Protein 5IMY (pdb70)

Nearest PDB structures (foldseek):
  5imt-assembly1_D-3  TM=9.994E-01  e=7.481E-14  Homo sapiens
  8b0h-assembly1_G  TM=9.787E-01  e=1.020E-13  Homo sapiens
  2ofs-assembly1_A  TM=9.968E-01  e=6.174E-13  Homo sapiens
  1cdq-assembly1_A  TM=9.169E-01  e=5.389E-11  Homo sapiens
  1erg-assembly1_A  TM=8.458E-01  e=5.005E-09  Homo sapiens

B-factor: mean 62.87, std 20.08, range [27.15, 186.47]

InterPro domains:
  IPR001869 Thiol-activated cytolysin [PF01289] (51-403)
  IPR001869 Thiol-activated cytolysin [PR01400] (58-75)
  IPR001869 Thiol-activated cytolysin [PR01400] (88-110)
  IPR001869 Thiol-activated cytolysin [PR01400] (116-132)
  IPR001869 Thiol-activated cytolysin [PR01400] (132-150)
  IPR001869 Thiol-activated cytolysin [PR01400] (191-206)
  IPR001869 Thiol-activated cytolysin [PR01400] (272-295)
  IPR001869 Thiol-activated cytolysin [PR01400] (325-342)
  IPR001869 Thiol-activated cytolysin [PR01400] (373-400)
  IPR001869 Thiol-activated cytolysin [PR01400] (412-429)
  IPR001869 Thiol-activated cytolysin [PR01400] (429-445)
  IPR001869 Thiol-activated cytolysin [PR01400] (487-507)
  IPR035390 Thiol-activated cytolysin C-terminal [PF17440] (408-508)
  IPR036359 Thiol-activated cytolysin superfamily [SSF56978] (46-513)
  IPR036363 Thiol-activated cytolysin, alpha-beta domain superfamily [G3DSA:3.90.840.10] (51-387)
  IPR038700 Thiol-activated cytolysin, C-terminal domain superfamily [G3DSA:2.60.40.1430] (405-516)

Sequence (1102 aa):
TSCAAKKDSLNNYLWDLQYDKTNILARHGETIENKFSSDSFNKNGEFVVVEHQKKNITNTTSNLSVTSANDDRVYPGALFRADKNLMDNMPSLISANRAPITLSVDLPGFHGGESAVTVQRPTKSSVTSAVNGLVSKWNAQYGASHHVAARMQYDSASAQSMNQLKAKFGADFAKIGVPLKIDFDAVHKGEKQTQIVNFKQTYYTVSVDAPDSPADFFAPCTTPDSLKNRGVDNKRPPVYVSNVAYGRSMYVKFDTTSKSTDFQAAVEAAIKGVEIKPNTEFHRILQNTSVCAVILGGSANGAAKVCTGNIDTLKALIQEGANLSTSSPAVPIAYTTSFVKDNEVATLQSNSDYIETKVSSYYRNGYLTLDHRGAYVARYYIYWDEYGTEIDGTPYVRSRAWEGNGKYRTAHFNTTIQFKGNVRNLRIKLVEKTGLVWEPWRTVYDRSDLPLVRQRTISNWGTTLWPRVAETVKNMLQCYNCPNPTADCKTAVNCSSDFDACLITKAGLQVYNKCWKFEHCNFNDVTTRLRENELTYYCCKKDLCNFNEQLENMLQCYNCPNPTADCKTAVNCSSDFDACLITKAGLQVYNKCWKFEHCNFNDVTTRLRENELTYYCCKKDLCNFNEQLENCAAKKDSLNNYLWDLQYDKTNILARHGETIENKFSSDSFNKNGEFVVVEHQKKNITNTTSNLSVTSANDDRVYPGALFRADKNLMDNMPSLISANRAPITLSVDLPGFHGGESAVTVQRPTKSSVTSAVNGLVSKWNAQYGASHHVAARMQYDSASAQSMNQLKAKFGADFAKIGVPLKIDFDAVHKGEKQTQIVNFKQTYYTVSVDAPDSPADFFAPCTTPDSLKNRGVDNKRPPVYVSNVAYGRSMYVKFDTTSKSTDFQAAVEAAIKGVEIKPNTEFHRILQNTSVCAVILGGSANGAAKVCTGNIDTLKALIQEGANLSTSSPAVPIAYTTSFVKDNEVATLQSNSDYIETKVSSYRNGYLTLDHRGAYVARYYIYWDEYGTEIDGTPYVRSRAWEGNGKYRTAHFNTTIQFKGNVRNLRIKLVEKTGLVWEPWRTVYDRSDLPLVRQRTISNWGTTLWPRVAETVKN

CATH classification: 3.90.840.10 (+3 more: 3.30.1040.20, 3.40.30.40, 2.60.40.1430)

Organism: Gardnerella vaginalis (NCBI:txid2702)

Structure (mmCIF, N/CA/C/O backbone):
data_5IMY
#
_entry.id   5IMY
#
_cell.length_a   81.894
_cell.length_b   141.713
_cell.length_c   106.732
_cell.angle_alpha   90.00
_cell.angle_beta   90.00
_cell.angle_gamma   90.00
#
_symmetry.space_group_name_H-M   'P 21 21 2'
#
loop_
_entity.id
_entity.type
_entity.pdbx_description
1 polymer Vaginolysin
2 polymer 'CD59 glycoprotein'
3 water water
#
loop_
_atom_site.group_PDB
_atom_site.id
_atom_site.type_symbol
_atom_site.label_atom_id
_atom_site.label_alt_id
_atom_site.label_comp_id
_atom_site.label_asym_id
_atom_site.label_entity_id
_atom_site.label_seq_id
_atom_site.pdbx_PDB_ins_code
_atom_site.Cartn_x
_atom_site.Cartn_y
_atom_site.Cartn_z
_atom_site.occupancy
_atom_site.B_iso_or_equiv
_atom_site.auth_seq_id
_atom_site.auth_comp_id
_atom_site.auth_asym_id
_atom_site.auth_atom_id
_atom_site.pdbx_PDB_model_num
ATOM 1 N N . THR A 1 16 ? 68.374 10.556 6.233 1.00 102.68 42 THR A N 1
ATOM 2 C CA . THR A 1 16 ? 67.330 10.559 5.216 1.00 112.85 42 THR A CA 1
ATOM 3 C C . THR A 1 16 ? 66.002 11.039 5.815 1.00 122.13 42 THR A C 1
ATOM 4 O O . THR A 1 16 ? 65.020 11.206 5.092 1.00 126.39 42 THR A O 1
ATOM 14 N N . SER A 1 17 ? 65.972 11.274 7.132 1.00 127.63 43 SER A N 1
ATOM 15 C CA . SER A 1 17 ? 64.785 11.838 7.770 1.00 137.55 43 SER A CA 1
ATOM 16 C C . SER A 1 17 ? 65.006 12.140 9.255 1.00 123.56 43 SER A C 1
ATOM 17 O O . SER A 1 17 ? 65.752 13.069 9.586 1.00 116.51 43 SER A O 1
ATOM 25 N N . CYS A 1 18 ? 64.371 11.388 10.161 1.00 120.76 44 CYS A N 1
ATOM 26 C CA . CYS A 1 18 ? 64.277 11.811 11.555 1.00 117.79 44 CYS A CA 1
ATOM 27 C C . CYS A 1 18 ? 65.608 11.599 12.276 1.00 104.47 44 CYS A C 1
ATOM 28 O O . CYS A 1 18 ? 66.637 11.291 11.669 1.00 99.91 44 CYS A O 1
ATOM 35 N N . ALA A 1 19 ? 65.563 11.702 13.608 1.00 94.75 45 ALA A N 1
ATOM 36 C CA . ALA A 1 19 ? 66.688 12.070 14.462 1.00 92.44 45 ALA A CA 1
ATOM 37 C C . ALA A 1 19 ? 66.740 13.592 14.460 1.00 79.40 45 ALA A C 1
ATOM 38 O O . ALA A 1 19 ? 65.727 14.231 14.759 1.00 79.47 45 ALA A O 1
ATOM 45 N N . ALA A 1 20 ? 67.887 14.186 14.119 1.00 66.89 46 ALA A N 1
ATOM 46 C CA . ALA A 1 20 ? 67.970 15.623 13.870 1.00 67.05 46 ALA A CA 1
ATOM 47 C C . ALA A 1 20 ? 67.172 16.438 14.882 1.00 66.52 46 ALA A C 1
ATOM 48 O O . ALA A 1 20 ? 67.740 17.167 15.702 1.00 72.59 46 ALA A O 1
ATOM 55 N N . LYS A 1 21 ? 65.846 16.306 14.817 1.00 67.50 47 LYS A N 1
ATOM 56 C CA . LYS A 1 21 ? 64.900 16.981 15.698 1.00 64.26 47 LYS A CA 1
ATOM 57 C C . LYS A 1 21 ? 65.204 16.752 17.177 1.00 66.82 47 LYS A C 1
ATOM 58 O O . LYS A 1 21 ? 64.658 17.449 18.038 1.00 58.88 47 LYS A O 1
ATOM 77 N N . LYS A 1 22 ? 66.058 15.773 17.489 1.00 57.18 48 LYS A N 1
ATOM 78 C CA . LYS A 1 22 ? 66.648 15.717 18.821 1.00 60.71 48 LYS A CA 1
ATOM 79 C C . LYS A 1 22 ? 67.294 17.050 19.168 1.00 62.06 48 LYS A C 1
ATOM 80 O O . LYS A 1 22 ? 67.278 17.471 20.330 1.00 59.94 48 LYS A O 1
ATOM 99 N N . ASP A 1 23 ? 67.867 17.723 18.168 1.00 67.32 49 ASP A N 1
ATOM 100 C CA . ASP A 1 23 ? 68.405 19.063 18.370 1.00 68.23 49 ASP A CA 1
ATOM 101 C C . ASP A 1 23 ? 67.334 20.010 18.900 1.00 59.65 49 ASP A C 1
ATOM 102 O O . ASP A 1 23 ? 67.590 20.803 19.814 1.00 54.97 49 ASP A O 1
ATOM 111 N N . SER A 1 24 ? 66.123 19.937 18.340 1.00 54.44 50 SER A N 1
ATOM 112 C CA . SER A 1 24 ? 65.067 20.867 18.727 1.00 56.14 50 SER A CA 1
ATOM 113 C C . SER A 1 24 ? 64.624 20.640 20.167 1.00 56.07 50 SER A C 1
ATOM 114 O O . SER A 1 24 ? 64.421 21.601 20.918 1.00 51.09 50 SER A O 1
ATOM 122 N N . LEU A 1 25 ? 64.462 19.379 20.571 1.00 57.82 51 LEU A N 1
ATOM 123 C CA . LEU A 1 25 ? 64.097 19.095 21.954 1.00 53.72 51 LEU A CA 1
ATOM 124 C C . LEU A 1 25 ? 65.189 19.556 22.909 1.00 51.30 51 LEU A C 1
ATOM 125 O O . LEU A 1 25 ? 64.901 20.034 24.011 1.00 43.14 51 LEU A O 1
ATOM 141 N N . ASN A 1 26 ? 66.452 19.425 22.498 1.00 49.52 52 ASN A N 1
ATOM 142 C CA . ASN A 1 26 ? 67.560 19.850 23.346 1.00 48.76 52 ASN A CA 1
ATOM 143 C C . ASN A 1 26 ? 67.544 21.357 23.567 1.00 49.13 52 ASN A C 1
ATOM 144 O O . ASN A 1 26 ? 67.867 21.835 24.660 1.00 49.84 52 ASN A O 1
ATOM 155 N N . ASN A 1 27 ? 67.177 22.126 22.540 1.00 45.04 53 ASN A N 1
ATOM 156 C CA . ASN A 1 27 ? 67.142 23.578 22.688 1.00 48.52 53 ASN A CA 1
ATOM 157 C C . ASN A 1 27 ? 65.986 24.012 23.578 1.00 45.77 53 ASN A C 1
ATOM 158 O O . ASN A 1 27 ? 66.110 24.979 24.338 1.00 51.34 53 ASN A O 1
ATOM 169 N N . TYR A 1 28 ? 64.852 23.312 23.501 1.00 42.48 54 TYR A N 1
ATOM 170 C CA . TYR A 1 28 ? 63.709 23.677 24.331 1.00 47.82 54 TYR A CA 1
ATOM 171 C C . TYR A 1 28 ? 64.000 23.438 25.808 1.00 41.49 54 TYR A C 1
ATOM 172 O O . TYR A 1 28 ? 63.672 24.279 26.653 1.00 40.18 54 TYR A O 1
ATOM 190 N N . LEU A 1 29 ? 64.618 22.303 26.140 1.00 38.18 55 LEU A N 1
ATOM 191 C CA . LEU A 1 29 ? 64.914 22.009 27.538 1.00 43.22 55 LEU A CA 1
ATOM 192 C C . LEU A 1 29 ? 66.051 22.873 28.066 1.00 43.61 55 LEU A C 1
ATOM 193 O O . LEU A 1 29 ? 66.066 23.215 29.253 1.00 41.62 55 LEU A O 1
ATOM 209 N N . TRP A 1 30 ? 67.008 23.234 27.208 1.00 46.82 56 TRP A N 1
ATOM 210 C CA . TRP A 1 30 ? 68.112 24.085 27.641 1.00 46.08 56 TRP A CA 1
ATOM 211 C C . TRP A 1 30 ? 67.671 25.529 27.833 1.00 47.91 56 TRP A C 1
ATOM 212 O O . TRP A 1 30 ? 68.193 26.221 28.715 1.00 53.28 56 TRP A O 1
ATOM 233 N N . ASP A 1 31 ? 66.724 26.002 27.027 1.00 49.05 57 ASP A N 1
ATOM 234 C CA . ASP A 1 31 ? 66.319 27.400 27.036 1.00 50.51 57 ASP A CA 1
ATOM 235 C C . ASP A 1 31 ? 65.159 27.680 27.984 1.00 45.65 57 ASP A C 1
ATOM 236 O O . ASP A 1 31 ? 64.610 28.787 27.957 1.00 41.24 57 ASP A O 1
ATOM 245 N N . LEU A 1 32 ? 64.769 26.713 28.811 1.00 49.26 58 LEU A N 1
ATOM 246 C CA . LEU A 1 32 ? 63.798 26.989 29.860 1.00 45.35 58 LEU A CA 1
ATOM 247 C C . LEU A 1 32 ? 64.366 28.020 30.827 1.00 41.66 58 LEU A C 1
ATOM 248 O O . LEU A 1 32 ? 65.528 27.941 31.233 1.00 42.12 58 LEU A O 1
ATOM 264 N N . GLN A 1 33 ? 63.540 28.998 31.190 1.00 45.67 59 GLN A N 1
ATOM 265 C CA . GLN A 1 33 ? 63.948 30.095 32.062 1.00 51.85 59 GLN A CA 1
ATOM 266 C C . GLN A 1 33 ? 63.108 30.059 33.331 1.00 54.52 59 GLN A C 1
ATOM 267 O O . GLN A 1 33 ? 61.928 30.425 33.310 1.00 57.24 59 GLN A O 1
ATOM 281 N N . TYR A 1 34 ? 63.717 29.636 34.436 1.00 55.31 60 TYR A N 1
ATOM 282 C CA . TYR A 1 34 ? 63.058 29.660 35.731 1.00 48.49 60 TYR A CA 1
ATOM 283 C C . TYR A 1 34 ? 64.077 30.003 36.806 1.00 47.43 60 TYR A C 1
ATOM 284 O O . TYR A 1 34 ? 65.289 29.896 36.607 1.00 47.80 60 TYR A O 1
ATOM 302 N N . ASP A 1 35 ? 63.560 30.444 37.949 1.00 48.10 61 ASP A N 1
ATOM 303 C CA . ASP A 1 35 ? 64.374 30.722 39.129 1.00 61.14 61 ASP A CA 1
ATOM 304 C C . ASP A 1 35 ? 64.381 29.452 39.970 1.00 68.82 61 ASP A C 1
ATOM 305 O O . ASP A 1 35 ? 63.406 29.152 40.665 1.00 63.45 61 ASP A O 1
ATOM 314 N N . LYS A 1 36 ? 65.480 28.692 39.906 1.00 61.18 62 LYS A N 1
ATOM 315 C CA . LYS A 1 36 ? 65.455 27.352 40.483 1.00 55.03 62 LYS A CA 1
ATOM 316 C C . LYS A 1 36 ? 65.203 27.356 41.986 1.00 58.25 62 LYS A C 1
ATOM 317 O O . LYS A 1 36 ? 65.010 26.277 42.558 1.00 59.34 62 LYS A O 1
ATOM 336 N N . THR A 1 37 ? 65.213 28.514 42.649 1.00 59.71 63 THR A N 1
ATOM 337 C CA . THR A 1 37 ? 64.900 28.544 44.076 1.00 57.00 63 THR A CA 1
ATOM 338 C C . THR A 1 37 ? 63.400 28.702 44.311 1.00 57.15 63 THR A C 1
ATOM 339 O O . THR A 1 37 ? 62.758 27.812 44.875 1.00 55.54 63 THR A O 1
ATOM 350 N N . ASN A 1 38 ? 62.829 29.832 43.889 1.00 55.74 64 ASN A N 1
ATOM 351 C CA . ASN A 1 38 ? 61.415 30.078 44.147 1.00 63.70 64 ASN A CA 1
ATOM 352 C C . ASN A 1 38 ? 60.506 29.095 43.423 1.00 54.50 64 ASN A C 1
ATOM 353 O O . ASN A 1 38 ? 59.315 29.029 43.748 1.00 49.08 64 ASN A O 1
ATOM 364 N N . ILE A 1 39 ? 61.029 28.331 42.461 1.00 54.53 65 ILE A N 1
ATOM 365 C CA . ILE A 1 39 ? 60.184 27.384 41.744 1.00 47.97 65 ILE A CA 1
ATOM 366 C C . ILE A 1 39 ? 59.765 26.239 42.657 1.00 40.36 65 ILE A C 1
ATOM 367 O O . ILE A 1 39 ? 58.696 25.647 42.468 1.00 41.14 65 ILE A O 1
ATOM 383 N N . LEU A 1 40 ? 60.588 25.906 43.653 1.00 42.07 66 LEU A N 1
ATOM 384 C CA . LEU A 1 40 ? 60.316 24.804 44.568 1.00 40.48 66 LEU A CA 1
ATOM 385 C C . LEU A 1 40 ? 60.254 25.278 46.017 1.00 40.05 66 LEU A C 1
ATOM 386 O O . LEU A 1 40 ? 60.507 24.502 46.941 1.00 45.94 66 LEU A O 1
ATOM 402 N N . ALA A 1 41 ? 59.910 26.544 46.233 1.00 46.30 67 ALA A N 1
ATOM 403 C CA . ALA A 1 41 ? 59.815 27.094 47.578 1.00 48.18 67 ALA A CA 1
ATOM 404 C C . ALA A 1 41 ? 58.386 27.001 48.096 1.00 46.57 67 ALA A C 1
ATOM 405 O O . ALA A 1 41 ? 57.425 27.230 47.355 1.00 46.68 67 ALA A O 1
ATOM 412 N N . ARG A 1 42 ? 58.256 26.661 49.376 1.00 56.51 68 ARG A N 1
ATOM 413 C CA . ARG A 1 42 ? 56.972 26.559 50.052 1.00 54.41 68 ARG A CA 1
ATOM 414 C C . ARG A 1 42 ? 56.924 27.574 51.187 1.00 60.91 68 ARG A C 1
ATOM 415 O O . ARG A 1 42 ? 57.951 27.906 51.786 1.00 62.30 68 ARG A O 1
ATOM 436 N N . HIS A 1 43 ? 55.723 28.078 51.471 1.00 63.33 69 HIS A N 1
ATOM 437 C CA . HIS A 1 43 ? 55.538 29.113 52.482 1.00 62.51 69 HIS A CA 1
ATOM 438 C C . HIS A 1 43 ? 54.344 28.763 53.355 1.00 64.09 69 HIS A C 1
ATOM 439 O O . HIS A 1 43 ? 53.258 28.479 52.841 1.00 68.93 69 HIS A O 1
ATOM 453 N N . GLY A 1 44 ? 54.546 28.793 54.667 1.00 66.71 70 GLY A N 1
ATOM 454 C CA . GLY A 1 44 ? 53.506 28.481 55.630 1.00 60.69 70 GLY A CA 1
ATOM 455 C C . GLY A 1 44 ? 52.756 29.708 56.099 1.00 62.51 70 GLY A C 1
ATOM 456 O O . GLY A 1 44 ? 52.639 30.708 55.383 1.00 54.58 70 GLY A O 1
ATOM 460 N N . GLU A 1 45 ? 52.241 29.632 57.324 1.00 62.56 71 GLU A N 1
ATOM 461 C CA . GLU A 1 45 ? 51.474 30.730 57.889 1.00 59.83 71 GLU A CA 1
ATOM 462 C C . GLU A 1 45 ? 52.394 31.869 58.317 1.00 51.34 71 GLU A C 1
ATOM 463 O O . GLU A 1 45 ? 53.601 31.694 58.507 1.00 49.07 71 GLU A O 1
ATOM 475 N N . THR A 1 46 ? 51.803 33.051 58.469 1.00 49.89 72 THR A N 1
ATOM 476 C CA . THR A 1 46 ? 52.499 34.221 58.981 1.00 53.56 72 THR A CA 1
ATOM 477 C C . THR A 1 46 ? 51.947 34.588 60.353 1.00 59.82 72 THR A C 1
ATOM 478 O O . THR A 1 46 ? 50.775 34.347 60.654 1.00 53.78 72 THR A O 1
ATOM 489 N N . ILE A 1 47 ? 52.810 35.171 61.185 1.00 62.24 73 ILE A N 1
ATOM 490 C CA . ILE A 1 47 ? 52.451 35.531 62.551 1.00 49.79 73 ILE A CA 1
ATOM 491 C C . ILE A 1 47 ? 53.173 36.819 62.913 1.00 49.18 73 ILE A C 1
ATOM 492 O O . ILE A 1 47 ? 54.275 37.091 62.431 1.00 49.96 73 ILE A O 1
ATOM 508 N N . GLU A 1 48 ? 52.543 37.615 63.774 1.00 56.70 74 GLU A N 1
ATOM 509 C CA . GLU A 1 48 ? 53.136 38.858 64.239 1.00 58.53 74 GLU A CA 1
ATOM 510 C C . GLU A 1 48 ? 54.079 38.589 65.419 1.00 56.35 74 GLU A C 1
ATOM 511 O O . GLU A 1 48 ? 54.096 37.504 66.007 1.00 55.29 74 GLU A O 1
ATOM 523 N N . ASN A 1 49 ? 54.862 39.610 65.776 1.00 58.13 75 ASN A N 1
ATOM 524 C CA . ASN A 1 49 ? 56.109 39.430 66.521 1.00 57.36 75 ASN A CA 1
ATOM 525 C C . ASN A 1 49 ? 55.926 39.107 68.008 1.00 60.61 75 ASN A C 1
ATOM 526 O O . ASN A 1 49 ? 56.938 39.033 68.713 1.00 63.26 75 ASN A O 1
ATOM 537 N N . LYS A 1 50 ? 54.696 38.922 68.493 1.00 63.06 76 LYS A N 1
ATOM 538 C CA . LYS A 1 50 ? 54.375 38.548 69.875 1.00 58.46 76 LYS A CA 1
ATOM 539 C C . LYS A 1 50 ? 55.537 38.119 70.773 1.00 58.52 76 LYS A C 1
ATOM 540 O O . LYS A 1 50 ? 56.422 37.365 70.353 1.00 51.22 76 LYS A O 1
ATOM 559 N N . PHE A 1 51 ? 55.505 38.560 72.033 1.00 59.88 77 PHE A N 1
ATOM 560 C CA . PHE A 1 51 ? 56.425 38.094 73.070 1.00 50.92 77 PHE A CA 1
ATOM 561 C C . PHE A 1 51 ? 55.663 38.048 74.387 1.00 50.07 77 PHE A C 1
ATOM 562 O O . PHE A 1 51 ? 55.107 39.064 74.814 1.00 51.27 77 PHE A O 1
ATOM 579 N N . SER A 1 52 ? 55.644 36.882 75.033 1.00 47.89 78 SER A N 1
ATOM 580 C CA . SER A 1 52 ? 54.888 36.697 76.263 1.00 45.03 78 SER A CA 1
ATOM 581 C C . SER A 1 52 ? 55.715 35.918 77.276 1.00 46.69 78 SER A C 1
ATOM 582 O O . SER A 1 52 ? 56.644 35.186 76.925 1.00 47.24 78 SER A O 1
ATOM 590 N N . SER A 1 53 ? 55.356 36.087 78.548 1.00 40.32 79 SER A N 1
ATOM 591 C CA . SER A 1 53 ? 55.944 35.319 79.635 1.00 42.77 79 SER A CA 1
ATOM 592 C C . SER A 1 53 ? 54.902 35.130 80.726 1.00 39.51 79 SER A C 1
ATOM 593 O O . SER A 1 53 ? 54.016 35.967 80.911 1.00 43.75 79 SER A O 1
ATOM 601 N N . ASP A 1 54 ? 55.016 34.014 81.441 1.00 41.69 80 ASP A N 1
ATOM 602 C CA . ASP A 1 54 ? 54.167 33.736 82.588 1.00 39.92 80 ASP A CA 1
ATOM 603 C C . ASP A 1 54 ? 54.919 32.785 83.507 1.00 39.55 80 ASP A C 1
ATOM 604 O O . ASP A 1 54 ? 55.983 32.267 83.159 1.00 47.14 80 ASP A O 1
ATOM 613 N N . SER A 1 55 ? 54.357 32.556 84.692 1.00 42.22 81 SER A N 1
ATOM 614 C CA . SER A 1 55 ? 55.054 31.778 85.705 1.00 43.29 81 SER A CA 1
ATOM 615 C C . SER A 1 55 ? 54.053 31.107 86.633 1.00 40.28 81 SER A C 1
ATOM 616 O O . SER A 1 55 ? 52.891 31.510 86.729 1.00 37.88 81 SER A O 1
ATOM 624 N N . PHE A 1 56 ? 54.529 30.062 87.310 1.00 42.50 82 PHE A N 1
ATOM 625 C CA . PHE A 1 56 ? 53.787 29.395 88.371 1.00 49.74 82 PHE A CA 1
ATOM 626 C C . PHE A 1 56 ? 54.799 28.803 89.346 1.00 55.02 82 PHE A C 1
ATOM 627 O O . PHE A 1 56 ? 56.012 28.864 89.122 1.00 48.90 82 PHE A O 1
ATOM 644 N N . ASN A 1 57 ? 54.293 28.220 90.442 1.00 60.28 83 ASN A N 1
ATOM 645 C CA . ASN A 1 57 ? 55.128 27.825 91.581 1.00 65.28 83 ASN A CA 1
ATOM 646 C C . ASN A 1 57 ? 54.758 26.413 92.047 1.00 78.12 83 ASN A C 1
ATOM 647 O O . ASN A 1 57 ? 54.190 26.235 93.125 1.00 91.18 83 ASN A O 1
ATOM 658 N N . LYS A 1 58 ? 55.102 25.403 91.248 1.00 83.20 84 LYS A N 1
ATOM 659 C CA . LYS A 1 58 ? 54.931 24.024 91.694 1.00 90.71 84 LYS A CA 1
ATOM 660 C C . LYS A 1 58 ? 55.712 23.811 92.985 1.00 92.71 84 LYS A C 1
ATOM 661 O O . LYS A 1 58 ? 56.942 23.912 92.996 1.00 92.55 84 LYS A O 1
ATOM 680 N N . ASN A 1 59 ? 54.988 23.484 94.062 1.00 95.24 85 ASN A N 1
ATOM 681 C CA . ASN A 1 59 ? 55.513 23.441 95.426 1.00 103.38 85 ASN A CA 1
ATOM 682 C C . ASN A 1 59 ? 56.687 24.403 95.586 1.00 107.63 85 ASN A C 1
ATOM 683 O O . ASN A 1 59 ? 56.482 25.580 95.900 1.00 102.48 85 ASN A O 1
ATOM 694 N N . GLY A 1 60 ? 57.914 23.931 95.380 1.00 116.46 86 GLY A N 1
ATOM 695 C CA . GLY A 1 60 ? 59.045 24.832 95.281 1.00 100.06 86 GLY A CA 1
ATOM 696 C C . GLY A 1 60 ? 59.167 25.350 93.864 1.00 98.99 86 GLY A C 1
ATOM 697 O O . GLY A 1 60 ? 58.389 26.214 93.450 1.00 94.49 86 GLY A O 1
ATOM 701 N N . GLU A 1 61 ? 60.142 24.817 93.123 1.00 89.70 87 GLU A N 1
ATOM 702 C CA . GLU A 1 61 ? 60.288 24.998 91.680 1.00 74.77 87 GLU A CA 1
ATOM 703 C C . GLU A 1 61 ? 59.528 26.200 91.125 1.00 67.47 87 GLU A C 1
ATOM 704 O O . GLU A 1 61 ? 58.306 26.142 90.952 1.00 64.76 87 GLU A O 1
ATOM 716 N N . PHE A 1 62 ? 60.238 27.290 90.842 1.00 59.14 88 PHE A N 1
ATOM 717 C CA . PHE A 1 62 ? 59.646 28.465 90.210 1.00 59.59 88 PHE A CA 1
ATOM 718 C C . PHE A 1 62 ? 59.840 28.346 88.704 1.00 54.26 88 PHE A C 1
ATOM 719 O O . PHE A 1 62 ? 60.961 28.480 88.206 1.00 58.22 88 PHE A O 1
ATOM 736 N N . VAL A 1 63 ? 58.749 28.109 87.980 1.00 55.20 89 VAL A N 1
ATOM 737 C CA . VAL A 1 63 ? 58.794 27.808 86.552 1.00 49.82 89 VAL A CA 1
ATOM 738 C C . VAL A 1 63 ? 58.399 29.052 85.768 1.00 42.01 89 VAL A C 1
ATOM 739 O O . VAL A 1 63 ? 57.367 29.673 86.050 1.00 41.49 89 VAL A O 1
ATOM 752 N N . VAL A 1 64 ? 59.217 29.411 84.780 1.00 47.29 90 VAL A N 1
ATOM 753 C CA . VAL A 1 64 ? 58.908 30.472 83.827 1.00 41.32 90 VAL A CA 1
ATOM 754 C C . VAL A 1 64 ? 58.746 29.840 82.453 1.00 48.30 90 VAL A C 1
ATOM 755 O O . VAL A 1 64 ? 59.574 29.018 82.041 1.00 44.88 90 VAL A O 1
ATOM 768 N N . VAL A 1 65 ? 57.685 30.222 81.749 1.00 51.10 91 VAL A N 1
ATOM 769 C CA . VAL A 1 65 ? 57.495 29.873 80.346 1.00 46.48 91 VAL A CA 1
ATOM 770 C C . VAL A 1 65 ? 57.482 31.171 79.554 1.00 47.07 91 VAL A C 1
ATOM 771 O O . VAL A 1 65 ? 56.821 32.138 79.952 1.00 47.01 91 VAL A O 1
ATOM 784 N N . GLU A 1 66 ? 58.225 31.202 78.450 1.00 47.88 92 GLU A N 1
ATOM 785 C CA . GLU A 1 66 ? 58.321 32.398 77.625 1.00 46.42 92 GLU A CA 1
ATOM 786 C C . GLU A 1 66 ? 58.038 32.031 76.178 1.00 47.61 92 GLU A C 1
ATOM 787 O O . GLU A 1 66 ? 58.660 31.115 75.629 1.00 48.74 92 GLU A O 1
ATOM 799 N N . HIS A 1 67 ? 57.098 32.748 75.574 1.00 51.28 93 HIS A N 1
ATOM 800 C CA . HIS A 1 67 ? 56.693 32.537 74.196 1.00 42.08 93 HIS A CA 1
ATOM 801 C C . HIS A 1 67 ? 57.184 33.705 73.354 1.00 44.02 93 HIS A C 1
ATOM 802 O O . HIS A 1 67 ? 57.105 34.861 73.779 1.00 47.38 93 HIS A O 1
ATOM 816 N N . GLN A 1 68 ? 57.703 33.403 72.169 1.00 45.12 94 GLN A N 1
ATOM 817 C CA . GLN A 1 68 ? 58.161 34.443 71.262 1.00 53.02 94 GLN A CA 1
ATOM 818 C C . GLN A 1 68 ? 58.054 33.930 69.836 1.00 50.07 94 GLN A C 1
ATOM 819 O O . GLN A 1 68 ? 58.265 32.743 69.577 1.00 47.65 94 GLN A O 1
ATOM 833 N N . LYS A 1 69 ? 57.719 34.832 68.920 1.00 51.06 95 LYS A N 1
ATOM 834 C CA . LYS A 1 69 ? 57.488 34.464 67.531 1.00 50.46 95 LYS A CA 1
ATOM 835 C C . LYS A 1 69 ? 58.823 34.268 66.824 1.00 48.68 95 LYS A C 1
ATOM 836 O O . LYS A 1 69 ? 59.660 35.177 66.800 1.00 52.48 95 LYS A O 1
ATOM 855 N N . LYS A 1 70 ? 59.018 33.086 66.253 1.00 51.54 96 LYS A N 1
ATOM 856 C CA . LYS A 1 70 ? 60.207 32.763 65.479 1.00 46.82 96 LYS A CA 1
ATOM 857 C C . LYS A 1 70 ? 59.810 32.372 64.060 1.00 46.42 96 LYS A C 1
ATOM 858 O O . LYS A 1 70 ? 58.632 32.351 63.697 1.00 43.78 96 LYS A O 1
ATOM 877 N N . ASN A 1 71 ? 60.822 32.058 63.259 1.00 53.12 97 ASN A N 1
ATOM 878 C CA . ASN A 1 71 ? 60.632 31.575 61.902 1.00 43.23 97 ASN A CA 1
ATOM 879 C C . ASN A 1 71 ? 61.636 30.466 61.640 1.00 39.68 97 ASN A C 1
ATOM 880 O O . ASN A 1 71 ? 62.790 30.553 62.067 1.00 43.96 97 ASN A O 1
ATOM 891 N N . ILE A 1 72 ? 61.192 29.422 60.946 1.00 45.99 98 ILE A N 1
ATOM 892 C CA . ILE A 1 72 ? 62.063 28.337 60.512 1.00 50.45 98 ILE A CA 1
ATOM 893 C C . ILE A 1 72 ? 62.107 28.352 58.992 1.00 47.66 98 ILE A C 1
ATOM 894 O O . ILE A 1 72 ? 61.062 28.430 58.338 1.00 46.82 98 ILE A O 1
ATOM 910 N N . THR A 1 73 ? 63.315 28.301 58.437 1.00 47.43 99 THR A N 1
ATOM 911 C CA . THR A 1 73 ? 63.524 28.132 57.006 1.00 50.46 99 THR A CA 1
ATOM 912 C C . THR A 1 73 ? 64.405 26.910 56.802 1.00 48.07 99 THR A C 1
ATOM 913 O O . THR A 1 73 ? 65.452 26.784 57.444 1.00 46.26 99 THR A O 1
ATOM 924 N N . ASN A 1 74 ? 63.981 26.010 55.921 1.00 41.42 100 ASN A N 1
ATOM 925 C CA . ASN A 1 74 ? 64.704 24.771 55.681 1.00 39.29 100 ASN A CA 1
ATOM 926 C C . ASN A 1 74 ? 64.872 24.568 54.185 1.00 47.91 100 ASN A C 1
ATOM 927 O O . ASN A 1 74 ? 63.918 24.738 53.418 1.00 44.87 100 ASN A O 1
ATOM 938 N N . THR A 1 75 ? 66.087 24.211 53.777 1.00 46.83 101 THR A N 1
ATOM 939 C CA . THR A 1 75 ? 66.400 23.915 52.386 1.00 38.56 101 THR A CA 1
ATOM 940 C C . THR A 1 75 ? 67.062 22.549 52.339 1.00 41.53 101 THR A C 1
ATOM 941 O O . THR A 1 75 ? 68.102 22.341 52.973 1.00 45.51 101 THR A O 1
ATOM 952 N N . THR A 1 76 ? 66.462 21.621 51.598 1.00 38.18 102 THR A N 1
ATOM 953 C CA . THR A 1 76 ? 66.979 20.266 51.505 1.00 40.65 102 THR A CA 1
ATOM 954 C C . THR A 1 76 ? 66.752 19.726 50.102 1.00 39.80 102 THR A C 1
ATOM 955 O O . THR A 1 76 ? 65.839 20.155 49.392 1.00 41.84 102 THR A O 1
ATOM 966 N N . SER A 1 77 ? 67.606 18.782 49.709 1.00 39.13 103 SER A N 1
ATOM 967 C CA . SER A 1 77 ? 67.452 18.049 48.458 1.00 40.91 103 SER A CA 1
ATOM 968 C C . SER A 1 77 ? 67.222 16.565 48.701 1.00 42.10 103 SER A C 1
ATOM 969 O O . SER A 1 77 ? 67.169 15.789 47.739 1.00 39.76 103 SER A O 1
ATOM 977 N N . ASN A 1 78 ? 67.083 16.155 49.957 1.00 37.39 104 ASN A N 1
ATOM 978 C CA . ASN A 1 78 ? 66.980 14.751 50.342 1.00 42.61 104 ASN A CA 1
ATOM 979 C C . ASN A 1 78 ? 65.546 14.506 50.807 1.00 40.29 104 ASN A C 1
ATOM 980 O O . ASN A 1 78 ? 65.229 14.636 51.990 1.00 48.71 104 ASN A O 1
ATOM 991 N N . LEU A 1 79 ? 64.679 14.151 49.863 1.00 40.41 105 LEU A N 1
ATOM 992 C CA . LEU A 1 79 ? 63.258 13.993 50.137 1.00 36.82 105 LEU A CA 1
ATOM 993 C C . LEU A 1 79 ? 62.958 12.586 50.635 1.00 35.93 105 LEU A C 1
ATOM 994 O O . LEU A 1 79 ? 63.570 11.608 50.201 1.00 41.47 105 LEU A O 1
ATOM 1010 N N . SER A 1 80 ? 61.994 12.495 51.546 1.00 34.63 106 SER A N 1
ATOM 1011 C CA . SER A 1 80 ? 61.641 11.222 52.155 1.00 42.54 106 SER A CA 1
ATOM 1012 C C . SER A 1 80 ? 60.784 10.384 51.215 1.00 37.35 106 SER A C 1
ATOM 1013 O O . SER A 1 80 ? 59.965 10.904 50.453 1.00 39.33 106 SER A O 1
ATOM 1021 N N . VAL A 1 81 ? 60.988 9.071 51.276 1.00 40.58 107 VAL A N 1
ATOM 1022 C CA . VAL A 1 81 ? 60.155 8.103 50.572 1.00 40.81 107 VAL A CA 1
ATOM 1023 C C . VAL A 1 81 ? 59.108 7.587 51.548 1.00 36.59 107 VAL A C 1
ATOM 1024 O O . VAL A 1 81 ? 59.430 7.246 52.693 1.00 42.46 107 VAL A O 1
ATOM 1037 N N . THR A 1 82 ? 57.858 7.528 51.098 1.00 40.59 108 THR A N 1
ATOM 1038 C CA . THR A 1 82 ? 56.740 7.121 51.934 1.00 33.45 108 THR A CA 1
ATOM 1039 C C . THR A 1 82 ? 55.918 6.070 51.204 1.00 41.17 108 THR A C 1
ATOM 1040 O O . THR A 1 82 ? 56.120 5.798 50.018 1.00 46.39 108 THR A O 1
ATOM 1051 N N . SER A 1 83 ? 54.973 5.477 51.936 1.00 38.68 109 SER A N 1
ATOM 1052 C CA . SER A 1 83 ? 54.025 4.560 51.314 1.00 41.14 109 SER A CA 1
ATOM 1053 C C . SER A 1 83 ? 53.198 5.261 50.245 1.00 45.80 109 SER A C 1
ATOM 1054 O O . SER A 1 83 ? 52.810 4.638 49.250 1.00 43.75 109 SER A O 1
ATOM 1062 N N . ALA A 1 84 ? 52.929 6.555 50.426 1.00 51.32 110 ALA A N 1
ATOM 1063 C CA . ALA A 1 84 ? 52.049 7.279 49.519 1.00 43.90 110 ALA A CA 1
ATOM 1064 C C . ALA A 1 84 ? 52.719 7.603 48.190 1.00 43.95 110 ALA A C 1
ATOM 1065 O O . ALA A 1 84 ? 52.042 7.628 47.155 1.00 53.15 110 ALA A O 1
ATOM 1072 N N . ASN A 1 85 ? 54.029 7.855 48.187 1.00 46.23 111 ASN A N 1
ATOM 1073 C CA . ASN A 1 85 ? 54.726 8.250 46.972 1.00 44.11 111 ASN A CA 1
ATOM 1074 C C . ASN A 1 85 ? 55.656 7.177 46.422 1.00 49.15 111 ASN A C 1
ATOM 1075 O O . ASN A 1 85 ? 56.224 7.375 45.342 1.00 48.17 111 ASN A O 1
ATOM 1086 N N . ASP A 1 86 ? 55.821 6.051 47.121 1.00 47.49 112 ASP A N 1
ATOM 1087 C CA . ASP A 1 86 ? 56.698 4.995 46.628 1.00 47.41 112 ASP A CA 1
ATOM 1088 C C . ASP A 1 86 ? 56.315 4.562 45.219 1.00 47.46 112 ASP A C 1
ATOM 1089 O O . ASP A 1 86 ? 57.171 4.097 44.459 1.00 41.93 112 ASP A O 1
ATOM 1098 N N . ASP A 1 87 ? 55.039 4.712 44.852 1.00 53.13 113 ASP A N 1
ATOM 1099 C CA . ASP A 1 87 ? 54.593 4.329 43.515 1.00 52.40 113 ASP A CA 1
ATOM 1100 C C . ASP A 1 87 ? 55.322 5.108 42.428 1.00 49.29 113 ASP A C 1
ATOM 1101 O O . ASP A 1 87 ? 55.583 4.566 41.348 1.00 44.58 113 ASP A O 1
ATOM 1110 N N . ARG A 1 88 ? 55.657 6.370 42.688 1.00 50.78 114 ARG A N 1
ATOM 1111 C CA . ARG A 1 88 ? 56.190 7.260 41.665 1.00 48.75 114 ARG A CA 1
ATOM 1112 C C . ARG A 1 88 ? 57.633 7.667 41.924 1.00 42.12 114 ARG A C 1
ATOM 1113 O O . ARG A 1 88 ? 58.139 8.572 41.253 1.00 42.99 114 ARG A O 1
ATOM 1134 N N . VAL A 1 89 ? 58.306 7.030 42.875 1.00 40.33 115 VAL A N 1
ATOM 1135 C CA . VAL A 1 89 ? 59.684 7.358 43.214 1.00 35.98 115 VAL A CA 1
ATOM 1136 C C . VAL A 1 89 ? 60.547 6.175 42.809 1.00 31.44 115 VAL A C 1
ATOM 1137 O O . VAL A 1 89 ? 60.495 5.108 43.433 1.00 34.42 115 VAL A O 1
ATOM 1150 N N . TYR A 1 90 ? 61.340 6.360 41.759 1.00 33.10 116 TYR A N 1
ATOM 1151 C CA . TYR A 1 90 ? 62.319 5.367 41.358 1.00 32.78 116 TYR A CA 1
ATOM 1152 C C . TYR A 1 90 ? 63.445 6.077 40.631 1.00 32.81 116 TYR A C 1
ATOM 1153 O O . TYR A 1 90 ? 63.224 7.144 40.046 1.00 32.74 116 TYR A O 1
ATOM 1171 N N . PRO A 1 91 ? 64.663 5.533 40.669 1.00 30.36 117 PRO A N 1
ATOM 1172 C CA . PRO A 1 91 ? 65.746 6.113 39.865 1.00 30.96 117 PRO A CA 1
ATOM 1173 C C . PRO A 1 91 ? 65.342 6.255 38.407 1.00 32.45 117 PRO A C 1
ATOM 1174 O O . PRO A 1 91 ? 64.954 5.270 37.773 1.00 36.28 117 PRO A O 1
ATOM 1185 N N . GLY A 1 92 ? 65.406 7.473 37.871 1.00 35.91 118 GLY A N 1
ATOM 1186 C CA . GLY A 1 92 ? 65.070 7.720 36.484 1.00 35.29 118 GLY A CA 1
ATOM 1187 C C . GLY A 1 92 ? 63.675 8.257 36.232 1.00 37.22 118 GLY A C 1
ATOM 1188 O O . GLY A 1 92 ? 63.327 8.497 35.070 1.00 34.31 118 GLY A O 1
ATOM 1192 N N . ALA A 1 93 ? 62.867 8.448 37.271 1.00 31.51 119 ALA A N 1
ATOM 1193 C CA . ALA A 1 93 ? 61.524 8.976 37.082 1.00 35.26 119 ALA A CA 1
ATOM 1194 C C . ALA A 1 93 ? 61.569 10.469 36.783 1.00 33.72 119 ALA A C 1
ATOM 1195 O O . ALA A 1 93 ? 62.461 11.188 37.237 1.00 33.17 119 ALA A O 1
ATOM 1202 N N . LEU A 1 94 ? 60.590 10.930 36.008 1.00 32.08 120 LEU A N 1
ATOM 1203 C CA . LEU A 1 94 ? 60.468 12.332 35.628 1.00 31.15 120 LEU A CA 1
ATOM 1204 C C . LEU A 1 94 ? 59.277 12.956 36.340 1.00 33.42 120 LEU A C 1
ATOM 1205 O O . LEU A 1 94 ? 58.178 12.391 36.331 1.00 37.63 120 LEU A O 1
ATOM 1221 N N . PHE A 1 95 ? 59.495 14.121 36.948 1.00 32.15 121 PHE A N 1
ATOM 1222 C CA . PHE A 1 95 ? 58.433 14.896 37.572 1.00 31.51 121 PHE A CA 1
ATOM 1223 C C . PHE A 1 95 ? 58.462 16.316 37.030 1.00 30.18 121 PHE A C 1
ATOM 1224 O O . PHE A 1 95 ? 59.399 16.730 36.342 1.00 40.13 121 PHE A O 1
ATOM 1241 N N . ARG A 1 96 ? 57.416 17.065 37.358 1.00 33.06 122 ARG A N 1
ATOM 1242 C CA . ARG A 1 96 ? 57.437 18.514 37.244 1.00 34.24 122 ARG A CA 1
ATOM 1243 C C . ARG A 1 96 ? 57.806 19.115 38.591 1.00 35.83 122 ARG A C 1
ATOM 1244 O O . ARG A 1 96 ? 57.339 18.658 39.638 1.00 34.95 122 ARG A O 1
ATOM 1265 N N . ALA A 1 97 ? 58.661 20.135 38.562 1.00 39.05 123 ALA A N 1
ATOM 1266 C CA . ALA A 1 97 ? 58.978 20.902 39.763 1.00 31.87 123 ALA A CA 1
ATOM 1267 C C . ALA A 1 97 ? 57.774 21.790 40.062 1.00 37.51 123 ALA A C 1
ATOM 1268 O O . ALA A 1 97 ? 57.754 22.991 39.783 1.00 39.17 123 ALA A O 1
ATOM 1275 N N . ASP A 1 98 ? 56.746 21.174 40.635 1.00 35.29 124 ASP A N 1
ATOM 1276 C CA . ASP A 1 98 ? 55.452 21.824 40.810 1.00 43.01 124 ASP A CA 1
ATOM 1277 C C . ASP A 1 98 ? 55.017 21.685 42.267 1.00 37.89 124 ASP A C 1
ATOM 1278 O O . ASP A 1 98 ? 55.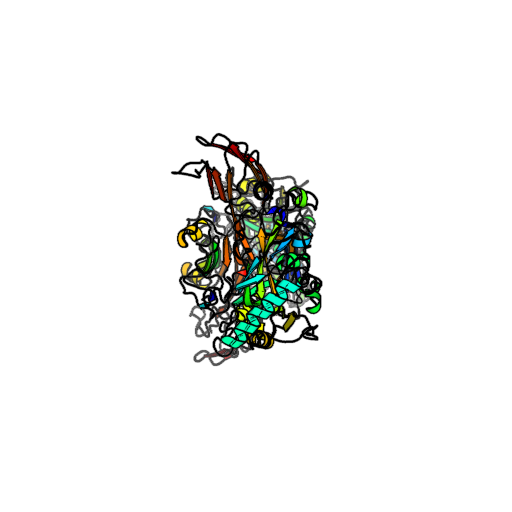814 21.388 43.166 1.00 35.01 124 ASP A O 1
ATOM 1287 N N . LYS A 1 99 ? 53.721 21.897 42.513 1.00 41.12 125 LYS A N 1
ATOM 1288 C CA . LYS A 1 99 ? 53.198 21.845 43.875 1.00 41.42 125 LYS A CA 1
ATOM 1289 C C . LYS A 1 99 ? 53.193 20.421 44.415 1.00 41.82 125 LYS A C 1
ATOM 1290 O O . LYS A 1 99 ? 53.430 20.204 45.609 1.00 45.37 125 LYS A O 1
ATOM 1309 N N . ASN A 1 100 ? 52.918 19.438 43.556 1.00 41.08 126 ASN A N 1
ATOM 1310 C CA . ASN A 1 100 ? 52.879 18.052 44.007 1.00 39.23 126 ASN A CA 1
ATOM 1311 C C . ASN A 1 100 ? 54.228 17.622 44.569 1.00 39.82 126 ASN A C 1
ATOM 1312 O O . ASN A 1 100 ? 54.303 17.035 45.655 1.00 40.39 126 ASN A O 1
ATOM 1323 N N . LEU A 1 101 ? 55.310 17.905 43.840 1.00 39.15 127 LEU A N 1
ATOM 1324 C CA . LEU A 1 101 ? 56.639 17.566 44.337 1.00 38.74 127 LEU A CA 1
ATOM 1325 C C . LEU A 1 101 ? 56.916 18.258 45.665 1.00 34.89 127 LEU A C 1
ATOM 1326 O O . LEU A 1 101 ? 57.474 17.651 46.586 1.00 43.22 127 LEU A O 1
ATOM 1342 N N . MET A 1 102 ? 56.525 19.529 45.786 1.00 34.00 128 MET A N 1
ATOM 1343 C CA . MET A 1 102 ? 56.725 20.250 47.037 1.00 38.50 128 MET A CA 1
ATOM 1344 C C . MET A 1 102 ? 55.947 19.613 48.179 1.00 41.93 128 MET A C 1
ATOM 1345 O O . MET A 1 102 ? 56.359 19.713 49.340 1.00 43.08 128 MET A O 1
ATOM 1359 N N . ASP A 1 103 ? 54.831 18.955 47.875 1.00 41.75 129 ASP A N 1
ATOM 1360 C CA . ASP A 1 103 ? 54.057 18.238 48.879 1.00 43.07 129 ASP A CA 1
ATOM 1361 C C . ASP A 1 103 ? 54.525 16.800 49.066 1.00 44.16 129 ASP A C 1
ATOM 1362 O O . ASP A 1 103 ? 53.931 16.067 49.863 1.00 39.31 129 ASP A O 1
ATOM 1371 N N . ASN A 1 104 ? 55.573 16.385 48.352 1.00 41.33 130 ASN A N 1
ATOM 1372 C CA . ASN A 1 104 ? 56.120 15.034 48.440 1.00 36.93 130 ASN A CA 1
ATOM 1373 C C . ASN A 1 104 ? 55.173 13.993 47.850 1.00 39.06 130 ASN A C 1
ATOM 1374 O O . ASN A 1 104 ? 55.195 12.826 48.247 1.00 43.64 130 ASN A O 1
ATOM 1385 N N . MET A 1 105 ? 54.338 14.406 46.899 1.00 38.42 131 MET A N 1
ATOM 1386 C CA . MET A 1 105 ? 53.464 13.499 46.154 1.00 41.07 131 MET A CA 1
ATOM 1387 C C . MET A 1 105 ? 53.650 13.742 44.663 1.00 40.94 131 MET A C 1
ATOM 1388 O O . MET A 1 105 ? 52.701 14.072 43.945 1.00 42.51 131 MET A O 1
ATOM 1402 N N . PRO A 1 106 ? 54.870 13.575 44.158 1.00 35.73 132 PRO A N 1
ATOM 1403 C CA . PRO A 1 106 ? 55.139 13.933 42.764 1.00 38.57 132 PRO A CA 1
ATOM 1404 C C . PRO A 1 106 ? 54.335 13.077 41.799 1.00 39.26 132 PRO A C 1
ATOM 1405 O O . PRO A 1 106 ? 54.065 11.900 42.048 1.00 38.69 132 PRO A O 1
ATOM 1416 N N . SER A 1 107 ? 53.944 13.693 40.688 1.00 34.65 133 SER A N 1
ATOM 1417 C CA . SER A 1 107 ? 53.259 13.006 39.604 1.00 38.86 133 SER A CA 1
ATOM 1418 C C . SER A 1 107 ? 54.216 12.843 38.433 1.00 35.35 133 SER A C 1
ATOM 1419 O O . SER A 1 107 ? 54.995 13.750 38.123 1.00 33.10 133 SER A O 1
ATOM 1427 N N . LEU A 1 108 ? 54.155 11.682 37.790 1.00 35.37 134 LEU A N 1
ATOM 1428 C CA . LEU A 1 108 ? 55.063 11.386 36.695 1.00 36.18 134 LEU A CA 1
ATOM 1429 C C . LEU A 1 108 ? 54.715 12.219 35.465 1.00 39.37 134 LEU A C 1
ATOM 1430 O O . LEU A 1 108 ? 53.590 12.698 35.297 1.00 39.29 134 LEU A O 1
ATOM 1446 N N . ILE A 1 109 ? 55.712 12.398 34.607 1.00 41.96 135 ILE A N 1
ATOM 1447 C CA . ILE A 1 109 ? 55.515 12.944 33.270 1.00 40.94 135 ILE A CA 1
ATOM 1448 C C . ILE A 1 109 ? 55.445 11.757 32.324 1.00 36.66 135 ILE A C 1
ATOM 1449 O O . ILE A 1 109 ? 56.442 11.056 32.117 1.00 36.85 135 ILE A O 1
ATOM 1465 N N . SER A 1 110 ? 54.266 11.512 31.761 1.00 41.33 136 SER A N 1
ATOM 1466 C CA . SER A 1 110 ? 54.102 10.432 30.800 1.00 54.29 136 SER A CA 1
ATOM 1467 C C . SER A 1 110 ? 54.720 10.857 29.475 1.00 47.13 136 SER A C 1
ATOM 1468 O O . SER A 1 110 ? 54.366 11.905 28.924 1.00 50.65 136 SER A O 1
ATOM 1476 N N . ALA A 1 111 ? 55.650 10.054 28.973 1.00 43.85 137 ALA A N 1
ATOM 1477 C CA . ALA A 1 111 ? 56.305 10.345 27.706 1.00 44.09 137 ALA A CA 1
ATOM 1478 C C . ALA A 1 111 ? 57.043 9.097 27.259 1.00 51.59 137 ALA A C 1
ATOM 1479 O O . ALA A 1 111 ? 57.369 8.224 28.070 1.00 60.08 137 ALA A O 1
ATOM 1486 N N . ASN A 1 112 ? 57.290 9.017 25.959 1.00 54.48 138 ASN A N 1
ATOM 1487 C CA . ASN A 1 112 ? 58.067 7.911 25.430 1.00 55.09 138 ASN A CA 1
ATOM 1488 C C . ASN A 1 112 ? 59.510 8.054 25.888 1.00 51.92 138 ASN A C 1
ATOM 1489 O O . ASN A 1 112 ? 60.191 9.012 25.513 1.00 48.83 138 ASN A O 1
ATOM 1500 N N . ARG A 1 113 ? 59.972 7.109 26.696 1.00 50.15 139 ARG A N 1
ATOM 1501 C CA . ARG A 1 113 ? 61.277 7.181 27.330 1.00 52.03 139 ARG A CA 1
ATOM 1502 C C . ARG A 1 113 ? 62.316 6.371 26.561 1.00 46.82 139 ARG A C 1
ATOM 1503 O O . ARG A 1 113 ? 61.992 5.494 25.755 1.00 46.21 139 ARG A O 1
ATOM 1524 N N . ALA A 1 114 ? 63.576 6.677 26.830 1.00 45.38 140 ALA A N 1
ATOM 1525 C CA . ALA A 1 114 ? 64.712 5.931 26.324 1.00 50.53 140 ALA A CA 1
ATOM 1526 C C . ALA A 1 114 ? 65.287 5.046 27.418 1.00 40.59 140 ALA A C 1
ATOM 1527 O O . ALA A 1 114 ? 65.013 5.250 28.603 1.00 42.46 140 ALA A O 1
ATOM 1534 N N . PRO A 1 115 ? 66.083 4.040 27.061 1.00 43.24 141 PRO A N 1
ATOM 1535 C CA . PRO A 1 115 ? 66.755 3.249 28.095 1.00 42.42 141 PRO A CA 1
ATOM 1536 C C . PRO A 1 115 ? 67.600 4.137 28.994 1.00 45.43 141 PRO A C 1
ATOM 1537 O O . PRO A 1 115 ? 68.038 5.220 28.601 1.00 47.37 141 PRO A O 1
ATOM 1548 N N . ILE A 1 116 ? 67.824 3.665 30.218 1.00 40.67 142 ILE A N 1
ATOM 1549 C CA . ILE A 1 116 ? 68.581 4.413 31.210 1.00 44.90 142 ILE A CA 1
ATOM 1550 C C . ILE A 1 116 ? 69.427 3.435 32.012 1.00 42.30 142 ILE A C 1
ATOM 1551 O O . ILE A 1 116 ? 69.024 2.295 32.262 1.00 44.95 142 ILE A O 1
ATOM 1567 N N . THR A 1 117 ? 70.615 3.884 32.406 1.00 43.69 143 THR A N 1
ATOM 1568 C CA . THR A 1 117 ? 71.573 3.053 33.125 1.00 45.68 143 THR A CA 1
ATOM 1569 C C . THR A 1 117 ? 71.597 3.450 34.593 1.00 44.87 143 THR A C 1
ATOM 1570 O O . THR A 1 117 ? 71.805 4.623 34.921 1.00 46.42 143 THR A O 1
ATOM 1581 N N . LEU A 1 118 ? 71.394 2.471 35.464 1.00 46.11 144 LEU A N 1
ATOM 1582 C CA . LEU A 1 118 ? 71.452 2.665 36.903 1.00 40.91 144 LEU A CA 1
ATOM 1583 C C . LEU A 1 118 ? 72.756 2.103 37.450 1.00 45.84 144 LEU A C 1
ATOM 1584 O O . LEU A 1 118 ? 73.374 1.213 36.860 1.00 46.84 144 LEU A O 1
ATOM 1600 N N . SER A 1 119 ? 73.168 2.630 38.599 1.00 45.85 145 SER A N 1
ATOM 1601 C CA . SER A 1 119 ? 74.354 2.139 39.278 1.00 46.26 145 SER A CA 1
ATOM 1602 C C . SER A 1 119 ? 74.108 2.108 40.777 1.00 45.43 145 SER A C 1
ATOM 1603 O O . SER A 1 119 ? 73.368 2.932 41.320 1.00 44.13 145 SER A O 1
ATOM 1611 N N . VAL A 1 120 ? 74.751 1.150 41.438 1.00 48.27 146 VAL A N 1
ATOM 1612 C CA . VAL A 1 120 ? 74.658 0.979 42.881 1.00 39.25 146 VAL A CA 1
ATOM 1613 C C . VAL A 1 120 ? 76.063 1.061 43.457 1.00 42.83 146 VAL A C 1
ATOM 1614 O O . VAL A 1 120 ? 77.012 0.511 42.887 1.00 49.91 146 VAL A O 1
ATOM 1627 N N . ASP A 1 121 ? 76.194 1.754 44.586 1.00 35.81 147 ASP A N 1
ATOM 1628 C CA . ASP A 1 121 ? 77.496 2.062 45.173 1.00 42.72 147 ASP A CA 1
ATOM 1629 C C . ASP A 1 121 ? 77.922 1.046 46.223 1.00 42.82 147 ASP A C 1
ATOM 1630 O O . ASP A 1 121 ? 78.467 1.417 47.266 1.00 46.24 147 ASP A O 1
ATOM 1639 N N . LEU A 1 122 ? 77.704 -0.246 45.970 1.00 46.43 148 LEU A N 1
ATOM 1640 C CA . LEU A 1 122 ? 78.040 -1.267 46.955 1.00 47.42 148 LEU A CA 1
ATOM 1641 C C . LEU A 1 122 ? 79.508 -1.672 46.831 1.00 42.83 148 LEU A C 1
ATOM 1642 O O . LEU A 1 122 ? 80.042 -1.739 45.720 1.00 47.98 148 LEU A O 1
ATOM 1658 N N . PRO A 1 123 ? 80.183 -1.957 47.945 1.00 55.16 149 PRO A N 1
ATOM 1659 C CA . PRO A 1 123 ? 81.600 -2.321 47.865 1.00 53.50 149 PRO A CA 1
ATOM 1660 C C . PRO A 1 123 ? 81.786 -3.691 47.236 1.00 59.02 149 PRO A C 1
ATOM 1661 O O . PRO A 1 123 ? 80.912 -4.558 47.301 1.00 61.50 149 PRO A O 1
ATOM 1672 N N . GLY A 1 124 ? 82.956 -3.881 46.639 1.00 61.03 150 GLY A N 1
ATOM 1673 C CA . GLY A 1 124 ? 83.198 -5.027 45.788 1.00 62.18 150 GLY A CA 1
ATOM 1674 C C . GLY A 1 124 ? 83.055 -4.621 44.339 1.00 67.10 150 GLY A C 1
ATOM 1675 O O . GLY A 1 124 ? 83.427 -3.505 43.965 1.00 70.29 150 GLY A O 1
ATOM 1679 N N . PHE A 1 125 ? 82.506 -5.509 43.512 1.00 75.74 151 PHE A N 1
ATOM 1680 C CA . PHE A 1 125 ? 82.174 -5.174 42.131 1.00 80.14 151 PHE A CA 1
ATOM 1681 C C . PHE A 1 125 ? 83.403 -4.817 41.305 1.00 85.55 151 PHE A C 1
ATOM 1682 O O . PHE A 1 125 ? 84.455 -4.460 41.850 1.00 78.57 151 PHE A O 1
ATOM 1699 N N . HIS A 1 126 ? 83.269 -4.915 39.986 1.00 92.17 152 HIS A N 1
ATOM 1700 C CA . HIS A 1 126 ? 84.253 -4.402 39.050 1.00 89.49 152 HIS A CA 1
ATOM 1701 C C . HIS A 1 126 ? 83.592 -3.360 38.158 1.00 87.65 152 HIS A C 1
ATOM 1702 O O . HIS A 1 126 ? 82.369 -3.198 38.155 1.00 93.36 152 HIS A O 1
ATOM 1716 N N . GLY A 1 127 ? 84.415 -2.643 37.398 1.00 87.94 153 GLY A N 1
ATOM 1717 C CA . GLY A 1 127 ? 83.893 -1.693 36.436 1.00 85.40 153 GLY A CA 1
ATOM 1718 C C . GLY A 1 127 ? 82.849 -2.333 35.547 1.00 96.61 153 GLY A C 1
ATOM 1719 O O . GLY A 1 127 ? 83.084 -3.405 34.980 1.00 98.08 153 GLY A O 1
ATOM 1723 N N . GLY A 1 128 ? 81.683 -1.698 35.428 1.00 103.79 154 GLY A N 1
ATOM 1724 C CA . GLY A 1 128 ? 80.588 -2.241 34.655 1.00 99.09 154 GLY A CA 1
ATOM 1725 C C . GLY A 1 128 ? 79.750 -3.278 35.368 1.00 91.15 154 GLY A C 1
ATOM 1726 O O . GLY A 1 128 ? 78.628 -3.555 34.927 1.00 84.70 154 GLY A O 1
ATOM 1730 N N . GLU A 1 129 ? 80.251 -3.863 36.458 1.00 88.86 155 GLU A N 1
ATOM 1731 C CA . GLU A 1 129 ? 79.496 -4.886 37.174 1.00 90.26 155 GLU A CA 1
ATOM 1732 C C . GLU A 1 129 ? 78.382 -4.278 38.018 1.00 79.42 155 GLU A C 1
ATOM 1733 O O . GLU A 1 129 ? 77.309 -4.875 38.154 1.00 73.65 155 GLU A O 1
ATOM 1745 N N . SER A 1 130 ? 78.616 -3.098 38.589 1.00 76.86 156 SER A N 1
ATOM 1746 C CA . SER A 1 130 ? 77.673 -2.486 39.517 1.00 73.00 156 SER A CA 1
ATOM 1747 C C . SER A 1 130 ? 76.553 -1.723 38.818 1.00 65.85 156 SER A C 1
ATOM 1748 O O . SER A 1 130 ? 75.745 -1.086 39.502 1.00 58.95 156 SER A O 1
ATOM 1756 N N . ALA A 1 131 ? 76.482 -1.768 37.491 1.00 61.56 157 ALA A N 1
ATOM 1757 C CA . ALA A 1 131 ? 75.467 -1.043 36.745 1.00 60.48 157 ALA A CA 1
ATOM 1758 C C . ALA A 1 131 ? 74.602 -2.011 35.951 1.00 57.69 157 ALA A C 1
ATOM 1759 O O . ALA A 1 131 ? 75.010 -3.132 35.631 1.00 67.66 157 ALA A O 1
ATOM 1766 N N . VAL A 1 132 ? 73.390 -1.561 35.642 1.00 47.80 158 VAL A N 1
ATOM 1767 C CA . VAL A 1 132 ? 72.456 -2.320 34.817 1.00 43.30 158 VAL A CA 1
ATOM 1768 C C . VAL A 1 132 ? 71.643 -1.333 33.998 1.00 44.15 158 VAL A C 1
ATOM 1769 O O . VAL A 1 132 ? 71.294 -0.249 34.474 1.00 45.37 158 VAL A O 1
ATOM 1782 N N . THR A 1 133 ? 71.344 -1.714 32.763 1.00 51.66 159 THR A N 1
ATOM 1783 C CA . THR A 1 133 ? 70.506 -0.912 31.889 1.00 42.56 159 THR A CA 1
ATOM 1784 C C . THR A 1 133 ? 69.060 -1.374 31.999 1.00 36.27 159 THR A C 1
ATOM 1785 O O . THR A 1 133 ? 68.784 -2.573 32.097 1.00 41.69 159 THR A O 1
ATOM 1796 N N . VAL A 1 134 ? 68.141 -0.413 31.992 1.00 34.21 160 VAL A N 1
ATOM 1797 C CA . VAL A 1 134 ? 66.709 -0.684 32.024 1.00 36.68 160 VAL A CA 1
ATOM 1798 C C . VAL A 1 134 ? 66.105 -0.148 30.735 1.00 43.70 160 VAL A C 1
ATOM 1799 O O . VAL A 1 134 ? 66.133 1.064 30.490 1.00 43.61 160 VAL A O 1
ATOM 1812 N N . GLN A 1 135 ? 65.564 -1.047 29.916 1.00 40.19 161 GLN A N 1
ATOM 1813 C CA . GLN A 1 135 ? 64.882 -0.656 28.687 1.00 46.36 161 GLN A CA 1
ATOM 1814 C C . GLN A 1 135 ? 63.500 -0.120 29.043 1.00 43.87 161 GLN A C 1
ATOM 1815 O O . GLN A 1 135 ? 62.661 -0.860 29.562 1.00 61.55 161 GLN A O 1
ATOM 1829 N N . ARG A 1 136 ? 63.260 1.157 28.775 1.00 44.27 162 ARG A N 1
ATOM 1830 C CA . ARG A 1 136 ? 62.000 1.775 29.169 1.00 56.15 162 ARG A CA 1
ATOM 1831 C C . ARG A 1 136 ? 61.848 1.682 30.685 1.00 47.70 162 ARG A C 1
ATOM 1832 O O . ARG A 1 136 ? 61.272 0.711 31.191 1.00 39.21 162 ARG A O 1
ATOM 1853 N N . PRO A 1 137 ? 62.329 2.669 31.441 1.00 50.21 163 PRO A N 1
ATOM 1854 C CA . PRO A 1 137 ? 62.217 2.598 32.904 1.00 42.93 163 PRO A CA 1
ATOM 1855 C C . PRO A 1 137 ? 60.806 2.916 33.378 1.00 42.95 163 PRO A C 1
ATOM 1856 O O . PRO A 1 137 ? 60.202 3.909 32.965 1.00 43.44 163 PRO A O 1
ATOM 1867 N N . THR A 1 138 ? 60.287 2.058 34.254 1.00 46.10 164 THR A N 1
ATOM 1868 C CA . THR A 1 138 ? 59.037 2.289 34.963 1.00 44.07 164 THR A CA 1
ATOM 1869 C C . THR A 1 138 ? 59.248 1.854 36.409 1.00 45.70 164 THR A C 1
ATOM 1870 O O . THR A 1 138 ? 60.316 1.354 36.775 1.00 45.13 164 THR A O 1
ATOM 1881 N N . LYS A 1 139 ? 58.231 2.056 37.249 1.00 40.62 165 LYS A N 1
ATOM 1882 C CA . LYS A 1 139 ? 58.375 1.710 38.660 1.00 42.08 165 LYS A CA 1
ATOM 1883 C C . LYS A 1 139 ? 58.751 0.242 38.827 1.00 41.19 165 LYS A C 1
ATOM 1884 O O . LYS A 1 139 ? 59.706 -0.090 39.538 1.00 43.62 165 LYS A O 1
ATOM 1903 N N . SER A 1 140 ? 58.009 -0.655 38.173 1.00 43.15 166 SER A N 1
ATOM 1904 C CA . SER A 1 140 ? 58.263 -2.083 38.328 1.00 44.68 166 SER A CA 1
ATOM 1905 C C . SER A 1 140 ? 59.523 -2.517 37.592 1.00 42.73 166 SER A C 1
ATOM 1906 O O . SER A 1 140 ? 60.222 -3.430 38.046 1.00 41.13 166 SER A O 1
ATOM 1914 N N . SER A 1 141 ? 59.830 -1.882 36.459 1.00 41.24 167 SER A N 1
ATOM 1915 C CA . SER A 1 141 ? 61.016 -2.256 35.697 1.00 46.63 167 SER A CA 1
ATOM 1916 C C . SER A 1 141 ? 62.286 -1.803 36.404 1.00 37.37 167 SER A C 1
ATOM 1917 O O . SER A 1 141 ? 63.311 -2.491 36.356 1.00 38.44 167 SER A O 1
ATOM 1925 N N . VAL A 1 142 ? 62.239 -0.643 37.057 1.00 38.64 168 VAL A N 1
ATOM 1926 C CA . VAL A 1 142 ? 63.398 -0.161 37.798 1.00 46.25 168 VAL A CA 1
ATOM 1927 C C . VAL A 1 142 ? 63.535 -0.903 39.122 1.00 38.61 168 VAL A C 1
ATOM 1928 O O . VAL A 1 142 ? 64.646 -1.254 39.535 1.00 34.55 168 VAL A O 1
ATOM 1941 N N . THR A 1 143 ? 62.418 -1.157 39.807 1.00 38.98 169 THR A N 1
ATOM 1942 C CA . THR A 1 143 ? 62.477 -1.897 41.064 1.00 44.73 169 THR A CA 1
ATOM 1943 C C . THR A 1 143 ? 63.047 -3.291 40.841 1.00 41.93 169 THR A C 1
ATOM 1944 O O . THR A 1 143 ? 63.946 -3.732 41.567 1.00 45.08 169 THR A O 1
ATOM 1955 N N . SER A 1 144 ? 62.530 -4.004 39.839 1.00 44.44 170 SER A N 1
ATOM 1956 C CA . SER A 1 144 ? 63.058 -5.328 39.526 1.00 41.97 170 SER A CA 1
ATOM 1957 C C . SER A 1 144 ? 64.538 -5.257 39.171 1.00 41.83 170 SER A C 1
ATOM 1958 O O . SER A 1 144 ? 65.323 -6.122 39.578 1.00 43.26 170 SER A O 1
ATOM 1966 N N . ALA A 1 145 ? 64.940 -4.230 38.419 1.00 41.33 171 ALA A N 1
ATOM 1967 C CA . ALA A 1 145 ? 66.353 -4.065 38.093 1.00 43.23 171 ALA A CA 1
ATOM 1968 C C . ALA A 1 145 ? 67.188 -3.869 39.353 1.00 34.43 171 ALA A C 1
ATOM 1969 O O . ALA A 1 145 ? 68.262 -4.464 39.492 1.00 37.68 171 ALA A O 1
ATOM 1976 N N . VAL A 1 146 ? 66.713 -3.037 40.282 1.00 39.84 172 VAL A N 1
ATOM 1977 C CA . VAL A 1 146 ? 67.425 -2.846 41.544 1.00 35.70 172 VAL A CA 1
ATOM 1978 C C . VAL A 1 146 ? 67.501 -4.162 42.306 1.00 37.87 172 VAL A C 1
ATOM 1979 O O . VAL A 1 146 ? 68.583 -4.608 42.707 1.00 36.47 172 VAL A O 1
ATOM 1992 N N . ASN A 1 147 ? 66.348 -4.805 42.517 1.00 34.81 173 ASN A N 1
ATOM 1993 C CA . ASN A 1 147 ? 66.322 -6.075 43.232 1.00 34.80 173 ASN A CA 1
ATOM 1994 C C . ASN A 1 147 ? 67.210 -7.124 42.577 1.00 38.81 173 ASN A C 1
ATOM 1995 O O . ASN A 1 147 ? 67.620 -8.078 43.248 1.00 44.86 173 ASN A O 1
ATOM 2006 N N . GLY A 1 148 ? 67.518 -6.972 41.286 1.00 38.69 174 GLY A N 1
ATOM 2007 C CA . GLY A 1 148 ? 68.408 -7.910 40.626 1.00 30.80 174 GLY A CA 1
ATOM 2008 C C . GLY A 1 148 ? 69.873 -7.627 40.873 1.00 35.46 174 GLY A C 1
ATOM 2009 O O . GLY A 1 148 ? 70.693 -8.552 40.867 1.00 40.48 174 GLY A O 1
ATOM 2013 N N . LEU A 1 149 ? 70.228 -6.360 41.090 1.00 35.44 175 LEU A N 1
ATOM 2014 C CA . LEU A 1 149 ? 71.613 -6.009 41.388 1.00 38.14 175 LEU A CA 1
ATOM 2015 C C . LEU A 1 149 ? 71.985 -6.384 42.814 1.00 41.99 175 LEU A C 1
ATOM 2016 O O . LEU A 1 149 ? 73.058 -6.947 43.057 1.00 43.49 175 LEU A O 1
ATOM 2032 N N . VAL A 1 150 ? 71.111 -6.069 43.771 1.00 40.90 176 VAL A N 1
ATOM 2033 C CA . VAL A 1 150 ? 71.378 -6.415 45.163 1.00 40.36 176 VAL A CA 1
ATOM 2034 C C . VAL A 1 150 ? 71.461 -7.927 45.318 1.00 41.72 176 VAL A C 1
ATOM 2035 O O . VAL A 1 150 ? 72.336 -8.448 46.020 1.00 41.49 176 VAL A O 1
ATOM 2048 N N . SER A 1 151 ? 70.556 -8.654 44.660 1.00 46.12 177 SER A N 1
ATOM 2049 C CA . SER A 1 151 ? 70.595 -10.111 44.705 1.00 42.68 177 SER A CA 1
ATOM 2050 C C . SER A 1 151 ? 71.915 -10.647 44.160 1.00 47.94 177 SER A C 1
ATOM 2051 O O . SER A 1 151 ? 72.452 -11.635 44.675 1.00 50.18 177 SER A O 1
ATOM 2059 N N . LYS A 1 152 ? 72.454 -10.007 43.120 1.00 42.67 178 LYS A N 1
ATOM 2060 C CA . LYS A 1 152 ? 73.731 -10.447 42.567 1.00 42.02 178 LYS A CA 1
ATOM 2061 C C . LYS A 1 152 ? 74.884 -10.093 43.496 1.00 45.80 178 LYS A C 1
ATOM 2062 O O . LYS A 1 152 ? 75.837 -10.869 43.635 1.00 47.75 178 LYS A O 1
ATOM 2081 N N . TRP A 1 153 ? 74.821 -8.923 44.134 1.00 47.96 179 TRP A N 1
ATOM 2082 C CA . TRP A 1 153 ? 75.874 -8.534 45.067 1.00 45.42 179 TRP A CA 1
ATOM 2083 C C . TRP A 1 153 ? 75.876 -9.432 46.297 1.00 47.11 179 TRP A C 1
ATOM 2084 O O . TRP A 1 153 ? 76.939 -9.878 46.745 1.00 48.69 179 TRP A O 1
ATOM 2105 N N . ASN A 1 154 ? 74.695 -9.715 46.854 1.00 46.58 180 ASN A N 1
ATOM 2106 C CA . ASN A 1 154 ? 74.618 -10.560 48.041 1.00 50.26 180 ASN A CA 1
ATOM 2107 C C . ASN A 1 154 ? 75.173 -11.954 47.779 1.00 53.48 180 ASN A C 1
ATOM 2108 O O . ASN A 1 154 ? 75.715 -12.587 48.693 1.00 59.03 180 ASN A O 1
ATOM 2119 N N . ALA A 1 155 ? 75.051 -12.450 46.546 1.00 50.18 181 ALA A N 1
ATOM 2120 C CA . ALA A 1 155 ? 75.529 -13.793 46.236 1.00 46.99 181 ALA A CA 1
ATOM 2121 C C . ALA A 1 155 ? 77.034 -13.815 46.001 1.00 48.72 181 ALA A C 1
ATOM 2122 O O . ALA A 1 155 ? 77.710 -14.773 46.392 1.00 58.91 181 ALA A O 1
ATOM 2129 N N . GLN A 1 156 ? 77.577 -12.773 45.371 1.00 52.34 182 GLN A N 1
ATOM 2130 C CA . GLN A 1 156 ? 79.000 -12.731 45.056 1.00 55.91 182 GLN A CA 1
ATOM 2131 C C . GLN A 1 156 ? 79.843 -12.136 46.175 1.00 60.74 182 GLN A C 1
ATOM 2132 O O . GLN A 1 156 ? 81.000 -12.538 46.343 1.00 68.40 182 GLN A O 1
ATOM 2146 N N . TYR A 1 157 ? 79.298 -11.188 46.940 1.00 61.66 183 TYR A N 1
ATOM 2147 C CA . TYR A 1 157 ? 80.073 -10.476 47.945 1.00 58.23 183 TYR A CA 1
ATOM 2148 C C . TYR A 1 157 ? 79.378 -10.370 49.295 1.00 59.65 183 TYR A C 1
ATOM 2149 O O . TYR A 1 157 ? 79.960 -9.797 50.224 1.00 60.33 183 TYR A O 1
ATOM 2167 N N . GLY A 1 158 ? 78.163 -10.893 49.435 1.00 57.01 184 GLY A N 1
ATOM 2168 C CA . GLY A 1 158 ? 77.486 -10.888 50.717 1.00 64.16 184 GLY A CA 1
ATOM 2169 C C . GLY A 1 158 ? 78.323 -11.537 51.798 1.00 71.43 184 GLY A C 1
ATOM 2170 O O . GLY A 1 158 ? 78.600 -10.922 52.833 1.00 69.91 184 GLY A O 1
ATOM 2174 N N . ALA A 1 159 ? 78.734 -12.786 51.565 1.00 77.22 185 ALA A N 1
ATOM 2175 C CA . ALA A 1 159 ? 79.636 -13.459 52.493 1.00 74.17 185 ALA A CA 1
ATOM 2176 C C . ALA A 1 159 ? 80.856 -12.600 52.786 1.00 71.64 185 ALA A C 1
ATOM 2177 O O . ALA A 1 159 ? 81.328 -12.540 53.927 1.00 74.37 185 ALA A O 1
ATOM 2184 N N . SER A 1 160 ? 81.373 -11.919 51.766 1.00 74.21 186 SER A N 1
ATOM 2185 C CA . SER A 1 160 ? 82.562 -11.095 51.926 1.00 70.26 186 SER A CA 1
ATOM 2186 C C . SER A 1 160 ? 82.238 -9.804 52.673 1.00 79.14 186 SER A C 1
ATOM 2187 O O . SER A 1 160 ? 82.336 -9.758 53.904 1.00 80.80 186 SER A O 1
ATOM 2195 N N . HIS A 1 161 ? 81.850 -8.756 51.952 1.00 74.31 187 HIS A N 1
ATOM 2196 C CA . HIS A 1 161 ? 81.872 -7.407 52.499 1.00 66.47 187 HIS A CA 1
ATOM 2197 C C . HIS A 1 161 ? 80.726 -7.185 53.479 1.00 65.08 187 HIS A C 1
ATOM 2198 O O . HIS A 1 161 ? 79.573 -7.524 53.194 1.00 64.03 187 HIS A O 1
ATOM 2212 N N . HIS A 1 162 ? 81.054 -6.617 54.636 1.00 76.00 188 HIS A N 1
ATOM 2213 C CA . HIS A 1 162 ? 80.066 -6.162 55.606 1.00 76.51 188 HIS A CA 1
ATOM 2214 C C . HIS A 1 162 ? 79.980 -4.644 55.510 1.00 68.21 188 HIS A C 1
ATOM 2215 O O . HIS A 1 162 ? 80.987 -3.950 55.685 1.00 71.55 188 HIS A O 1
ATOM 2229 N N . VAL A 1 163 ? 78.784 -4.135 55.229 1.00 62.42 189 VAL A N 1
ATOM 2230 C CA . VAL A 1 163 ? 78.571 -2.725 54.922 1.00 58.66 189 VAL A CA 1
ATOM 2231 C C . VAL A 1 163 ? 77.865 -2.072 56.101 1.00 58.80 189 VAL A C 1
ATOM 2232 O O . VAL A 1 163 ? 76.822 -2.556 56.557 1.00 55.99 189 VAL A O 1
ATOM 2245 N N . ALA A 1 164 ? 78.432 -0.973 56.587 1.00 57.72 190 ALA A N 1
ATOM 2246 C CA . ALA A 1 164 ? 77.823 -0.176 57.640 1.00 61.44 190 ALA A CA 1
ATOM 2247 C C . ALA A 1 164 ? 77.110 1.016 57.021 1.00 61.53 190 ALA A C 1
ATOM 2248 O O . ALA A 1 164 ? 77.589 1.604 56.046 1.00 56.86 190 ALA A O 1
ATOM 2255 N N . ALA A 1 165 ? 75.962 1.368 57.590 1.00 59.63 191 ALA A N 1
ATOM 2256 C CA . ALA A 1 165 ? 75.149 2.444 57.046 1.00 47.02 191 ALA A CA 1
ATOM 2257 C C . ALA A 1 165 ? 75.746 3.801 57.385 1.00 47.26 191 ALA A C 1
ATOM 2258 O O . ALA A 1 165 ? 76.167 4.044 58.519 1.00 50.54 191 ALA A O 1
ATOM 2265 N N . ARG A 1 166 ? 75.786 4.685 56.392 1.00 55.05 192 ARG A N 1
ATOM 2266 C CA . ARG A 1 166 ? 75.991 6.098 56.673 1.00 54.14 192 ARG A CA 1
ATOM 2267 C C . ARG A 1 166 ? 74.735 6.638 57.337 1.00 53.80 192 ARG A C 1
ATOM 2268 O O . ARG A 1 166 ? 73.639 6.545 56.772 1.00 49.46 192 ARG A O 1
ATOM 2289 N N . MET A 1 167 ? 74.887 7.195 58.530 1.00 51.66 193 MET A N 1
ATOM 2290 C CA . MET A 1 167 ? 73.755 7.673 59.302 1.00 41.59 193 MET A CA 1
ATOM 2291 C C . MET A 1 167 ? 73.715 9.193 59.277 1.00 45.67 193 MET A C 1
ATOM 2292 O O . MET A 1 167 ? 74.754 9.856 59.357 1.00 50.93 193 MET A O 1
ATOM 2306 N N . GLN A 1 168 ? 72.508 9.734 59.148 1.00 42.53 194 GLN A N 1
ATOM 2307 C CA . GLN A 1 168 ? 72.280 11.167 59.201 1.00 44.97 194 GLN A CA 1
ATOM 2308 C C . GLN A 1 168 ? 70.962 11.401 59.918 1.00 41.74 194 GLN A C 1
ATOM 2309 O O . GLN A 1 168 ? 70.015 10.626 59.754 1.00 39.94 194 GLN A O 1
ATOM 2323 N N . TYR A 1 169 ? 70.907 12.455 60.726 1.00 40.23 195 TYR A N 1
ATOM 2324 C CA . TYR A 1 169 ? 69.714 12.744 61.504 1.00 41.52 195 TYR A CA 1
ATOM 2325 C C . TYR A 1 169 ? 69.430 14.236 61.474 1.00 42.56 195 TYR A C 1
ATOM 2326 O O . TYR A 1 169 ? 70.346 15.061 61.427 1.00 45.75 195 TYR A O 1
ATOM 2344 N N . ASP A 1 170 ? 68.144 14.569 61.501 1.00 44.81 196 ASP A N 1
ATOM 2345 C CA . ASP A 1 170 ? 67.678 15.945 61.560 1.00 43.55 196 ASP A CA 1
ATOM 2346 C C . ASP A 1 170 ? 66.789 16.100 62.783 1.00 41.55 196 ASP A C 1
ATOM 2347 O O . ASP A 1 170 ? 65.848 15.322 62.974 1.00 35.94 196 ASP A O 1
ATOM 2356 N N . SER A 1 171 ? 67.096 17.091 63.610 1.00 44.44 197 SER A N 1
ATOM 2357 C CA . SER A 1 171 ? 66.396 17.315 64.863 1.00 43.19 197 SER A CA 1
ATOM 2358 C C . SER A 1 171 ? 65.591 18.604 64.795 1.00 42.00 197 SER A C 1
ATOM 2359 O O . SER A 1 171 ? 65.877 19.505 64.001 1.00 43.03 197 SER A O 1
ATOM 2367 N N . ALA A 1 172 ? 64.573 18.682 65.648 1.00 42.22 198 ALA A N 1
ATOM 2368 C CA . ALA A 1 172 ? 63.774 19.891 65.769 1.00 39.56 198 ALA A CA 1
ATOM 2369 C C . ALA A 1 172 ? 62.923 19.789 67.022 1.00 34.20 198 ALA A C 1
ATOM 2370 O O . ALA A 1 172 ? 62.438 18.708 67.362 1.00 38.59 198 ALA A O 1
ATOM 2377 N N . SER A 1 173 ? 62.755 20.917 67.704 1.00 40.45 199 SER A N 1
ATOM 2378 C CA . SER A 1 173 ? 61.868 20.970 68.855 1.00 40.76 199 SER A CA 1
ATOM 2379 C C . SER A 1 173 ? 60.418 20.968 68.388 1.00 39.77 199 SER A C 1
ATOM 2380 O O . SER A 1 173 ? 60.059 21.654 67.428 1.00 38.90 199 SER A O 1
ATOM 2388 N N . ALA A 1 174 ? 59.584 20.182 69.063 1.00 37.89 200 ALA A N 1
ATOM 2389 C CA . ALA A 1 174 ? 58.166 20.112 68.725 1.00 36.37 200 ALA A CA 1
ATOM 2390 C C . ALA A 1 174 ? 57.481 21.374 69.235 1.00 40.48 200 ALA A C 1
ATOM 2391 O O . ALA A 1 174 ? 57.330 21.562 70.447 1.00 42.45 200 ALA A O 1
ATOM 2398 N N . GLN A 1 175 ? 57.075 22.235 68.317 1.00 39.07 201 GLN A N 1
ATOM 2399 C CA . GLN A 1 175 ? 56.436 23.506 68.642 1.00 37.55 201 GLN A CA 1
ATOM 2400 C C . GLN A 1 175 ? 55.106 23.697 67.929 1.00 40.22 201 GLN A C 1
ATOM 2401 O O . GLN A 1 175 ? 54.151 24.174 68.546 1.00 38.37 201 GLN A O 1
ATOM 2415 N N . SER A 1 176 ? 55.020 23.342 66.650 1.00 40.38 202 SER A N 1
ATOM 2416 C CA . SER A 1 176 ? 53.764 23.421 65.919 1.00 35.73 202 SER A CA 1
ATOM 2417 C C . SER A 1 176 ? 53.840 22.481 64.728 1.00 36.22 202 SER A C 1
ATOM 2418 O O . SER A 1 176 ? 54.917 22.244 64.176 1.00 38.26 202 SER A O 1
ATOM 2426 N N . MET A 1 177 ? 52.684 21.945 64.339 1.00 41.19 203 MET A N 1
ATOM 2427 C CA . MET A 1 177 ? 52.644 21.047 63.193 1.00 39.30 203 MET A CA 1
ATOM 2428 C C . MET A 1 177 ? 53.119 21.732 61.918 1.00 40.92 203 MET A C 1
ATOM 2429 O O . MET A 1 177 ? 53.534 21.047 60.978 1.00 45.02 203 MET A O 1
ATOM 2443 N N . ASN A 1 178 ? 53.077 23.065 61.868 1.00 33.96 204 ASN A N 1
ATOM 2444 C CA . ASN A 1 178 ? 53.484 23.783 60.666 1.00 39.61 204 ASN A CA 1
ATOM 2445 C C . ASN A 1 178 ? 55.000 23.934 60.577 1.00 39.08 204 ASN A C 1
ATOM 2446 O O . ASN A 1 178 ? 55.574 23.769 59.495 1.00 42.92 204 ASN A O 1
ATOM 2457 N N . GLN A 1 179 ? 55.670 24.250 61.689 1.00 37.69 205 GLN A N 1
ATOM 2458 C CA . GLN A 1 179 ? 57.125 24.356 61.643 1.00 38.14 205 GLN A CA 1
ATOM 2459 C C . GLN A 1 179 ? 57.773 22.990 61.450 1.00 38.06 205 GLN A C 1
ATOM 2460 O O . GLN A 1 179 ? 58.826 22.891 60.809 1.00 32.61 205 GLN A O 1
ATOM 2474 N N . LEU A 1 180 ? 57.159 21.929 61.980 1.00 36.32 206 LEU A N 1
ATOM 2475 C CA . LEU A 1 180 ? 57.687 20.586 61.761 1.00 36.55 206 LEU A CA 1
ATOM 2476 C C . LEU A 1 180 ? 57.464 20.133 60.323 1.00 36.38 206 LEU A C 1
ATOM 2477 O O . LEU A 1 180 ? 58.314 19.443 59.746 1.00 36.37 206 LEU A O 1
ATOM 2493 N N . LYS A 1 181 ? 56.327 20.500 59.727 1.00 37.04 207 LYS A N 1
ATOM 2494 C CA . LYS A 1 181 ? 56.132 20.227 58.308 1.00 36.45 207 LYS A CA 1
ATOM 2495 C C . LYS A 1 181 ? 57.185 20.933 57.465 1.00 35.55 207 LYS A C 1
ATOM 2496 O O . LYS A 1 181 ? 57.622 20.399 56.440 1.00 31.09 207 LYS A O 1
ATOM 2515 N N . ALA A 1 182 ? 57.622 22.121 57.891 1.00 37.57 208 ALA A N 1
ATOM 2516 C CA . ALA A 1 182 ? 58.681 22.824 57.176 1.00 30.98 208 ALA A CA 1
ATOM 2517 C C . ALA A 1 182 ? 60.036 22.159 57.380 1.00 30.18 208 ALA A C 1
ATOM 2518 O O . ALA A 1 182 ? 60.901 22.239 56.501 1.00 41.26 208 ALA A O 1
ATOM 2525 N N . LYS A 1 183 ? 60.240 21.505 58.526 1.00 36.65 209 LYS A N 1
ATOM 2526 C CA . LYS A 1 183 ? 61.502 20.823 58.790 1.00 31.87 209 LYS A CA 1
ATOM 2527 C C . LYS A 1 183 ? 61.543 19.444 58.141 1.00 31.25 209 LYS A C 1
ATOM 2528 O O . LYS A 1 183 ? 62.560 19.067 57.549 1.00 30.78 209 LYS A O 1
ATOM 2547 N N . PHE A 1 184 ? 60.453 18.684 58.237 1.00 33.23 210 PHE A N 1
ATOM 2548 C CA . PHE A 1 184 ? 60.459 17.266 57.900 1.00 34.99 210 PHE A CA 1
ATOM 2549 C C . PHE A 1 184 ? 59.622 16.919 56.676 1.00 33.16 210 PHE A C 1
ATOM 2550 O O . PHE A 1 184 ? 59.609 15.754 56.268 1.00 37.82 210 PHE A O 1
ATOM 2567 N N . GLY A 1 185 ? 58.925 17.883 56.080 1.00 38.82 211 GLY A N 1
ATOM 2568 C CA . GLY A 1 185 ? 58.178 17.622 54.865 1.00 40.58 211 GLY A CA 1
ATOM 2569 C C . GLY A 1 185 ? 56.707 17.964 54.973 1.00 41.87 211 GLY A C 1
ATOM 2570 O O . GLY A 1 185 ? 56.104 17.837 56.043 1.00 41.03 211 GLY A O 1
ATOM 2574 N N . ALA A 1 186 ? 56.118 18.395 53.855 1.00 38.38 212 ALA A N 1
ATOM 2575 C CA . ALA A 1 186 ? 54.717 18.799 53.845 1.00 39.32 212 ALA A CA 1
ATOM 2576 C C . ALA A 1 186 ? 53.790 17.700 54.342 1.00 39.18 212 ALA A C 1
ATOM 2577 O O . ALA A 1 186 ? 52.665 17.998 54.758 1.00 43.93 212 ALA A O 1
ATOM 2584 N N . ASP A 1 187 ? 54.227 16.441 54.305 1.00 39.28 213 ASP A N 1
ATOM 2585 C CA . ASP A 1 187 ? 53.412 15.314 54.740 1.00 44.77 213 ASP A CA 1
ATOM 2586 C C . ASP A 1 187 ? 53.833 14.784 56.109 1.00 44.66 213 ASP A C 1
ATOM 2587 O O . ASP A 1 187 ? 53.592 13.611 56.414 1.00 47.40 213 ASP A O 1
ATOM 2596 N N . PHE A 1 188 ? 54.453 15.622 56.946 1.00 44.73 214 PHE A N 1
ATOM 2597 C CA . PHE A 1 188 ? 54.835 15.170 58.282 1.00 44.97 214 PHE A CA 1
ATOM 2598 C C . PHE A 1 188 ? 53.608 14.784 59.094 1.00 45.02 214 PHE A C 1
ATOM 2599 O O . PHE A 1 188 ? 53.547 13.690 59.665 1.00 53.90 214 PHE A O 1
ATOM 2616 N N . ALA A 1 189 ? 52.623 15.678 59.170 1.00 42.22 215 ALA A N 1
ATOM 2617 C CA . ALA A 1 189 ? 51.295 15.264 59.592 1.00 45.78 215 ALA A CA 1
ATOM 2618 C C . ALA A 1 189 ? 50.888 14.050 58.770 1.00 58.20 215 ALA A C 1
ATOM 2619 O O . ALA A 1 189 ? 51.209 13.963 57.584 1.00 63.38 215 ALA A O 1
ATOM 2626 N N . LYS A 1 190 ? 50.181 13.116 59.411 1.00 58.13 216 LYS A N 1
ATOM 2627 C CA . LYS A 1 190 ? 49.954 11.764 58.898 1.00 56.89 216 LYS A CA 1
ATOM 2628 C C . LYS A 1 190 ? 51.128 10.877 59.289 1.00 54.78 216 LYS A C 1
ATOM 2629 O O . LYS A 1 190 ? 50.942 9.843 59.936 1.00 64.70 216 LYS A O 1
ATOM 2648 N N . ILE A 1 191 ? 52.343 11.277 58.905 1.00 54.12 217 ILE A N 1
ATOM 2649 C CA . ILE A 1 191 ? 53.525 10.505 59.263 1.00 56.70 217 ILE A CA 1
ATOM 2650 C C . ILE A 1 191 ? 53.824 10.605 60.752 1.00 54.14 217 ILE A C 1
ATOM 2651 O O . ILE A 1 191 ? 54.464 9.707 61.311 1.00 53.13 217 ILE A O 1
ATOM 2667 N N . GLY A 1 192 ? 53.365 11.666 61.414 1.00 55.19 218 GLY A N 1
ATOM 2668 C CA . GLY A 1 192 ? 53.770 11.940 62.779 1.00 53.60 218 GLY A CA 1
ATOM 2669 C C . GLY A 1 192 ? 52.702 11.751 63.838 1.00 53.55 218 GLY A C 1
ATOM 2670 O O . GLY A 1 192 ? 52.999 11.855 65.032 1.00 64.70 218 GLY A O 1
ATOM 2674 N N . VAL A 1 193 ? 51.465 11.474 63.438 1.00 56.56 219 VAL A N 1
ATOM 2675 C CA . VAL A 1 193 ? 50.404 11.240 64.417 1.00 62.81 219 VAL A CA 1
ATOM 2676 C C . VAL A 1 193 ? 50.670 9.960 65.207 1.00 50.04 219 VAL A C 1
ATOM 2677 O O . VAL A 1 193 ? 50.178 9.845 66.339 1.00 54.09 219 VAL A O 1
ATOM 2690 N N . PRO A 1 194 ? 51.418 8.976 64.693 1.00 54.72 220 PRO A N 1
ATOM 2691 C CA . PRO A 1 194 ? 51.748 7.820 65.543 1.00 57.61 220 PRO A CA 1
ATOM 2692 C C . PRO A 1 194 ? 52.617 8.173 66.740 1.00 59.20 220 PRO A C 1
ATOM 2693 O O . PRO A 1 194 ? 52.615 7.424 67.726 1.00 67.23 220 PRO A O 1
ATOM 2704 N N . LEU A 1 195 ? 53.361 9.277 66.690 1.00 56.45 221 LEU A N 1
ATOM 2705 C CA . LEU A 1 195 ? 54.120 9.736 67.845 1.00 63.50 221 LEU A CA 1
ATOM 2706 C C . LEU A 1 195 ? 53.267 10.537 68.820 1.00 60.62 221 LEU A C 1
ATOM 2707 O O . LEU A 1 195 ? 53.802 11.035 69.816 1.00 62.60 221 LEU A O 1
ATOM 2723 N N . LYS A 1 196 ? 51.967 10.674 68.547 1.00 58.88 222 LYS A N 1
ATOM 2724 C CA . LYS A 1 196 ? 51.026 11.387 69.406 1.00 57.24 222 LYS A CA 1
ATOM 2725 C C . LYS A 1 196 ? 51.670 12.585 70.095 1.00 54.69 222 LYS A C 1
ATOM 2726 O O . LYS A 1 196 ? 51.880 12.570 71.312 1.00 57.81 222 LYS A O 1
ATOM 2745 N N . ILE A 1 197 ? 51.987 13.621 69.326 1.00 58.43 223 ILE A N 1
ATOM 2746 C CA . ILE A 1 197 ? 52.618 14.818 69.871 1.00 51.27 223 ILE A CA 1
ATOM 2747 C C . ILE A 1 197 ? 51.577 15.635 70.621 1.00 53.34 223 ILE A C 1
ATOM 2748 O O . ILE A 1 197 ? 50.426 15.756 70.186 1.00 62.09 223 ILE A O 1
ATOM 2764 N N . ASP A 1 198 ? 51.981 16.203 71.755 1.00 43.52 224 ASP A N 1
ATOM 2765 C CA . ASP A 1 198 ? 51.122 17.068 72.563 1.00 50.65 224 ASP A CA 1
ATOM 2766 C C . ASP A 1 198 ? 51.725 18.469 72.541 1.00 50.15 224 ASP A C 1
ATOM 2767 O O . ASP A 1 198 ? 52.642 18.771 73.310 1.00 47.25 224 ASP A O 1
ATOM 2776 N N . PHE A 1 199 ? 51.205 19.325 71.656 1.00 50.27 225 PHE A N 1
ATOM 2777 C CA . PHE A 1 199 ? 51.737 20.679 71.535 1.00 48.38 225 PHE A CA 1
ATOM 2778 C C . PHE A 1 199 ? 51.295 21.554 72.703 1.00 52.73 225 PHE A C 1
ATOM 2779 O O . PHE A 1 199 ? 52.096 22.327 73.242 1.00 50.87 225 PHE A O 1
ATOM 2796 N N . ASP A 1 200 ? 50.024 21.455 73.104 1.00 55.26 226 ASP A N 1
ATOM 2797 C CA . ASP A 1 200 ? 49.539 22.260 74.221 1.00 56.18 226 ASP A CA 1
ATOM 2798 C C . ASP A 1 200 ? 50.390 22.038 75.465 1.00 50.81 226 ASP A C 1
ATOM 2799 O O . ASP A 1 200 ? 50.620 22.969 76.245 1.00 47.75 226 ASP A O 1
ATOM 2808 N N . ALA A 1 201 ? 50.865 20.807 75.666 1.00 49.70 227 ALA A N 1
ATOM 2809 C CA . ALA A 1 201 ? 51.696 20.512 76.826 1.00 48.04 227 ALA A CA 1
ATOM 2810 C C . ALA A 1 201 ? 53.048 21.207 76.742 1.00 49.78 227 ALA A C 1
ATOM 2811 O O . ALA A 1 201 ? 53.597 21.617 77.771 1.00 47.06 227 ALA A O 1
ATOM 2818 N N . VAL A 1 202 ? 53.599 21.351 75.536 1.00 47.60 228 VAL A N 1
ATOM 2819 C CA . VAL A 1 202 ? 54.895 22.005 75.384 1.00 46.07 228 VAL A CA 1
ATOM 2820 C C . VAL A 1 202 ? 54.782 23.489 75.706 1.00 43.31 228 VAL A C 1
ATOM 2821 O O . VAL A 1 202 ? 55.598 24.047 76.450 1.00 40.29 228 VAL A O 1
ATOM 2834 N N . HIS A 1 203 ? 53.769 24.149 75.150 1.00 45.26 229 HIS A N 1
ATOM 2835 C CA . HIS A 1 203 ? 53.634 25.589 75.310 1.00 50.66 229 HIS A CA 1
ATOM 2836 C C . HIS A 1 203 ? 53.170 25.976 76.709 1.00 49.73 229 HIS A C 1
ATOM 2837 O O . HIS A 1 203 ? 53.353 27.130 77.111 1.00 45.75 229 HIS A O 1
ATOM 2852 N N . LYS A 1 204 ? 52.582 25.045 77.460 1.00 50.66 230 LYS A N 1
ATOM 2853 C CA . LYS A 1 204 ? 52.276 25.275 78.868 1.00 46.55 230 LYS A CA 1
ATOM 2854 C C . LYS A 1 204 ? 53.461 24.998 79.778 1.00 44.81 230 LYS A C 1
ATOM 2855 O O . LYS A 1 204 ? 53.331 25.144 80.998 1.00 46.51 230 LYS A O 1
ATOM 2874 N N . GLY A 1 205 ? 54.606 24.608 79.223 1.00 39.10 231 GLY A N 1
ATOM 2875 C CA . GLY A 1 205 ? 55.735 24.222 80.041 1.00 37.10 231 GLY A CA 1
ATOM 2876 C C . GLY A 1 205 ? 55.572 22.899 80.749 1.00 44.25 231 GLY A C 1
ATOM 2877 O O . GLY A 1 205 ? 56.399 22.564 81.600 1.00 39.68 231 GLY A O 1
ATOM 2881 N N . GLU A 1 206 ? 54.524 22.135 80.430 1.00 43.09 232 GLU A N 1
ATOM 2882 C CA . GLU A 1 206 ? 54.361 20.818 81.035 1.00 39.21 232 GLU A CA 1
ATOM 2883 C C . GLU A 1 206 ? 55.408 19.842 80.515 1.00 42.42 232 GLU A C 1
ATOM 2884 O O . GLU A 1 206 ? 55.882 18.976 81.260 1.00 43.29 232 GLU A O 1
ATOM 2896 N N . LYS A 1 207 ? 55.781 19.965 79.243 1.00 48.26 233 LYS A N 1
ATOM 2897 C CA . LYS A 1 207 ? 56.721 19.046 78.621 1.00 45.47 233 LYS A CA 1
ATOM 2898 C C . LYS A 1 207 ? 57.735 19.813 77.786 1.00 40.93 233 LYS A C 1
ATOM 2899 O O . LYS A 1 207 ? 57.503 20.949 77.366 1.00 44.37 233 LYS A O 1
ATOM 2918 N N . GLN A 1 208 ? 58.875 19.166 77.568 1.00 39.96 234 GLN A N 1
ATOM 2919 C CA . GLN A 1 208 ? 59.802 19.507 76.500 1.00 50.02 234 GLN A CA 1
ATOM 2920 C C . GLN A 1 208 ? 59.885 18.306 75.573 1.00 48.69 234 GLN A C 1
ATOM 2921 O O . GLN A 1 208 ? 59.979 17.167 76.038 1.00 46.57 234 GLN A O 1
ATOM 2935 N N . THR A 1 209 ? 59.832 18.552 74.266 1.00 40.05 235 THR A N 1
ATOM 2936 C CA . THR A 1 209 ? 59.761 17.467 73.297 1.00 44.26 235 THR A CA 1
ATOM 2937 C C . THR A 1 209 ? 60.728 17.723 72.152 1.00 41.35 235 THR A C 1
ATOM 2938 O O . THR A 1 209 ? 60.876 18.859 71.693 1.00 41.96 235 THR A O 1
ATOM 2949 N N . GLN A 1 210 ? 61.377 16.655 71.694 1.00 35.30 236 GLN A N 1
ATOM 2950 C CA . GLN A 1 210 ? 62.305 16.712 70.574 1.00 37.84 236 GLN A CA 1
ATOM 2951 C C . GLN A 1 210 ? 61.890 15.676 69.541 1.00 38.88 236 GLN A C 1
ATOM 2952 O O . GLN A 1 210 ? 61.595 14.530 69.894 1.00 35.44 236 GLN A O 1
ATOM 2966 N N . ILE A 1 211 ? 61.865 16.081 68.274 1.00 34.48 237 ILE A N 1
ATOM 2967 C CA . ILE A 1 211 ? 61.542 15.197 67.158 1.00 36.16 237 ILE A CA 1
ATOM 2968 C C . ILE A 1 211 ? 62.792 15.037 66.309 1.00 34.03 237 ILE A C 1
ATOM 2969 O O . ILE A 1 211 ? 63.451 16.028 65.971 1.00 40.34 237 ILE A O 1
ATOM 2985 N N . VAL A 1 212 ? 63.117 13.795 65.962 1.00 33.16 238 VAL A N 1
ATOM 2986 C CA . VAL A 1 212 ? 64.352 13.484 65.250 1.00 32.32 238 VAL A CA 1
ATOM 2987 C C . VAL A 1 212 ? 64.058 12.429 64.194 1.00 33.42 238 VAL A C 1
ATOM 2988 O O . VAL A 1 212 ? 63.480 11.381 64.498 1.00 33.64 238 VAL A O 1
ATOM 3001 N N . ASN A 1 213 ? 64.457 12.709 62.957 1.00 40.20 239 ASN A N 1
ATOM 3002 C CA . ASN A 1 213 ? 64.353 11.762 61.854 1.00 34.57 239 ASN A CA 1
ATOM 3003 C C . ASN A 1 213 ? 65.708 11.091 61.673 1.00 34.26 239 ASN A C 1
ATOM 3004 O O . ASN A 1 213 ? 66.705 11.768 61.407 1.00 35.28 239 ASN A O 1
ATOM 3015 N N . PHE A 1 214 ? 65.749 9.771 61.833 1.00 39.69 240 PHE A N 1
ATOM 3016 C CA . PHE A 1 214 ? 66.971 8.999 61.644 1.00 38.20 240 PHE A CA 1
ATOM 3017 C C . PHE A 1 214 ? 66.914 8.280 60.305 1.00 33.74 240 PHE A C 1
ATOM 3018 O O . PHE A 1 214 ? 65.937 7.581 60.012 1.00 33.33 240 PHE A O 1
ATOM 3035 N N . LYS A 1 215 ? 67.958 8.454 59.499 1.00 36.76 241 LYS A N 1
ATOM 3036 C CA . LYS A 1 215 ? 68.085 7.784 58.211 1.00 37.10 241 LYS A CA 1
ATOM 3037 C C . LYS A 1 215 ? 69.384 6.995 58.197 1.00 33.77 241 LYS A C 1
ATOM 3038 O O . LYS A 1 215 ? 70.469 7.574 58.317 1.00 29.75 241 LYS A O 1
ATOM 3057 N N . GLN A 1 216 ? 69.269 5.677 58.053 1.00 32.57 242 GLN A N 1
ATOM 3058 C CA . GLN A 1 216 ? 70.416 4.786 57.928 1.00 37.61 242 GLN A CA 1
ATOM 3059 C C . GLN A 1 216 ? 70.455 4.285 56.489 1.00 35.51 242 GLN A C 1
ATOM 3060 O O . GLN A 1 216 ? 69.590 3.506 56.072 1.00 32.58 242 GLN A O 1
ATOM 3074 N N . THR A 1 217 ? 71.447 4.741 55.730 1.00 34.74 243 THR A N 1
ATOM 3075 C CA . THR A 1 217 ? 71.575 4.402 54.319 1.00 31.17 243 THR A CA 1
ATOM 3076 C C . THR A 1 217 ? 72.612 3.298 54.161 1.00 35.47 243 THR A C 1
ATOM 3077 O O . THR A 1 217 ? 73.780 3.483 54.517 1.00 37.67 243 THR A O 1
ATOM 3088 N N . TYR A 1 218 ? 72.184 2.157 53.620 1.00 39.48 244 TYR A N 1
ATOM 3089 C CA . TYR A 1 218 ? 73.114 1.083 53.294 1.00 38.14 244 TYR A CA 1
ATOM 3090 C C . TYR A 1 218 ? 73.779 1.316 51.945 1.00 36.95 244 TYR A C 1
ATOM 3091 O O . TYR A 1 218 ? 74.993 1.131 51.806 1.00 40.22 244 TYR A O 1
ATOM 3109 N N . TYR A 1 219 ? 73.000 1.717 50.945 1.00 43.64 245 TYR A N 1
ATOM 3110 C CA . TYR A 1 219 ? 73.528 1.935 49.608 1.00 39.58 245 TYR A CA 1
ATOM 3111 C C . TYR A 1 219 ? 72.593 2.867 48.856 1.00 38.77 245 TYR A C 1
ATOM 3112 O O . TYR A 1 219 ? 71.451 3.097 49.263 1.00 38.27 245 TYR A O 1
ATOM 3130 N N . THR A 1 220 ? 73.098 3.397 47.746 1.00 40.03 246 THR A N 1
ATOM 3131 C CA . THR A 1 220 ? 72.373 4.359 46.931 1.00 38.14 246 THR A CA 1
ATOM 3132 C C . THR A 1 220 ? 72.360 3.877 45.489 1.00 40.58 246 THR A C 1
ATOM 3133 O O . THR A 1 220 ? 73.401 3.487 44.952 1.00 40.00 246 THR A O 1
ATOM 3144 N N . VAL A 1 221 ? 71.183 3.896 44.873 1.00 38.66 247 VAL A N 1
ATOM 3145 C CA . VAL A 1 221 ? 71.031 3.599 43.454 1.00 38.67 247 VAL A CA 1
ATOM 3146 C C . VAL A 1 221 ? 70.970 4.926 42.715 1.00 40.37 247 VAL A C 1
ATOM 3147 O O . VAL A 1 221 ? 70.094 5.756 42.985 1.00 36.69 247 VAL A O 1
ATOM 3160 N N . SER A 1 222 ? 71.896 5.126 41.783 1.00 44.00 248 SER A N 1
ATOM 3161 C CA . SER A 1 222 ? 72.066 6.403 41.111 1.00 41.80 248 SER A CA 1
ATOM 3162 C C . SER A 1 222 ? 71.879 6.247 39.608 1.00 41.52 248 SER A C 1
ATOM 3163 O O . SER A 1 222 ? 72.004 5.153 39.050 1.00 38.34 248 SER A O 1
ATOM 3171 N N . VAL A 1 223 ? 71.578 7.368 38.964 1.00 40.47 249 VAL A N 1
ATOM 3172 C CA . VAL A 1 223 ? 71.382 7.436 37.521 1.00 50.48 249 VAL A CA 1
ATOM 3173 C C . VAL A 1 223 ? 72.640 8.005 36.882 1.00 52.34 249 VAL A C 1
ATOM 3174 O O . VAL A 1 223 ? 73.282 8.905 37.438 1.00 57.85 249 VAL A O 1
ATOM 3187 N N . ASP A 1 224 ? 72.987 7.490 35.707 1.00 63.69 250 ASP A N 1
ATOM 3188 C CA . ASP A 1 224 ? 74.172 7.943 35.000 1.00 70.66 250 ASP A CA 1
ATOM 3189 C C . ASP A 1 224 ? 73.903 9.256 34.267 1.00 66.75 250 ASP A C 1
ATOM 3190 O O . ASP A 1 224 ? 72.761 9.608 33.959 1.00 61.29 250 ASP A O 1
ATOM 3199 N N . ALA A 1 225 ? 74.985 9.979 33.989 1.00 75.42 251 ALA A N 1
ATOM 3200 C CA . ALA A 1 225 ? 74.921 11.211 33.224 1.00 77.99 251 ALA A CA 1
ATOM 3201 C C . ALA A 1 225 ? 74.184 10.965 31.905 1.00 76.81 251 ALA A C 1
ATOM 3202 O O . ALA A 1 225 ? 74.614 10.101 31.125 1.00 73.73 251 ALA A O 1
ATOM 3209 N N . PRO A 1 226 ? 73.093 11.673 31.625 1.00 75.58 252 PRO A N 1
ATOM 3210 C CA . PRO A 1 226 ? 72.362 11.457 30.368 1.00 72.13 252 PRO A CA 1
ATOM 3211 C C . PRO A 1 226 ? 73.041 12.006 29.122 1.00 71.74 252 PRO A C 1
ATOM 3212 O O . PRO A 1 226 ? 72.428 11.960 28.054 1.00 77.87 252 PRO A O 1
ATOM 3223 N N . ASP A 1 227 ? 74.263 12.533 29.209 1.00 72.32 253 ASP A N 1
ATOM 3224 C CA . ASP A 1 227 ? 74.961 13.062 28.041 1.00 70.21 253 ASP A CA 1
ATOM 3225 C C . ASP A 1 227 ? 74.239 14.276 27.466 1.00 59.47 253 ASP A C 1
ATOM 3226 O O . ASP A 1 227 ? 74.817 15.364 27.379 1.00 53.41 253 ASP A O 1
ATOM 3235 N N . SER A 1 228 ? 72.978 14.103 27.070 1.00 52.92 254 SER A N 1
ATOM 3236 C CA . SER A 1 228 ? 72.169 15.177 26.518 1.00 54.97 254 SER A CA 1
ATOM 3237 C C . SER A 1 228 ? 70.774 15.138 27.131 1.00 53.73 254 SER A C 1
ATOM 3238 O O . SER A 1 228 ? 70.212 14.048 27.315 1.00 56.00 254 SER A O 1
ATOM 3246 N N . PRO A 1 229 ? 70.189 16.297 27.462 1.00 48.14 255 PRO A N 1
ATOM 3247 C CA . PRO A 1 229 ? 68.832 16.275 28.038 1.00 47.84 255 PRO A CA 1
ATOM 3248 C C . PRO A 1 229 ? 67.790 15.717 27.090 1.00 55.59 255 PRO A C 1
ATOM 3249 O O . PRO A 1 229 ? 66.835 15.074 27.542 1.00 45.77 255 PRO A O 1
ATOM 3260 N N . ALA A 1 230 ? 67.920 15.967 25.789 1.00 58.02 256 ALA A N 1
ATOM 3261 C CA . ALA A 1 230 ? 67.161 15.179 24.831 1.00 55.02 256 ALA A CA 1
ATOM 3262 C C . ALA A 1 230 ? 67.563 13.722 24.986 1.00 56.40 256 ALA A C 1
ATOM 3263 O O . ALA A 1 230 ? 68.706 13.404 25.320 1.00 67.57 256 ALA A O 1
ATOM 3270 N N . ASP A 1 231 ? 66.610 12.828 24.751 1.00 42.94 257 ASP A N 1
ATOM 3271 C CA . ASP A 1 231 ? 66.720 11.476 25.280 1.00 57.47 257 ASP A CA 1
ATOM 3272 C C . ASP A 1 231 ? 66.601 11.574 26.799 1.00 59.52 257 ASP A C 1
ATOM 3273 O O . ASP A 1 231 ? 66.740 12.656 27.369 1.00 66.65 257 ASP A O 1
ATOM 3282 N N . PHE A 1 232 ? 66.418 10.435 27.456 1.00 49.20 258 PHE A N 1
ATOM 3283 C CA . PHE A 1 232 ? 65.420 10.284 28.509 1.00 54.50 258 PHE A CA 1
ATOM 3284 C C . PHE A 1 232 ? 64.160 9.866 27.772 1.00 50.51 258 PHE A C 1
ATOM 3285 O O . PHE A 1 232 ? 63.457 8.943 28.188 1.00 54.57 258 PHE A O 1
ATOM 3302 N N . PHE A 1 233 ? 63.907 10.546 26.656 1.00 53.55 259 PHE A N 1
ATOM 3303 C CA . PHE A 1 233 ? 62.741 10.354 25.818 1.00 56.18 259 PHE A CA 1
ATOM 3304 C C . PHE A 1 233 ? 63.102 9.598 24.542 1.00 50.92 259 PHE A C 1
ATOM 3305 O O . PHE A 1 233 ? 64.270 9.359 24.230 1.00 47.68 259 PHE A O 1
ATOM 3322 N N . ALA A 1 234 ? 62.067 9.253 23.775 1.00 61.95 260 ALA A N 1
ATOM 3323 C CA . ALA A 1 234 ? 62.212 8.501 22.530 1.00 62.05 260 ALA A CA 1
ATOM 3324 C C . ALA A 1 234 ? 62.965 9.317 21.480 1.00 63.47 260 ALA A C 1
ATOM 3325 O O . ALA A 1 234 ? 63.246 10.505 21.701 1.00 61.67 260 ALA A O 1
ATOM 3332 N N . PRO A 1 235 ? 63.324 8.717 20.342 1.00 67.89 261 PRO A N 1
ATOM 3333 C CA . PRO A 1 235 ? 64.073 9.457 19.313 1.00 74.83 261 PRO A CA 1
ATOM 3334 C C . PRO A 1 235 ? 63.362 10.640 18.660 1.00 82.72 261 PRO A C 1
ATOM 3335 O O . PRO A 1 235 ? 63.954 11.721 18.575 1.00 87.36 261 PRO A O 1
ATOM 3346 N N . CYS A 1 236 ? 62.126 10.473 18.178 1.00 72.65 262 CYS A N 1
ATOM 3347 C CA . CYS A 1 236 ? 61.440 11.528 17.411 1.00 77.09 262 CYS A CA 1
ATOM 3348 C C . CYS A 1 236 ? 60.370 12.182 18.284 1.00 75.66 262 CYS A C 1
ATOM 3349 O O . CYS A 1 236 ? 59.168 12.094 18.037 1.00 72.84 262 CYS A O 1
ATOM 3356 N N . THR A 1 237 ? 60.852 12.892 19.312 1.00 80.53 263 THR A N 1
ATOM 3357 C CA . THR A 1 237 ? 60.012 13.259 20.450 1.00 77.56 263 THR A CA 1
ATOM 3358 C C . THR A 1 237 ? 59.328 14.613 20.336 1.00 71.20 263 THR A C 1
ATOM 3359 O O . THR A 1 237 ? 58.314 14.818 21.011 1.00 77.48 263 THR A O 1
ATOM 3370 N N . THR A 1 238 ? 59.854 15.533 19.525 1.00 71.56 264 THR A N 1
ATOM 3371 C CA . THR A 1 238 ? 59.361 16.903 19.358 1.00 72.04 264 THR A CA 1
ATOM 3372 C C . THR A 1 238 ? 59.117 17.605 20.696 1.00 69.48 264 THR A C 1
ATOM 3373 O O . THR A 1 238 ? 58.433 17.065 21.572 1.00 70.26 264 THR A O 1
ATOM 3384 N N . PRO A 1 239 ? 59.641 18.822 20.885 1.00 59.96 265 PRO A N 1
ATOM 3385 C CA . PRO A 1 239 ? 59.449 19.497 22.179 1.00 55.53 265 PRO A CA 1
ATOM 3386 C C . PRO A 1 239 ? 58.001 19.844 22.472 1.00 56.47 265 PRO A C 1
ATOM 3387 O O . PRO A 1 239 ? 57.632 19.954 23.648 1.00 58.19 265 PRO A O 1
ATOM 3398 N N . ASP A 1 240 ? 57.168 20.030 21.445 1.00 57.42 266 ASP A N 1
ATOM 3399 C CA . ASP A 1 240 ? 55.757 20.306 21.687 1.00 59.61 266 ASP A CA 1
ATOM 3400 C C . ASP A 1 240 ? 55.104 19.195 22.497 1.00 56.26 266 ASP A C 1
ATOM 3401 O O . ASP A 1 240 ? 54.151 19.449 23.242 1.00 51.19 266 ASP A O 1
ATOM 3410 N N . SER A 1 241 ? 55.599 17.961 22.365 1.00 62.52 267 SER A N 1
ATOM 3411 C CA . SER A 1 241 ? 55.060 16.859 23.157 1.00 58.98 267 SER A CA 1
ATOM 3412 C C . SER A 1 241 ? 55.129 17.159 24.648 1.00 58.82 267 SER A C 1
ATOM 3413 O O . SER A 1 241 ? 54.279 16.696 25.416 1.00 51.58 267 SER A O 1
ATOM 3421 N N . LEU A 1 242 ? 56.134 17.923 25.075 1.00 53.54 268 LEU A N 1
ATOM 3422 C CA . LEU A 1 242 ? 56.288 18.299 26.473 1.00 49.37 268 LEU A CA 1
ATOM 3423 C C . LEU A 1 242 ? 55.578 19.612 26.786 1.00 47.99 268 LEU A C 1
ATOM 3424 O O . LEU A 1 242 ? 54.878 19.712 27.799 1.00 49.16 268 LEU A O 1
ATOM 3440 N N . LYS A 1 243 ? 55.756 20.624 25.931 1.00 47.08 269 LYS A N 1
ATOM 3441 C CA . LYS A 1 243 ? 55.025 21.880 26.073 1.00 51.38 269 LYS A CA 1
ATOM 3442 C C . LYS A 1 243 ? 53.559 21.615 26.386 1.00 49.66 269 LYS A C 1
ATOM 3443 O O . LYS A 1 243 ? 53.017 22.126 27.372 1.00 50.20 269 LYS A O 1
ATOM 3462 N N . ASN A 1 244 ? 52.903 20.819 25.546 1.00 45.69 270 ASN A N 1
ATOM 3463 C CA . ASN A 1 244 ? 51.598 20.272 25.887 1.00 52.47 270 ASN A CA 1
ATOM 3464 C C . ASN A 1 244 ? 51.822 19.136 26.874 1.00 55.96 270 ASN A C 1
ATOM 3465 O O . ASN A 1 244 ? 52.558 18.194 26.570 1.00 62.76 270 ASN A O 1
ATOM 3476 N N . ARG A 1 245 ? 51.181 19.232 28.042 1.00 58.02 271 ARG A N 1
ATOM 3477 C CA . ARG A 1 245 ? 51.404 18.394 29.223 1.00 53.72 271 ARG A CA 1
ATOM 3478 C C . ARG A 1 245 ? 51.879 19.265 30.377 1.00 47.27 271 ARG A C 1
ATOM 3479 O O . ARG A 1 245 ? 51.915 18.815 31.526 1.00 46.34 271 ARG A O 1
ATOM 3500 N N . GLY A 1 246 ? 52.255 20.505 30.080 1.00 45.34 272 GLY A N 1
ATOM 3501 C CA . GLY A 1 246 ? 52.629 21.444 31.115 1.00 48.37 272 GLY A CA 1
ATOM 3502 C C . GLY A 1 246 ? 54.073 21.387 31.547 1.00 46.05 272 GLY A C 1
ATOM 3503 O O . GLY A 1 246 ? 54.373 21.694 32.706 1.00 45.22 272 GLY A O 1
ATOM 3507 N N . VAL A 1 247 ? 54.981 20.999 30.658 1.00 43.85 273 VAL A N 1
ATOM 3508 C CA . VAL A 1 247 ? 56.415 21.012 30.940 1.00 47.39 273 VAL A CA 1
ATOM 3509 C C . VAL A 1 247 ? 56.979 22.262 30.276 1.00 49.76 273 VAL A C 1
ATOM 3510 O O . VAL A 1 247 ? 57.314 22.256 29.089 1.00 49.41 273 VAL A O 1
ATOM 3523 N N . ASP A 1 248 ? 57.077 23.339 31.051 1.00 46.81 274 ASP A N 1
ATOM 3524 C CA . ASP A 1 248 ? 57.576 24.614 30.566 1.00 53.73 274 ASP A CA 1
ATOM 3525 C C . ASP A 1 248 ? 58.291 25.299 31.724 1.00 49.81 274 ASP A C 1
ATOM 3526 O O . ASP A 1 248 ? 58.412 24.742 32.821 1.00 47.40 274 ASP A O 1
ATOM 3535 N N . ASN A 1 249 ? 58.767 26.522 31.481 1.00 50.09 275 ASN A N 1
ATOM 3536 C CA . ASN A 1 249 ? 59.512 27.223 32.520 1.00 58.33 275 ASN A CA 1
ATOM 3537 C C . ASN A 1 249 ? 58.667 27.524 33.750 1.00 51.70 275 ASN A C 1
ATOM 3538 O O . ASN A 1 249 ? 59.230 27.897 34.784 1.00 49.08 275 ASN A O 1
ATOM 3549 N N . LYS A 1 250 ? 57.345 27.370 33.674 1.00 50.61 276 LYS A N 1
ATOM 3550 C CA . LYS A 1 250 ? 56.518 27.466 34.871 1.00 46.13 276 LYS A CA 1
ATOM 3551 C C . LYS A 1 250 ? 56.556 26.182 35.690 1.00 50.15 276 LYS A C 1
ATOM 3552 O O . LYS A 1 250 ? 56.355 26.221 36.909 1.00 48.03 276 LYS A O 1
ATOM 3571 N N . ARG A 1 251 ? 56.799 25.046 35.042 1.00 47.93 277 ARG A N 1
ATOM 3572 C CA . ARG A 1 251 ? 56.888 23.750 35.716 1.00 43.50 277 ARG A CA 1
ATOM 3573 C C . ARG A 1 251 ? 57.977 22.945 35.027 1.00 42.55 277 ARG A C 1
ATOM 3574 O O . ARG A 1 251 ? 57.698 22.045 34.226 1.00 40.20 277 ARG A O 1
ATOM 3595 N N . PRO A 1 252 ? 59.240 23.250 35.308 1.00 40.81 278 PRO A N 1
ATOM 3596 C CA . PRO A 1 252 ? 60.338 22.612 34.575 1.00 37.55 278 PRO A CA 1
ATOM 3597 C C . PRO A 1 252 ? 60.441 21.136 34.913 1.00 35.01 278 PRO A C 1
ATOM 3598 O O . PRO A 1 252 ? 59.854 20.673 35.902 1.00 33.98 278 PRO A O 1
ATOM 3609 N N . PRO A 1 253 ? 61.176 20.367 34.115 1.00 32.15 279 PRO A N 1
ATOM 3610 C CA . PRO A 1 253 ? 61.346 18.940 34.397 1.00 34.08 279 PRO A CA 1
ATOM 3611 C C . PRO A 1 253 ? 62.530 18.637 35.302 1.00 33.24 279 PRO A C 1
ATOM 3612 O O . PRO A 1 253 ? 63.572 19.294 35.266 1.00 35.62 279 PRO A O 1
ATOM 3623 N N . VAL A 1 254 ? 62.346 17.606 36.126 1.00 28.79 280 VAL A N 1
ATOM 3624 C CA . VAL A 1 254 ? 63.393 17.078 36.989 1.00 36.92 280 VAL A CA 1
ATOM 3625 C C . VAL A 1 254 ? 63.379 15.561 36.871 1.00 31.38 280 VAL A C 1
ATOM 3626 O O . VAL A 1 254 ? 62.395 14.957 36.436 1.00 31.78 280 VAL A O 1
ATOM 3639 N N . TYR A 1 255 ? 64.487 14.942 37.276 1.00 36.00 281 TYR A N 1
ATOM 3640 C CA . TYR A 1 255 ? 64.572 13.490 37.302 1.00 31.06 281 TYR A CA 1
ATOM 3641 C C . TYR A 1 255 ? 65.219 13.034 38.601 1.00 32.94 281 TYR A C 1
ATOM 3642 O O . TYR A 1 255 ? 66.101 13.702 39.148 1.00 35.69 281 TYR A O 1
ATOM 3660 N N . VAL A 1 256 ? 64.757 11.886 39.092 1.00 34.23 282 VAL A N 1
ATOM 3661 C CA . VAL A 1 256 ? 65.299 11.282 40.302 1.00 28.58 282 VAL A CA 1
ATOM 3662 C C . VAL A 1 256 ? 66.716 10.807 40.010 1.00 28.37 282 VAL A C 1
ATOM 3663 O O . VAL A 1 256 ? 66.914 9.743 39.415 1.00 31.99 282 VAL A O 1
ATOM 3676 N N . SER A 1 257 ? 67.711 11.596 40.423 1.00 32.10 283 SER A N 1
ATOM 3677 C CA . SER A 1 257 ? 69.096 11.248 40.121 1.00 30.07 283 SER A CA 1
ATOM 3678 C C . SER A 1 257 ? 69.585 10.080 40.967 1.00 27.78 283 SER A C 1
ATOM 3679 O O . SER A 1 257 ? 70.438 9.310 40.513 1.00 34.81 283 SER A O 1
ATOM 3687 N N . ASN A 1 258 ? 69.069 9.926 42.184 1.00 34.06 284 ASN A N 1
ATOM 3688 C CA . ASN A 1 258 ? 69.443 8.781 43.001 1.00 37.97 284 ASN A CA 1
ATOM 3689 C C . ASN A 1 258 ? 68.386 8.553 44.071 1.00 30.60 284 ASN A C 1
ATOM 3690 O O . ASN A 1 258 ? 67.644 9.463 44.447 1.00 32.15 284 ASN A O 1
ATOM 3701 N N . VAL A 1 259 ? 68.333 7.313 44.550 1.00 32.51 285 VAL A N 1
ATOM 3702 C CA . VAL A 1 259 ? 67.446 6.909 45.633 1.00 33.70 285 VAL A CA 1
ATOM 3703 C C . VAL A 1 259 ? 68.278 6.167 46.666 1.00 36.86 285 VAL A C 1
ATOM 3704 O O . VAL A 1 259 ? 69.016 5.236 46.324 1.00 33.14 285 VAL A O 1
ATOM 3717 N N . ALA A 1 260 ? 68.161 6.579 47.924 1.00 33.85 286 ALA A N 1
ATOM 3718 C CA . ALA A 1 260 ? 68.874 5.938 49.015 1.00 33.99 286 ALA A CA 1
ATOM 3719 C C . ALA A 1 260 ? 68.029 4.811 49.591 1.00 33.27 286 ALA A C 1
ATOM 3720 O O . ALA A 1 260 ? 66.812 4.947 49.747 1.00 34.56 286 ALA A O 1
ATOM 3727 N N . TYR A 1 261 ? 68.683 3.696 49.903 1.00 33.75 287 TYR A N 1
ATOM 3728 C CA . TYR A 1 261 ? 68.020 2.522 50.448 1.00 39.15 287 TYR A CA 1
ATOM 3729 C C . TYR A 1 261 ? 68.565 2.228 51.836 1.00 38.23 287 TYR A C 1
ATOM 3730 O O . TYR A 1 261 ? 69.770 2.353 52.082 1.00 36.63 287 TYR A O 1
ATOM 3748 N N . GLY A 1 262 ? 67.674 1.840 52.741 1.00 37.33 288 GLY A N 1
ATOM 3749 C CA . GLY A 1 262 ? 68.091 1.479 54.077 1.00 37.69 288 GLY A CA 1
ATOM 3750 C C . GLY A 1 262 ? 66.971 1.457 55.092 1.00 37.38 288 GLY A C 1
ATOM 3751 O O . GLY A 1 262 ? 65.947 0.797 54.886 1.00 31.23 288 GLY A O 1
ATOM 3755 N N . ARG A 1 263 ? 67.159 2.177 56.196 1.00 33.06 289 ARG A N 1
ATOM 3756 C CA . ARG A 1 263 ? 66.253 2.118 57.333 1.00 28.36 289 ARG A CA 1
ATOM 3757 C C . ARG A 1 263 ? 65.975 3.532 57.816 1.00 36.67 289 ARG A C 1
ATOM 3758 O O . ARG A 1 263 ? 66.907 4.320 58.001 1.00 39.81 289 ARG A O 1
ATOM 3779 N N . SER A 1 264 ? 64.698 3.851 58.012 1.00 36.96 290 SER A N 1
ATOM 3780 C CA . SER A 1 264 ? 64.272 5.188 58.399 1.00 38.33 290 SER A CA 1
ATOM 3781 C C . SER A 1 264 ? 63.280 5.096 59.548 1.00 35.51 290 SER A C 1
ATOM 3782 O O . SER A 1 264 ? 62.429 4.202 59.572 1.00 40.08 290 SER A O 1
ATOM 3790 N N . MET A 1 265 ? 63.390 6.022 60.499 1.00 37.62 291 MET A N 1
ATOM 3791 C CA . MET A 1 265 ? 62.464 6.054 61.621 1.00 42.72 291 MET A CA 1
ATOM 3792 C C . MET A 1 265 ? 62.387 7.463 62.191 1.00 39.49 291 MET A C 1
ATOM 3793 O O . MET A 1 265 ? 63.323 8.257 62.064 1.00 36.42 291 MET A O 1
ATOM 3807 N N . TYR A 1 266 ? 61.256 7.754 62.828 1.00 40.07 292 TYR A N 1
ATOM 3808 C CA . TYR A 1 266 ? 61.035 8.999 63.547 1.00 42.05 292 TYR A CA 1
ATOM 3809 C C . TYR A 1 266 ? 61.006 8.718 65.043 1.00 38.74 292 TYR A C 1
ATOM 3810 O O . TYR A 1 266 ? 60.389 7.745 65.486 1.00 38.30 292 TYR A O 1
ATOM 3828 N N . VAL A 1 267 ? 61.667 9.574 65.818 1.00 37.20 293 VAL A N 1
ATOM 3829 C CA . VAL A 1 267 ? 61.805 9.384 67.257 1.00 37.70 293 VAL A CA 1
ATOM 3830 C C . VAL A 1 267 ? 61.350 10.649 67.967 1.00 36.44 293 VAL A C 1
ATOM 3831 O O . VAL A 1 267 ? 61.745 11.757 67.587 1.00 38.38 293 VAL A O 1
ATOM 3844 N N . LYS A 1 268 ? 60.529 10.482 69.000 1.00 41.22 294 LYS A N 1
ATOM 3845 C CA . LYS A 1 268 ? 60.085 11.578 69.852 1.00 38.92 294 LYS A CA 1
ATOM 3846 C C . LYS A 1 268 ? 60.740 11.431 71.218 1.00 38.66 294 LYS A C 1
ATOM 3847 O O . LYS A 1 268 ? 60.505 10.439 71.917 1.00 41.60 294 LYS A O 1
ATOM 3866 N N . PHE A 1 269 ? 61.562 12.408 71.589 1.00 37.43 295 PHE A N 1
ATOM 3867 C CA . PHE A 1 269 ? 62.092 12.521 72.941 1.00 38.99 295 PHE A CA 1
ATOM 3868 C C . PHE A 1 269 ? 61.274 13.557 73.694 1.00 39.09 295 PHE A C 1
ATOM 3869 O O . PHE A 1 269 ? 61.108 14.683 73.214 1.00 40.76 295 PHE A O 1
ATOM 3886 N N . ASP A 1 270 ? 60.767 13.188 74.868 1.00 44.84 296 ASP A N 1
ATOM 3887 C CA . ASP A 1 270 ? 60.123 14.165 75.729 1.00 45.77 296 ASP A CA 1
ATOM 3888 C C . ASP A 1 270 ? 60.419 13.844 77.185 1.00 52.61 296 ASP A C 1
ATOM 3889 O O . ASP A 1 270 ? 60.686 12.696 77.548 1.00 56.51 296 ASP A O 1
ATOM 3898 N N . THR A 1 271 ? 60.381 14.885 78.011 1.00 49.87 297 THR A N 1
ATOM 3899 C CA . THR A 1 271 ? 60.575 14.751 79.444 1.00 47.25 297 THR A CA 1
ATOM 3900 C C . THR A 1 271 ? 59.720 15.796 80.139 1.00 51.89 297 THR A C 1
ATOM 3901 O O . THR A 1 271 ? 59.354 16.817 79.550 1.00 50.00 297 THR A O 1
ATOM 3912 N N . THR A 1 272 ? 59.400 15.529 81.399 1.00 53.73 298 THR A N 1
ATOM 3913 C CA . THR A 1 272 ? 58.727 16.517 82.226 1.00 47.85 298 THR A CA 1
ATOM 3914 C C . THR A 1 272 ? 59.710 17.448 82.920 1.00 47.63 298 THR A C 1
ATOM 3915 O O . THR A 1 272 ? 59.286 18.302 83.705 1.00 46.87 298 THR A O 1
ATOM 3926 N N . SER A 1 273 ? 61.005 17.304 82.650 1.00 42.34 299 SER A N 1
ATOM 3927 C CA . SER A 1 273 ? 62.000 18.185 83.243 1.00 46.13 299 SER A CA 1
ATOM 3928 C C . SER A 1 273 ? 61.853 19.593 82.684 1.00 48.22 299 SER A C 1
ATOM 3929 O O . SER A 1 273 ? 61.730 19.783 81.470 1.00 54.05 299 SER A O 1
ATOM 3937 N N . LYS A 1 274 ? 61.863 20.581 83.576 1.00 54.63 300 LYS A N 1
ATOM 3938 C CA . LYS A 1 274 ? 61.792 21.982 83.195 1.00 52.50 300 LYS A CA 1
ATOM 3939 C C . LYS A 1 274 ? 63.169 22.580 82.947 1.00 51.04 300 LYS A C 1
ATOM 3940 O O . LYS A 1 274 ? 63.333 23.802 83.039 1.00 55.73 300 LYS A O 1
ATOM 3959 N N . SER A 1 275 ? 64.156 21.748 82.637 1.00 47.80 301 SER A N 1
ATOM 3960 C CA . SER A 1 275 ? 65.537 22.187 82.529 1.00 56.20 301 SER A CA 1
ATOM 3961 C C . SER A 1 275 ? 65.858 22.647 81.115 1.00 63.51 301 SER A C 1
ATOM 3962 O O . SER A 1 275 ? 65.383 22.066 80.135 1.00 59.08 301 SER A O 1
ATOM 3970 N N . THR A 1 276 ? 66.667 23.695 81.018 1.00 71.72 302 THR A N 1
ATOM 3971 C CA . THR A 1 276 ? 67.415 23.948 79.796 1.00 72.26 302 THR A CA 1
ATOM 3972 C C . THR A 1 276 ? 68.422 22.807 79.651 1.00 74.15 302 THR A C 1
ATOM 3973 O O . THR A 1 276 ? 68.400 21.829 80.401 1.00 77.61 302 THR A O 1
ATOM 3984 N N . ASP A 1 277 ? 69.317 22.903 78.673 1.00 65.90 303 ASP A N 1
ATOM 3985 C CA . ASP A 1 277 ? 70.276 21.845 78.368 1.00 69.60 303 ASP A CA 1
ATOM 3986 C C . ASP A 1 277 ? 69.599 20.579 77.856 1.00 63.97 303 ASP A C 1
ATOM 3987 O O . ASP A 1 277 ? 70.299 19.614 77.522 1.00 59.76 303 ASP A O 1
ATOM 3996 N N . PHE A 1 278 ? 68.265 20.541 77.784 1.00 64.64 304 PHE A N 1
ATOM 3997 C CA . PHE A 1 278 ? 67.577 19.348 77.304 1.00 61.47 304 PHE A CA 1
ATOM 3998 C C . PHE A 1 278 ? 67.966 19.035 75.865 1.00 49.88 304 PHE A C 1
ATOM 3999 O O . PHE A 1 278 ? 68.302 17.892 75.534 1.00 46.44 304 PHE A O 1
ATOM 4016 N N . GLN A 1 279 ? 67.930 20.045 74.992 1.00 54.03 305 GLN A N 1
ATOM 4017 C CA . GLN A 1 279 ? 68.304 19.830 73.598 1.00 49.44 305 GLN A CA 1
ATOM 4018 C C . GLN A 1 279 ? 69.741 19.339 73.482 1.00 43.06 305 GLN A C 1
ATOM 4019 O O . GLN A 1 279 ? 70.035 18.440 72.686 1.00 42.55 305 GLN A O 1
ATOM 4033 N N . ALA A 1 280 ? 70.653 19.918 74.264 1.00 47.85 306 ALA A N 1
ATOM 4034 C CA . ALA A 1 280 ? 72.043 19.480 74.216 1.00 47.30 306 ALA A CA 1
ATOM 4035 C C . ALA A 1 280 ? 72.204 18.072 74.774 1.00 44.88 306 ALA A C 1
ATOM 4036 O O . ALA A 1 280 ? 73.073 17.321 74.316 1.00 47.63 306 ALA A O 1
ATOM 4043 N N . ALA A 1 281 ? 71.381 17.693 75.753 1.00 41.75 307 ALA A N 1
ATOM 4044 C CA . ALA A 1 281 ? 71.473 16.353 76.322 1.00 48.99 307 ALA A CA 1
ATOM 4045 C C . ALA A 1 281 ? 71.025 15.300 75.316 1.00 43.04 307 ALA A C 1
ATOM 4046 O O . ALA A 1 281 ? 71.700 14.284 75.123 1.00 48.13 307 ALA A O 1
ATOM 4053 N N . VAL A 1 282 ? 69.881 15.523 74.667 1.00 40.11 308 VAL A N 1
ATOM 4054 C CA . VAL A 1 282 ? 69.393 14.573 73.671 1.00 36.15 308 VAL A CA 1
ATOM 4055 C C . VAL A 1 282 ? 70.363 14.493 72.500 1.00 38.71 308 VAL A C 1
ATOM 4056 O O . VAL A 1 282 ? 70.722 13.403 72.039 1.00 39.55 308 VAL A O 1
ATOM 4069 N N . GLU A 1 283 ? 70.801 15.650 71.999 1.00 44.30 309 GLU A N 1
ATOM 4070 C CA . GLU A 1 283 ? 71.729 15.661 70.874 1.00 43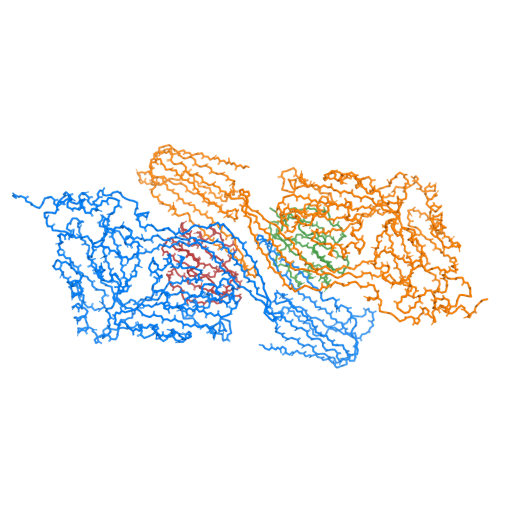.24 309 GLU A CA 1
ATOM 4071 C C . GLU A 1 283 ? 73.045 14.987 71.245 1.00 44.75 309 GLU A C 1
ATOM 4072 O O . GLU A 1 283 ? 73.660 14.309 70.413 1.00 38.66 309 GLU A O 1
ATOM 4084 N N . ALA A 1 284 ? 73.492 15.160 72.491 1.00 44.61 310 ALA A N 1
ATOM 4085 C CA . ALA A 1 284 ? 74.736 14.530 72.925 1.00 46.24 310 ALA A CA 1
ATOM 4086 C C . ALA A 1 284 ? 74.600 13.014 72.969 1.00 48.67 310 ALA A C 1
ATOM 4087 O O . ALA A 1 284 ? 75.526 12.291 72.581 1.00 53.24 310 ALA A O 1
ATOM 4094 N N . ALA A 1 285 ? 73.457 12.512 73.440 1.00 41.04 311 ALA A N 1
ATOM 4095 C CA . ALA A 1 285 ? 73.229 11.071 73.451 1.00 47.43 311 ALA A CA 1
ATOM 4096 C C . ALA A 1 285 ? 73.234 10.507 72.036 1.00 46.59 311 ALA A C 1
ATOM 4097 O O . ALA A 1 285 ? 73.907 9.510 71.754 1.00 51.82 311 ALA A O 1
ATOM 4104 N N . ILE A 1 286 ? 72.482 11.137 71.128 1.00 44.48 312 ILE A N 1
ATOM 4105 C CA . ILE A 1 286 ? 72.467 10.711 69.729 1.00 45.80 312 ILE A CA 1
ATOM 4106 C C . ILE A 1 286 ? 73.886 10.605 69.187 1.00 45.87 312 ILE A C 1
ATOM 4107 O O . ILE A 1 286 ? 74.213 9.680 68.434 1.00 51.70 312 ILE A O 1
ATOM 4123 N N . LYS A 1 287 ? 74.746 11.550 69.555 1.00 49.07 313 LYS A N 1
ATOM 4124 C CA . LYS A 1 287 ? 76.115 11.593 69.058 1.00 50.90 313 LYS A CA 1
ATOM 4125 C C . LYS A 1 287 ? 77.040 10.612 69.766 1.00 58.17 313 LYS A C 1
ATOM 4126 O O . LYS A 1 287 ? 78.250 10.640 69.516 1.00 55.01 313 LYS A O 1
ATOM 4145 N N . GLY A 1 288 ? 76.513 9.750 70.629 1.00 58.35 314 GLY A N 1
ATOM 4146 C CA . GLY A 1 288 ? 77.361 8.953 71.491 1.00 56.97 314 GLY A CA 1
ATOM 4147 C C . GLY A 1 288 ? 77.822 9.786 72.667 1.00 60.82 314 GLY A C 1
ATOM 4148 O O . GLY A 1 288 ? 76.993 10.288 73.431 1.00 64.22 314 GLY A O 1
ATOM 4152 N N . VAL A 1 289 ? 79.135 9.954 72.816 1.00 56.28 315 VAL A N 1
ATOM 4153 C CA . VAL A 1 289 ? 79.695 10.846 73.828 1.00 70.93 315 VAL A CA 1
ATOM 4154 C C . VAL A 1 289 ? 79.363 10.322 75.219 1.00 71.38 315 VAL A C 1
ATOM 4155 O O . VAL A 1 289 ? 78.217 9.956 75.504 1.00 57.68 315 VAL A O 1
ATOM 4168 N N . GLU A 1 290 ? 80.364 10.287 76.096 1.00 73.73 316 GLU A N 1
ATOM 4169 C CA . GLU A 1 290 ? 80.153 9.819 77.460 1.00 72.33 316 GLU A CA 1
ATOM 4170 C C . GLU A 1 290 ? 79.164 10.733 78.174 1.00 74.06 316 GLU A C 1
ATOM 4171 O O . GLU A 1 290 ? 79.558 11.588 78.975 1.00 76.56 316 GLU A O 1
ATOM 4183 N N . ILE A 1 291 ? 77.873 10.561 77.884 1.00 84.10 317 ILE A N 1
ATOM 4184 C CA . ILE A 1 291 ? 76.812 11.306 78.557 1.00 86.22 317 ILE A CA 1
ATOM 4185 C C . ILE A 1 291 ? 76.793 10.917 80.028 1.00 84.47 317 ILE A C 1
ATOM 4186 O O . ILE A 1 291 ? 75.765 10.474 80.549 1.00 84.86 317 ILE A O 1
ATOM 4202 N N . LYS A 1 292 ? 77.922 11.126 80.703 1.00 87.22 318 LYS A N 1
ATOM 4203 C CA . LYS A 1 292 ? 78.189 10.648 82.058 1.00 92.74 318 LYS A CA 1
ATOM 4204 C C . LYS A 1 292 ? 79.712 10.491 82.147 1.00 102.87 318 LYS A C 1
ATOM 4205 O O . LYS A 1 292 ? 80.300 9.805 81.308 1.00 107.27 318 LYS A O 1
ATOM 4224 N N . PRO A 1 293 ? 80.377 11.103 83.148 1.00 111.29 319 PRO A N 1
ATOM 4225 C CA . PRO A 1 293 ? 80.079 11.767 84.423 1.00 119.03 319 PRO A CA 1
ATOM 4226 C C . PRO A 1 293 ? 78.638 11.669 84.914 1.00 98.58 319 PRO A C 1
ATOM 4227 O O . PRO A 1 293 ? 77.817 12.547 84.649 1.00 97.30 319 PRO A O 1
ATOM 4238 N N . ASN A 1 294 ? 78.361 10.591 85.647 1.00 91.59 320 ASN A N 1
ATOM 4239 C CA . ASN A 1 294 ? 77.020 10.233 86.099 1.00 87.66 320 ASN A CA 1
ATOM 4240 C C . ASN A 1 294 ? 76.302 11.365 86.833 1.00 86.34 320 ASN A C 1
ATOM 4241 O O . ASN A 1 294 ? 75.842 11.176 87.964 1.00 90.19 320 ASN A O 1
ATOM 4252 N N . THR A 1 295 ? 76.183 12.543 86.210 1.00 91.60 321 THR A N 1
ATOM 4253 C CA . THR A 1 295 ? 75.468 13.655 86.829 1.00 87.28 321 THR A CA 1
ATOM 4254 C C . THR A 1 295 ? 74.875 14.601 85.786 1.00 83.92 321 THR A C 1
ATOM 4255 O O . THR A 1 295 ? 73.657 14.618 85.587 1.00 77.92 321 THR A O 1
ATOM 4266 N N . GLU A 1 296 ? 75.731 15.376 85.111 1.00 81.77 322 GLU A N 1
ATOM 4267 C CA . GLU A 1 296 ? 75.324 16.515 84.284 1.00 87.09 322 GLU A CA 1
ATOM 4268 C C . GLU A 1 296 ? 74.051 16.255 83.481 1.00 79.11 322 GLU A C 1
ATOM 4269 O O . GLU A 1 296 ? 72.943 16.382 84.014 1.00 73.37 322 GLU A O 1
ATOM 4281 N N . PHE A 1 297 ? 74.186 15.927 82.193 1.00 70.79 323 PHE A N 1
ATOM 4282 C CA . PHE A 1 297 ? 73.034 15.529 81.394 1.00 62.69 323 PHE A CA 1
ATOM 4283 C C . PHE A 1 297 ? 72.451 14.205 81.856 1.00 66.69 323 PHE A C 1
ATOM 4284 O O . PHE A 1 297 ? 71.329 13.867 81.464 1.00 56.73 323 PHE A O 1
ATOM 4301 N N . HIS A 1 298 ? 73.194 13.454 82.669 1.00 71.49 324 HIS A N 1
ATOM 4302 C CA . HIS A 1 298 ? 72.756 12.130 83.089 1.00 71.18 324 HIS A CA 1
ATOM 4303 C C . HIS A 1 298 ? 71.340 12.172 83.644 1.00 65.68 324 HIS A C 1
ATOM 4304 O O . HIS A 1 298 ? 70.496 11.347 83.283 1.00 65.12 324 HIS A O 1
ATOM 4318 N N . ARG A 1 299 ? 71.052 13.150 84.506 1.00 63.48 325 ARG A N 1
ATOM 4319 C CA . ARG A 1 299 ? 69.760 13.177 85.187 1.00 72.22 325 ARG A CA 1
ATOM 4320 C C . ARG A 1 299 ? 68.615 13.437 84.217 1.00 64.94 325 ARG A C 1
ATOM 4321 O O . ARG A 1 299 ? 67.520 12.893 84.396 1.00 68.88 325 ARG A O 1
ATOM 4342 N N . ILE A 1 300 ? 68.841 14.258 83.190 1.00 71.10 326 ILE A N 1
ATOM 4343 C CA . ILE A 1 300 ? 67.794 14.516 82.207 1.00 68.95 326 ILE A CA 1
ATOM 4344 C C . ILE A 1 300 ? 67.471 13.246 81.431 1.00 62.56 326 ILE A C 1
ATOM 4345 O O . ILE A 1 300 ? 66.303 12.961 81.140 1.00 61.60 326 ILE A O 1
ATOM 4361 N N . LEU A 1 301 ? 68.493 12.460 81.090 1.00 62.99 327 LEU A N 1
ATOM 4362 C CA . LEU A 1 301 ? 68.293 11.297 80.236 1.00 66.05 327 LEU A CA 1
ATOM 4363 C C . LEU A 1 301 ? 67.711 10.101 80.981 1.00 71.20 327 LEU A C 1
ATOM 4364 O O . LEU A 1 301 ? 67.233 9.164 80.332 1.00 70.78 327 LEU A O 1
ATOM 4380 N N . GLN A 1 302 ? 67.731 10.102 82.317 1.00 74.78 328 GLN A N 1
ATOM 4381 C CA . GLN A 1 302 ? 66.959 9.111 83.060 1.00 76.76 328 GLN A CA 1
ATOM 4382 C C . GLN A 1 302 ? 65.474 9.443 83.085 1.00 74.09 328 GLN A C 1
ATOM 4383 O O . GLN A 1 302 ? 64.678 8.609 83.526 1.00 71.45 328 GLN A O 1
ATOM 4397 N N . ASN A 1 303 ? 65.091 10.643 82.648 1.00 70.30 329 ASN A N 1
ATOM 4398 C CA . ASN A 1 303 ? 63.699 11.075 82.640 1.00 68.96 329 ASN A CA 1
ATOM 4399 C C . ASN A 1 303 ? 63.183 11.344 81.233 1.00 63.12 329 ASN A C 1
ATOM 4400 O O . ASN A 1 303 ? 62.124 11.965 81.081 1.00 55.64 329 ASN A O 1
ATOM 4411 N N . THR A 1 304 ? 63.895 10.891 80.205 1.00 61.90 330 THR A N 1
ATOM 4412 C CA . THR A 1 304 ? 63.524 11.144 78.819 1.00 50.35 330 THR A CA 1
ATOM 4413 C C . THR A 1 304 ? 62.784 9.924 78.281 1.00 49.36 330 THR A C 1
ATOM 4414 O O . THR A 1 304 ? 63.380 8.857 78.100 1.00 47.39 330 THR A O 1
ATOM 4425 N N . SER A 1 305 ? 61.487 10.082 78.035 1.00 50.04 331 SER A N 1
ATOM 4426 C CA . SER A 1 305 ? 60.733 9.055 77.331 1.00 53.15 331 SER A CA 1
ATOM 4427 C C . SER A 1 305 ? 61.089 9.087 75.850 1.00 45.94 331 SER A C 1
ATOM 4428 O O . SER A 1 305 ? 61.307 10.155 75.272 1.00 50.48 331 SER A O 1
ATOM 4436 N N . VAL A 1 306 ? 61.159 7.908 75.238 1.00 44.80 332 VAL A N 1
ATOM 4437 C CA . VAL A 1 306 ? 61.523 7.772 73.832 1.00 45.32 332 VAL A CA 1
ATOM 4438 C C . VAL A 1 306 ? 60.420 7.005 73.119 1.00 45.29 332 VAL A C 1
ATOM 4439 O O . VAL A 1 306 ? 60.031 5.916 73.553 1.00 48.34 332 VAL A O 1
ATOM 4452 N N . CYS A 1 307 ? 59.924 7.576 72.023 1.00 52.60 333 CYS A N 1
ATOM 4453 C CA . CYS A 1 307 ? 58.851 6.993 71.228 1.00 50.18 333 CYS A CA 1
ATOM 4454 C C . CYS A 1 307 ? 59.301 6.991 69.775 1.00 51.61 333 CYS A C 1
ATOM 4455 O O . CYS A 1 307 ? 59.493 8.059 69.185 1.00 47.17 333 CYS A O 1
ATOM 4462 N N . ALA A 1 308 ? 59.479 5.798 69.207 1.00 50.56 334 ALA A N 1
ATOM 4463 C CA . ALA A 1 308 ? 60.082 5.634 67.888 1.00 49.31 334 ALA A CA 1
ATOM 4464 C C . ALA A 1 308 ? 59.146 4.831 67.004 1.00 51.79 334 ALA A C 1
ATOM 4465 O O . ALA A 1 308 ? 58.796 3.701 67.349 1.00 56.93 334 ALA A O 1
ATOM 4472 N N . VAL A 1 309 ? 58.766 5.393 65.860 1.00 48.15 335 VAL A N 1
ATOM 4473 C CA . VAL A 1 309 ? 57.982 4.681 64.858 1.00 55.97 335 VAL A CA 1
ATOM 4474 C C . VAL A 1 309 ? 58.871 4.460 63.644 1.00 49.23 335 VAL A C 1
ATOM 4475 O O . VAL A 1 309 ? 59.493 5.401 63.137 1.00 42.42 335 VAL A O 1
ATOM 4488 N N . ILE A 1 310 ? 58.939 3.217 63.192 1.00 55.68 336 ILE A N 1
ATOM 4489 C CA . ILE A 1 310 ? 59.810 2.821 62.093 1.00 57.08 336 ILE A CA 1
ATOM 4490 C C . ILE A 1 310 ? 58.956 2.605 60.854 1.00 57.72 336 ILE A C 1
ATOM 4491 O O . ILE A 1 310 ? 57.824 2.113 60.940 1.00 67.30 336 ILE A O 1
ATOM 4507 N N . LEU A 1 311 ? 59.493 2.987 59.700 1.00 60.99 337 LEU A N 1
ATOM 4508 C CA . LEU A 1 311 ? 58.756 2.991 58.444 1.00 61.22 337 LEU A CA 1
ATOM 4509 C C . LEU A 1 311 ? 59.292 1.903 57.524 1.00 66.27 337 LEU A C 1
ATOM 4510 O O . LEU A 1 311 ? 60.508 1.735 57.388 1.00 60.76 337 LEU A O 1
ATOM 4526 N N . GLY A 1 312 ? 58.379 1.170 56.889 1.00 78.67 338 GLY A N 1
ATOM 4527 C CA . GLY A 1 312 ? 58.762 0.097 55.993 1.00 84.88 338 GLY A CA 1
ATOM 4528 C C . GLY A 1 312 ? 57.781 -0.125 54.861 1.00 98.26 338 GLY A C 1
ATOM 4529 O O . GLY A 1 312 ? 57.765 0.638 53.891 1.00 106.91 338 GLY A O 1
ATOM 4533 N N . GLY A 1 313 ? 56.956 -1.166 54.968 1.00 122.85 339 GLY A N 1
ATOM 4534 C CA . GLY A 1 313 ? 56.032 -1.493 53.898 1.00 130.40 339 GLY A CA 1
ATOM 4535 C C . GLY A 1 313 ? 55.073 -2.626 54.202 1.00 133.47 339 GLY A C 1
ATOM 4536 O O . GLY A 1 313 ? 54.017 -2.727 53.573 1.00 123.35 339 GLY A O 1
ATOM 4540 N N . SER A 1 314 ? 55.425 -3.499 55.150 1.00 137.22 340 SER A N 1
ATOM 4541 C CA . SER A 1 314 ? 54.563 -4.607 55.547 1.00 130.08 340 SER A CA 1
ATOM 4542 C C . SER A 1 314 ? 53.680 -4.260 56.735 1.00 132.23 340 SER A C 1
ATOM 4543 O O . SER A 1 314 ? 53.377 -5.136 57.556 1.00 126.38 340 SER A O 1
ATOM 4551 N N . ALA A 1 315 ? 53.264 -3.000 56.853 1.00 129.98 341 ALA A N 1
ATOM 4552 C CA . ALA A 1 315 ? 52.610 -2.512 58.063 1.00 120.92 341 ALA A CA 1
ATOM 4553 C C . ALA A 1 315 ? 53.462 -2.790 59.295 1.00 134.43 341 ALA A C 1
ATOM 4554 O O . ALA A 1 315 ? 52.938 -2.829 60.412 1.00 136.49 341 ALA A O 1
ATOM 4561 N N . ASN A 1 316 ? 54.772 -2.984 59.076 1.00 136.05 342 ASN A N 1
ATOM 4562 C CA . ASN A 1 316 ? 55.776 -3.243 60.106 1.00 134.43 342 ASN A CA 1
ATOM 4563 C C . ASN A 1 316 ? 55.179 -3.297 61.505 1.00 128.33 342 ASN A C 1
ATOM 4564 O O . ASN A 1 316 ? 55.358 -4.273 62.242 1.00 118.62 342 ASN A O 1
ATOM 4575 N N . GLY A 1 317 ? 54.468 -2.234 61.862 1.00 126.22 343 GLY A N 1
ATOM 4576 C CA . GLY A 1 317 ? 53.795 -2.112 63.132 1.00 114.58 343 GLY A CA 1
ATOM 4577 C C . GLY A 1 317 ? 53.406 -0.666 63.342 1.00 126.38 343 GLY A C 1
ATOM 4578 O O . GLY A 1 317 ? 52.821 -0.024 62.465 1.00 134.85 343 GLY A O 1
ATOM 4582 N N . ALA A 1 318 ? 53.741 -0.147 64.514 1.00 127.22 344 ALA A N 1
ATOM 4583 C CA . ALA A 1 318 ? 53.749 1.296 64.730 1.00 129.52 344 ALA A CA 1
ATOM 4584 C C . ALA A 1 318 ? 54.707 1.595 65.872 1.00 117.25 344 ALA A C 1
ATOM 4585 O O . ALA A 1 318 ? 54.582 2.643 66.517 1.00 113.77 344 ALA A O 1
ATOM 4591 N N . ALA A 1 319 ? 55.680 0.708 66.103 1.00 108.54 345 ALA A N 1
ATOM 4592 C CA . ALA A 1 319 ? 56.315 0.517 67.402 1.00 112.20 345 ALA A CA 1
ATOM 4593 C C . ALA A 1 319 ? 55.338 -0.264 68.264 1.00 136.90 345 ALA A C 1
ATOM 4594 O O . ALA A 1 319 ? 55.619 -1.396 68.674 1.00 170.51 345 ALA A O 1
ATOM 4601 N N . LYS A 1 320 ? 54.196 0.367 68.534 1.00 130.62 346 LYS A N 1
ATOM 4602 C CA . LYS A 1 320 ? 52.991 -0.218 69.113 1.00 124.11 346 LYS A CA 1
ATOM 4603 C C . LYS A 1 320 ? 52.263 0.888 69.865 1.00 119.22 346 LYS A C 1
ATOM 4604 O O . LYS A 1 320 ? 51.537 1.680 69.256 1.00 119.07 346 LYS A O 1
ATOM 4623 N N . VAL A 1 321 ? 52.469 0.970 71.179 1.00 116.53 347 VAL A N 1
ATOM 4624 C CA . VAL A 1 321 ? 51.890 2.033 71.990 1.00 107.27 347 VAL A CA 1
ATOM 4625 C C . VAL A 1 321 ? 52.931 3.082 72.354 1.00 105.84 347 VAL A C 1
ATOM 4626 O O . VAL A 1 321 ? 52.574 4.133 72.910 1.00 105.39 347 VAL A O 1
ATOM 4639 N N . CYS A 1 322 ? 54.201 2.841 72.027 1.00 103.21 348 CYS A N 1
ATOM 4640 C CA . CYS A 1 322 ? 55.290 3.793 72.208 1.00 95.93 348 CYS A CA 1
ATOM 4641 C C . CYS A 1 322 ? 55.670 3.940 73.675 1.00 86.41 348 CYS A C 1
ATOM 4642 O O . CYS A 1 322 ? 54.873 4.395 74.503 1.00 87.31 348 CYS A O 1
ATOM 4649 N N . THR A 1 323 ? 56.900 3.539 73.991 1.00 72.84 349 THR A N 1
ATOM 4650 C CA . THR A 1 323 ? 57.455 3.606 75.335 1.00 69.42 349 THR A CA 1
ATOM 4651 C C . THR A 1 323 ? 58.907 3.156 75.287 1.00 62.37 349 THR A C 1
ATOM 4652 O O . THR A 1 323 ? 59.225 2.135 74.669 1.00 66.15 349 THR A O 1
ATOM 4663 N N . GLY A 1 324 ? 59.795 3.909 75.920 1.00 44.79 350 GLY A N 1
ATOM 4664 C CA . GLY A 1 324 ? 61.201 3.567 75.895 1.00 43.18 350 GLY A CA 1
ATOM 4665 C C . GLY A 1 324 ? 62.042 4.693 76.450 1.00 43.07 350 GLY A C 1
ATOM 4666 O O . GLY A 1 324 ? 61.540 5.756 76.826 1.00 43.38 350 GLY A O 1
ATOM 4670 N N . ASN A 1 325 ? 63.347 4.428 76.493 1.00 43.51 351 ASN A N 1
ATOM 4671 C CA . ASN A 1 325 ? 64.322 5.394 76.980 1.00 51.95 351 ASN A CA 1
ATOM 4672 C C . ASN A 1 325 ? 65.497 5.465 76.014 1.00 49.56 351 ASN A C 1
ATOM 4673 O O . ASN A 1 325 ? 65.447 4.876 74.931 1.00 52.62 351 ASN A O 1
ATOM 4684 N N . ILE A 1 326 ? 66.558 6.182 76.391 1.00 48.64 352 ILE A N 1
ATOM 4685 C CA . ILE A 1 326 ? 67.713 6.309 75.507 1.00 55.23 352 ILE A CA 1
ATOM 4686 C C . ILE A 1 326 ? 68.263 4.938 75.141 1.00 59.56 352 ILE A C 1
ATOM 4687 O O . ILE A 1 326 ? 68.791 4.748 74.039 1.00 61.14 352 ILE A O 1
ATOM 4703 N N . ASP A 1 327 ? 68.146 3.959 76.042 1.00 61.57 353 ASP A N 1
ATOM 4704 C CA . ASP A 1 327 ? 68.640 2.621 75.732 1.00 63.61 353 ASP A CA 1
ATOM 4705 C C . ASP A 1 327 ? 67.746 1.911 74.722 1.00 56.06 353 ASP A C 1
ATOM 4706 O O . ASP A 1 327 ? 68.230 1.072 73.955 1.00 51.96 353 ASP A O 1
ATOM 4715 N N . THR A 1 328 ? 66.447 2.222 74.706 1.00 55.44 354 THR A N 1
ATOM 4716 C CA . THR A 1 328 ? 65.593 1.744 73.623 1.00 53.13 354 THR A CA 1
ATOM 4717 C C . THR A 1 328 ? 66.089 2.273 72.285 1.00 55.47 354 THR A C 1
ATOM 4718 O O . THR A 1 328 ? 66.226 1.520 71.314 1.00 61.60 354 THR A O 1
ATOM 4729 N N . LEU A 1 329 ? 66.365 3.576 72.221 1.00 51.83 355 LEU A N 1
ATOM 4730 C CA . LEU A 1 329 ? 66.884 4.179 70.999 1.00 53.59 355 LEU A CA 1
ATOM 4731 C C . LEU A 1 329 ? 68.164 3.489 70.544 1.00 55.88 355 LEU A C 1
ATOM 4732 O O . LEU A 1 329 ? 68.262 3.029 69.401 1.00 53.92 355 LEU A O 1
ATOM 4748 N N . LYS A 1 330 ? 69.159 3.405 71.431 1.00 57.39 356 LYS A N 1
ATOM 4749 C CA . LYS A 1 330 ? 70.468 2.904 71.029 1.00 59.30 356 LYS A CA 1
ATOM 4750 C C . LYS A 1 330 ? 70.416 1.454 70.566 1.00 59.48 356 LYS A C 1
ATOM 4751 O O . LYS A 1 330 ? 71.282 1.033 69.790 1.00 53.12 356 LYS A O 1
ATOM 4770 N N . ALA A 1 331 ? 69.425 0.681 71.015 1.00 50.49 357 ALA A N 1
ATOM 4771 C CA . ALA A 1 331 ? 69.250 -0.665 70.482 1.00 53.34 357 ALA A CA 1
ATOM 4772 C C . ALA A 1 331 ? 68.708 -0.623 69.058 1.00 58.08 357 ALA A C 1
ATOM 4773 O O . ALA A 1 331 ? 69.196 -1.343 68.180 1.00 59.54 357 ALA A O 1
ATOM 4780 N N . LEU A 1 332 ? 67.702 0.220 68.810 1.00 55.98 358 LEU A N 1
ATOM 4781 C CA . LEU A 1 332 ? 67.144 0.335 67.466 1.00 57.96 358 LEU A CA 1
ATOM 4782 C C . LEU A 1 332 ? 68.187 0.815 66.466 1.00 53.21 358 LEU A C 1
ATOM 4783 O O . LEU A 1 332 ? 68.158 0.410 65.299 1.00 59.14 358 LEU A O 1
ATOM 4799 N N . ILE A 1 333 ? 69.110 1.676 66.897 1.00 52.45 359 ILE A N 1
ATOM 4800 C CA . ILE A 1 333 ? 70.179 2.127 66.009 1.00 47.35 359 ILE A CA 1
ATOM 4801 C C . ILE A 1 333 ? 71.067 0.956 65.616 1.00 57.73 359 ILE A C 1
ATOM 4802 O O . ILE A 1 333 ? 71.291 0.691 64.429 1.00 56.57 359 ILE A O 1
ATOM 4818 N N . GLN A 1 334 ? 71.588 0.235 66.610 1.00 59.55 360 GLN A N 1
ATOM 4819 C CA . GLN A 1 334 ? 72.569 -0.810 66.354 1.00 61.67 360 GLN A CA 1
ATOM 4820 C C . GLN A 1 334 ? 71.972 -2.033 65.672 1.00 57.34 360 GLN A C 1
ATOM 4821 O O . GLN A 1 334 ? 72.732 -2.876 65.184 1.00 63.52 360 GLN A O 1
ATOM 4835 N N . GLU A 1 335 ? 70.643 -2.159 65.628 1.00 55.68 361 GLU A N 1
ATOM 4836 C CA . GLU A 1 335 ? 70.036 -3.256 64.883 1.00 65.06 361 GLU A CA 1
ATOM 4837 C C . GLU A 1 335 ? 70.127 -3.026 63.380 1.00 60.87 361 GLU A C 1
ATOM 4838 O O . GLU A 1 335 ? 70.196 -3.991 62.610 1.00 62.23 361 GLU A O 1
ATOM 4850 N N . GLY A 1 336 ? 70.140 -1.769 62.944 1.00 61.57 362 GLY A N 1
ATOM 4851 C CA . GLY A 1 336 ? 70.177 -1.459 61.529 1.00 61.25 362 GLY A CA 1
ATOM 4852 C C . GLY A 1 336 ? 71.475 -0.814 61.090 1.00 57.20 362 GLY A C 1
ATOM 4853 O O . GLY A 1 336 ? 71.518 -0.125 60.067 1.00 56.62 362 GLY A O 1
ATOM 4857 N N . ALA A 1 337 ? 72.546 -1.028 61.858 1.00 52.02 363 ALA A N 1
ATOM 4858 C CA . ALA A 1 337 ? 73.845 -0.485 61.483 1.00 56.91 363 ALA A CA 1
ATOM 4859 C C . ALA A 1 337 ? 74.437 -1.201 60.279 1.00 57.13 363 ALA A C 1
ATOM 4860 O O . ALA A 1 337 ? 75.266 -0.617 59.573 1.00 55.21 363 ALA A O 1
ATOM 4867 N N . ASN A 1 338 ? 74.026 -2.441 60.025 1.00 58.96 364 ASN A N 1
ATOM 4868 C CA . ASN A 1 338 ? 74.589 -3.243 58.952 1.00 63.21 364 ASN A CA 1
ATOM 4869 C C . ASN A 1 338 ? 73.464 -3.961 58.225 1.00 60.71 364 ASN A C 1
ATOM 4870 O O . ASN A 1 338 ? 72.334 -4.050 58.712 1.00 53.98 364 ASN A O 1
ATOM 4881 N N . LEU A 1 339 ? 73.791 -4.474 57.045 1.00 62.59 365 LEU A N 1
ATOM 4882 C CA . LEU A 1 339 ? 72.861 -5.304 56.296 1.00 63.39 365 LEU A CA 1
ATOM 4883 C C . LEU A 1 339 ? 72.954 -6.725 56.826 1.00 73.85 365 LEU A C 1
ATOM 4884 O O . LEU A 1 339 ? 74.026 -7.337 56.778 1.00 77.71 365 LEU A O 1
ATOM 4900 N N . SER A 1 340 ? 71.843 -7.260 57.318 1.00 82.03 366 SER A N 1
ATOM 4901 C CA . SER A 1 340 ? 71.756 -8.698 57.543 1.00 98.20 366 SER A CA 1
ATOM 4902 C C . SER A 1 340 ? 71.569 -9.448 56.225 1.00 103.73 366 SER A C 1
ATOM 4903 O O . SER A 1 340 ? 70.852 -10.451 56.171 1.00 110.42 366 SER A O 1
ATOM 4911 N N . THR A 1 341 ? 72.207 -8.954 55.153 1.00 103.14 367 THR A N 1
ATOM 4912 C CA . THR A 1 341 ? 72.029 -9.372 53.763 1.00 105.14 367 THR A CA 1
ATOM 4913 C C . THR A 1 341 ? 70.793 -10.236 53.528 1.00 101.45 367 THR A C 1
ATOM 4914 O O . THR A 1 341 ? 70.807 -11.156 52.702 1.00 95.81 367 THR A O 1
ATOM 4925 N N . SER A 1 342 ? 69.718 -9.925 54.245 1.00 96.76 368 SER A N 1
ATOM 4926 C CA . SER A 1 342 ? 68.434 -10.606 54.126 1.00 97.16 368 SER A CA 1
ATOM 4927 C C . SER A 1 342 ? 67.262 -9.666 54.326 1.00 94.32 368 SER A C 1
ATOM 4928 O O . SER A 1 342 ? 66.144 -10.004 53.922 1.00 97.92 368 SER A O 1
ATOM 4936 N N . SER A 1 343 ? 67.476 -8.505 54.931 1.00 91.34 369 SER A N 1
ATOM 4937 C CA . SER A 1 343 ? 66.496 -7.458 55.134 1.00 86.32 369 SER A CA 1
ATOM 4938 C C . SER A 1 343 ? 66.404 -6.582 53.900 1.00 84.46 369 SER A C 1
ATOM 4939 O O . SER A 1 343 ? 67.316 -6.552 53.074 1.00 83.78 369 SER A O 1
ATOM 4947 N N . PRO A 1 344 ? 65.304 -5.847 53.736 1.00 86.58 370 PRO A N 1
ATOM 4948 C CA . PRO A 1 344 ? 65.229 -4.985 52.551 1.00 86.67 370 PRO A CA 1
ATOM 4949 C C . PRO A 1 344 ? 66.262 -3.853 52.629 1.00 80.39 370 PRO A C 1
ATOM 4950 O O . PRO A 1 344 ? 66.778 -3.691 53.735 1.00 77.17 370 PRO A O 1
ATOM 4961 N N . ALA A 1 345 ? 66.570 -3.066 51.585 1.00 73.93 371 ALA A N 1
ATOM 4962 C CA . ALA A 1 345 ? 65.894 -2.933 50.270 1.00 63.64 371 ALA A CA 1
ATOM 4963 C C . ALA A 1 345 ? 64.592 -2.148 50.372 1.00 63.27 371 ALA A C 1
ATOM 4964 O O . ALA A 1 345 ? 63.668 -2.360 49.585 1.00 60.40 371 ALA A O 1
ATOM 4971 N N . VAL A 1 346 ? 64.525 -1.235 51.331 1.00 56.89 372 VAL A N 1
ATOM 4972 C CA . VAL A 1 346 ? 63.457 -0.241 51.409 1.00 50.25 372 VAL A CA 1
ATOM 4973 C C . VAL A 1 346 ? 64.048 1.097 50.976 1.00 46.00 372 VAL A C 1
ATOM 4974 O O . VAL A 1 346 ? 65.030 1.552 51.578 1.00 37.35 372 VAL A O 1
ATOM 4987 N N . PRO A 1 347 ? 63.503 1.758 49.955 1.00 45.97 373 PRO A N 1
ATOM 4988 C CA . PRO A 1 347 ? 63.901 3.146 49.700 1.00 41.27 373 PRO A CA 1
ATOM 4989 C C . PRO A 1 347 ? 63.424 4.052 50.824 1.00 37.29 373 PRO A C 1
ATOM 4990 O O . PRO A 1 347 ? 62.293 3.932 51.303 1.00 31.64 373 PRO A O 1
ATOM 5001 N N . ILE A 1 348 ? 64.303 4.959 51.250 1.00 34.63 374 ILE A N 1
ATOM 5002 C CA . ILE A 1 348 ? 64.014 5.830 52.384 1.00 41.38 374 ILE A CA 1
ATOM 5003 C C . ILE A 1 348 ? 64.063 7.289 51.952 1.00 37.38 374 ILE A C 1
ATOM 5004 O O . ILE A 1 348 ? 63.397 8.144 52.547 1.00 44.75 374 ILE A O 1
ATOM 5020 N N . ALA A 1 349 ? 64.846 7.588 50.917 1.00 41.13 375 ALA A N 1
ATOM 5021 C CA . ALA A 1 349 ? 64.994 8.961 50.462 1.00 39.08 375 ALA A CA 1
ATOM 5022 C C . ALA A 1 349 ? 65.290 8.971 48.970 1.00 32.51 375 ALA A C 1
ATOM 5023 O O . ALA A 1 349 ? 65.777 7.988 48.405 1.00 35.72 375 ALA A O 1
ATOM 5030 N N . TYR A 1 350 ? 64.987 10.100 48.334 1.00 29.75 376 TYR A N 1
ATOM 5031 C CA . TYR A 1 350 ? 65.283 10.283 46.923 1.00 37.60 376 TYR A CA 1
ATOM 5032 C C . TYR A 1 350 ? 65.687 11.727 46.673 1.00 33.62 376 TYR A C 1
ATOM 5033 O O . TYR A 1 350 ? 65.280 12.640 47.396 1.00 33.86 376 TYR A O 1
ATOM 5051 N N . THR A 1 351 ? 66.506 11.916 45.643 1.00 31.64 377 THR A N 1
ATOM 5052 C CA . THR A 1 351 ? 66.986 13.225 45.229 1.00 29.12 377 THR A CA 1
ATOM 5053 C C . THR A 1 351 ? 66.573 13.471 43.785 1.00 33.35 377 THR A C 1
ATOM 5054 O O . THR A 1 351 ? 66.601 12.553 42.959 1.00 32.64 377 THR A O 1
ATOM 5065 N N . THR A 1 352 ? 66.185 14.707 43.486 1.00 33.33 378 THR A N 1
ATOM 5066 C CA . THR A 1 352 ? 65.835 15.105 42.132 1.00 29.99 378 THR A CA 1
ATOM 5067 C C . THR A 1 352 ? 66.855 16.105 41.605 1.00 31.31 378 THR A C 1
ATOM 5068 O O . THR A 1 352 ? 67.407 16.912 42.357 1.00 37.21 378 THR A O 1
ATOM 5079 N N . SER A 1 353 ? 67.098 16.036 40.299 1.00 36.35 379 SER A N 1
ATOM 5080 C CA . SER A 1 353 ? 67.982 16.961 39.611 1.00 33.45 379 SER A CA 1
ATOM 5081 C C . SER A 1 353 ? 67.257 17.525 38.398 1.00 34.82 379 SER A C 1
ATOM 5082 O O . SER A 1 353 ? 66.426 16.849 37.784 1.00 29.91 379 SER A O 1
ATOM 5090 N N . PHE A 1 354 ? 67.571 18.772 38.061 1.00 39.46 380 PHE A N 1
ATOM 5091 C CA . PHE A 1 354 ? 66.935 19.418 36.921 1.00 38.87 380 PHE A CA 1
ATOM 5092 C C . PHE A 1 354 ? 67.432 18.810 35.616 1.00 32.71 380 PHE A C 1
ATOM 5093 O O . PHE A 1 354 ? 68.624 18.546 35.447 1.00 35.53 380 PHE A O 1
ATOM 5110 N N . VAL A 1 355 ? 66.502 18.591 34.685 1.00 37.62 381 VAL A N 1
ATOM 5111 C CA . VAL A 1 355 ? 66.866 18.043 33.382 1.00 34.54 381 VAL A CA 1
ATOM 5112 C C . VAL A 1 355 ? 67.737 19.029 32.614 1.00 31.71 381 VAL A C 1
ATOM 5113 O O . VAL A 1 355 ? 68.651 18.631 31.882 1.00 36.89 381 VAL A O 1
ATOM 5126 N N . LYS A 1 356 ? 67.474 20.328 32.772 1.00 36.00 382 LYS A N 1
ATOM 5127 C CA . LYS A 1 356 ? 68.157 21.334 31.964 1.00 41.82 382 LYS A CA 1
ATOM 5128 C C . LYS A 1 356 ? 69.670 21.247 32.130 1.00 43.55 382 LYS A C 1
ATOM 5129 O O . LYS A 1 356 ? 70.413 21.232 31.142 1.00 46.71 382 LYS A O 1
ATOM 5148 N N . ASP A 1 357 ? 70.149 21.197 33.376 1.00 42.27 383 ASP A N 1
ATOM 5149 C CA . ASP A 1 357 ? 71.581 21.260 33.649 1.00 44.84 383 ASP A CA 1
ATOM 5150 C C . ASP A 1 357 ? 72.057 20.178 34.613 1.00 42.21 383 ASP A C 1
ATOM 5151 O O . ASP A 1 357 ? 73.210 20.229 35.057 1.00 42.24 383 ASP A O 1
ATOM 5160 N N . ASN A 1 358 ? 71.211 19.207 34.951 1.00 39.46 384 ASN A N 1
ATOM 5161 C CA . ASN A 1 358 ? 71.586 18.102 35.830 1.00 44.53 384 ASN A CA 1
ATOM 5162 C C . ASN A 1 358 ? 71.990 18.576 37.223 1.00 45.42 384 ASN A C 1
ATOM 5163 O O . ASN A 1 358 ? 72.632 17.831 37.973 1.00 44.69 384 ASN A O 1
ATOM 5174 N N . GLU A 1 359 ? 71.625 19.801 37.591 1.00 43.20 385 GLU A N 1
ATOM 5175 C CA . GLU A 1 359 ? 71.925 20.314 38.920 1.00 43.67 385 GLU A CA 1
ATOM 5176 C C . GLU A 1 359 ? 70.924 19.780 39.934 1.00 41.75 385 GLU A C 1
ATOM 5177 O O . GLU A 1 359 ? 69.716 19.758 39.685 1.00 41.12 385 GLU A O 1
ATOM 5189 N N . VAL A 1 360 ? 71.440 19.342 41.084 1.00 41.94 386 VAL A N 1
ATOM 5190 C CA . VAL A 1 360 ? 70.570 18.895 42.162 1.00 41.07 386 VAL A CA 1
ATOM 5191 C C . VAL A 1 360 ? 69.622 20.023 42.541 1.00 41.30 386 VAL A C 1
ATOM 5192 O O . VAL A 1 360 ? 70.027 21.185 42.677 1.00 37.05 386 VAL A O 1
ATOM 5205 N N . ALA A 1 361 ? 68.348 19.682 42.712 1.00 37.13 387 ALA A N 1
ATOM 5206 C CA . ALA A 1 361 ? 67.319 20.652 43.057 1.00 37.29 387 ALA A CA 1
ATOM 5207 C C . ALA A 1 361 ? 67.045 20.610 44.554 1.00 39.96 387 ALA A C 1
ATOM 5208 O O . ALA A 1 361 ? 67.032 19.536 45.165 1.00 44.45 387 ALA A O 1
ATOM 5215 N N . THR A 1 362 ? 66.828 21.784 45.140 1.00 33.72 388 THR A N 1
ATOM 5216 C CA . THR A 1 362 ? 66.563 21.913 46.564 1.00 38.11 388 THR A CA 1
ATOM 5217 C C . THR A 1 362 ? 65.170 22.488 46.781 1.00 33.33 388 THR A C 1
ATOM 5218 O O . THR A 1 362 ? 64.687 23.303 45.989 1.00 35.30 388 THR A O 1
ATOM 5229 N N . LEU A 1 363 ? 64.531 22.057 47.865 1.00 36.89 389 LEU A N 1
ATOM 5230 C CA . LEU A 1 363 ? 63.207 22.532 48.248 1.00 38.51 389 LEU A CA 1
ATOM 5231 C C . LEU A 1 363 ? 63.341 23.431 49.468 1.00 40.78 389 LEU A C 1
ATOM 5232 O O . LEU A 1 363 ? 63.872 23.007 50.501 1.00 37.50 389 LEU A O 1
ATOM 5248 N N . GLN A 1 364 ? 62.861 24.664 49.345 1.00 42.10 390 GLN A N 1
ATOM 5249 C CA . GLN A 1 364 ? 62.876 25.627 50.437 1.00 45.23 390 GLN A CA 1
ATOM 5250 C C . GLN A 1 364 ? 61.504 25.636 51.099 1.00 45.66 390 GLN A C 1
ATOM 5251 O O . GLN A 1 364 ? 60.487 25.839 50.427 1.00 41.73 390 GLN A O 1
ATOM 5265 N N . SER A 1 365 ? 61.478 25.410 52.409 1.00 44.86 391 SER A N 1
ATOM 5266 C CA . SER A 1 365 ? 60.251 25.463 53.190 1.00 46.08 391 SER A CA 1
ATOM 5267 C C . SER A 1 365 ? 60.475 26.381 54.377 1.00 49.53 391 SER A C 1
ATOM 5268 O O . SER A 1 365 ? 61.493 26.268 55.069 1.00 47.63 391 SER A O 1
ATOM 5276 N N . ASN A 1 366 ? 59.534 27.293 54.608 1.00 43.95 392 ASN A N 1
ATOM 5277 C CA . ASN A 1 366 ? 59.619 28.186 55.750 1.00 50.85 392 ASN A CA 1
ATOM 5278 C C . ASN A 1 366 ? 58.227 28.421 56.312 1.00 49.29 392 ASN A C 1
ATOM 5279 O O . ASN A 1 366 ? 57.227 28.353 55.592 1.00 51.15 392 ASN A O 1
ATOM 5290 N N . SER A 1 367 ? 58.175 28.696 57.612 1.00 48.24 393 SER A N 1
ATOM 5291 C CA . SER A 1 367 ? 56.912 28.915 58.298 1.00 43.50 393 SER A CA 1
ATOM 5292 C C . SER A 1 367 ? 57.178 29.658 59.596 1.00 45.41 393 SER A C 1
ATOM 5293 O O . SER A 1 367 ? 58.153 29.370 60.294 1.00 44.61 393 SER A O 1
ATOM 5301 N N . ASP A 1 368 ? 56.312 30.616 59.907 1.00 50.01 394 ASP A N 1
ATOM 5302 C CA . ASP A 1 368 ? 56.361 31.275 61.200 1.00 45.39 394 ASP A CA 1
ATOM 5303 C C . ASP A 1 368 ? 55.723 30.386 62.257 1.00 45.82 394 ASP A C 1
ATOM 5304 O O . ASP A 1 368 ? 54.838 29.575 61.968 1.00 46.82 394 ASP A O 1
ATOM 5313 N N . TYR A 1 369 ? 56.188 30.541 63.492 1.00 42.52 395 TYR A N 1
ATOM 5314 C CA . TYR A 1 369 ? 55.648 29.777 64.605 1.00 37.76 395 TYR A CA 1
ATOM 5315 C C . TYR A 1 369 ? 56.095 30.434 65.900 1.00 45.64 395 TYR A C 1
ATOM 5316 O O . TYR A 1 369 ? 57.097 31.153 65.944 1.00 42.29 395 TYR A O 1
ATOM 5334 N N . ILE A 1 370 ? 55.334 30.175 66.955 1.00 39.54 396 ILE A N 1
ATOM 5335 C CA . ILE A 1 370 ? 55.639 30.664 68.291 1.00 36.79 396 ILE A CA 1
ATOM 5336 C C . ILE A 1 370 ? 56.337 29.542 69.044 1.00 35.78 396 ILE A C 1
ATOM 5337 O O . ILE A 1 370 ? 55.764 28.464 69.232 1.00 39.83 396 ILE A O 1
ATOM 5353 N N . GLU A 1 371 ? 57.574 29.783 69.468 1.00 36.20 397 GLU A N 1
ATOM 5354 C CA . GLU A 1 371 ? 58.294 28.819 70.285 1.00 48.87 397 GLU A CA 1
ATOM 5355 C C . GLU A 1 371 ? 58.134 29.160 71.760 1.00 40.76 397 GLU A C 1
ATOM 5356 O O . GLU A 1 371 ? 58.186 30.329 72.151 1.00 37.62 397 GLU A O 1
ATOM 5368 N N . THR A 1 372 ? 57.937 28.126 72.573 1.00 41.75 398 THR A N 1
ATOM 5369 C CA . THR A 1 372 ? 57.911 28.249 74.024 1.00 43.61 398 THR A CA 1
ATOM 5370 C C . THR A 1 372 ? 59.171 27.628 74.600 1.00 45.53 398 THR A C 1
ATOM 5371 O O . THR A 1 372 ? 59.539 26.505 74.238 1.00 44.14 398 THR A O 1
ATOM 5382 N N . LYS A 1 373 ? 59.825 28.363 75.486 1.00 39.60 399 LYS A N 1
ATOM 5383 C CA . LYS A 1 373 ? 60.924 27.845 76.280 1.00 38.83 399 LYS A CA 1
ATOM 5384 C C . LYS A 1 373 ? 60.512 27.821 77.743 1.00 39.78 399 LYS A C 1
ATOM 5385 O O . LYS A 1 373 ? 59.547 28.473 78.150 1.00 39.71 399 LYS A O 1
ATOM 5404 N N . VAL A 1 374 ? 61.255 27.057 78.536 1.00 39.13 400 VAL A N 1
ATOM 5405 C CA . VAL A 1 374 ? 60.916 26.842 79.936 1.00 40.89 400 VAL A CA 1
ATOM 5406 C C . VAL A 1 374 ? 62.195 26.817 80.760 1.00 43.04 400 VAL A C 1
ATOM 5407 O O . VAL A 1 374 ? 63.226 26.305 80.313 1.00 51.93 400 VAL A O 1
ATOM 5420 N N . SER A 1 375 ? 62.121 27.376 81.964 1.00 51.53 401 SER A N 1
ATOM 5421 C CA . SER A 1 375 ? 63.227 27.342 82.909 1.00 57.69 401 SER A CA 1
ATOM 5422 C C . SER A 1 375 ? 62.647 27.333 84.314 1.00 50.53 401 SER A C 1
ATOM 5423 O O . SER A 1 375 ? 61.523 27.786 84.542 1.00 51.01 401 SER A O 1
ATOM 5431 N N . SER A 1 376 ? 63.426 26.813 85.260 1.00 58.02 402 SER A N 1
ATOM 5432 C CA . SER A 1 376 ? 62.925 26.646 86.615 1.00 58.00 402 SER A CA 1
ATOM 5433 C C . SER A 1 376 ? 64.077 26.656 87.607 1.00 59.97 402 SER A C 1
ATOM 5434 O O . SER A 1 376 ? 65.209 26.301 87.269 1.00 54.98 402 SER A O 1
ATOM 5442 N N A TYR A 1 377 ? 63.769 27.090 88.833 0.39 84.26 403 TYR A N 1
ATOM 5443 N N B TYR A 1 377 ? 63.783 27.055 88.842 0.61 69.31 403 TYR A N 1
ATOM 5444 C CA A TYR A 1 377 ? 64.689 27.067 89.963 0.39 66.71 403 TYR A CA 1
ATOM 5445 C CA B TYR A 1 377 ? 64.766 26.920 89.905 0.61 64.95 403 TYR A CA 1
ATOM 5446 C C A TYR A 1 377 ? 63.968 26.480 91.167 0.39 64.73 403 TYR A C 1
ATOM 5447 C C B TYR A 1 377 ? 64.060 26.584 91.208 0.61 69.65 403 TYR A C 1
ATOM 5448 O O A TYR A 1 377 ? 62.785 26.762 91.378 0.39 64.54 403 TYR A O 1
ATOM 5449 O O B TYR A 1 377 ? 62.986 27.116 91.506 0.61 63.93 403 TYR A O 1
ATOM 5484 N N . ARG A 1 378 ? 64.678 25.685 91.967 1.00 70.75 404 ARG A N 1
ATOM 5485 C CA . ARG A 1 378 ? 64.147 25.184 93.229 1.00 68.49 404 ARG A CA 1
ATOM 5486 C C . ARG A 1 378 ? 64.827 25.928 94.372 1.00 62.91 404 ARG A C 1
ATOM 5487 O O . ARG A 1 378 ? 66.054 25.865 94.515 1.00 64.29 404 ARG A O 1
ATOM 5509 N N . ASN A 1 379 ? 64.035 26.632 95.176 1.00 64.36 405 ASN A N 1
ATOM 5510 C CA . ASN A 1 379 ? 64.594 27.404 96.277 1.00 66.00 405 ASN A CA 1
ATOM 5511 C C . ASN A 1 379 ? 65.266 26.482 97.289 1.00 65.58 405 ASN A C 1
ATOM 5512 O O . ASN A 1 379 ? 64.904 25.311 97.433 1.00 65.42 405 ASN A O 1
ATOM 5523 N N . GLY A 1 380 ? 66.263 27.026 97.995 1.00 69.70 406 GLY A N 1
ATOM 5524 C CA . GLY A 1 380 ? 67.032 26.274 98.960 1.00 69.60 406 GLY A CA 1
ATOM 5525 C C . GLY A 1 380 ? 66.940 26.883 100.352 1.00 65.33 406 GLY A C 1
ATOM 5526 O O . GLY A 1 380 ? 66.437 27.998 100.543 1.00 61.14 406 GLY A O 1
ATOM 5530 N N . TYR A 1 381 ? 67.445 26.132 101.331 1.00 69.21 407 TYR A N 1
ATOM 5531 C CA . TYR A 1 381 ? 67.355 26.509 102.734 1.00 65.26 407 TYR A CA 1
ATOM 5532 C C . TYR A 1 381 ? 68.727 26.440 103.392 1.00 65.26 407 TYR A C 1
ATOM 5533 O O . TYR A 1 381 ? 69.512 25.528 103.117 1.00 61.74 407 TYR A O 1
ATOM 5551 N N . LEU A 1 382 ? 69.005 27.409 104.265 1.00 64.13 408 LEU A N 1
ATOM 5552 C CA . LEU A 1 382 ? 70.218 27.436 105.077 1.00 58.91 408 LEU A CA 1
ATOM 5553 C C . LEU A 1 382 ? 69.818 27.464 106.544 1.00 58.86 408 LEU A C 1
ATOM 5554 O O . LEU A 1 382 ? 69.071 28.352 106.966 1.00 54.25 408 LEU A O 1
ATOM 5570 N N . THR A 1 383 ? 70.325 26.508 107.317 1.00 56.80 409 THR A N 1
ATOM 5571 C CA . THR A 1 383 ? 70.019 26.392 108.737 1.00 63.38 409 THR A CA 1
ATOM 5572 C C . THR A 1 383 ? 71.271 26.681 109.554 1.00 53.67 409 THR A C 1
ATOM 5573 O O . THR A 1 383 ? 72.337 26.118 109.284 1.00 56.57 409 THR A O 1
ATOM 5584 N N . LEU A 1 384 ? 71.140 27.555 110.546 1.00 54.25 410 LEU A N 1
ATOM 5585 C CA . LEU A 1 384 ? 72.228 27.893 111.454 1.00 64.33 410 LEU A CA 1
ATOM 5586 C C . LEU A 1 384 ? 71.873 27.416 112.855 1.00 58.10 410 LEU A C 1
ATOM 5587 O O . LEU A 1 384 ? 70.806 27.753 113.376 1.00 55.17 410 LEU A O 1
ATOM 5603 N N . ASP A 1 385 ? 72.766 26.635 113.461 1.00 58.34 411 ASP A N 1
ATOM 5604 C CA . ASP A 1 385 ? 72.585 26.155 114.829 1.00 62.30 411 ASP A CA 1
ATOM 5605 C C . ASP A 1 385 ? 73.836 26.507 115.623 1.00 55.65 411 ASP A C 1
ATOM 5606 O O . ASP A 1 385 ? 74.908 25.944 115.379 1.00 50.10 411 ASP A O 1
ATOM 5615 N N . HIS A 1 386 ? 73.695 27.431 116.571 1.00 60.40 412 HIS A N 1
ATOM 5616 C CA . HIS A 1 386 ? 74.808 27.928 117.378 1.00 57.87 412 HIS A CA 1
ATOM 5617 C C . HIS A 1 386 ? 74.612 27.464 118.818 1.00 61.39 412 HIS A C 1
ATOM 5618 O O . HIS A 1 386 ? 73.795 28.025 119.553 1.00 60.01 412 HIS A O 1
ATOM 5632 N N . ARG A 1 387 ? 75.366 26.439 119.216 1.00 62.71 413 ARG A N 1
ATOM 5633 C CA . ARG A 1 387 ? 75.323 25.934 120.585 1.00 71.77 413 ARG A CA 1
ATOM 5634 C C . ARG A 1 387 ? 76.720 25.961 121.196 1.00 66.00 413 ARG A C 1
ATOM 5635 O O . ARG A 1 387 ? 77.256 24.921 121.592 1.00 68.42 413 ARG A O 1
ATOM 5656 N N . GLY A 1 388 ? 77.312 27.141 121.279 1.00 64.27 414 GLY A N 1
ATOM 5657 C CA . GLY A 1 388 ? 78.678 27.278 121.762 1.00 66.62 414 GLY A CA 1
ATOM 5658 C C . GLY A 1 388 ? 78.777 28.280 122.889 1.00 57.84 414 GLY A C 1
ATOM 5659 O O . GLY A 1 388 ? 78.094 29.304 122.889 1.00 57.63 414 GLY A O 1
ATOM 5663 N N . ALA A 1 389 ? 79.647 27.976 123.852 1.00 53.39 415 ALA A N 1
ATOM 5664 C CA . ALA A 1 389 ? 79.843 28.840 125.010 1.00 62.50 415 ALA A CA 1
ATOM 5665 C C . ALA A 1 389 ? 80.597 30.104 124.618 1.00 62.10 415 ALA A C 1
ATOM 5666 O O . ALA A 1 389 ? 81.738 30.312 125.044 1.00 57.22 415 ALA A O 1
ATOM 5673 N N . TYR A 1 390 ? 79.966 30.953 123.811 1.00 55.44 416 TYR A N 1
ATOM 5674 C CA . TYR A 1 390 ? 80.572 32.194 123.350 1.00 52.65 416 TYR A CA 1
ATOM 5675 C C . TYR A 1 390 ? 79.565 32.919 122.471 1.00 50.19 416 TYR A C 1
ATOM 5676 O O . TYR A 1 390 ? 78.604 32.323 121.978 1.00 54.51 416 TYR A O 1
ATOM 5694 N N . VAL A 1 391 ? 79.802 34.210 122.279 1.00 45.21 417 VAL A N 1
ATOM 5695 C CA . VAL A 1 391 ? 78.977 35.013 121.385 1.00 48.35 417 VAL A CA 1
ATOM 5696 C C . VAL A 1 391 ? 79.442 34.793 119.954 1.00 51.12 417 VAL A C 1
ATOM 5697 O O . VAL A 1 391 ? 80.641 34.649 119.685 1.00 47.63 417 VAL A O 1
ATOM 5710 N N . ALA A 1 392 ? 78.488 34.759 119.028 1.00 47.58 418 ALA A N 1
ATOM 5711 C CA . ALA A 1 392 ? 78.781 34.570 117.618 1.00 55.40 418 ALA A CA 1
ATOM 5712 C C . ALA A 1 392 ? 78.001 35.581 116.792 1.00 49.17 418 ALA A C 1
ATOM 5713 O O . ALA A 1 392 ? 76.978 36.117 117.225 1.00 48.32 418 ALA A O 1
ATOM 5720 N N . ARG A 1 393 ? 78.510 35.836 115.590 1.00 49.29 419 ARG A N 1
ATOM 5721 C CA . ARG A 1 393 ? 77.836 36.658 114.598 1.00 46.64 419 ARG A CA 1
ATOM 5722 C C . ARG A 1 393 ? 77.821 35.898 113.280 1.00 48.52 419 ARG A C 1
ATOM 5723 O O . ARG A 1 393 ? 78.450 34.850 113.140 1.00 49.75 419 ARG A O 1
ATOM 5744 N N . TYR A 1 394 ? 77.077 36.411 112.311 1.00 48.10 420 TYR A N 1
ATOM 5745 C CA . TYR A 1 394 ? 77.044 35.815 110.986 1.00 50.42 420 TYR A CA 1
ATOM 5746 C C . TYR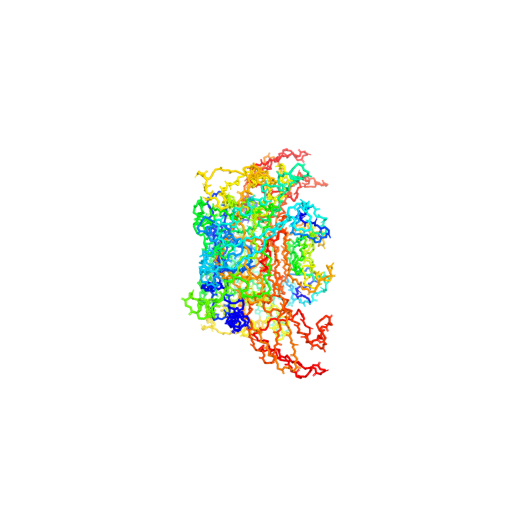 A 1 394 ? 77.253 36.895 109.937 1.00 48.09 420 TYR A C 1
ATOM 5747 O O . TYR A 1 394 ? 76.825 38.039 110.103 1.00 49.14 420 TYR A O 1
ATOM 5765 N N . TYR A 1 395 ? 77.940 36.524 108.861 1.00 43.02 421 TYR A N 1
ATOM 5766 C CA . TYR A 1 395 ? 78.139 37.400 107.707 1.00 46.55 421 TYR A CA 1
ATOM 5767 C C . TYR A 1 395 ? 77.866 36.571 106.457 1.00 43.57 421 TYR A C 1
ATOM 5768 O O . TYR A 1 395 ? 78.699 35.757 106.047 1.00 41.54 421 TYR A O 1
ATOM 5786 N N . ILE A 1 396 ? 76.694 36.776 105.861 1.00 40.13 422 ILE A N 1
ATOM 5787 C CA . ILE A 1 396 ? 76.226 35.974 104.739 1.00 41.42 422 ILE A CA 1
ATOM 5788 C C . ILE A 1 396 ? 75.867 36.918 103.599 1.00 42.13 422 ILE A C 1
ATOM 5789 O O . ILE A 1 396 ? 75.061 37.839 103.781 1.00 40.07 422 ILE A O 1
ATOM 5805 N N . TYR A 1 397 ? 76.462 36.688 102.429 1.00 36.31 423 TYR A N 1
ATOM 5806 C CA . TYR A 1 397 ? 76.189 37.476 101.237 1.00 40.08 423 TYR A CA 1
ATOM 5807 C C . TYR A 1 397 ? 75.946 36.542 100.059 1.00 42.56 423 TYR A C 1
ATOM 5808 O O . TYR A 1 397 ? 76.354 35.378 100.064 1.00 38.66 423 TYR A O 1
ATOM 5826 N N . TRP A 1 398 ? 75.276 37.073 99.040 1.00 39.91 424 TRP A N 1
ATOM 5827 C CA . TRP A 1 398 ? 75.053 36.338 97.803 1.00 40.06 424 TRP A CA 1
ATOM 5828 C C . TRP A 1 398 ? 74.728 37.339 96.704 1.00 41.22 424 TRP A C 1
ATOM 5829 O O . TRP A 1 398 ? 74.421 38.504 96.967 1.00 41.52 424 TRP A O 1
ATOM 5850 N N . ASP A 1 399 ? 74.797 36.864 95.463 1.00 42.39 425 ASP A N 1
ATOM 5851 C CA . ASP A 1 399 ? 74.619 37.703 94.287 1.00 41.12 425 ASP A CA 1
ATOM 5852 C C . ASP A 1 399 ? 73.316 37.354 93.581 1.00 43.81 425 ASP A C 1
ATOM 5853 O O . ASP A 1 399 ? 72.930 36.182 93.510 1.00 43.48 425 ASP A O 1
ATOM 5862 N N . GLU A 1 400 ? 72.645 38.378 93.062 1.00 37.39 426 GLU A N 1
ATOM 5863 C CA . GLU A 1 400 ? 71.416 38.219 92.288 1.00 45.28 426 GLU A CA 1
ATOM 5864 C C . GLU A 1 400 ? 71.680 38.745 90.881 1.00 43.36 426 GLU A C 1
ATOM 5865 O O . GLU A 1 400 ? 71.739 39.960 90.664 1.00 43.87 426 GLU A O 1
ATOM 5877 N N . TYR A 1 401 ? 71.848 37.831 89.930 1.00 47.29 427 TYR A N 1
ATOM 5878 C CA . TYR A 1 401 ? 72.037 38.219 88.544 1.00 43.89 427 TYR A CA 1
ATOM 5879 C C . TYR A 1 401 ? 70.694 38.520 87.890 1.00 46.83 427 TYR A C 1
ATOM 5880 O O . TYR A 1 401 ? 69.637 38.051 88.322 1.00 49.07 427 TYR A O 1
ATOM 5898 N N . GLY A 1 402 ? 70.749 39.315 86.831 1.00 51.29 428 GLY A N 1
ATOM 5899 C CA . GLY A 1 402 ? 69.551 39.667 86.099 1.00 45.42 428 GLY A CA 1
ATOM 5900 C C . GLY A 1 402 ? 69.902 40.344 84.797 1.00 44.95 428 GLY A C 1
ATOM 5901 O O . GLY A 1 402 ? 70.994 40.900 84.634 1.00 46.88 428 GLY A O 1
ATOM 5905 N N . THR A 1 403 ? 68.960 40.278 83.865 1.00 47.06 429 THR A N 1
ATOM 5906 C CA . THR A 1 403 ? 69.054 40.976 82.594 1.00 47.75 429 THR A CA 1
ATOM 5907 C C . THR A 1 403 ? 67.890 41.944 82.483 1.00 48.53 429 THR A C 1
ATOM 5908 O O . THR A 1 403 ? 66.753 41.604 82.825 1.00 50.66 429 THR A O 1
ATOM 5919 N N . GLU A 1 404 ? 68.174 43.155 82.020 1.00 45.12 430 GLU A N 1
ATOM 5920 C CA . GLU A 1 404 ? 67.097 44.101 81.804 1.00 46.94 430 GLU A CA 1
ATOM 5921 C C . GLU A 1 404 ? 66.186 43.604 80.689 1.00 52.97 430 GLU A C 1
ATOM 5922 O O . GLU A 1 404 ? 66.522 42.693 79.926 1.00 50.71 430 GLU A O 1
ATOM 5934 N N . ILE A 1 405 ? 65.010 44.218 80.618 1.00 59.37 431 ILE A N 1
ATOM 5935 C CA . ILE A 1 405 ? 63.962 43.867 79.666 1.00 56.64 431 ILE A CA 1
ATOM 5936 C C . ILE A 1 405 ? 64.550 43.530 78.301 1.00 59.45 431 ILE A C 1
ATOM 5937 O O . ILE A 1 405 ? 64.112 42.579 77.644 1.00 61.61 431 ILE A O 1
ATOM 5953 N N . ASP A 1 406 ? 65.545 44.302 77.865 1.00 59.73 432 ASP A N 1
ATOM 5954 C CA . ASP A 1 406 ? 66.259 43.995 76.632 1.00 62.06 432 ASP A CA 1
ATOM 5955 C C . ASP A 1 406 ? 67.082 42.727 76.833 1.00 66.26 432 ASP A C 1
ATOM 5956 O O . ASP A 1 406 ? 66.543 41.616 76.780 1.00 74.48 432 ASP A O 1
ATOM 5965 N N . GLY A 1 407 ? 68.381 42.879 77.073 1.00 62.99 433 GLY A N 1
ATOM 5966 C CA . GLY A 1 407 ? 69.232 41.764 77.434 1.00 54.91 433 GLY A CA 1
ATOM 5967 C C . GLY A 1 407 ? 70.435 42.204 78.244 1.00 47.92 433 GLY A C 1
ATOM 5968 O O . GLY A 1 407 ? 71.301 41.389 78.580 1.00 45.79 433 GLY A O 1
ATOM 5972 N N . THR A 1 408 ? 70.496 43.494 78.564 1.00 44.66 434 THR A N 1
ATOM 5973 C CA . THR A 1 408 ? 71.634 44.040 79.286 1.00 43.66 434 THR A CA 1
ATOM 5974 C C . THR A 1 408 ? 71.732 43.396 80.667 1.00 39.65 434 THR A C 1
ATOM 5975 O O . THR A 1 408 ? 70.742 43.391 81.410 1.00 43.13 434 THR A O 1
ATOM 5986 N N . PRO A 1 409 ? 72.885 42.854 81.048 1.00 44.82 435 PRO A N 1
ATOM 5987 C CA . PRO A 1 409 ? 72.989 42.176 82.342 1.00 43.45 435 PRO A CA 1
ATOM 5988 C C . PRO A 1 409 ? 73.257 43.146 83.483 1.00 43.54 435 PRO A C 1
ATOM 5989 O O . PRO A 1 409 ? 73.664 44.293 83.289 1.00 40.74 435 PRO A O 1
ATOM 6000 N N . TYR A 1 410 ? 73.014 42.652 84.696 1.00 46.61 436 TYR A N 1
ATOM 6001 C CA . TYR A 1 410 ? 73.352 43.378 85.912 1.00 44.68 436 TYR A CA 1
ATOM 6002 C C . TYR A 1 410 ? 73.447 42.375 87.050 1.00 43.65 436 TYR A C 1
ATOM 6003 O O . TYR A 1 410 ? 72.960 41.246 86.949 1.00 42.21 436 TYR A O 1
ATOM 6021 N N . VAL A 1 411 ? 74.081 42.804 88.138 1.00 40.01 437 VAL A N 1
ATOM 6022 C CA . VAL A 1 411 ? 74.203 41.993 89.343 1.00 44.00 437 VAL A CA 1
ATOM 6023 C C . VAL A 1 411 ? 74.052 42.905 90.551 1.00 38.67 437 VAL A C 1
ATOM 6024 O O . VAL A 1 411 ? 74.621 44.001 90.592 1.00 34.22 437 VAL A O 1
ATOM 6037 N N . ARG A 1 412 ? 73.272 42.452 91.529 1.00 38.92 438 ARG A N 1
ATOM 6038 C CA . ARG A 1 412 ? 73.037 43.189 92.764 1.00 42.26 438 ARG A CA 1
ATOM 6039 C C . ARG A 1 412 ? 73.344 42.268 93.932 1.00 41.78 438 ARG A C 1
ATOM 6040 O O . ARG A 1 412 ? 72.709 41.218 94.078 1.00 46.67 438 ARG A O 1
ATOM 6061 N N . SER A 1 413 ? 74.311 42.655 94.758 1.00 45.60 439 SER A N 1
ATOM 6062 C CA . SER A 1 413 ? 74.661 41.851 95.917 1.00 41.92 439 SER A CA 1
ATOM 6063 C C . SER A 1 413 ? 73.634 42.045 97.027 1.00 43.21 439 SER A C 1
ATOM 6064 O O . SER A 1 413 ? 72.898 43.035 97.067 1.00 40.72 439 SER A O 1
ATOM 6072 N N . ARG A 1 414 ? 73.596 41.078 97.939 1.00 37.40 440 ARG A N 1
ATOM 6073 C CA . ARG A 1 414 ? 72.650 41.088 99.043 1.00 40.84 440 ARG A CA 1
ATOM 6074 C C . ARG A 1 414 ? 73.371 40.714 100.328 1.00 37.61 440 ARG A C 1
ATOM 6075 O O . ARG A 1 414 ? 74.480 40.173 100.311 1.00 43.40 440 ARG A O 1
ATOM 6096 N N . ALA A 1 415 ? 72.721 41.011 101.449 1.00 40.49 441 ALA A N 1
ATOM 6097 C CA . ALA A 1 415 ? 73.232 40.652 102.762 1.00 43.16 441 ALA A CA 1
ATOM 6098 C C . ALA A 1 415 ? 72.084 40.154 103.625 1.00 33.81 441 ALA A C 1
ATOM 6099 O O . ALA A 1 415 ? 70.993 40.731 103.616 1.00 35.70 441 ALA A O 1
ATOM 6106 N N . TRP A 1 416 ? 72.335 39.069 104.352 1.00 43.03 442 TRP A N 1
ATOM 6107 C CA . TRP A 1 416 ? 71.366 38.552 105.311 1.00 53.37 442 TRP A CA 1
ATOM 6108 C C . TRP A 1 416 ? 71.003 39.639 106.316 1.00 51.46 442 TRP A C 1
ATOM 6109 O O . TRP A 1 416 ? 71.883 40.246 106.935 1.00 56.84 442 TRP A O 1
ATOM 6130 N N . GLU A 1 417 ? 69.699 39.903 106.461 1.00 52.27 443 GLU A N 1
ATOM 6131 C CA . GLU A 1 417 ? 69.259 40.998 107.324 1.00 56.10 443 GLU A CA 1
ATOM 6132 C C . GLU A 1 417 ? 69.831 40.854 108.727 1.00 57.61 443 GLU A C 1
ATOM 6133 O O . GLU A 1 417 ? 70.169 41.851 109.376 1.00 46.90 443 GLU A O 1
ATOM 6145 N N . GLY A 1 418 ? 69.946 39.620 109.211 1.00 56.69 444 GLY A N 1
ATOM 6146 C CA . GLY A 1 418 ? 70.500 39.374 110.524 1.00 61.13 444 GLY A CA 1
ATOM 6147 C C . GLY A 1 418 ? 71.970 39.021 110.462 1.00 60.70 444 GLY A C 1
ATOM 6148 O O . GLY A 1 418 ? 72.385 37.971 110.958 1.00 65.59 444 GLY A O 1
ATOM 6152 N N . ASN A 1 419 ? 72.770 39.895 109.852 1.00 57.36 445 ASN A N 1
ATOM 6153 C CA . ASN A 1 419 ? 74.187 39.611 109.661 1.00 53.36 445 ASN A CA 1
ATOM 6154 C C . ASN A 1 419 ? 74.965 39.856 110.951 1.00 52.27 445 ASN A C 1
ATOM 6155 O O . ASN A 1 419 ? 75.060 38.957 111.793 1.00 67.29 445 ASN A O 1
ATOM 6166 N N . GLY A 1 420 ? 75.509 41.056 111.134 1.00 49.00 446 GLY A N 1
ATOM 6167 C CA . GLY A 1 420 ? 76.423 41.302 112.230 1.00 54.53 446 GLY A CA 1
ATOM 6168 C C . GLY A 1 420 ? 75.763 41.433 113.588 1.00 49.45 446 GLY A C 1
ATOM 6169 O O . GLY A 1 420 ? 76.151 42.290 114.389 1.00 52.56 446 GLY A O 1
ATOM 6173 N N . LYS A 1 421 ? 74.777 40.587 113.870 1.00 51.33 447 LYS A N 1
ATOM 6174 C CA . LYS A 1 421 ? 74.058 40.615 115.135 1.00 52.87 447 LYS A CA 1
ATOM 6175 C C . LYS A 1 421 ? 74.637 39.591 116.102 1.00 46.20 447 LYS A C 1
ATOM 6176 O O . LYS A 1 421 ? 75.081 38.512 115.702 1.00 46.17 447 LYS A O 1
ATOM 6195 N N . TYR A 1 422 ? 74.623 39.942 117.384 1.00 50.80 448 TYR A N 1
ATOM 6196 C CA . TYR A 1 422 ? 75.132 39.045 118.412 1.00 45.57 448 TYR A CA 1
ATOM 6197 C C . TYR A 1 422 ? 74.196 37.857 118.590 1.00 40.65 448 TYR A C 1
ATOM 6198 O O . TYR A 1 422 ? 72.991 38.027 118.803 1.00 39.41 448 TYR A O 1
ATOM 6216 N N . ARG A 1 423 ? 74.754 36.653 118.497 1.00 46.04 449 ARG A N 1
ATOM 6217 C CA . ARG A 1 423 ? 74.018 35.409 118.688 1.00 52.69 449 ARG A CA 1
ATOM 6218 C C . ARG A 1 423 ? 74.546 34.734 119.947 1.00 53.08 449 ARG A C 1
ATOM 6219 O O . ARG A 1 423 ? 75.751 34.482 120.059 1.00 52.81 449 ARG A O 1
ATOM 6240 N N . THR A 1 424 ? 73.651 34.441 120.887 1.00 58.70 450 THR A N 1
ATOM 6241 C CA . THR A 1 424 ? 74.037 33.959 122.206 1.00 64.07 450 THR A CA 1
ATOM 6242 C C . THR A 1 424 ? 73.392 32.610 122.503 1.00 61.00 450 THR A C 1
ATOM 6243 O O . THR A 1 424 ? 72.456 32.173 121.829 1.00 58.58 450 THR A O 1
ATOM 6254 N N . ALA A 1 425 ? 73.915 31.961 123.546 1.00 70.66 451 ALA A N 1
ATOM 6255 C CA . ALA A 1 425 ? 73.392 30.695 124.048 1.00 76.30 451 ALA A CA 1
ATOM 6256 C C . ALA A 1 425 ? 73.076 29.741 122.903 1.00 66.14 451 ALA A C 1
ATOM 6257 O O . ALA A 1 425 ? 73.982 29.334 122.169 1.00 67.36 451 ALA A O 1
ATOM 6264 N N . HIS A 1 426 ? 71.804 29.371 122.738 1.00 73.28 452 HIS A N 1
ATOM 6265 C CA . HIS A 1 426 ? 71.367 28.540 121.623 1.00 74.25 452 HIS A CA 1
ATOM 6266 C C . HIS A 1 426 ? 70.547 29.409 120.679 1.00 70.04 452 HIS A C 1
ATOM 6267 O O . HIS A 1 426 ? 69.475 29.900 121.048 1.00 66.71 452 HIS A O 1
ATOM 6281 N N . PHE A 1 427 ? 71.065 29.609 119.472 1.00 64.15 453 PHE A N 1
ATOM 6282 C CA . PHE A 1 427 ? 70.392 30.366 118.429 1.00 65.44 453 PHE A CA 1
ATOM 6283 C C . PHE A 1 427 ? 70.182 29.452 117.233 1.00 66.17 453 PHE A C 1
ATOM 6284 O O . PHE A 1 427 ? 71.139 28.854 116.731 1.00 62.59 453 PHE A O 1
ATOM 6301 N N . ASN A 1 428 ? 68.932 29.334 116.790 1.00 64.80 454 ASN A N 1
ATOM 6302 C CA . ASN A 1 428 ? 68.583 28.470 115.672 1.00 64.10 454 ASN A CA 1
ATOM 6303 C C . ASN A 1 428 ? 67.676 29.226 114.714 1.00 65.81 454 ASN A C 1
ATOM 6304 O O . ASN A 1 428 ? 66.797 29.981 115.142 1.00 57.71 454 ASN A O 1
ATOM 6315 N N . THR A 1 429 ? 67.895 29.022 113.418 1.00 70.51 455 THR A N 1
ATOM 6316 C CA . THR A 1 429 ? 67.076 29.661 112.398 1.00 76.37 455 THR A CA 1
ATOM 6317 C C . THR A 1 429 ? 67.398 29.038 111.051 1.00 66.29 455 THR A C 1
ATOM 6318 O O . THR A 1 429 ? 68.503 28.529 110.837 1.00 57.11 455 THR A O 1
ATOM 6329 N N . THR A 1 430 ? 66.423 29.090 110.148 1.00 68.42 456 THR A N 1
ATOM 6330 C CA . THR A 1 430 ? 66.595 28.645 108.775 1.00 73.92 456 THR A CA 1
ATOM 6331 C C . THR A 1 430 ? 66.290 29.805 107.837 1.00 68.21 456 THR A C 1
ATOM 6332 O O . THR A 1 430 ? 65.371 30.591 108.087 1.00 60.65 456 THR A O 1
ATOM 6343 N N . ILE A 1 431 ? 67.069 29.913 106.765 1.00 63.33 457 ILE A N 1
ATOM 6344 C CA . ILE A 1 431 ? 66.945 30.999 105.800 1.00 64.29 457 ILE A CA 1
ATOM 6345 C C . ILE A 1 431 ? 66.519 30.412 104.463 1.00 59.37 457 ILE A C 1
ATOM 6346 O O . ILE A 1 431 ? 67.011 29.354 104.058 1.00 55.95 457 ILE A O 1
ATOM 6362 N N . GLN A 1 432 ? 65.607 31.100 103.782 1.00 66.14 458 GLN A N 1
ATOM 6363 C CA . GLN A 1 432 ? 65.148 30.696 102.460 1.00 67.67 458 GLN A CA 1
ATOM 6364 C C . GLN A 1 432 ? 65.885 31.482 101.385 1.00 58.72 458 GLN A C 1
ATOM 6365 O O . GLN A 1 432 ? 66.126 32.684 101.532 1.00 57.33 458 GLN A O 1
ATOM 6379 N N . PHE A 1 433 ? 66.236 30.796 100.299 1.00 66.62 459 PHE A N 1
ATOM 6380 C CA . PHE A 1 433 ? 66.950 31.403 99.185 1.00 66.54 459 PHE A CA 1
ATOM 6381 C C . PHE A 1 433 ? 66.255 31.054 97.881 1.00 65.58 459 PHE A C 1
ATOM 6382 O O . PHE A 1 433 ? 65.946 29.884 97.633 1.00 62.50 459 PHE A O 1
ATOM 6399 N N . LYS A 1 434 ? 66.013 32.067 97.054 1.00 70.47 460 LYS A N 1
ATOM 6400 C CA . LYS A 1 434 ? 65.605 31.817 95.680 1.00 66.50 460 LYS A CA 1
ATOM 6401 C C . LYS A 1 434 ? 66.635 30.923 95.001 1.00 61.56 460 LYS A C 1
ATOM 6402 O O . LYS A 1 434 ? 67.840 31.051 95.233 1.00 66.28 460 LYS A O 1
ATOM 6421 N N . GLY A 1 435 ? 66.155 30.007 94.162 1.00 65.72 461 GLY A N 1
ATOM 6422 C CA . GLY A 1 435 ? 67.047 29.072 93.500 1.00 64.21 461 GLY A CA 1
ATOM 6423 C C . GLY A 1 435 ? 68.023 29.715 92.534 1.00 62.23 461 GLY A C 1
ATOM 6424 O O . GLY A 1 435 ? 68.947 29.034 92.072 1.00 61.83 461 GLY A O 1
ATOM 6428 N N . ASN A 1 436 ? 67.852 31.001 92.225 1.00 61.21 462 ASN A N 1
ATOM 6429 C CA . ASN A 1 436 ? 68.698 31.682 91.253 1.00 62.60 462 ASN A CA 1
ATOM 6430 C C . ASN A 1 436 ? 69.836 32.474 91.884 1.00 56.05 462 ASN A C 1
ATOM 6431 O O . ASN A 1 436 ? 70.674 33.006 91.148 1.00 49.47 462 ASN A O 1
ATOM 6442 N N . VAL A 1 437 ? 69.897 32.570 93.215 1.00 53.54 463 VAL A N 1
ATOM 6443 C CA . VAL A 1 437 ? 70.995 33.295 93.838 1.00 50.96 463 VAL A CA 1
ATOM 6444 C C . VAL A 1 437 ? 72.302 32.568 93.541 1.00 43.51 463 VAL A C 1
ATOM 6445 O O . VAL A 1 437 ? 72.338 31.342 93.380 1.00 41.88 463 VAL A O 1
ATOM 6458 N N . ARG A 1 438 ? 73.389 33.332 93.476 1.00 42.55 464 ARG A N 1
ATOM 6459 C CA . ARG A 1 438 ? 74.696 32.794 93.133 1.00 43.04 464 ARG A CA 1
ATOM 6460 C C . ARG A 1 438 ? 75.727 33.251 94.156 1.00 39.56 464 ARG A C 1
ATOM 6461 O O . ARG A 1 438 ? 75.526 34.227 94.882 1.00 39.03 464 ARG A O 1
ATOM 6482 N N . ASN A 1 439 ? 76.837 32.518 94.205 1.00 36.07 465 ASN A N 1
ATOM 6483 C CA . ASN A 1 439 ? 78.000 32.901 95.001 1.00 40.53 465 ASN A CA 1
ATOM 6484 C C . ASN A 1 439 ? 77.617 33.167 96.457 1.00 40.04 465 ASN A C 1
ATOM 6485 O O . ASN A 1 439 ? 77.887 34.233 97.016 1.00 41.41 465 ASN A O 1
ATOM 6496 N N . LEU A 1 440 ? 76.979 32.177 97.074 1.00 39.84 466 LEU A N 1
ATOM 6497 C CA . LEU A 1 440 ? 76.620 32.276 98.481 1.00 43.68 466 LEU A CA 1
ATOM 6498 C C . LEU A 1 440 ? 77.875 32.322 99.348 1.00 45.42 466 LEU A C 1
ATOM 6499 O O . LEU A 1 440 ? 78.841 31.593 99.109 1.00 45.00 466 LEU A O 1
ATOM 6515 N N . ARG A 1 441 ? 77.855 33.189 100.359 1.00 43.05 467 ARG A N 1
ATOM 6516 C CA . ARG A 1 441 ? 78.985 33.394 101.257 1.00 47.41 467 ARG A CA 1
ATOM 6517 C C . ARG A 1 441 ? 78.516 33.243 102.696 1.00 41.02 467 ARG A C 1
ATOM 6518 O O . ARG A 1 441 ? 77.389 33.622 103.026 1.00 34.27 467 ARG A O 1
ATOM 6539 N N . ILE A 1 442 ? 79.371 32.680 103.550 1.00 37.93 468 ILE A N 1
ATOM 6540 C CA . ILE A 1 442 ? 79.025 32.458 104.955 1.00 45.86 468 ILE A CA 1
ATOM 6541 C C . ILE A 1 442 ? 80.284 32.588 105.804 1.00 45.01 468 ILE A C 1
ATOM 6542 O O . ILE A 1 442 ? 81.306 31.956 105.518 1.00 42.83 468 ILE A O 1
ATOM 6558 N N . LYS A 1 443 ? 80.202 33.404 106.857 1.00 43.80 469 LYS A N 1
ATOM 6559 C CA . LYS A 1 443 ? 81.278 33.569 107.828 1.00 51.15 469 LYS A CA 1
ATOM 6560 C C . LYS A 1 443 ? 80.658 33.688 109.215 1.00 45.08 469 LYS A C 1
ATOM 6561 O O . LYS A 1 443 ? 79.594 34.296 109.368 1.00 41.47 469 LYS A O 1
ATOM 6580 N N . LEU A 1 444 ? 81.320 33.111 110.224 1.00 53.28 470 LEU A N 1
ATOM 6581 C CA . LEU A 1 444 ? 80.740 32.994 111.561 1.00 53.28 470 LEU A CA 1
ATOM 6582 C C . LEU A 1 444 ? 81.428 33.882 112.593 1.00 55.82 470 LEU A C 1
ATOM 6583 O O . LEU A 1 444 ? 80.781 34.762 113.158 1.00 60.28 470 LEU A O 1
ATOM 6599 N N . VAL A 1 445 ? 82.713 33.659 112.872 1.00 51.75 471 VAL A N 1
ATOM 6600 C CA . VAL A 1 445 ? 83.488 34.411 113.865 1.00 58.18 471 VAL A CA 1
ATOM 6601 C C . VAL A 1 445 ? 82.830 34.386 115.245 1.00 52.81 471 VAL A C 1
ATOM 6602 O O . VAL A 1 445 ? 81.600 34.381 115.367 1.00 48.45 471 VAL A O 1
ATOM 6615 N N . GLU A 1 446 ? 83.654 34.379 116.297 1.00 54.54 472 GLU A N 1
ATOM 6616 C CA . GLU A 1 446 ? 83.184 34.290 117.674 1.00 51.61 472 GLU A CA 1
ATOM 6617 C C . GLU A 1 446 ? 83.945 35.281 118.544 1.00 51.60 472 GLU A C 1
ATOM 6618 O O . GLU A 1 446 ? 85.117 35.574 118.294 1.00 50.87 472 GLU A O 1
ATOM 6630 N N . LYS A 1 447 ? 83.272 35.788 119.577 1.00 47.04 473 LYS A N 1
ATOM 6631 C CA . LYS A 1 447 ? 83.897 36.738 120.492 1.00 55.97 473 LYS A CA 1
ATOM 6632 C C . LYS A 1 447 ? 84.876 36.007 121.402 1.00 65.28 473 LYS A C 1
ATOM 6633 O O . LYS A 1 447 ? 84.476 35.145 122.192 1.00 57.58 473 LYS A O 1
ATOM 6652 N N . THR A 1 448 ? 86.158 36.363 121.298 1.00 68.82 474 THR A N 1
ATOM 6653 C CA . THR A 1 448 ? 87.217 35.712 122.054 1.00 65.30 474 THR A CA 1
ATOM 6654 C C . THR A 1 448 ? 87.868 36.615 123.091 1.00 67.38 474 THR A C 1
ATOM 6655 O O . THR A 1 448 ? 88.446 36.102 124.054 1.00 62.45 474 THR A O 1
ATOM 6666 N N . GLY A 1 449 ? 87.787 37.932 122.924 1.00 70.16 475 GLY A N 1
ATOM 6667 C CA . GLY A 1 449 ? 88.400 38.851 123.861 1.00 67.10 475 GLY A CA 1
ATOM 6668 C C . GLY A 1 449 ? 87.500 40.013 124.226 1.00 74.03 475 GLY A C 1
ATOM 6669 O O . GLY A 1 449 ? 86.367 39.817 124.677 1.00 73.31 475 GLY A O 1
ATOM 6673 N N . LEU A 1 450 ? 87.997 41.228 124.032 1.00 77.74 476 LEU A N 1
ATOM 6674 C CA . LEU A 1 450 ? 87.281 42.441 124.392 1.00 91.28 476 LEU A CA 1
ATOM 6675 C C . LEU A 1 450 ? 86.690 43.099 123.150 1.00 94.55 476 LEU A C 1
ATOM 6676 O O . LEU A 1 450 ? 87.104 42.832 122.018 1.00 92.53 476 LEU A O 1
ATOM 6692 N N . VAL A 1 451 ? 85.707 43.970 123.375 1.00 102.92 477 VAL A N 1
ATOM 6693 C CA . VAL A 1 451 ? 85.089 44.707 122.274 1.00 99.78 477 VAL A CA 1
ATOM 6694 C C . VAL A 1 451 ? 86.065 45.777 121.803 1.00 92.15 477 VAL A C 1
ATOM 6695 O O . VAL A 1 451 ? 86.195 46.834 122.428 1.00 89.57 477 VAL A O 1
ATOM 6708 N N . TRP A 1 452 ? 86.729 45.493 120.682 1.00 86.05 478 TRP A N 1
ATOM 6709 C CA . TRP A 1 452 ? 87.762 46.294 120.028 1.00 87.76 478 TRP A CA 1
ATOM 6710 C C . TRP A 1 452 ? 88.850 45.315 119.608 1.00 80.94 478 TRP A C 1
ATOM 6711 O O . TRP A 1 452 ? 89.586 45.565 118.648 1.00 75.04 478 TRP A O 1
ATOM 6732 N N . GLU A 1 453 ? 88.953 44.191 120.330 1.00 78.53 479 GLU A N 1
ATOM 6733 C CA . GLU A 1 453 ? 89.771 43.069 119.893 1.00 74.32 479 GLU A CA 1
ATOM 6734 C C . GLU A 1 453 ? 89.061 42.323 118.763 1.00 65.00 479 GLU A C 1
ATOM 6735 O O . GLU A 1 453 ? 87.837 42.174 118.795 1.00 65.24 479 GLU A O 1
ATOM 6747 N N . PRO A 1 454 ? 89.793 41.844 117.759 1.00 56.57 480 PRO A N 1
ATOM 6748 C CA . PRO A 1 454 ? 89.130 41.185 116.626 1.00 59.77 480 PRO A CA 1
ATOM 6749 C C . PRO A 1 454 ? 88.502 39.856 117.020 1.00 52.27 480 PRO A C 1
ATOM 6750 O O . PRO A 1 454 ? 89.065 39.084 117.800 1.00 51.74 480 PRO A O 1
ATOM 6761 N N . TRP A 1 455 ? 87.317 39.603 116.468 1.00 55.15 481 TRP A N 1
ATOM 6762 C CA . TRP A 1 455 ? 86.662 38.312 116.610 1.00 47.13 481 TRP A CA 1
ATOM 6763 C C . TRP A 1 455 ? 87.527 37.205 116.007 1.00 49.83 481 TRP A C 1
ATOM 6764 O O . TRP A 1 455 ? 88.355 37.437 115.122 1.00 57.32 481 TRP A O 1
ATOM 6785 N N . ARG A 1 456 ? 87.315 35.983 116.491 1.00 51.10 482 ARG A N 1
ATOM 6786 C CA . ARG A 1 456 ? 88.049 34.810 116.025 1.00 51.01 482 ARG A CA 1
ATOM 6787 C C . ARG A 1 456 ? 87.201 34.065 115.002 1.00 57.21 482 ARG A C 1
ATOM 6788 O O . ARG A 1 456 ? 86.072 33.664 115.303 1.00 49.36 482 ARG A O 1
ATOM 6809 N N . THR A 1 457 ? 87.754 33.859 113.809 1.00 59.95 483 THR A N 1
ATOM 6810 C CA . THR A 1 457 ? 86.985 33.330 112.689 1.00 56.31 483 THR A CA 1
ATOM 6811 C C . THR A 1 457 ? 86.801 31.825 112.831 1.00 53.91 483 THR A C 1
ATOM 6812 O O . THR A 1 457 ? 87.777 31.068 112.844 1.00 56.16 483 THR A O 1
ATOM 6823 N N . VAL A 1 458 ? 85.546 31.399 112.931 1.00 56.36 484 VAL A N 1
ATOM 6824 C CA . VAL A 1 458 ? 85.150 30.008 112.753 1.00 54.73 484 VAL A CA 1
ATOM 6825 C C . VAL A 1 458 ? 84.456 29.912 111.402 1.00 60.49 484 VAL A C 1
ATOM 6826 O O . VAL A 1 458 ? 83.621 30.761 111.072 1.00 65.56 484 VAL A O 1
ATOM 6839 N N . TYR A 1 459 ? 84.822 28.908 110.609 1.00 52.34 485 TYR A N 1
ATOM 6840 C CA . TYR A 1 459 ? 84.115 28.627 109.363 1.00 62.16 485 TYR A CA 1
ATOM 6841 C C . TYR A 1 459 ? 83.997 29.850 108.458 1.00 50.99 485 TYR A C 1
ATOM 6842 O O . TYR A 1 459 ? 83.121 30.696 108.659 1.00 52.19 485 TYR A O 1
ATOM 6860 N N . ASP A 1 460 ? 84.859 29.944 107.447 1.00 51.68 486 ASP A N 1
ATOM 6861 C CA . ASP A 1 460 ? 84.766 30.983 106.423 1.00 51.24 486 ASP A CA 1
ATOM 6862 C C . ASP A 1 460 ? 84.777 30.297 105.064 1.00 50.21 486 ASP A C 1
ATOM 6863 O O . ASP A 1 460 ? 85.799 29.731 104.662 1.00 49.21 486 ASP A O 1
ATOM 6872 N N . ARG A 1 461 ? 83.649 30.346 104.358 1.00 53.77 487 ARG A N 1
ATOM 6873 C CA . ARG A 1 461 ? 83.515 29.671 103.074 1.00 55.55 487 ARG A CA 1
ATOM 6874 C C . ARG A 1 461 ? 82.762 30.559 102.095 1.00 50.63 487 ARG A C 1
ATOM 6875 O O . ARG A 1 461 ? 81.869 31.321 102.476 1.00 49.14 487 ARG A O 1
ATOM 6896 N N . SER A 1 462 ? 83.134 30.442 100.821 1.00 58.38 488 SER A N 1
ATOM 6897 C CA . SER A 1 462 ? 82.592 31.279 99.761 1.00 51.50 488 SER A CA 1
ATOM 6898 C C . SER A 1 462 ? 82.341 30.425 98.527 1.00 58.44 488 SER A C 1
ATOM 6899 O O . SER A 1 462 ? 82.704 29.246 98.475 1.00 53.18 488 SER A O 1
ATOM 6907 N N . ASP A 1 463 ? 81.708 31.042 97.525 1.00 60.63 489 ASP A N 1
ATOM 6908 C CA . ASP A 1 463 ? 81.464 30.408 96.234 1.00 68.25 489 ASP A CA 1
ATOM 6909 C C . ASP A 1 463 ? 81.003 28.963 96.386 1.00 62.20 489 ASP A C 1
ATOM 6910 O O . ASP A 1 463 ? 81.436 28.090 95.627 1.00 67.97 489 ASP A O 1
ATOM 6919 N N . LEU A 1 464 ? 80.103 28.690 97.379 1.00 65.91 490 LEU A N 1
ATOM 6920 C CA . LEU A 1 464 ? 79.721 27.299 97.574 1.00 71.72 490 LEU A CA 1
ATOM 6921 C C . LEU A 1 464 ? 78.329 27.039 97.007 1.00 70.98 490 LEU A C 1
ATOM 6922 O O . LEU A 1 464 ? 77.450 27.905 97.090 1.00 67.01 490 LEU A O 1
ATOM 6938 N N . PRO A 1 465 ? 78.114 25.853 96.435 1.00 69.86 491 PRO A N 1
ATOM 6939 C CA . PRO A 1 465 ? 76.896 25.616 95.653 1.00 67.75 491 PRO A CA 1
ATOM 6940 C C . PRO A 1 465 ? 75.634 25.794 96.483 1.00 68.44 491 PRO A C 1
ATOM 6941 O O . PRO A 1 465 ? 75.655 25.782 97.715 1.00 65.29 491 PRO A O 1
ATOM 6952 N N . LEU A 1 466 ? 74.516 25.957 95.777 1.00 66.95 492 LEU A N 1
ATOM 6953 C CA . LEU A 1 466 ? 73.202 26.048 96.400 1.00 64.70 492 LEU A CA 1
ATOM 6954 C C . LEU A 1 466 ? 72.564 24.667 96.372 1.00 65.04 492 LEU A C 1
ATOM 6955 O O . LEU A 1 466 ? 72.218 24.157 95.302 1.00 61.61 492 LEU A O 1
ATOM 6971 N N . VAL A 1 467 ? 72.410 24.070 97.545 1.00 64.78 493 VAL A N 1
ATOM 6972 C CA . VAL A 1 467 ? 71.791 22.772 97.676 1.00 66.10 493 VAL A CA 1
ATOM 6973 C C . VAL A 1 467 ? 70.370 22.955 98.195 1.00 65.99 493 VAL A C 1
ATOM 6974 O O . VAL A 1 467 ? 69.939 24.057 98.523 1.00 65.29 493 VAL A O 1
ATOM 6987 N N . ARG A 1 468 ? 69.624 21.852 98.264 1.00 65.65 494 ARG A N 1
ATOM 6988 C CA . ARG A 1 468 ? 68.279 21.900 98.825 1.00 65.42 494 ARG A CA 1
ATOM 6989 C C . ARG A 1 468 ? 68.312 22.241 100.308 1.00 72.46 494 ARG A C 1
ATOM 6990 O O . ARG A 1 468 ? 67.416 22.933 100.802 1.00 73.87 494 ARG A O 1
ATOM 7011 N N . GLN A 1 469 ? 69.331 21.775 101.027 1.00 75.54 495 GLN A N 1
ATOM 7012 C CA . GLN A 1 469 ? 69.428 22.003 102.462 1.00 71.07 495 GLN A CA 1
ATOM 7013 C C . GLN A 1 469 ? 70.892 22.083 102.864 1.00 66.01 495 GLN A C 1
ATOM 7014 O O . GLN A 1 469 ? 71.686 21.204 102.516 1.00 61.98 495 GLN A O 1
ATOM 7028 N N . ARG A 1 470 ? 71.234 23.136 103.600 1.00 67.85 496 ARG A N 1
ATOM 7029 C CA . ARG A 1 470 ? 72.554 23.307 104.189 1.00 63.39 496 ARG A CA 1
ATOM 7030 C C . ARG A 1 470 ? 72.367 23.724 105.638 1.00 56.56 496 ARG A C 1
ATOM 7031 O O . ARG A 1 470 ? 71.637 24.679 105.921 1.00 53.14 496 ARG A O 1
ATOM 7052 N N . THR A 1 471 ? 73.012 23.004 106.551 1.00 61.58 497 THR A N 1
ATOM 7053 C CA . THR A 1 471 ? 72.950 23.322 107.970 1.00 59.36 497 THR A CA 1
ATOM 7054 C C . THR A 1 471 ? 74.360 23.330 108.539 1.00 60.47 497 THR A C 1
ATOM 7055 O O . THR A 1 471 ? 75.124 22.381 108.334 1.00 57.78 497 THR A O 1
ATOM 7066 N N . ILE A 1 472 ? 74.697 24.405 109.246 1.00 67.38 498 ILE A N 1
ATOM 7067 C CA . ILE A 1 472 ? 76.033 24.623 109.788 1.00 70.37 498 ILE A CA 1
ATOM 7068 C C . ILE A 1 472 ? 75.893 24.728 111.299 1.00 67.03 498 ILE A C 1
ATOM 7069 O O . ILE A 1 472 ? 75.359 25.720 111.813 1.00 63.82 498 ILE A O 1
ATOM 7085 N N . SER A 1 473 ? 76.366 23.709 112.012 1.00 68.00 499 SER A N 1
ATOM 7086 C CA . SER A 1 473 ? 76.289 23.668 113.465 1.00 65.02 499 SER A CA 1
ATOM 7087 C C . SER A 1 473 ? 77.651 23.981 114.069 1.00 59.57 499 SER A C 1
ATOM 7088 O O . SER A 1 473 ? 78.676 23.466 113.613 1.00 54.70 499 SER A O 1
ATOM 7096 N N . ASN A 1 474 ? 77.655 24.828 115.097 1.00 57.41 500 ASN A N 1
ATOM 7097 C CA . ASN A 1 474 ? 78.873 25.205 115.798 1.00 57.97 500 ASN A CA 1
ATOM 7098 C C . ASN A 1 474 ? 78.659 25.049 117.296 1.00 58.04 500 ASN A C 1
ATOM 7099 O O . ASN A 1 474 ? 77.587 25.373 117.815 1.00 58.64 500 ASN A O 1
ATOM 7110 N N . TRP A 1 475 ? 79.681 24.552 117.982 1.00 57.44 501 TRP A N 1
ATOM 7111 C CA . TRP A 1 475 ? 79.588 24.288 119.413 1.00 63.85 501 TRP A CA 1
ATOM 7112 C C . TRP A 1 475 ? 80.981 24.453 120.017 1.00 67.84 501 TRP A C 1
ATOM 7113 O O . TRP A 1 475 ? 81.847 25.117 119.438 1.00 53.12 501 TRP A O 1
ATOM 7134 N N . GLY A 1 476 ? 81.197 23.853 121.182 1.00 70.25 502 GLY A N 1
ATOM 7135 C CA . GLY A 1 476 ? 82.464 23.976 121.873 1.00 59.12 502 GLY A CA 1
ATOM 7136 C C . GLY A 1 476 ? 82.518 25.220 122.738 1.00 53.71 502 GLY A C 1
ATOM 7137 O O . GLY A 1 476 ? 81.501 25.840 123.065 1.00 51.10 502 GLY A O 1
ATOM 7141 N N . THR A 1 477 ? 83.739 25.586 123.116 1.00 51.86 503 THR A N 1
ATOM 7142 C CA . THR A 1 477 ? 83.986 26.760 123.939 1.00 61.48 503 THR A CA 1
ATOM 7143 C C . THR A 1 477 ? 84.869 27.744 123.180 1.00 56.82 503 THR A C 1
ATOM 7144 O O . THR A 1 477 ? 85.463 27.419 122.149 1.00 55.94 503 THR A O 1
ATOM 7155 N N . THR A 1 478 ? 84.950 28.965 123.716 1.00 52.54 504 THR A N 1
ATOM 7156 C CA . THR A 1 478 ? 85.584 30.059 122.984 1.00 54.46 504 THR A CA 1
ATOM 7157 C C . THR A 1 478 ? 87.037 29.749 122.638 1.00 52.02 504 THR A C 1
ATOM 7158 O O . THR A 1 478 ? 87.508 30.103 121.552 1.00 53.31 504 THR A O 1
ATOM 7169 N N . LEU A 1 479 ? 87.769 29.094 123.540 1.00 49.76 505 LEU A N 1
ATOM 7170 C CA . LEU A 1 479 ? 89.161 28.771 123.249 1.00 46.52 505 LEU A CA 1
ATOM 7171 C C . LEU A 1 479 ? 89.306 27.573 122.319 1.00 46.60 505 LEU A C 1
ATOM 7172 O O . LEU A 1 479 ? 90.331 27.456 121.640 1.00 46.52 505 LEU A O 1
ATOM 7188 N N . TRP A 1 480 ? 88.310 26.690 122.264 1.00 47.19 506 TRP A N 1
ATOM 7189 C CA . TRP A 1 480 ? 88.331 25.531 121.370 1.00 47.72 506 TRP A CA 1
ATOM 7190 C C . TRP A 1 480 ? 86.963 25.395 120.721 1.00 50.34 506 TRP A C 1
ATOM 7191 O O . TRP A 1 480 ? 86.144 24.559 121.123 1.00 51.15 506 TRP A O 1
ATOM 7212 N N . PRO A 1 481 ? 86.677 26.202 119.705 1.00 51.13 507 PRO A N 1
ATOM 7213 C CA . PRO A 1 481 ? 85.379 26.116 119.039 1.00 53.08 507 PRO A CA 1
ATOM 7214 C C . PRO A 1 481 ? 85.365 25.000 118.006 1.00 48.75 507 PRO A C 1
ATOM 7215 O O . PRO A 1 481 ? 86.401 24.578 117.488 1.00 50.99 507 PRO A O 1
ATOM 7226 N N . ARG A 1 482 ? 84.160 24.517 117.717 1.00 53.61 508 ARG A N 1
ATOM 7227 C CA . ARG A 1 482 ? 83.983 23.449 116.746 1.00 60.46 508 ARG A CA 1
ATOM 7228 C C . ARG A 1 482 ? 82.770 23.751 115.879 1.00 55.05 508 ARG A C 1
ATOM 7229 O O . ARG A 1 482 ? 81.832 24.428 116.306 1.00 53.47 508 ARG A O 1
ATOM 7250 N N . VAL A 1 483 ? 82.809 23.244 114.644 1.00 59.66 509 VAL A N 1
ATOM 7251 C CA . VAL A 1 483 ? 81.807 23.551 113.631 1.00 60.44 509 VAL A CA 1
ATOM 7252 C C . VAL A 1 483 ? 81.715 22.364 112.682 1.00 60.54 509 VAL A C 1
ATOM 7253 O O . VAL A 1 483 ? 82.654 21.578 112.550 1.00 59.96 509 VAL A O 1
ATOM 7266 N N . ALA A 1 484 ? 80.568 22.234 112.014 1.00 65.14 510 ALA A N 1
ATOM 7267 C CA . ALA A 1 484 ? 80.344 21.109 111.117 1.00 66.87 510 ALA A CA 1
ATOM 7268 C C . ALA A 1 484 ? 79.363 21.500 110.019 1.00 65.38 510 ALA A C 1
ATOM 7269 O O . ALA A 1 484 ? 78.529 22.392 110.197 1.00 57.55 510 ALA A O 1
ATOM 7276 N N . GLU A 1 485 ? 79.470 20.806 108.883 1.00 63.93 511 GLU A N 1
ATOM 7277 C CA . GLU A 1 485 ? 78.656 21.058 107.700 1.00 69.10 511 GLU A CA 1
ATOM 7278 C C . GLU A 1 485 ? 78.130 19.730 107.166 1.00 71.02 511 GLU A C 1
ATOM 7279 O O . GLU A 1 485 ? 78.830 18.715 107.225 1.00 70.78 511 GLU A O 1
ATOM 7291 N N . THR A 1 486 ? 76.907 19.740 106.630 1.00 69.40 512 THR A N 1
ATOM 7292 C CA . THR A 1 486 ? 76.182 18.502 106.344 1.00 74.11 512 THR A CA 1
ATOM 7293 C C . THR A 1 486 ? 75.840 18.288 104.877 1.00 87.49 512 THR A C 1
ATOM 7294 O O . THR A 1 486 ? 75.958 17.161 104.392 1.00 101.67 512 THR A O 1
ATOM 7305 N N . VAL A 1 487 ? 75.404 19.333 104.166 1.00 85.81 513 VAL A N 1
ATOM 7306 C CA . VAL A 1 487 ? 74.795 19.248 102.833 1.00 79.99 513 VAL A CA 1
ATOM 7307 C C . VAL A 1 487 ? 73.754 18.131 102.759 1.00 84.79 513 VAL A C 1
ATOM 7308 O O . VAL A 1 487 ? 73.635 17.307 103.671 1.00 91.37 513 VAL A O 1
ATOM 7321 N N . LYS A 1 488 ? 72.977 18.111 101.675 1.00 89.85 514 LYS A N 1
ATOM 7322 C CA . LYS A 1 488 ? 71.829 17.218 101.572 1.00 91.06 514 LYS A CA 1
ATOM 7323 C C . LYS A 1 488 ? 71.457 17.041 100.105 1.00 89.35 514 LYS A C 1
ATOM 7324 O O . LYS A 1 488 ? 71.707 17.923 99.279 1.00 79.86 514 LYS A O 1
ATOM 7343 N N . ASN A 1 489 ? 70.846 15.896 99.802 1.00 95.49 515 ASN A N 1
ATOM 7344 C CA . ASN A 1 489 ? 70.431 15.552 98.439 1.00 95.67 515 ASN A CA 1
ATOM 7345 C C . ASN A 1 489 ? 71.460 15.980 97.396 1.00 88.31 515 ASN A C 1
ATOM 7346 O O . ASN A 1 489 ? 71.466 15.474 96.274 1.00 82.38 515 ASN A O 1
ATOM 7357 N N . MET B 2 1 ? 82.171 54.951 74.441 1.00 62.73 0 MET C N 1
ATOM 7358 C CA . MET B 2 1 ? 82.603 54.997 75.869 1.00 76.04 0 MET C CA 1
ATOM 7359 C C . MET B 2 1 ? 81.403 54.919 76.805 1.00 64.64 0 MET C C 1
ATOM 7360 O O . MET B 2 1 ? 80.388 55.581 76.588 1.00 57.48 0 MET C O 1
ATOM 7376 N N . LEU B 2 2 ? 81.526 54.103 77.848 1.00 63.12 1 LEU C N 1
ATOM 7377 C CA . LEU B 2 2 ? 80.472 53.979 78.843 1.00 59.17 1 LEU C CA 1
ATOM 7378 C C . LEU B 2 2 ? 80.541 55.149 79.817 1.00 52.91 1 LEU C C 1
ATOM 7379 O O . LEU B 2 2 ? 81.612 55.467 80.343 1.00 52.36 1 LEU C O 1
ATOM 7395 N N . GLN B 2 3 ? 79.398 55.787 80.055 1.00 55.16 2 GLN C N 1
ATOM 7396 C CA . GLN B 2 3 ? 79.316 56.909 80.981 1.00 53.15 2 GLN C CA 1
ATOM 7397 C C . GLN B 2 3 ? 78.984 56.393 82.374 1.00 46.99 2 GLN C C 1
ATOM 7398 O O . GLN B 2 3 ? 78.095 55.551 82.535 1.00 47.79 2 GLN C O 1
ATOM 7412 N N . CYS B 2 4 ? 79.692 56.903 83.379 1.00 44.83 3 CYS C N 1
ATOM 7413 C CA . CYS B 2 4 ? 79.509 56.398 84.731 1.00 50.25 3 CYS C CA 1
ATOM 7414 C C . CYS B 2 4 ? 79.926 57.448 85.749 1.00 45.76 3 CYS C C 1
ATOM 7415 O O . CYS B 2 4 ? 80.896 58.178 85.534 1.00 46.42 3 CYS C O 1
ATOM 7422 N N . TYR B 2 5 ? 79.191 57.511 86.859 1.00 44.91 4 TYR C N 1
ATOM 7423 C CA . TYR B 2 5 ? 79.636 58.303 87.997 1.00 41.52 4 TYR C CA 1
ATOM 7424 C C . TYR B 2 5 ? 80.921 57.706 88.551 1.00 40.98 4 TYR C C 1
ATOM 7425 O O . TYR B 2 5 ? 80.975 56.516 88.874 1.00 39.76 4 TYR C O 1
ATOM 7443 N N . ASN B 2 6 ? 81.960 58.529 88.655 1.00 41.23 5 ASN C N 1
ATOM 7444 C CA . ASN B 2 6 ? 83.247 58.069 89.168 1.00 48.77 5 ASN C CA 1
ATOM 7445 C C . ASN B 2 6 ? 83.785 59.117 90.129 1.00 50.55 5 ASN C C 1
ATOM 7446 O O . ASN B 2 6 ? 84.207 60.197 89.706 1.00 47.39 5 ASN C O 1
ATOM 7457 N N . CYS B 2 7 ? 83.762 58.796 91.420 1.00 55.77 6 CYS C N 1
ATOM 7458 C CA . CYS B 2 7 ? 84.378 59.618 92.445 1.00 62.22 6 CYS C CA 1
ATOM 7459 C C . CYS B 2 7 ? 85.580 58.888 93.021 1.00 60.71 6 CYS C C 1
ATOM 7460 O O . CYS B 2 7 ? 85.439 57.739 93.459 1.00 52.73 6 CYS C O 1
ATOM 7467 N N . PRO B 2 8 ? 86.765 59.502 93.044 1.00 63.93 7 PRO C N 1
ATOM 7468 C CA . PRO B 2 8 ? 87.957 58.755 93.479 1.00 66.92 7 PRO C CA 1
ATOM 7469 C C . PRO B 2 8 ? 87.905 58.317 94.931 1.00 67.77 7 PRO C C 1
ATOM 7470 O O . PRO B 2 8 ? 88.545 57.319 95.289 1.00 58.45 7 PRO C O 1
ATOM 7481 N N . ASN B 2 9 ? 87.168 59.023 95.777 1.00 61.97 8 ASN C N 1
ATOM 7482 C CA . ASN B 2 9 ? 87.031 58.680 97.182 1.00 59.30 8 ASN C CA 1
ATOM 7483 C C . ASN B 2 9 ? 85.560 58.590 97.548 1.00 57.60 8 ASN C C 1
ATOM 7484 O O . ASN B 2 9 ? 84.707 59.186 96.881 1.00 56.31 8 ASN C O 1
ATOM 7495 N N . PRO B 2 10 ? 85.228 57.847 98.603 1.00 52.29 9 PRO C N 1
ATOM 7496 C CA . PRO B 2 10 ? 83.825 57.748 99.021 1.00 57.87 9 PRO C CA 1
ATOM 7497 C C . PRO B 2 10 ? 83.207 59.113 99.282 1.00 60.21 9 PRO C C 1
ATOM 7498 O O . PRO B 2 10 ? 83.871 60.049 99.732 1.00 62.28 9 PRO C O 1
ATOM 7509 N N . THR B 2 11 ? 81.915 59.213 98.984 1.00 58.53 10 THR C N 1
ATOM 7510 C CA . THR B 2 11 ? 81.138 60.412 99.268 1.00 60.75 10 THR C CA 1
ATOM 7511 C C . THR B 2 11 ? 79.666 60.033 99.277 1.00 60.57 10 THR C C 1
ATOM 7512 O O . THR B 2 11 ? 79.273 58.980 98.768 1.00 58.50 10 THR C O 1
ATOM 7523 N N . ALA B 2 12 ? 78.853 60.909 99.871 1.00 65.18 11 ALA C N 1
ATOM 7524 C CA . ALA B 2 12 ? 77.429 60.621 100.008 1.00 64.81 11 ALA C CA 1
ATOM 7525 C C . ALA B 2 12 ? 76.723 60.670 98.658 1.00 65.15 11 ALA C C 1
ATOM 7526 O O . ALA B 2 12 ? 76.017 59.726 98.282 1.00 68.33 11 ALA C O 1
ATOM 7533 N N . ASP B 2 13 ? 76.901 61.761 97.912 1.00 57.30 12 ASP C N 1
ATOM 7534 C CA . ASP B 2 13 ? 76.239 61.952 96.620 1.00 66.01 12 ASP C CA 1
ATOM 7535 C C . ASP B 2 13 ? 77.307 62.299 95.585 1.00 60.85 12 ASP C C 1
ATOM 7536 O O . ASP B 2 13 ? 77.667 63.467 95.419 1.00 57.22 12 ASP C O 1
ATOM 7545 N N . CYS B 2 14 ? 77.812 61.279 94.893 1.00 56.84 13 CYS C N 1
ATOM 7546 C CA . CYS B 2 14 ? 78.762 61.503 93.811 1.00 55.57 13 CYS C CA 1
ATOM 7547 C C . CYS B 2 14 ? 78.042 62.087 92.602 1.00 55.86 13 CYS C C 1
ATOM 7548 O O . CYS B 2 14 ? 77.044 61.530 92.135 1.00 61.17 13 CYS C O 1
ATOM 7555 N N . LYS B 2 15 ? 78.553 63.207 92.091 1.00 52.85 14 LYS C N 1
ATOM 7556 C CA . LYS B 2 15 ? 77.918 63.913 90.986 1.00 55.00 14 LYS C CA 1
ATOM 7557 C C . LYS B 2 15 ? 78.798 64.036 89.753 1.00 52.11 14 LYS C C 1
ATOM 7558 O O . LYS B 2 15 ? 78.371 64.656 88.771 1.00 49.27 14 LYS C O 1
ATOM 7577 N N . THR B 2 16 ? 80.004 63.476 89.764 1.00 51.87 15 THR C N 1
ATOM 7578 C CA . THR B 2 16 ? 80.948 63.684 88.666 1.00 56.00 15 THR C CA 1
ATOM 7579 C C . THR B 2 16 ? 80.767 62.546 87.669 1.00 54.60 15 THR C C 1
ATOM 7580 O O . THR B 2 16 ? 81.287 61.443 87.859 1.00 54.18 15 THR C O 1
ATOM 7591 N N . ALA B 2 17 ? 80.014 62.817 86.607 1.00 44.24 16 ALA C N 1
ATOM 7592 C CA . ALA B 2 17 ? 79.891 61.882 85.501 1.00 46.64 16 ALA C CA 1
ATOM 7593 C C . ALA B 2 17 ? 81.148 61.935 84.647 1.00 49.57 16 ALA C C 1
ATOM 7594 O O . ALA B 2 17 ? 81.724 63.006 84.431 1.00 57.54 16 ALA C O 1
ATOM 7601 N N . VAL B 2 18 ? 81.579 60.771 84.167 1.00 41.14 17 VAL C N 1
ATOM 7602 C CA . VAL B 2 18 ? 82.788 60.667 83.361 1.00 44.94 17 VAL C CA 1
ATOM 7603 C C . VAL B 2 18 ? 82.587 59.587 82.310 1.00 48.81 17 VAL C C 1
ATOM 7604 O O . VAL B 2 18 ? 81.860 58.613 82.522 1.00 45.91 17 VAL C O 1
ATOM 7617 N N . ASN B 2 19 ? 83.242 59.768 81.166 1.00 49.50 18 ASN C N 1
ATOM 7618 C CA . ASN B 2 19 ? 83.308 58.725 80.148 1.00 57.55 18 ASN C CA 1
ATOM 7619 C C . ASN B 2 19 ? 84.396 57.736 80.551 1.00 60.23 18 ASN C C 1
ATOM 7620 O O . ASN B 2 19 ? 85.580 58.086 80.593 1.00 58.61 18 ASN C O 1
ATOM 7631 N N . CYS B 2 20 ? 83.996 56.506 80.858 1.00 58.10 19 CYS C N 1
ATOM 7632 C CA . CYS B 2 20 ? 84.937 55.510 81.346 1.00 53.09 19 CYS C CA 1
ATOM 7633 C C . CYS B 2 20 ? 85.890 55.077 80.238 1.00 61.88 19 CYS C C 1
ATOM 7634 O O . CYS B 2 20 ? 85.528 55.026 79.059 1.00 62.04 19 CYS C O 1
ATOM 7641 N N . SER B 2 21 ? 87.121 54.758 80.632 1.00 59.62 20 SER C N 1
ATOM 7642 C CA . SER B 2 21 ? 88.100 54.247 79.686 1.00 56.22 20 SER C CA 1
ATOM 7643 C C . SER B 2 21 ? 87.562 52.998 78.991 1.00 55.65 20 SER C C 1
ATOM 7644 O O . SER B 2 21 ? 86.613 52.356 79.448 1.00 59.76 20 SER C O 1
ATOM 7652 N N . SER B 2 22 ? 88.195 52.654 77.867 1.00 52.99 21 SER C N 1
ATOM 7653 C CA . SER B 2 22 ? 87.653 51.614 76.997 1.00 46.70 21 SER C CA 1
ATOM 7654 C C . SER B 2 22 ? 87.545 50.273 77.714 1.00 49.18 21 SER C C 1
ATOM 7655 O O . SER B 2 22 ? 86.576 49.532 77.511 1.00 53.50 21 SER C O 1
ATOM 7663 N N . ASP B 2 23 ? 88.523 49.940 78.560 1.00 52.66 22 ASP C N 1
ATOM 7664 C CA . ASP B 2 23 ? 88.509 48.642 79.229 1.00 49.31 22 ASP C CA 1
ATOM 7665 C C . ASP B 2 23 ? 87.392 48.523 80.258 1.00 57.70 22 ASP C C 1
ATOM 7666 O O . ASP B 2 23 ? 87.073 47.405 80.677 1.00 54.78 22 ASP C O 1
ATOM 7672 N N . PHE B 2 24 ? 86.797 49.636 80.680 1.00 56.35 23 PHE C N 1
ATOM 7673 C CA . PHE B 2 24 ? 85.715 49.613 81.660 1.00 55.75 23 PHE C CA 1
ATOM 7674 C C . PHE B 2 24 ? 84.402 49.365 80.930 1.00 52.47 23 PHE C C 1
ATOM 7675 O O . PHE B 2 24 ? 83.952 50.204 80.142 1.00 56.97 23 PHE C O 1
ATOM 7692 N N . ASP B 2 25 ? 83.784 48.215 81.197 1.00 47.78 24 ASP C N 1
ATOM 7693 C CA . ASP B 2 25 ? 82.513 47.850 80.587 1.00 49.86 24 ASP C CA 1
ATOM 7694 C C . ASP B 2 25 ? 81.390 47.742 81.609 1.00 53.92 24 ASP C C 1
ATOM 7695 O O . ASP B 2 25 ? 80.340 47.171 81.299 1.00 50.65 24 ASP C O 1
ATOM 7704 N N . ALA B 2 26 ? 81.579 48.266 82.817 1.00 53.18 25 ALA C N 1
ATOM 7705 C CA . ALA B 2 26 ? 80.567 48.142 83.853 1.00 46.89 25 ALA C CA 1
ATOM 7706 C C . ALA B 2 26 ? 80.572 49.391 84.720 1.00 47.71 25 ALA C C 1
ATOM 7707 O O . ALA B 2 26 ? 81.483 50.220 84.659 1.00 47.18 25 ALA C O 1
ATOM 7714 N N . CYS B 2 27 ? 79.530 49.506 85.539 1.00 50.76 26 CYS C N 1
ATOM 7715 C CA . CYS B 2 27 ? 79.308 50.651 86.410 1.00 42.50 26 CYS C CA 1
ATOM 7716 C C . CYS B 2 27 ? 79.099 50.147 87.829 1.00 48.15 26 CYS C C 1
ATOM 7717 O O . CYS B 2 27 ? 78.247 49.284 88.055 1.00 40.31 26 CYS C O 1
ATOM 7724 N N . LEU B 2 28 ? 79.855 50.689 88.784 1.00 39.71 27 LEU C N 1
ATOM 7725 C CA . LEU B 2 28 ? 79.851 50.184 90.152 1.00 37.91 27 LEU C CA 1
ATOM 7726 C C . LEU B 2 28 ? 79.321 51.232 91.119 1.00 42.27 27 LEU C C 1
ATOM 7727 O O . LEU B 2 28 ? 79.789 52.376 91.127 1.00 40.33 27 LEU C O 1
ATOM 7743 N N . ILE B 2 29 ? 78.352 50.824 91.934 1.00 38.58 28 ILE C N 1
ATOM 7744 C CA . ILE B 2 29 ? 77.952 51.540 93.138 1.00 36.64 28 ILE C CA 1
ATOM 7745 C C . ILE B 2 29 ? 77.929 50.522 94.269 1.00 37.04 28 ILE C C 1
ATOM 7746 O O . ILE B 2 29 ? 77.292 49.470 94.148 1.00 33.15 28 ILE C O 1
ATOM 7762 N N . THR B 2 30 ? 78.633 50.822 95.357 1.00 40.20 29 THR C N 1
ATOM 7763 C CA . THR B 2 30 ? 78.714 49.906 96.484 1.00 41.86 29 THR C CA 1
ATOM 7764 C C . THR B 2 30 ? 78.596 50.678 97.788 1.00 39.81 29 THR C C 1
ATOM 7765 O O . THR B 2 30 ? 79.162 51.765 97.933 1.00 43.59 29 THR C O 1
ATOM 7776 N N . LYS B 2 31 ? 77.852 50.107 98.730 1.00 46.26 30 LYS C N 1
ATOM 7777 C CA . LYS B 2 31 ? 77.666 50.676 100.060 1.00 44.57 30 LYS C CA 1
ATOM 7778 C C . LYS B 2 31 ? 78.395 49.788 101.059 1.00 40.65 30 LYS C C 1
ATOM 7779 O O . LYS B 2 31 ? 77.941 48.678 101.359 1.00 40.69 30 LYS C O 1
ATOM 7798 N N . ALA B 2 32 ? 79.525 50.273 101.562 1.00 47.64 31 ALA C N 1
ATOM 7799 C CA . ALA B 2 32 ? 80.298 49.585 102.589 1.00 44.89 31 ALA C CA 1
ATOM 7800 C C . ALA B 2 32 ? 80.079 50.333 103.897 1.00 41.92 31 ALA C C 1
ATOM 7801 O O . ALA B 2 32 ? 80.586 51.445 104.073 1.00 46.39 31 ALA C O 1
ATOM 7808 N N . GLY B 2 33 ? 79.319 49.727 104.806 1.00 43.33 32 GLY C N 1
ATOM 7809 C CA . GLY B 2 33 ? 78.921 50.411 106.018 1.00 48.51 32 GLY C CA 1
ATOM 7810 C C . GLY B 2 33 ? 78.150 51.676 105.698 1.00 54.95 32 GLY C C 1
ATOM 7811 O O . GLY B 2 33 ? 77.025 51.613 105.193 1.00 56.51 32 GLY C O 1
ATOM 7815 N N . LEU B 2 34 ? 78.748 52.832 105.982 1.00 55.29 33 LEU C N 1
ATOM 7816 C CA . LEU B 2 34 ? 78.174 54.119 105.615 1.00 55.17 33 LEU C CA 1
ATOM 7817 C C . LEU B 2 34 ? 78.943 54.809 104.499 1.00 53.30 33 LEU C C 1
ATOM 7818 O O . LEU B 2 34 ? 78.509 55.866 104.028 1.00 54.57 33 LEU C O 1
ATOM 7834 N N . GLN B 2 35 ? 80.067 54.246 104.064 1.00 52.84 34 GLN C N 1
ATOM 7835 C CA . GLN B 2 35 ? 80.791 54.777 102.920 1.00 57.05 34 GLN C CA 1
ATOM 7836 C C . GLN B 2 35 ? 80.153 54.276 101.630 1.00 52.25 34 GLN C C 1
ATOM 7837 O O . GLN B 2 35 ? 79.697 53.131 101.551 1.00 45.59 34 GLN C O 1
ATOM 7851 N N . VAL B 2 36 ? 80.116 55.141 100.620 1.00 52.51 35 VAL C N 1
ATOM 7852 C CA . VAL B 2 36 ? 79.526 54.816 99.325 1.00 52.07 35 VAL C CA 1
ATOM 7853 C C . VAL B 2 36 ? 80.541 55.141 98.239 1.00 42.76 35 VAL C C 1
ATOM 7854 O O . VAL B 2 36 ? 81.064 56.259 98.186 1.00 50.21 35 VAL C O 1
ATOM 7867 N N . TYR B 2 37 ? 80.814 54.167 97.375 1.00 44.48 36 TYR C N 1
ATOM 7868 C CA . TYR B 2 37 ? 81.754 54.325 96.275 1.00 43.99 36 TYR C CA 1
ATOM 7869 C C . TYR B 2 37 ? 81.013 54.246 94.947 1.00 36.37 36 TYR C C 1
ATOM 7870 O O . TYR B 2 37 ? 80.097 53.434 94.785 1.00 40.10 36 TYR C O 1
ATOM 7888 N N . ASN B 2 38 ? 81.418 55.092 94.001 1.00 43.92 37 ASN C N 1
ATOM 7889 C CA . ASN B 2 38 ? 80.864 55.104 92.651 1.00 42.67 37 ASN C CA 1
ATOM 7890 C C . ASN B 2 38 ? 82.029 55.129 91.676 1.00 35.29 37 ASN C C 1
ATOM 7891 O O . ASN B 2 38 ? 82.830 56.069 91.699 1.00 43.85 37 ASN C O 1
ATOM 7902 N N . LYS B 2 39 ? 82.134 54.109 90.824 1.00 38.51 38 LYS C N 1
ATOM 7903 C CA . LYS B 2 39 ? 83.346 53.952 90.030 1.00 44.03 38 LYS C CA 1
ATOM 7904 C C . LYS B 2 39 ? 83.057 53.292 88.688 1.00 44.18 38 LYS C C 1
ATOM 7905 O O . LYS B 2 39 ? 82.119 52.500 88.552 1.00 39.62 38 LYS C O 1
ATOM 7924 N N . CYS B 2 40 ? 83.882 53.635 87.697 1.00 42.19 39 CYS C N 1
ATOM 7925 C CA . CYS B 2 40 ? 83.993 52.828 86.488 1.00 47.77 39 CYS C CA 1
ATOM 7926 C C . CYS B 2 40 ? 84.630 51.493 86.848 1.00 42.85 39 CYS C C 1
ATOM 7927 O O . CYS B 2 40 ? 85.633 51.451 87.568 1.00 41.24 39 CYS C O 1
ATOM 7934 N N . TRP B 2 41 ? 84.061 50.401 86.345 1.00 43.41 40 TRP C N 1
ATOM 7935 C CA . TRP B 2 41 ? 84.410 49.074 86.831 1.00 44.18 40 TRP C CA 1
ATOM 7936 C C . TRP B 2 41 ? 84.465 48.094 85.666 1.00 46.27 40 TRP C C 1
ATOM 7937 O O . TRP B 2 41 ? 84.281 48.461 84.501 1.00 46.22 40 TRP C O 1
ATOM 7958 N N . LYS B 2 42 ? 84.729 46.831 86.000 1.00 43.55 41 LYS C N 1
ATOM 7959 C CA . LYS B 2 42 ? 84.762 45.733 85.044 1.00 50.75 41 LYS C CA 1
ATOM 7960 C C . LYS B 2 42 ? 83.816 44.645 85.527 1.00 45.55 41 LYS C C 1
ATOM 7961 O O . LYS B 2 42 ? 83.841 44.278 86.706 1.00 42.95 41 LYS C O 1
ATOM 7980 N N . PHE B 2 43 ? 82.983 44.132 84.619 1.00 45.55 42 PHE C N 1
ATOM 7981 C CA . PHE B 2 43 ? 81.995 43.133 85.013 1.00 45.28 42 PHE C CA 1
ATOM 7982 C C . PHE B 2 43 ? 82.652 41.888 85.591 1.00 46.67 42 PHE C C 1
ATOM 7983 O O . PHE B 2 43 ? 82.041 41.188 86.407 1.00 48.63 42 PHE C O 1
ATOM 8000 N N . GLU B 2 44 ? 83.889 41.590 85.187 1.00 48.39 43 GLU C N 1
ATOM 8001 C CA . GLU B 2 44 ? 84.576 40.420 85.719 1.00 51.46 43 GLU C CA 1
ATOM 8002 C C . GLU B 2 44 ? 84.991 40.616 87.171 1.00 55.20 43 GLU C C 1
ATOM 8003 O O . GLU B 2 44 ? 85.158 39.629 87.894 1.00 55.22 43 GLU C O 1
ATOM 8015 N N . HIS B 2 45 ? 85.159 41.863 87.611 1.00 48.22 44 HIS C N 1
ATOM 8016 C CA . HIS B 2 45 ? 85.487 42.169 88.996 1.00 51.01 44 HIS C CA 1
ATOM 8017 C C . HIS B 2 45 ? 84.259 42.490 89.835 1.00 48.48 44 HIS C C 1
ATOM 8018 O O . HIS B 2 45 ? 84.399 42.767 91.030 1.00 45.92 44 HIS C O 1
ATOM 8032 N N . CYS B 2 46 ? 83.065 42.467 89.245 1.00 45.71 45 CYS C N 1
ATOM 8033 C CA . CYS B 2 46 ? 81.840 42.656 90.009 1.00 46.23 45 CYS C CA 1
ATOM 8034 C C . CYS B 2 46 ? 81.605 41.422 90.867 1.00 48.76 45 CYS C C 1
ATOM 8035 O O . CYS B 2 46 ? 80.686 40.634 90.621 1.00 50.12 45 CYS C O 1
ATOM 8042 N N . ASN B 2 47 ? 82.446 41.268 91.885 1.00 51.90 46 ASN C N 1
ATOM 8043 C CA . ASN B 2 47 ? 82.566 40.050 92.668 1.00 49.79 46 ASN C CA 1
ATOM 8044 C C . ASN B 2 47 ? 82.831 40.458 94.108 1.00 49.19 46 ASN C C 1
ATOM 8045 O O . ASN B 2 47 ? 83.550 41.430 94.352 1.00 42.65 46 ASN C O 1
ATOM 8056 N N . PHE B 2 48 ? 82.241 39.733 95.061 1.00 46.29 47 PHE C N 1
ATOM 8057 C CA . PHE B 2 48 ? 82.449 40.090 96.460 1.00 51.06 47 PHE C CA 1
ATOM 8058 C C . PHE B 2 48 ? 83.935 40.145 96.791 1.00 48.64 47 PHE C C 1
ATOM 8059 O O . PHE B 2 48 ? 84.395 41.070 97.470 1.00 43.83 47 PHE C O 1
ATOM 8076 N N . ASN B 2 49 ? 84.704 39.167 96.309 1.00 46.97 48 ASN C N 1
ATOM 8077 C CA . ASN B 2 49 ? 86.138 39.151 96.577 1.00 51.95 48 ASN C CA 1
ATOM 8078 C C . ASN B 2 49 ? 86.840 40.316 95.888 1.00 50.69 48 ASN C C 1
ATOM 8079 O O . ASN B 2 49 ? 87.648 41.018 96.505 1.00 52.78 48 ASN C O 1
ATOM 8090 N N . ASP B 2 50 ? 86.542 40.538 94.605 1.00 50.09 49 ASP C N 1
ATOM 8091 C CA . ASP B 2 50 ? 87.220 41.595 93.860 1.00 47.42 49 ASP C CA 1
ATOM 8092 C C . ASP B 2 50 ? 86.855 42.977 94.392 1.00 49.65 49 ASP C C 1
ATOM 8093 O O . ASP B 2 50 ? 87.704 43.874 94.435 1.00 56.93 49 ASP C O 1
ATOM 8102 N N . VAL B 2 51 ? 85.601 43.171 94.802 1.00 47.08 50 VAL C N 1
ATOM 8103 C CA . VAL B 2 51 ? 85.167 44.486 95.270 1.00 46.77 50 VAL C CA 1
ATOM 8104 C C . VAL B 2 51 ? 85.751 44.784 96.645 1.00 48.90 50 VAL C C 1
ATOM 8105 O O . VAL B 2 51 ? 86.337 45.851 96.868 1.00 48.48 50 VAL C O 1
ATOM 8118 N N . THR B 2 52 ? 85.596 43.853 97.591 1.00 49.10 51 THR C N 1
ATOM 8119 C CA . THR B 2 52 ? 86.144 44.065 98.928 1.00 45.75 51 THR C CA 1
ATOM 8120 C C . THR B 2 52 ? 87.649 44.294 98.876 1.00 49.17 51 THR C C 1
ATOM 8121 O O . THR B 2 52 ? 88.174 45.190 99.547 1.00 54.69 51 THR C O 1
ATOM 8132 N N . THR B 2 53 ? 88.358 43.498 98.074 1.00 51.49 52 THR C N 1
ATOM 8133 C CA . THR B 2 53 ? 89.814 43.575 98.030 1.00 56.93 52 THR C CA 1
ATOM 8134 C C . THR B 2 53 ? 90.282 44.944 97.550 1.00 52.82 52 THR C C 1
ATOM 8135 O O . THR B 2 53 ? 91.195 45.540 98.132 1.00 58.41 52 THR C O 1
ATOM 8146 N N . ARG B 2 54 ? 89.669 45.460 96.485 1.00 54.65 53 ARG C N 1
ATOM 8147 C CA . ARG B 2 54 ? 90.175 46.665 95.840 1.00 51.74 53 ARG C CA 1
ATOM 8148 C C . ARG B 2 54 ? 89.760 47.948 96.549 1.00 53.41 53 ARG C C 1
ATOM 8149 O O . ARG B 2 54 ? 90.384 48.990 96.323 1.00 54.33 53 ARG C O 1
ATOM 8170 N N . LEU B 2 55 ? 88.736 47.900 97.399 1.00 55.18 54 LEU C N 1
ATOM 8171 C CA . LEU B 2 55 ? 88.270 49.076 98.121 1.00 55.91 54 LEU C CA 1
ATOM 8172 C C . LEU B 2 55 ? 88.638 49.052 99.598 1.00 57.25 54 LEU C C 1
ATOM 8173 O O . LEU B 2 55 ? 88.307 50.000 100.318 1.00 61.09 54 LEU C O 1
ATOM 8189 N N . ARG B 2 56 ? 89.315 48.005 100.069 1.00 62.60 55 ARG C N 1
ATOM 8190 C CA . ARG B 2 56 ? 89.672 47.863 101.481 1.00 60.20 55 ARG C CA 1
ATOM 8191 C C . ARG B 2 56 ? 88.426 47.947 102.365 1.00 58.22 55 ARG C C 1
ATOM 8192 O O . ARG B 2 56 ? 88.303 48.804 103.242 1.00 59.48 55 ARG C O 1
ATOM 8213 N N . GLU B 2 57 ? 87.494 47.032 102.113 1.00 56.51 56 GLU C N 1
ATOM 8214 C CA . GLU B 2 57 ? 86.283 46.915 102.909 1.00 59.44 56 GLU C CA 1
ATOM 8215 C C . GLU B 2 57 ? 85.966 45.440 103.098 1.00 56.31 56 GLU C C 1
ATOM 8216 O O . GLU B 2 57 ? 86.248 44.615 102.226 1.00 59.72 56 GLU C O 1
ATOM 8228 N N . ASN B 2 58 ? 85.381 45.112 104.252 1.00 51.14 57 ASN C N 1
ATOM 8229 C CA . ASN B 2 58 ? 85.047 43.734 104.586 1.00 53.48 57 ASN C CA 1
ATOM 8230 C C . ASN B 2 58 ? 83.555 43.444 104.565 1.00 50.37 57 ASN C C 1
ATOM 8231 O O . ASN B 2 58 ? 83.172 42.271 104.524 1.00 48.56 57 ASN C O 1
ATOM 8242 N N . GLU B 2 59 ? 82.712 44.474 104.585 1.00 48.55 58 GLU C N 1
ATOM 8243 C CA . GLU B 2 59 ? 81.270 44.311 104.751 1.00 51.22 58 GLU C CA 1
ATOM 8244 C C . GLU B 2 59 ? 80.582 45.301 103.822 1.00 44.23 58 GLU C C 1
ATOM 8245 O O . GLU B 2 59 ? 80.681 46.515 104.027 1.00 42.75 58 GLU C O 1
ATOM 8257 N N . LEU B 2 60 ? 79.893 44.796 102.801 1.00 39.57 59 LEU C N 1
ATOM 8258 C CA . LEU B 2 60 ? 79.289 45.687 101.821 1.00 41.13 59 LEU C CA 1
ATOM 8259 C C . LEU B 2 60 ? 78.315 44.917 100.945 1.00 35.06 59 LEU C C 1
ATOM 8260 O O . LEU B 2 60 ? 78.330 43.684 100.893 1.00 33.94 59 LEU C O 1
ATOM 8276 N N . THR B 2 61 ? 77.465 45.676 100.261 1.00 41.73 60 THR C N 1
ATOM 8277 C CA . THR B 2 61 ? 76.759 45.223 99.076 1.00 33.99 60 THR C CA 1
ATOM 8278 C C . THR B 2 61 ? 77.188 46.102 97.910 1.00 40.58 60 THR C C 1
ATOM 8279 O O . THR B 2 61 ? 77.748 47.186 98.099 1.00 39.82 60 THR C O 1
ATOM 8290 N N . TYR B 2 62 ? 76.924 45.628 96.697 1.00 39.32 61 TYR C N 1
ATOM 8291 C CA . TYR B 2 62 ? 77.363 46.331 95.504 1.00 37.59 61 TYR C CA 1
ATOM 8292 C C . TYR B 2 62 ? 76.375 46.063 94.380 1.00 39.81 61 TYR C C 1
ATOM 8293 O O . TYR B 2 62 ? 75.655 45.060 94.383 1.00 36.88 61 TYR C O 1
ATOM 8311 N N . TYR B 2 63 ? 76.353 46.976 93.415 1.00 38.90 62 TYR C N 1
ATOM 8312 C CA . TYR B 2 63 ? 75.506 46.857 92.239 1.00 36.69 62 TYR C CA 1
ATOM 8313 C C . TYR B 2 63 ? 76.336 47.181 91.005 1.00 37.31 62 TYR C C 1
ATOM 8314 O O . TYR B 2 63 ? 77.074 48.173 90.991 1.00 32.27 62 TYR C O 1
ATOM 8332 N N . CYS B 2 64 ? 76.221 46.341 89.980 1.00 37.96 63 CYS C N 1
ATOM 8333 C CA . CYS B 2 64 ? 76.928 46.535 88.723 1.00 39.44 63 CYS C CA 1
ATOM 8334 C C . CYS B 2 64 ? 75.936 46.512 87.570 1.00 44.77 63 CYS C C 1
ATOM 8335 O O . CYS B 2 64 ? 74.948 45.773 87.597 1.00 45.52 63 CYS C O 1
ATOM 8342 N N . CYS B 2 65 ? 76.215 47.316 86.547 1.00 44.76 64 CYS C N 1
ATOM 8343 C CA . CYS B 2 65 ? 75.332 47.408 85.392 1.00 47.62 64 CYS C CA 1
ATOM 8344 C C . CYS B 2 65 ? 76.132 47.893 84.189 1.00 52.94 64 CYS C C 1
ATOM 8345 O O . CYS B 2 65 ? 77.324 48.198 84.288 1.00 46.84 64 CYS C O 1
ATOM 8352 N N . LYS B 2 66 ? 75.446 47.975 83.048 1.00 48.93 65 LYS C N 1
ATOM 8353 C CA . LYS B 2 66 ? 76.073 48.254 81.766 1.00 53.22 65 LYS C CA 1
ATOM 8354 C C . LYS B 2 66 ? 75.561 49.522 81.095 1.00 52.48 65 LYS C C 1
ATOM 8355 O O . LYS B 2 66 ? 75.980 49.815 79.969 1.00 51.97 65 LYS C O 1
ATOM 8374 N N . LYS B 2 67 ? 74.674 50.277 81.737 1.00 50.53 66 LYS C N 1
ATOM 8375 C CA . LYS B 2 67 ? 74.032 51.422 81.110 1.00 50.71 66 LYS C CA 1
ATOM 8376 C C . LYS B 2 67 ? 74.612 52.727 81.642 1.00 47.20 66 LYS C C 1
ATOM 8377 O O . LYS B 2 67 ? 75.249 52.770 82.698 1.00 48.87 66 LYS C O 1
ATOM 8396 N N . ASP B 2 68 ? 74.374 53.801 80.889 1.00 45.46 67 ASP C N 1
ATOM 8397 C CA . ASP B 2 68 ? 74.944 55.101 81.221 1.00 48.31 67 ASP C CA 1
ATOM 8398 C C . ASP B 2 68 ? 74.411 55.608 82.556 1.00 44.13 67 ASP C C 1
ATOM 8399 O O . ASP B 2 68 ? 73.207 55.553 82.820 1.00 37.00 67 ASP C O 1
ATOM 8408 N N . LEU B 2 69 ? 75.321 56.115 83.391 1.00 40.90 68 LEU C N 1
ATOM 8409 C CA . LEU B 2 69 ? 74.983 56.687 84.692 1.00 42.86 68 LEU C CA 1
ATOM 8410 C C . LEU B 2 69 ? 73.952 55.847 85.431 1.00 38.41 68 LEU C C 1
ATOM 8411 O O . LEU B 2 69 ? 72.995 56.382 85.999 1.00 42.81 68 LEU C O 1
ATOM 8427 N N . CYS B 2 70 ? 74.142 54.534 85.434 1.00 41.55 69 CYS C N 1
ATOM 8428 C CA . CYS B 2 70 ? 73.221 53.640 86.115 1.00 46.88 69 CYS C CA 1
ATOM 8429 C C . CYS B 2 70 ? 73.581 53.418 87.580 1.00 46.46 69 CYS C C 1
ATOM 8430 O O . CYS B 2 70 ? 72.719 52.994 88.358 1.00 44.46 69 CYS C O 1
ATOM 8437 N N . ASN B 2 71 ? 74.816 53.720 87.981 1.00 38.28 70 ASN C N 1
ATOM 8438 C CA . ASN B 2 71 ? 75.286 53.426 89.337 1.00 40.14 70 ASN C CA 1
ATOM 8439 C C . ASN B 2 71 ? 74.990 54.586 90.291 1.00 36.15 70 ASN C C 1
ATOM 8440 O O . ASN B 2 71 ? 75.875 55.128 90.953 1.00 34.29 70 ASN C O 1
ATOM 8451 N N . PHE B 2 72 ? 73.717 54.964 90.361 1.00 37.66 71 PHE C N 1
ATOM 8452 C CA . PHE B 2 72 ? 73.293 55.943 91.351 1.00 44.25 71 PHE C CA 1
ATOM 8453 C C . PHE B 2 72 ? 72.878 55.235 92.639 1.00 41.57 71 PHE C C 1
ATOM 8454 O O . PHE B 2 72 ? 72.518 54.055 92.643 1.00 36.87 71 PHE C O 1
ATOM 8471 N N . ASN B 2 73 ? 72.936 55.983 93.746 1.00 45.93 72 ASN C N 1
ATOM 8472 C CA . ASN B 2 73 ? 72.909 55.368 95.071 1.00 46.77 72 ASN C CA 1
ATOM 8473 C C . ASN B 2 73 ? 71.588 54.669 95.366 1.00 46.17 72 ASN C C 1
ATOM 8474 O O . ASN B 2 73 ? 71.576 53.650 96.067 1.00 49.81 72 ASN C O 1
ATOM 8485 N N . GLU B 2 74 ? 70.471 55.187 94.856 1.00 44.23 73 GLU C N 1
ATOM 8486 C CA . GLU B 2 74 ? 69.179 54.562 95.124 1.00 48.95 73 GLU C CA 1
ATOM 8487 C C . GLU B 2 74 ? 69.021 53.211 94.442 1.00 48.28 73 GLU C C 1
ATOM 8488 O O . GLU B 2 74 ? 67.965 52.585 94.587 1.00 47.33 73 GLU C O 1
ATOM 8500 N N . GLN B 2 75 ? 70.033 52.744 93.708 1.00 47.30 74 GLN C N 1
ATOM 8501 C CA . GLN B 2 75 ? 69.931 51.464 93.019 1.00 48.96 74 GLN C CA 1
ATOM 8502 C C . GLN B 2 75 ? 70.128 50.290 93.968 1.00 51.51 74 GLN C C 1
ATOM 8503 O O . GLN B 2 75 ? 69.603 49.200 93.714 1.00 53.80 74 GLN C O 1
ATOM 8517 N N . LEU B 2 76 ? 70.885 50.480 95.045 1.00 57.20 75 LEU C N 1
ATOM 8518 C CA . LEU B 2 76 ? 71.008 49.474 96.091 1.00 62.65 75 LEU C CA 1
ATOM 8519 C C . LEU B 2 76 ? 69.945 49.741 97.147 1.00 65.55 75 LEU C C 1
ATOM 8520 O O . LEU B 2 76 ? 69.913 50.822 97.746 1.00 57.68 75 LEU C O 1
ATOM 8536 N N . GLU B 2 77 ? 69.069 48.758 97.366 1.00 74.33 76 GLU C N 1
ATOM 8537 C CA . GLU B 2 77 ? 68.020 48.919 98.365 1.00 85.29 76 GLU C CA 1
ATOM 8538 C C . GLU B 2 77 ? 68.606 49.251 99.730 1.00 91.31 76 GLU C C 1
ATOM 8539 O O . GLU B 2 77 ? 68.111 50.146 100.425 1.00 91.66 76 GLU C O 1
ATOM 8551 N N . ASN B 2 78 ? 69.658 48.545 100.132 1.00 93.88 77 ASN C N 1
ATOM 8552 C CA . ASN B 2 78 ? 70.274 48.771 101.433 1.00 99.96 77 ASN C CA 1
ATOM 8553 C C . ASN B 2 78 ? 69.248 48.591 102.550 1.00 103.78 77 ASN C C 1
ATOM 8554 O O . ASN B 2 78 ? 68.138 48.112 102.318 1.00 102.82 77 ASN C O 1
ATOM 8565 N N . MET C 2 1 ? 85.954 24.006 82.985 1.00 74.63 0 MET D N 1
ATOM 8566 C CA . MET C 2 1 ? 85.334 25.362 82.992 1.00 79.81 0 MET D CA 1
ATOM 8567 C C . MET C 2 1 ? 84.130 25.421 82.055 1.00 84.44 0 MET D C 1
ATOM 8568 O O . MET C 2 1 ? 83.198 26.195 82.279 1.00 89.06 0 MET D O 1
ATOM 8584 N N . LEU C 2 2 ? 84.151 24.594 81.010 1.00 75.28 1 LEU D N 1
ATOM 8585 C CA . LEU C 2 2 ? 83.094 24.600 80.004 1.00 69.31 1 LEU D CA 1
ATOM 8586 C C . LEU C 2 2 ? 83.314 23.482 78.991 1.00 71.63 1 LEU D C 1
ATOM 8587 O O . LEU C 2 2 ? 84.436 23.274 78.519 1.00 77.17 1 LEU D O 1
ATOM 8603 N N . GLN C 2 3 ? 82.245 22.768 78.646 1.00 71.01 2 GLN D N 1
ATOM 8604 C CA . GLN C 2 3 ? 82.308 21.590 77.788 1.00 65.08 2 GLN D CA 1
ATOM 8605 C C . GLN C 2 3 ? 81.669 21.909 76.444 1.00 59.37 2 GLN D C 1
ATOM 8606 O O . GLN C 2 3 ? 80.538 22.402 76.399 1.00 54.24 2 GLN D O 1
ATOM 8620 N N . CYS C 2 4 ? 82.374 21.613 75.352 1.00 58.98 3 CYS D N 1
ATOM 8621 C CA . CYS C 2 4 ? 81.836 21.942 74.039 1.00 57.36 3 CYS D CA 1
ATOM 8622 C C . CYS C 2 4 ? 82.452 21.067 72.959 1.00 49.31 3 CYS D C 1
ATOM 8623 O O . CYS C 2 4 ? 83.515 20.468 73.138 1.00 52.69 3 CYS D O 1
ATOM 8630 N N . TYR C 2 5 ? 81.754 21.016 71.825 1.00 47.63 4 TYR D N 1
ATOM 8631 C CA . TYR C 2 5 ? 82.215 20.267 70.664 1.00 39.61 4 TYR D CA 1
ATOM 8632 C C . TYR C 2 5 ? 83.392 20.986 70.021 1.00 42.16 4 TYR D C 1
ATOM 8633 O O . TYR C 2 5 ? 83.261 22.134 69.583 1.00 39.74 4 TYR D O 1
ATOM 8651 N N . ASN C 2 6 ? 84.538 20.312 69.958 1.00 46.05 5 ASN D N 1
ATOM 8652 C CA . ASN C 2 6 ? 85.742 20.882 69.364 1.00 46.32 5 ASN D CA 1
ATOM 8653 C C . ASN C 2 6 ? 86.325 19.884 68.374 1.00 55.52 5 ASN D C 1
ATOM 8654 O O . ASN C 2 6 ? 86.886 18.858 68.774 1.00 52.06 5 ASN D O 1
ATOM 8665 N N . CYS C 2 7 ? 86.187 20.190 67.085 1.00 51.70 6 CYS D N 1
ATOM 8666 C CA . CYS C 2 7 ? 86.809 19.416 66.023 1.00 59.16 6 CYS D CA 1
ATOM 8667 C C . CYS C 2 7 ? 87.870 20.275 65.354 1.00 61.54 6 CYS D C 1
ATOM 8668 O O . CYS C 2 7 ? 87.537 21.354 64.843 1.00 62.61 6 CYS D O 1
ATOM 8675 N N . PRO C 2 8 ? 89.141 19.861 65.314 1.00 63.08 7 PRO D N 1
ATOM 8676 C CA . PRO C 2 8 ? 90.173 20.756 64.768 1.00 56.58 7 PRO D CA 1
ATOM 8677 C C . PRO C 2 8 ? 90.054 20.971 63.272 1.00 55.66 7 PRO D C 1
ATOM 8678 O O . PRO C 2 8 ? 90.660 21.916 62.750 1.00 52.29 7 PRO D O 1
ATOM 8689 N N . ASN C 2 9 ? 89.300 20.131 62.567 1.00 56.26 8 ASN D N 1
ATOM 8690 C CA . ASN C 2 9 ? 89.078 20.291 61.142 1.00 59.67 8 ASN D CA 1
ATOM 8691 C C . ASN C 2 9 ? 87.584 20.358 60.849 1.00 58.48 8 ASN D C 1
ATOM 8692 O O . ASN C 2 9 ? 86.774 19.833 61.620 1.00 63.36 8 ASN D O 1
ATOM 8703 N N . PRO C 2 10 ? 87.187 20.988 59.743 1.00 53.44 9 PRO D N 1
ATOM 8704 C CA . PRO C 2 10 ? 85.757 21.061 59.416 1.00 58.39 9 PRO D CA 1
ATOM 8705 C C . PRO C 2 10 ? 85.199 19.678 59.115 1.00 58.75 9 PRO D C 1
ATOM 8706 O O . PRO C 2 10 ? 85.740 18.940 58.289 1.00 67.21 9 PRO D O 1
ATOM 8717 N N . THR C 2 11 ? 84.115 19.328 59.801 1.00 62.60 10 THR D N 1
ATOM 8718 C CA . THR C 2 11 ? 83.433 18.063 59.579 1.00 67.12 10 THR D CA 1
ATOM 8719 C C . THR C 2 11 ? 81.938 18.281 59.740 1.00 73.99 10 THR D C 1
ATOM 8720 O O . THR C 2 11 ? 81.501 18.999 60.644 1.00 67.59 10 THR D O 1
ATOM 8731 N N . ALA C 2 12 ? 81.157 17.662 58.853 1.00 72.68 11 ALA D N 1
ATOM 8732 C CA . ALA C 2 12 ? 79.709 17.819 58.900 1.00 70.41 11 ALA D CA 1
ATOM 8733 C C . ALA C 2 12 ? 79.103 17.228 60.165 1.00 72.11 11 ALA D C 1
ATOM 8734 O O . ALA C 2 12 ? 78.010 17.644 60.565 1.00 71.92 11 ALA D O 1
ATOM 8741 N N . ASP C 2 13 ? 79.784 16.273 60.806 1.00 67.70 12 ASP D N 1
ATOM 8742 C CA . ASP C 2 13 ? 79.260 15.580 61.986 1.00 74.15 12 ASP D CA 1
ATOM 8743 C C . ASP C 2 13 ? 80.344 15.575 63.064 1.00 74.48 12 ASP D C 1
ATOM 8744 O O . ASP C 2 13 ? 81.004 14.559 63.294 1.00 69.05 12 ASP D O 1
ATOM 8753 N N . CYS C 2 14 ? 80.523 16.717 63.725 1.00 69.57 13 CYS D N 1
ATOM 8754 C CA . CYS C 2 14 ? 81.456 16.811 64.842 1.00 62.68 13 CYS D CA 1
ATOM 8755 C C . CYS C 2 14 ? 80.826 16.168 66.070 1.00 63.34 13 CYS D C 1
ATOM 8756 O O . CYS C 2 14 ? 79.756 16.593 66.520 1.00 61.99 13 CYS D O 1
ATOM 8763 N N . LYS C 2 15 ? 81.489 15.146 66.614 1.00 55.79 14 LYS D N 1
ATOM 8764 C CA . LYS C 2 15 ? 80.951 14.374 67.725 1.00 53.40 14 LYS D CA 1
ATOM 8765 C C . LYS C 2 15 ? 81.870 14.333 68.938 1.00 52.34 14 LYS D C 1
ATOM 8766 O O . LYS C 2 15 ? 81.538 13.664 69.923 1.00 51.04 14 LYS D O 1
ATOM 8785 N N . THR C 2 16 ? 83.000 15.033 68.907 1.00 48.52 15 THR D N 1
ATOM 8786 C CA . THR C 2 16 ? 84.000 14.951 69.966 1.00 53.93 15 THR D CA 1
ATOM 8787 C C . THR C 2 16 ? 83.843 16.141 70.906 1.00 45.32 15 THR D C 1
ATOM 8788 O O . THR C 2 16 ? 83.948 17.296 70.479 1.00 49.30 15 THR D O 1
ATOM 8799 N N . ALA C 2 17 ? 83.587 15.854 72.177 1.00 44.55 16 ALA D N 1
ATOM 8800 C CA . ALA C 2 17 ? 83.428 16.875 73.202 1.00 54.63 16 ALA D CA 1
ATOM 8801 C C . ALA C 2 17 ? 84.685 16.948 74.057 1.00 52.95 16 ALA D C 1
ATOM 8802 O O . ALA C 2 17 ? 85.292 15.921 74.375 1.00 57.46 16 ALA D O 1
ATOM 8809 N N . VAL C 2 18 ? 85.073 18.166 74.425 1.00 55.35 17 VAL D N 1
ATOM 8810 C CA . VAL C 2 18 ? 86.260 18.394 75.240 1.00 62.73 17 VAL D CA 1
ATOM 8811 C C . VAL C 2 18 ? 85.944 19.467 76.270 1.00 66.61 17 VAL D C 1
ATOM 8812 O O . VAL C 2 18 ? 85.195 20.409 75.991 1.00 62.85 17 VAL D O 1
ATOM 8825 N N . ASN C 2 19 ? 86.515 19.323 77.463 1.00 72.68 18 ASN D N 1
ATOM 8826 C CA . ASN C 2 19 ? 86.462 20.378 78.471 1.00 62.94 18 ASN D CA 1
ATOM 8827 C C . ASN C 2 19 ? 87.400 21.494 78.034 1.00 69.27 18 ASN D C 1
ATOM 8828 O O . ASN C 2 19 ? 88.622 21.376 78.145 1.00 68.25 18 ASN D O 1
ATOM 8839 N N . CYS C 2 20 ? 86.831 22.582 77.522 1.00 74.24 19 CYS D N 1
ATOM 8840 C CA . CYS C 2 20 ? 87.636 23.673 76.996 1.00 71.01 19 CYS D CA 1
ATOM 8841 C C . CYS C 2 20 ? 88.554 24.234 78.080 1.00 70.42 19 CYS D C 1
ATOM 8842 O O . CYS C 2 20 ? 88.305 24.099 79.281 1.00 67.72 19 CYS D O 1
ATOM 8849 N N . SER C 2 21 ? 89.631 24.876 77.635 1.00 69.16 20 SER D N 1
ATOM 8850 C CA . SER C 2 21 ? 90.638 25.400 78.541 1.00 65.06 20 SER D CA 1
ATOM 8851 C C . SER C 2 21 ? 90.155 26.694 79.195 1.00 69.43 20 SER D C 1
ATOM 8852 O O . SER C 2 21 ? 89.120 27.261 78.837 1.00 73.37 20 SER D O 1
ATOM 8860 N N . SER C 2 22 ? 90.933 27.161 80.175 1.00 66.66 21 SER D N 1
ATOM 8861 C CA . SER C 2 22 ? 90.629 28.432 80.822 1.00 68.65 21 SER D CA 1
ATOM 8862 C C . SER C 2 22 ? 90.592 29.573 79.815 1.00 61.81 21 SER D C 1
ATOM 8863 O O . SER C 2 22 ? 89.832 30.532 79.990 1.00 63.29 21 SER D O 1
ATOM 8871 N N . ASP C 2 23 ? 91.399 29.485 78.756 1.00 63.42 22 ASP D N 1
ATOM 8872 C CA . ASP C 2 23 ? 91.454 30.556 77.767 1.00 67.20 22 ASP D CA 1
ATOM 8873 C C . ASP C 2 23 ? 90.104 30.783 77.100 1.00 69.54 22 ASP D C 1
ATOM 8874 O O . ASP C 2 23 ? 89.823 31.892 76.632 1.00 62.21 22 ASP D O 1
ATOM 8880 N N . PHE C 2 24 ? 89.258 29.758 77.049 1.00 70.59 23 PHE D N 1
ATOM 8881 C CA . PHE C 2 24 ? 87.993 29.820 76.332 1.00 64.97 23 PHE D CA 1
ATOM 8882 C C . PHE C 2 24 ? 86.832 29.933 77.311 1.00 64.03 23 PHE D C 1
ATOM 8883 O O . PHE C 2 24 ? 86.804 29.249 78.340 1.00 60.66 23 PHE D O 1
ATOM 8900 N N . ASP C 2 25 ? 85.877 30.803 76.980 1.00 62.07 24 ASP D N 1
ATOM 8901 C CA . ASP C 2 25 ? 84.705 31.037 77.811 1.00 63.85 24 ASP D CA 1
ATOM 8902 C C . ASP C 2 25 ? 83.391 30.811 77.081 1.00 57.52 24 ASP D C 1
ATOM 8903 O O . ASP C 2 25 ? 82.345 30.744 77.738 1.00 59.77 24 ASP D O 1
ATOM 8912 N N . ALA C 2 26 ? 83.408 30.696 75.756 1.00 54.41 25 ALA D N 1
ATOM 8913 C CA . ALA C 2 26 ? 82.206 30.497 74.962 1.00 59.33 25 ALA D CA 1
ATOM 8914 C C . ALA C 2 26 ? 82.461 29.387 73.951 1.00 49.66 25 ALA D C 1
ATOM 8915 O O . ALA C 2 26 ? 83.525 28.760 73.935 1.00 47.81 25 ALA D O 1
ATOM 8922 N N . CYS C 2 27 ? 81.473 29.144 73.095 1.00 51.63 26 CYS D N 1
ATOM 8923 C CA . CYS C 2 27 ? 81.555 28.063 72.129 1.00 49.92 26 CYS D CA 1
ATOM 8924 C C . CYS C 2 27 ? 80.928 28.494 70.816 1.00 46.88 26 CYS D C 1
ATOM 8925 O O . CYS C 2 27 ? 79.963 29.261 70.788 1.00 44.96 26 CYS D O 1
ATOM 8932 N N . LEU C 2 28 ? 81.486 27.979 69.728 1.00 40.00 27 LEU D N 1
ATOM 8933 C CA . LEU C 2 28 ? 81.164 28.443 68.391 1.00 41.34 27 LEU D CA 1
ATOM 8934 C C . LEU C 2 28 ? 80.806 27.266 67.501 1.00 44.38 27 LEU D C 1
ATOM 8935 O O . LEU C 2 28 ? 81.454 26.216 67.545 1.00 40.92 27 LEU D O 1
ATOM 8951 N N . ILE C 2 29 ? 79.764 27.453 66.698 1.00 41.13 28 ILE D N 1
ATOM 8952 C CA . ILE C 2 29 ? 79.453 26.574 65.581 1.00 39.74 28 ILE D CA 1
ATOM 8953 C C . ILE C 2 29 ? 79.123 27.464 64.393 1.00 40.46 28 ILE D C 1
ATOM 8954 O O . ILE C 2 29 ? 78.307 28.385 64.513 1.00 35.27 28 ILE D O 1
ATOM 8970 N N . THR C 2 30 ? 79.780 27.215 63.262 1.00 45.39 29 THR D N 1
ATOM 8971 C CA . THR C 2 30 ? 79.668 28.070 62.091 1.00 39.49 29 THR D CA 1
ATOM 8972 C C . THR C 2 30 ? 79.418 27.219 60.857 1.00 44.47 29 THR D C 1
ATOM 8973 O O . THR C 2 30 ? 79.901 26.089 60.752 1.00 46.63 29 THR D O 1
ATOM 8984 N N . LYS C 2 31 ? 78.654 27.776 59.923 1.00 48.45 30 LYS D N 1
ATOM 8985 C CA . LYS C 2 31 ? 78.404 27.150 58.628 1.00 44.93 30 LYS D CA 1
ATOM 8986 C C . LYS C 2 31 ? 78.885 28.111 57.549 1.00 47.35 30 LYS D C 1
ATOM 8987 O O . LYS C 2 31 ? 78.209 29.095 57.231 1.00 43.99 30 LYS D O 1
ATOM 9006 N N . ALA C 2 32 ? 80.064 27.827 57.002 1.00 56.36 31 ALA D N 1
ATOM 9007 C CA . ALA C 2 32 ? 80.653 28.615 55.927 1.00 54.42 31 ALA D CA 1
ATOM 9008 C C . ALA C 2 32 ? 80.465 27.848 54.625 1.00 51.14 31 ALA D C 1
ATOM 9009 O O . ALA C 2 32 ? 81.157 26.855 54.378 1.00 55.53 31 ALA D O 1
ATOM 9016 N N . GLY C 2 33 ? 79.531 28.307 53.798 1.00 57.86 32 GLY D N 1
ATOM 9017 C CA . GLY C 2 33 ? 79.224 27.617 52.563 1.00 62.57 32 GLY D CA 1
ATOM 9018 C C . GLY C 2 33 ? 78.823 26.177 52.804 1.00 61.73 32 GLY D C 1
ATOM 9019 O O . GLY C 2 33 ? 77.687 25.896 53.199 1.00 63.69 32 GLY D O 1
ATOM 9023 N N . LEU C 2 34 ? 79.757 25.254 52.581 1.00 60.04 33 LEU D N 1
ATOM 9024 C CA . LEU C 2 34 ? 79.513 23.830 52.757 1.00 61.42 33 LEU D CA 1
ATOM 9025 C C . LEU C 2 34 ? 80.280 23.244 53.934 1.00 61.18 33 LEU D C 1
ATOM 9026 O O . LEU C 2 34 ? 80.122 22.054 54.228 1.00 62.34 33 LEU D O 1
ATOM 9042 N N . GLN C 2 35 ? 81.096 24.041 54.616 1.00 58.82 34 GLN D N 1
ATOM 9043 C CA . GLN C 2 35 ? 81.907 23.570 55.728 1.00 55.56 34 GLN D CA 1
ATOM 9044 C C . GLN C 2 35 ? 81.272 23.962 57.055 1.00 51.19 34 GLN D C 1
ATOM 9045 O O . GLN C 2 35 ? 80.610 24.997 57.168 1.00 49.39 34 GLN D O 1
ATOM 9059 N N . VAL C 2 36 ? 81.488 23.122 58.063 1.00 54.81 35 VAL D N 1
ATOM 9060 C CA . VAL C 2 36 ? 80.946 23.337 59.399 1.00 46.30 35 VAL D CA 1
ATOM 9061 C C . VAL C 2 36 ? 82.085 23.256 60.402 1.00 48.45 35 VAL D C 1
ATOM 9062 O O . VAL C 2 36 ? 82.857 22.291 60.395 1.00 51.84 35 VAL D O 1
ATOM 9075 N N . TYR C 2 37 ? 82.180 24.261 61.267 1.00 48.92 36 TYR D N 1
ATOM 9076 C CA . TYR C 2 37 ? 83.176 24.299 62.325 1.00 47.63 36 TYR D CA 1
ATOM 9077 C C . TYR C 2 37 ? 82.499 24.179 63.683 1.00 40.33 36 TYR D C 1
ATOM 9078 O O . TYR C 2 37 ? 81.385 24.668 63.888 1.00 41.26 36 TYR D O 1
ATOM 9096 N N . ASN C 2 38 ? 83.183 23.505 64.606 1.00 41.25 37 ASN D N 1
ATOM 9097 C CA . ASN C 2 38 ? 82.755 23.406 65.997 1.00 40.44 37 ASN D CA 1
ATOM 9098 C C . ASN C 2 38 ? 84.006 23.458 66.856 1.00 41.92 37 ASN D C 1
ATOM 9099 O O . ASN C 2 38 ? 84.903 22.627 66.680 1.00 44.44 37 ASN D O 1
ATOM 9110 N N . LYS C 2 39 ? 84.081 24.419 67.772 1.00 39.72 38 LYS D N 1
ATOM 9111 C CA . LYS C 2 39 ? 85.286 24.522 68.584 1.00 48.74 38 LYS D CA 1
ATOM 9112 C C . LYS C 2 39 ? 85.060 25.459 69.758 1.00 42.99 38 LYS D C 1
ATOM 9113 O O . LYS C 2 39 ? 84.150 26.293 69.753 1.00 45.15 38 LYS D O 1
ATOM 9132 N N . CYS C 2 40 ? 85.896 25.280 70.779 1.00 44.04 39 CYS D N 1
ATOM 9133 C CA . CYS C 2 40 ? 85.962 26.229 71.879 1.00 50.71 39 CYS D CA 1
ATOM 9134 C C . CYS C 2 40 ? 86.345 27.599 71.340 1.00 49.75 39 CYS D C 1
ATOM 9135 O O . CYS C 2 40 ? 87.189 27.718 70.448 1.00 54.69 39 CYS D O 1
ATOM 9142 N N . TRP C 2 41 ? 85.721 28.640 71.885 1.00 52.43 40 TRP D N 1
ATOM 9143 C CA . TRP C 2 41 ? 85.857 29.976 71.328 1.00 52.32 40 TRP D CA 1
ATOM 9144 C C . TRP C 2 41 ? 85.826 30.992 72.460 1.00 55.65 40 TRP D C 1
ATOM 9145 O O . TRP C 2 41 ? 85.536 30.663 73.613 1.00 52.68 40 TRP D O 1
ATOM 9166 N N . LYS C 2 42 ? 86.138 32.238 72.116 1.00 58.86 41 LYS D N 1
ATOM 9167 C CA . LYS C 2 42 ? 86.053 33.362 73.039 1.00 53.07 41 LYS D CA 1
ATOM 9168 C C . LYS C 2 42 ? 84.891 34.251 72.623 1.00 57.20 41 LYS D C 1
ATOM 9169 O O . LYS C 2 42 ? 84.751 34.585 71.442 1.00 57.41 41 LYS D O 1
ATOM 9188 N N . PHE C 2 43 ? 84.061 34.634 73.596 1.00 59.89 42 PHE D N 1
ATOM 9189 C CA . PHE C 2 43 ? 82.861 35.402 73.281 1.00 57.82 42 PHE D CA 1
ATOM 9190 C C . PHE C 2 43 ? 83.210 36.726 72.612 1.00 59.49 42 PHE D C 1
ATOM 9191 O O . PHE C 2 43 ? 82.478 37.197 71.733 1.00 60.96 42 PHE D O 1
ATOM 9208 N N . GLU C 2 44 ? 84.326 37.342 73.009 1.00 66.45 43 GLU D N 1
ATOM 9209 C CA . GLU C 2 44 ? 84.727 38.605 72.401 1.00 65.44 43 GLU D CA 1
ATOM 9210 C C . GLU C 2 44 ? 85.041 38.457 70.919 1.00 67.15 43 GLU D C 1
ATOM 9211 O O . GLU C 2 44 ? 85.074 39.462 70.201 1.00 67.59 43 GLU D O 1
ATOM 9223 N N . HIS C 2 45 ? 85.273 37.233 70.446 1.00 65.70 44 HIS D N 1
ATOM 9224 C CA . HIS C 2 45 ? 85.513 36.970 69.035 1.00 65.17 44 HIS D CA 1
ATOM 9225 C C . HIS C 2 45 ? 84.283 36.414 68.330 1.00 60.52 44 HIS D C 1
ATOM 9226 O O . HIS C 2 45 ? 84.394 35.918 67.205 1.00 54.01 44 HIS D O 1
ATOM 9240 N N . CYS C 2 46 ? 83.115 36.486 68.965 1.00 61.22 45 CYS D N 1
ATOM 9241 C CA . CYS C 2 46 ? 81.865 36.040 68.352 1.00 52.98 45 CYS D CA 1
ATOM 9242 C C . CYS C 2 46 ? 81.244 37.171 67.530 1.00 51.18 45 CYS D C 1
ATOM 9243 O O . CYS C 2 46 ? 80.103 37.586 67.731 1.00 47.59 45 CYS D O 1
ATOM 9250 N N . ASN C 2 47 ? 82.041 37.673 66.591 1.00 52.51 46 ASN D N 1
ATOM 9251 C CA . ASN C 2 47 ? 81.602 38.677 65.636 1.00 47.08 46 ASN D CA 1
ATOM 9252 C C . ASN C 2 47 ? 81.930 38.189 64.235 1.00 46.85 46 ASN D C 1
ATOM 9253 O O . ASN C 2 47 ? 82.809 37.345 64.041 1.00 39.61 46 ASN D O 1
ATOM 9264 N N . PHE C 2 48 ? 81.209 38.728 63.251 1.00 47.51 47 PHE D N 1
ATOM 9265 C CA . PHE C 2 48 ? 81.416 38.294 61.875 1.00 44.68 47 PHE D CA 1
ATOM 9266 C C . PHE C 2 48 ? 82.875 38.451 61.469 1.00 47.39 47 PHE D C 1
ATOM 9267 O O . PHE C 2 48 ? 83.484 37.522 60.929 1.00 43.57 47 PHE D O 1
ATOM 9284 N N . ASN C 2 49 ? 83.463 39.616 61.749 1.00 52.55 48 ASN D N 1
ATOM 9285 C CA . ASN C 2 49 ? 84.809 39.906 61.265 1.00 50.41 48 ASN D CA 1
ATOM 9286 C C . ASN C 2 49 ? 85.829 38.919 61.823 1.00 51.00 48 ASN D C 1
ATOM 9287 O O . ASN C 2 49 ? 86.743 38.491 61.108 1.00 52.55 48 ASN D O 1
ATOM 9298 N N . ASP C 2 50 ? 85.692 38.547 63.097 1.00 57.35 49 ASP D N 1
ATOM 9299 C CA . ASP C 2 50 ? 86.677 37.666 63.720 1.00 53.30 49 ASP D CA 1
ATOM 9300 C C . ASP C 2 50 ? 86.548 36.238 63.204 1.00 54.29 49 ASP D C 1
ATOM 9301 O O . ASP C 2 50 ? 87.550 35.597 62.866 1.00 55.63 49 ASP D O 1
ATOM 9310 N N . VAL C 2 51 ? 85.320 35.718 63.142 1.00 52.78 50 VAL D N 1
ATOM 9311 C CA . VAL C 2 51 ? 85.114 34.350 62.672 1.00 47.79 50 VAL D CA 1
ATOM 9312 C C . VAL C 2 51 ? 85.529 34.229 61.212 1.00 49.85 50 VAL D C 1
ATOM 9313 O O . VAL C 2 51 ? 86.156 33.242 60.806 1.00 48.36 50 VAL D O 1
ATOM 9326 N N . THR C 2 52 ? 85.180 35.230 60.401 1.00 51.94 51 THR D N 1
ATOM 9327 C CA . THR C 2 52 ? 85.598 35.256 59.000 1.00 43.99 51 THR D CA 1
ATOM 9328 C C . THR C 2 52 ? 87.111 35.122 58.877 1.00 49.97 51 THR D C 1
ATOM 9329 O O . THR C 2 52 ? 87.618 34.292 58.113 1.00 58.02 51 THR D O 1
ATOM 9340 N N . THR C 2 53 ? 87.850 35.939 59.630 1.00 53.56 52 THR D N 1
ATOM 9341 C CA . THR C 2 53 ? 89.301 35.991 59.502 1.00 55.51 52 THR D CA 1
ATOM 9342 C C . THR C 2 53 ? 89.971 34.781 60.145 1.00 55.18 52 THR D C 1
ATOM 9343 O O . THR C 2 53 ? 90.925 34.230 59.584 1.00 52.54 52 THR D O 1
ATOM 9354 N N . ARG C 2 54 ? 89.491 34.355 61.314 1.00 54.28 53 ARG D N 1
ATOM 9355 C CA . ARG C 2 54 ? 90.133 33.269 62.041 1.00 51.16 53 ARG D CA 1
ATOM 9356 C C . ARG C 2 54 ? 89.858 31.899 61.435 1.00 57.51 53 ARG D C 1
ATOM 9357 O O . ARG C 2 54 ? 90.570 30.942 61.759 1.00 62.44 53 ARG D O 1
ATOM 9378 N N . LEU C 2 55 ? 88.851 31.781 60.570 1.00 56.48 54 LEU D N 1
ATOM 9379 C CA . LEU C 2 55 ? 88.568 30.532 59.879 1.00 55.55 54 LEU D CA 1
ATOM 9380 C C . LEU C 2 55 ? 88.794 30.612 58.376 1.00 62.91 54 LEU D C 1
ATOM 9381 O O . LEU C 2 55 ? 88.670 29.588 57.693 1.00 69.65 54 LEU D O 1
ATOM 9397 N N . ARG C 2 56 ? 89.125 31.789 57.845 1.00 61.77 55 ARG D N 1
ATOM 9398 C CA . ARG C 2 56 ? 89.447 31.952 56.429 1.00 68.29 55 ARG D CA 1
ATOM 9399 C C . ARG C 2 56 ? 88.257 31.589 55.544 1.00 67.67 55 ARG D C 1
ATOM 9400 O O . ARG C 2 56 ? 88.406 30.945 54.504 1.00 65.67 55 ARG D O 1
ATOM 9421 N N . GLU C 2 57 ? 87.066 32.017 55.955 1.00 66.57 56 GLU D N 1
ATOM 9422 C CA . GLU C 2 57 ? 85.830 31.760 55.225 1.00 63.36 56 GLU D CA 1
ATOM 9423 C C . GLU C 2 57 ? 85.194 33.092 54.857 1.00 63.23 56 GLU D C 1
ATOM 9424 O O . GLU C 2 57 ? 84.817 33.864 55.742 1.00 59.23 56 GLU D O 1
ATOM 9436 N N . ASN C 2 58 ? 85.056 33.348 53.554 1.00 74.25 57 ASN D N 1
ATOM 9437 C CA . ASN C 2 58 ? 84.577 34.650 53.098 1.00 69.94 57 ASN D CA 1
ATOM 9438 C C . ASN C 2 58 ? 83.147 34.912 53.562 1.00 61.93 57 ASN D C 1
ATOM 9439 O O . ASN C 2 58 ? 82.839 35.991 54.080 1.00 60.43 57 ASN D O 1
ATOM 9450 N N . GLU C 2 59 ? 82.258 33.938 53.378 1.00 59.64 58 GLU D N 1
ATOM 9451 C CA . GLU C 2 59 ? 80.853 34.070 53.737 1.00 54.19 58 GLU D CA 1
ATOM 9452 C C . GLU C 2 59 ? 80.468 32.949 54.691 1.00 52.00 58 GLU D C 1
ATOM 9453 O O . GLU C 2 59 ? 80.834 31.789 54.477 1.00 50.15 58 GLU D O 1
ATOM 9465 N N . LEU C 2 60 ? 79.733 33.294 55.747 1.00 49.57 59 LEU D N 1
ATOM 9466 C CA . LEU C 2 60 ? 79.384 32.308 56.758 1.00 45.43 59 LEU D CA 1
ATOM 9467 C C . LEU C 2 60 ? 78.227 32.816 57.605 1.00 44.33 59 LEU D C 1
ATOM 9468 O O . LEU C 2 60 ? 77.845 33.988 57.550 1.00 40.79 59 LEU D O 1
ATOM 9484 N N . THR C 2 61 ? 77.679 31.898 58.395 1.00 40.91 60 THR D N 1
ATOM 9485 C CA . THR C 2 61 ? 76.741 32.190 59.468 1.00 43.58 60 THR D CA 1
ATOM 9486 C C . THR C 2 61 ? 77.218 31.440 60.703 1.00 42.35 60 THR D C 1
ATOM 9487 O O . THR C 2 61 ? 77.699 30.308 60.593 1.00 47.31 60 THR D O 1
ATOM 9498 N N . TYR C 2 62 ? 77.105 32.066 61.875 1.00 43.06 61 TYR D N 1
ATOM 9499 C CA . TYR C 2 62 ? 77.704 31.506 63.078 1.00 39.94 61 TYR D CA 1
ATOM 9500 C C . TYR C 2 62 ? 76.785 31.694 64.276 1.00 41.74 61 TYR D C 1
ATOM 9501 O O . TYR C 2 62 ? 75.836 32.483 64.249 1.00 37.95 61 TYR D O 1
ATOM 9519 N N . TYR C 2 63 ? 77.099 30.959 65.342 1.00 39.92 62 TYR D N 1
ATOM 9520 C CA . TYR C 2 63 ? 76.310 30.966 66.564 1.00 42.27 62 TYR D CA 1
ATOM 9521 C C . TYR C 2 63 ? 77.237 30.745 67.752 1.00 44.44 62 TYR D C 1
ATOM 9522 O O . TYR C 2 63 ? 78.117 29.881 67.705 1.00 39.87 62 TYR D O 1
ATOM 9540 N N . CYS C 2 64 ? 77.024 31.518 68.818 1.00 43.90 63 CYS D N 1
ATOM 9541 C CA . CYS C 2 64 ? 77.850 31.442 70.016 1.00 48.67 63 CYS D CA 1
ATOM 9542 C C . CYS C 2 64 ? 76.979 31.308 71.257 1.00 46.48 63 CYS D C 1
ATOM 9543 O O . CYS C 2 64 ? 75.886 31.875 71.334 1.00 47.37 63 CYS D O 1
ATOM 9550 N N . CYS C 2 65 ? 77.484 30.566 72.240 1.00 50.56 64 CYS D N 1
ATOM 9551 C CA . CYS C 2 65 ? 76.747 30.314 73.472 1.00 50.77 64 CYS D CA 1
ATOM 9552 C C . CYS C 2 65 ? 77.735 29.956 74.574 1.00 52.16 64 CYS D C 1
ATOM 9553 O O . CYS C 2 65 ? 78.945 29.878 74.351 1.00 52.53 64 CYS D O 1
ATOM 9560 N N . LYS C 2 66 ? 77.195 29.720 75.776 1.00 52.72 65 LYS D N 1
ATOM 9561 C CA . LYS C 2 66 ? 78.005 29.440 76.957 1.00 52.86 65 LYS D CA 1
ATOM 9562 C C . LYS C 2 66 ? 77.467 28.265 77.769 1.00 54.09 65 LYS D C 1
ATOM 9563 O O . LYS C 2 66 ? 77.823 28.120 78.941 1.00 49.29 65 LYS D O 1
ATOM 9582 N N . LYS C 2 67 ? 76.621 27.428 77.180 1.00 57.28 66 LYS D N 1
ATOM 9583 C CA . LYS C 2 67 ? 76.150 26.219 77.837 1.00 50.11 66 LYS D CA 1
ATOM 9584 C C . LYS C 2 67 ? 76.888 25.001 77.293 1.00 49.07 66 LYS D C 1
ATOM 9585 O O . LYS C 2 67 ? 77.399 25.004 76.171 1.00 54.66 66 LYS D O 1
ATOM 9604 N N . ASP C 2 68 ? 76.949 23.956 78.114 1.00 49.21 67 ASP D N 1
ATOM 9605 C CA . ASP C 2 68 ? 77.737 22.782 77.768 1.00 51.98 67 ASP D CA 1
ATOM 9606 C C . ASP C 2 68 ? 77.156 22.084 76.544 1.00 49.73 67 ASP D C 1
ATOM 9607 O O . ASP C 2 68 ? 75.945 21.853 76.462 1.00 41.69 67 ASP D O 1
ATOM 9616 N N . LEU C 2 69 ? 78.029 21.750 75.592 1.00 52.73 68 LEU D N 1
ATOM 9617 C CA . LEU C 2 69 ? 77.637 21.044 74.370 1.00 46.70 68 LEU D CA 1
ATOM 9618 C C . LEU C 2 69 ? 76.444 21.720 73.699 1.00 42.01 68 LEU D C 1
ATOM 9619 O O . LEU C 2 69 ? 75.555 21.067 73.150 1.00 39.30 68 LEU D O 1
ATOM 9635 N N . CYS C 2 70 ? 76.431 23.052 73.740 1.00 44.14 69 CYS D N 1
ATOM 9636 C CA . CYS C 2 70 ? 75.349 23.806 73.120 1.00 46.14 69 CYS D CA 1
ATOM 9637 C C . CYS C 2 70 ? 75.564 24.007 71.625 1.00 42.25 69 CYS D C 1
ATOM 9638 O O . CYS C 2 70 ? 74.592 24.164 70.880 1.00 39.94 69 CYS D O 1
ATOM 9645 N N . ASN C 2 71 ? 76.816 23.999 71.170 1.00 35.77 70 ASN D N 1
ATOM 9646 C CA . ASN C 2 71 ? 77.135 24.374 69.797 1.00 40.77 70 ASN D CA 1
ATOM 9647 C C . ASN C 2 71 ? 76.956 23.210 68.830 1.00 40.63 70 ASN D C 1
ATOM 9648 O O . ASN C 2 71 ? 77.865 22.891 68.061 1.00 33.02 70 ASN D O 1
ATOM 9659 N N . PHE C 2 72 ? 75.790 22.572 68.857 1.00 41.90 71 PHE D N 1
ATOM 9660 C CA . PHE C 2 72 ? 75.501 21.525 67.891 1.00 39.28 71 PHE D CA 1
ATOM 9661 C C . PHE C 2 72 ? 74.958 22.142 66.607 1.00 40.95 71 PHE D C 1
ATOM 9662 O O . PHE C 2 72 ? 74.460 23.271 66.588 1.00 37.52 71 PHE D O 1
ATOM 9679 N N . ASN C 2 73 ? 75.066 21.375 65.522 1.00 41.64 72 ASN D N 1
ATOM 9680 C CA . ASN C 2 73 ? 74.874 21.937 64.190 1.00 43.56 72 ASN D CA 1
ATOM 9681 C C . ASN C 2 73 ? 73.435 22.377 63.956 1.00 37.57 72 ASN D C 1
ATOM 9682 O O . ASN C 2 73 ? 73.198 23.345 63.224 1.00 28.95 72 ASN D O 1
ATOM 9693 N N . GLU C 2 74 ? 72.467 21.702 64.577 1.00 39.47 73 GLU D N 1
ATOM 9694 C CA . GLU C 2 74 ? 71.060 22.059 64.419 1.00 42.35 73 GLU D CA 1
ATOM 9695 C C . GLU C 2 74 ? 70.716 23.424 65.003 1.00 46.72 73 GLU D C 1
ATOM 9696 O O . GLU C 2 74 ? 69.544 23.814 64.960 1.00 52.65 73 GLU D O 1
ATOM 9708 N N . GLN C 2 75 ? 71.691 24.157 65.541 1.00 49.41 74 GLN D N 1
ATOM 9709 C CA . GLN C 2 75 ? 71.450 25.492 66.070 1.00 47.29 74 GLN D CA 1
ATOM 9710 C C . GLN C 2 75 ? 71.443 26.566 64.988 1.00 48.20 74 GLN D C 1
ATOM 9711 O O . GLN C 2 75 ? 71.014 27.693 65.261 1.00 47.03 74 GLN D O 1
ATOM 9725 N N . LEU C 2 76 ? 71.916 26.254 63.785 1.00 46.15 75 LEU D N 1
ATOM 9726 C CA . LEU C 2 76 ? 71.880 27.168 62.654 1.00 52.38 75 LEU D CA 1
ATOM 9727 C C . LEU C 2 76 ? 70.950 26.616 61.581 1.00 47.02 75 LEU D C 1
ATOM 9728 O O . LEU C 2 76 ? 70.826 25.400 61.406 1.00 46.78 75 LEU D O 1
ATOM 9744 N N . GLU C 2 77 ? 70.299 27.530 60.859 1.00 58.13 76 GLU D N 1
ATOM 9745 C CA . GLU C 2 77 ? 69.184 27.145 60.000 1.00 65.73 76 GLU D CA 1
ATOM 9746 C C . GLU C 2 77 ? 69.633 26.308 58.808 1.00 68.32 76 GLU D C 1
ATOM 9747 O O . GLU C 2 77 ? 68.858 25.481 58.313 1.00 78.54 76 GLU D O 1
ATOM 9759 N N . ASN C 2 78 ? 70.856 26.512 58.327 1.00 57.93 77 ASN D N 1
ATOM 9760 C CA . ASN C 2 78 ? 71.394 25.725 57.219 1.00 71.45 77 ASN D CA 1
ATOM 9761 C C . ASN C 2 78 ? 70.736 26.116 55.900 1.00 72.39 77 ASN D C 1
ATOM 9762 O O . ASN C 2 78 ? 69.664 25.618 55.553 1.00 64.84 77 ASN D O 1
ATOM 9773 N N . CYS D 1 18 ? 58.655 66.890 147.039 1.00 88.93 44 CYS B N 1
ATOM 9774 C CA . CYS D 1 18 ? 58.803 65.829 146.049 1.00 80.51 44 CYS B CA 1
ATOM 9775 C C . CYS D 1 18 ? 60.234 65.303 146.019 1.00 79.42 44 CYS B C 1
ATOM 9776 O O . CYS D 1 18 ? 61.184 66.062 146.202 1.00 86.56 44 CYS B O 1
ATOM 9782 N N . ALA D 1 19 ? 60.356 63.996 145.773 1.00 68.98 45 ALA B N 1
ATOM 9783 C CA . ALA D 1 19 ? 61.611 63.246 145.764 1.00 69.23 45 ALA B CA 1
ATOM 9784 C C . ALA D 1 19 ? 61.292 61.828 146.210 1.00 82.04 45 ALA B C 1
ATOM 9785 O O . ALA D 1 19 ? 60.279 61.606 146.880 1.00 82.89 45 ALA B O 1
ATOM 9792 N N . ALA D 1 20 ? 62.131 60.859 145.840 1.00 82.53 46 ALA B N 1
ATOM 9793 C CA . ALA D 1 20 ? 61.809 59.448 146.042 1.00 82.95 46 ALA B CA 1
ATOM 9794 C C . ALA D 1 20 ? 60.587 59.088 145.206 1.00 80.01 46 ALA B C 1
ATOM 9795 O O . ALA D 1 20 ? 60.617 58.124 144.434 1.00 75.76 46 ALA B O 1
ATOM 9802 N N . LYS D 1 21 ? 59.502 59.852 145.357 1.00 82.94 47 LYS B N 1
ATOM 9803 C CA . LYS D 1 21 ? 58.442 59.835 144.359 1.00 74.89 47 LYS B CA 1
ATOM 9804 C C . LYS D 1 21 ? 59.005 60.089 142.969 1.00 71.70 47 LYS B C 1
ATOM 9805 O O . LYS D 1 21 ? 58.434 59.633 141.972 1.00 70.50 47 LYS B O 1
ATOM 9824 N N . LYS D 1 22 ? 60.128 60.806 142.880 1.00 75.50 48 LYS B N 1
ATOM 9825 C CA . LYS D 1 22 ? 60.853 60.934 141.622 1.00 72.42 48 LYS B CA 1
ATOM 9826 C C . LYS D 1 22 ? 61.497 59.601 141.273 1.00 73.06 48 LYS B C 1
ATOM 9827 O O . LYS D 1 22 ? 62.721 59.507 141.135 1.00 75.01 48 LYS B O 1
ATOM 9846 N N . ASP D 1 23 ? 60.682 58.556 141.150 1.00 76.17 49 ASP B N 1
ATOM 9847 C CA . ASP D 1 23 ? 61.163 57.266 140.684 1.00 80.83 49 ASP B CA 1
ATOM 9848 C C . ASP D 1 23 ? 60.196 56.674 139.671 1.00 78.93 49 ASP B C 1
ATOM 9849 O O . ASP D 1 23 ? 60.085 55.449 139.545 1.00 73.76 49 ASP B O 1
ATOM 9858 N N . SER D 1 24 ? 59.464 57.537 138.965 1.00 65.73 50 SER B N 1
ATOM 9859 C CA . SER D 1 24 ? 59.060 57.193 137.612 1.00 72.52 50 SER B CA 1
ATOM 9860 C C . SER D 1 24 ? 60.292 56.991 136.744 1.00 75.95 50 SER B C 1
ATOM 9861 O O . SER D 1 24 ? 60.262 56.202 135.794 1.00 82.20 50 SER B O 1
ATOM 9869 N N . LEU D 1 25 ? 61.389 57.677 137.071 1.00 76.21 51 LEU B N 1
ATOM 9870 C CA . LEU D 1 25 ? 62.639 57.495 136.354 1.00 80.58 51 LEU B CA 1
ATOM 9871 C C . LEU D 1 25 ? 63.228 56.130 136.662 1.00 82.05 51 LEU B C 1
ATOM 9872 O O . LEU D 1 25 ? 62.846 55.459 137.624 1.00 78.58 51 LEU B O 1
ATOM 9888 N N . ASN D 1 26 ? 64.178 55.735 135.814 1.00 88.74 52 ASN B N 1
ATOM 9889 C CA . ASN D 1 26 ? 64.779 54.407 135.789 1.00 91.35 52 ASN B CA 1
ATOM 9890 C C . ASN D 1 26 ? 64.316 53.488 136.914 1.00 98.05 52 ASN B C 1
ATOM 9891 O O . ASN D 1 26 ? 65.132 52.954 137.671 1.00 106.67 52 ASN B O 1
ATOM 9902 N N . ASN D 1 27 ? 63.002 53.304 137.022 1.00 92.00 53 ASN B N 1
ATOM 9903 C CA . ASN D 1 27 ? 62.403 52.331 137.924 1.00 92.26 53 ASN B CA 1
ATOM 9904 C C . ASN D 1 27 ? 61.116 51.834 137.283 1.00 86.91 53 ASN B C 1
ATOM 9905 O O . ASN D 1 27 ? 60.832 50.632 137.282 1.00 97.73 53 ASN B O 1
ATOM 9916 N N . TYR D 1 28 ? 60.330 52.762 136.739 1.00 69.69 54 TYR B N 1
ATOM 9917 C CA . TYR D 1 28 ? 59.277 52.418 135.795 1.00 69.87 54 TYR B CA 1
ATOM 9918 C C . TYR D 1 28 ? 59.681 52.668 134.352 1.00 73.95 54 TYR B C 1
ATOM 9919 O O . TYR D 1 28 ? 59.252 51.925 133.466 1.00 73.66 54 TYR B O 1
ATOM 9937 N N . LEU D 1 29 ? 60.501 53.687 134.098 1.00 72.57 55 LEU B N 1
ATOM 9938 C CA . LEU D 1 29 ? 60.944 54.012 132.750 1.00 72.66 55 LEU B CA 1
ATOM 9939 C C . LEU D 1 29 ? 62.260 53.341 132.371 1.00 74.01 55 LEU B C 1
ATOM 9940 O O . LEU D 1 29 ? 62.698 53.486 131.228 1.00 76.86 55 LEU B O 1
ATOM 9956 N N . TRP D 1 30 ? 62.910 52.631 133.293 1.00 77.32 56 TRP B N 1
ATOM 9957 C CA . TRP D 1 30 ? 64.033 51.761 132.951 1.00 85.73 56 TRP B CA 1
ATOM 9958 C C . TRP D 1 30 ? 63.630 50.302 132.857 1.00 84.67 56 TRP B C 1
ATOM 9959 O O . TRP D 1 30 ? 64.250 49.543 132.105 1.00 85.47 56 TRP B O 1
ATOM 9980 N N . ASP D 1 31 ? 62.603 49.903 133.599 1.00 82.72 57 ASP B N 1
ATOM 9981 C CA . ASP D 1 31 ? 62.106 48.539 133.571 1.00 88.17 57 ASP B CA 1
ATOM 9982 C C . ASP D 1 31 ? 61.097 48.309 132.455 1.00 74.13 57 ASP B C 1
ATOM 9983 O O . ASP D 1 31 ? 60.499 47.230 132.391 1.00 64.24 57 ASP B O 1
ATOM 9992 N N . LEU D 1 32 ? 60.890 49.291 131.579 1.00 75.19 58 LEU B N 1
ATOM 9993 C CA . LEU D 1 32 ? 59.999 49.092 130.446 1.00 71.86 58 LEU B CA 1
ATOM 9994 C C . LEU D 1 32 ? 60.585 48.041 129.513 1.00 61.40 58 LEU B C 1
ATOM 9995 O O . LEU D 1 32 ? 61.754 48.119 129.116 1.00 62.50 58 LEU B O 1
ATOM 10011 N N . GLN D 1 33 ? 59.767 47.053 129.175 1.00 61.77 59 GLN B N 1
ATOM 10012 C CA . GLN D 1 33 ? 60.167 45.908 128.367 1.00 70.05 59 GLN B CA 1
ATOM 10013 C C . GLN D 1 33 ? 59.599 46.068 126.962 1.00 63.33 59 GLN B C 1
ATOM 10014 O O . GLN D 1 33 ? 58.386 45.943 126.757 1.00 59.70 59 GLN B O 1
ATOM 10028 N N . TYR D 1 34 ? 60.472 46.332 125.993 1.00 58.79 60 TYR B N 1
ATOM 10029 C CA . TYR D 1 34 ? 60.066 46.312 124.598 1.00 60.17 60 TYR B CA 1
ATOM 10030 C C . TYR D 1 34 ? 61.280 46.025 123.728 1.00 59.03 60 TYR B C 1
ATOM 10031 O O . TYR D 1 34 ? 62.425 46.259 124.120 1.00 57.50 60 TYR B O 1
ATOM 10049 N N . ASP D 1 35 ? 61.007 45.481 122.547 1.00 59.89 61 ASP B N 1
ATOM 10050 C CA . ASP D 1 35 ? 62.040 45.194 121.557 1.00 72.38 61 ASP B CA 1
ATOM 10051 C C . ASP D 1 35 ? 62.180 46.416 120.661 1.00 71.68 61 ASP B C 1
ATOM 10052 O O . ASP D 1 35 ? 61.309 46.687 119.831 1.00 72.51 61 ASP B O 1
ATOM 10061 N N . LYS D 1 36 ? 63.282 47.146 120.827 1.00 67.81 62 LYS B N 1
ATOM 10062 C CA . LYS D 1 36 ? 63.428 48.435 120.168 1.00 69.37 62 LYS B CA 1
ATOM 10063 C C . LYS D 1 36 ? 63.188 48.371 118.665 1.00 72.40 62 LYS B C 1
ATOM 10064 O O . LYS D 1 36 ? 62.798 49.379 118.063 1.00 81.15 62 LYS B O 1
ATOM 10083 N N . THR D 1 37 ? 63.392 47.212 118.039 1.00 68.74 63 THR B N 1
ATOM 10084 C CA . THR D 1 37 ? 63.387 47.133 116.583 1.00 68.24 63 THR B CA 1
ATOM 10085 C C . THR D 1 37 ? 62.147 46.454 116.006 1.00 65.15 63 THR B C 1
ATOM 10086 O O . THR D 1 37 ? 62.088 46.238 114.792 1.00 66.53 63 THR B O 1
ATOM 10097 N N . ASN D 1 38 ? 61.156 46.108 116.830 1.00 65.94 64 ASN B N 1
ATOM 10098 C CA . ASN D 1 38 ? 59.859 45.672 116.322 1.00 65.88 64 ASN B CA 1
ATOM 10099 C C . ASN D 1 38 ? 58.720 46.591 116.714 1.00 61.94 64 ASN B C 1
ATOM 10100 O O . ASN D 1 38 ? 57.716 46.649 115.997 1.00 55.63 64 ASN B O 1
ATOM 10111 N N . ILE D 1 39 ? 58.849 47.310 117.829 1.00 59.32 65 ILE B N 1
ATOM 10112 C CA . ILE D 1 39 ? 57.783 48.179 118.301 1.00 60.53 65 ILE B CA 1
ATOM 10113 C C . ILE D 1 39 ? 57.405 49.221 117.257 1.00 60.11 65 ILE B C 1
ATOM 10114 O O . ILE D 1 39 ? 56.304 49.778 117.311 1.00 57.87 65 ILE B O 1
ATOM 10130 N N . LEU D 1 40 ? 58.291 49.492 116.296 1.00 58.69 66 LEU B N 1
ATOM 10131 C CA . LEU D 1 40 ? 58.033 50.450 115.223 1.00 57.11 66 LEU B CA 1
ATOM 10132 C C . LEU D 1 40 ? 58.386 49.812 113.876 1.00 47.61 66 LEU B C 1
ATOM 10133 O O . LEU D 1 40 ? 59.269 50.270 113.152 1.00 45.76 66 LEU B O 1
ATOM 10149 N N . ALA D 1 41 ? 57.681 48.733 113.536 1.00 47.70 67 ALA B N 1
ATOM 10150 C CA . ALA D 1 41 ? 57.953 47.968 112.326 1.00 55.73 67 ALA B CA 1
ATOM 10151 C C . ALA D 1 41 ? 56.647 47.664 111.608 1.00 57.40 67 ALA B C 1
ATOM 10152 O O . ALA D 1 41 ? 55.718 47.114 112.208 1.00 53.64 67 ALA B O 1
ATOM 10159 N N . ARG D 1 42 ? 56.583 48.021 110.328 1.00 58.88 68 ARG B N 1
ATOM 10160 C CA . ARG D 1 42 ? 55.418 47.773 109.490 1.00 59.31 68 ARG B CA 1
ATOM 10161 C C . ARG D 1 42 ? 55.713 46.647 108.509 1.00 57.84 68 ARG B C 1
ATOM 10162 O O . ARG D 1 42 ? 56.814 46.564 107.956 1.00 60.27 68 ARG B O 1
ATOM 10183 N N . HIS D 1 43 ? 54.721 45.784 108.297 1.00 63.87 69 HIS B N 1
ATOM 10184 C CA . HIS D 1 43 ? 54.819 44.694 107.338 1.00 57.52 69 HIS B CA 1
ATOM 10185 C C . HIS D 1 43 ? 53.569 44.675 106.472 1.00 55.88 69 HIS B C 1
ATOM 10186 O O . HIS D 1 43 ? 52.481 45.052 106.916 1.00 58.27 69 HIS B O 1
ATOM 10200 N N . GLY D 1 44 ? 53.736 44.233 105.229 1.00 65.77 70 GLY B N 1
ATOM 10201 C CA . GLY D 1 44 ? 52.614 44.063 104.327 1.00 59.17 70 GLY B CA 1
ATOM 10202 C C . GLY D 1 44 ? 52.376 42.602 104.011 1.00 52.48 70 GLY B C 1
ATOM 10203 O O . GLY D 1 44 ? 53.265 41.770 104.215 1.00 44.98 70 GLY B O 1
ATOM 10207 N N . GLU D 1 45 ? 51.185 42.268 103.521 1.00 62.81 71 GLU B N 1
ATOM 10208 C CA . GLU D 1 45 ? 50.911 40.890 103.141 1.00 60.19 71 GLU B CA 1
ATOM 10209 C C . GLU D 1 45 ? 51.811 40.481 101.980 1.00 55.19 71 GLU B C 1
ATOM 10210 O O . GLU D 1 45 ? 52.205 41.302 101.146 1.00 45.26 71 GLU B O 1
ATOM 10222 N N . THR D 1 46 ? 52.135 39.194 101.935 1.00 48.37 72 THR B N 1
ATOM 10223 C CA . THR D 1 46 ? 53.176 38.693 101.053 1.00 48.68 72 THR B CA 1
ATOM 10224 C C . THR D 1 46 ? 52.623 38.340 99.676 1.00 50.38 72 THR B C 1
ATOM 10225 O O . THR D 1 46 ? 51.426 38.105 99.495 1.00 49.93 72 THR B O 1
ATOM 10236 N N . ILE D 1 47 ? 53.528 38.308 98.700 1.00 53.16 73 ILE B N 1
ATOM 10237 C CA . ILE D 1 47 ? 53.222 37.912 97.331 1.00 48.59 73 ILE B CA 1
ATOM 10238 C C . ILE D 1 47 ? 54.228 36.848 96.924 1.00 43.72 73 ILE B C 1
ATOM 10239 O O . ILE D 1 47 ? 55.437 37.034 97.104 1.00 42.06 73 ILE B O 1
ATOM 10255 N N . GLU D 1 48 ? 53.738 35.738 96.380 1.00 51.75 74 GLU B N 1
ATOM 10256 C CA . GLU D 1 48 ? 54.641 34.721 95.867 1.00 54.88 74 GLU B CA 1
ATOM 10257 C C . GLU D 1 48 ? 55.252 35.186 94.551 1.00 45.86 74 GLU B C 1
ATOM 10258 O O . GLU D 1 48 ? 54.648 35.956 93.799 1.00 49.32 74 GLU B O 1
ATOM 10270 N N . ASN D 1 49 ? 56.471 34.719 94.283 1.00 47.42 75 ASN B N 1
ATOM 10271 C CA . ASN D 1 49 ? 57.208 35.171 93.110 1.00 52.26 75 ASN B CA 1
ATOM 10272 C C . ASN D 1 49 ? 56.352 35.044 91.856 1.00 47.30 75 ASN B C 1
ATOM 10273 O O . ASN D 1 49 ? 55.581 34.094 91.701 1.00 45.08 75 ASN B O 1
ATOM 10284 N N . LYS D 1 50 ? 56.488 36.023 90.963 1.00 49.60 76 LYS B N 1
ATOM 10285 C CA . LYS D 1 50 ? 55.674 36.092 89.759 1.00 41.81 76 LYS B CA 1
ATOM 10286 C C . LYS D 1 50 ? 56.459 36.809 88.672 1.00 44.27 76 LYS B C 1
ATOM 10287 O O . LYS D 1 50 ? 57.232 37.730 88.951 1.00 43.60 76 LYS B O 1
ATOM 10306 N N . PHE D 1 51 ? 56.252 36.376 87.430 1.00 40.12 77 PHE B N 1
ATOM 10307 C CA . PHE D 1 51 ? 56.905 36.978 86.277 1.00 41.65 77 PHE B CA 1
ATOM 10308 C C . PHE D 1 51 ? 55.939 36.923 85.104 1.00 41.25 77 PHE B C 1
ATOM 10309 O O . PHE D 1 51 ? 55.249 35.919 84.911 1.00 43.01 77 PHE B O 1
ATOM 10326 N N . SER D 1 52 ? 55.891 38.002 84.326 1.00 39.85 78 SER B N 1
ATOM 10327 C CA . SER D 1 52 ? 54.883 38.127 83.283 1.00 38.74 78 SER B CA 1
ATOM 10328 C C . SER D 1 52 ? 55.361 39.122 82.237 1.00 44.60 78 SER B C 1
ATOM 10329 O O . SER D 1 52 ? 56.066 40.083 82.555 1.00 44.84 78 SER B O 1
ATOM 10337 N N . SER D 1 53 ? 54.965 38.884 80.987 1.00 44.75 79 SER B N 1
ATOM 10338 C CA . SER D 1 53 ? 55.310 39.784 79.896 1.00 40.76 79 SER B CA 1
ATOM 10339 C C . SER D 1 53 ? 54.224 39.742 78.833 1.00 41.42 79 SER B C 1
ATOM 10340 O O . SER D 1 53 ? 53.415 38.812 78.776 1.00 44.59 79 SER B O 1
ATOM 10348 N N . ASP D 1 54 ? 54.220 40.770 77.989 1.00 43.96 80 ASP B N 1
ATOM 10349 C CA . ASP D 1 54 ? 53.346 40.835 76.825 1.00 51.63 80 ASP B CA 1
ATOM 10350 C C . ASP D 1 54 ? 53.826 41.982 75.948 1.00 47.63 80 ASP B C 1
ATOM 10351 O O . ASP D 1 54 ? 54.536 42.880 76.411 1.00 49.80 80 ASP B O 1
ATOM 10360 N N . SER D 1 55 ? 53.435 41.940 74.675 1.00 55.89 81 SER B N 1
ATOM 10361 C CA . SER D 1 55 ? 53.892 42.907 73.687 1.00 59.75 81 SER B CA 1
ATOM 10362 C C . SER D 1 55 ? 52.704 43.494 72.935 1.00 54.03 81 SER B C 1
ATOM 10363 O O . SER D 1 55 ? 51.694 42.820 72.714 1.00 55.33 81 SER B O 1
ATOM 10371 N N . PHE D 1 56 ? 52.843 44.762 72.534 1.00 61.61 82 PHE B N 1
ATOM 10372 C CA . PHE D 1 56 ? 51.735 45.511 71.922 1.00 65.76 82 PHE B CA 1
ATOM 10373 C C . PHE D 1 56 ? 51.752 45.390 70.401 1.00 70.99 82 PHE B C 1
ATOM 10374 O O . PHE D 1 56 ? 50.882 44.745 69.809 1.00 75.25 82 PHE B O 1
ATOM 10391 N N . ASN D 1 57 ? 52.734 46.031 69.759 1.00 67.35 83 ASN B N 1
ATOM 10392 C CA . ASN D 1 57 ? 52.782 46.184 68.302 1.00 75.67 83 ASN B CA 1
ATOM 10393 C C . ASN D 1 57 ? 51.751 47.211 67.826 1.00 79.50 83 ASN B C 1
ATOM 10394 O O . ASN D 1 57 ? 51.101 47.032 66.794 1.00 78.94 83 ASN B O 1
ATOM 10405 N N . LYS D 1 58 ? 51.616 48.311 68.572 1.00 88.79 84 LYS B N 1
ATOM 10406 C CA . LYS D 1 58 ? 50.604 49.319 68.271 1.00 92.78 84 LYS B CA 1
ATOM 10407 C C . LYS D 1 58 ? 51.104 50.294 67.211 1.00 106.70 84 LYS B C 1
ATOM 10408 O O . LYS D 1 58 ? 50.703 50.203 66.046 1.00 113.44 84 LYS B O 1
ATOM 10427 N N . ASN D 1 59 ? 51.975 51.230 67.593 1.00 96.92 85 ASN B N 1
ATOM 10428 C CA . ASN D 1 59 ? 52.638 52.092 66.620 1.00 97.53 85 ASN B CA 1
ATOM 10429 C C . ASN D 1 59 ? 53.403 51.227 65.627 1.00 94.60 85 ASN B C 1
ATOM 10430 O O . ASN D 1 59 ? 53.281 49.998 65.646 1.00 98.55 85 ASN B O 1
ATOM 10441 N N . GLY D 1 60 ? 54.207 51.843 64.759 1.00 87.47 86 GLY B N 1
ATOM 10442 C CA . GLY D 1 60 ? 55.260 51.079 64.119 1.00 90.24 86 GLY B CA 1
ATOM 10443 C C . GLY D 1 60 ? 56.164 50.405 65.129 1.00 88.85 86 GLY B C 1
ATOM 10444 O O . GLY D 1 60 ? 56.898 49.474 64.781 1.00 78.84 86 GLY B O 1
ATOM 10448 N N . GLU D 1 61 ? 56.109 50.856 66.380 1.00 86.10 87 GLU B N 1
ATOM 10449 C CA . GLU D 1 61 ? 56.856 50.284 67.485 1.00 80.14 87 GLU B CA 1
ATOM 10450 C C . GLU D 1 61 ? 56.319 48.895 67.835 1.00 74.72 87 GLU B C 1
ATOM 10451 O O . GLU D 1 61 ? 55.330 48.413 67.272 1.00 77.77 87 GLU B O 1
ATOM 10463 N N . PHE D 1 62 ? 56.981 48.251 68.798 1.00 65.63 88 PHE B N 1
ATOM 10464 C CA . PHE D 1 62 ? 56.632 46.901 69.227 1.00 64.81 88 PHE B CA 1
ATOM 10465 C C . PHE D 1 62 ? 56.225 46.861 70.695 1.00 61.28 88 PHE B C 1
ATOM 10466 O O . PHE D 1 62 ? 55.113 46.423 71.006 1.00 57.40 88 PHE B O 1
ATOM 10483 N N . VAL D 1 63 ? 57.099 47.290 71.608 1.00 49.85 89 VAL B N 1
ATOM 10484 C CA . VAL D 1 63 ? 56.765 47.509 73.016 1.00 56.65 89 VAL B CA 1
ATOM 10485 C C . VAL D 1 63 ? 56.588 46.192 73.765 1.00 48.90 89 VAL B C 1
ATOM 10486 O O . VAL D 1 63 ? 55.869 45.294 73.312 1.00 48.28 89 VAL B O 1
ATOM 10499 N N . VAL D 1 64 ? 57.229 46.089 74.931 1.00 48.77 90 VAL B N 1
ATOM 10500 C CA . VAL D 1 64 ? 57.104 44.942 75.825 1.00 41.95 90 VAL B CA 1
ATOM 10501 C C . VAL D 1 64 ? 56.917 45.458 77.246 1.00 43.89 90 VAL B C 1
ATOM 10502 O O . VAL D 1 64 ? 57.620 46.378 77.679 1.00 37.77 90 VAL B O 1
ATOM 10515 N N . VAL D 1 65 ? 55.974 44.859 77.972 1.00 46.01 91 VAL B N 1
ATOM 10516 C CA . VAL D 1 65 ? 55.684 45.212 79.359 1.00 43.58 91 VAL B CA 1
ATOM 10517 C C . VAL D 1 65 ? 56.006 44.006 80.229 1.00 42.28 91 VAL B C 1
ATOM 10518 O O . VAL D 1 65 ? 55.546 42.895 79.949 1.00 46.81 91 VAL B O 1
ATOM 10531 N N . GLU D 1 66 ? 56.775 44.230 81.293 1.00 48.27 92 GLU B N 1
ATOM 10532 C CA . GLU D 1 66 ? 57.278 43.161 82.150 1.00 46.43 92 GLU B CA 1
ATOM 10533 C C . GLU D 1 66 ? 56.823 43.409 83.581 1.00 47.11 92 GLU B C 1
ATOM 10534 O O . GLU D 1 66 ? 57.080 44.481 84.138 1.00 45.60 92 GLU B O 1
ATOM 10546 N N . HIS D 1 67 ? 56.154 42.422 84.171 1.00 47.44 93 HIS B N 1
ATOM 10547 C CA . HIS D 1 67 ? 55.682 42.497 85.548 1.00 37.03 93 HIS B CA 1
ATOM 10548 C C . HIS D 1 67 ? 56.460 41.503 86.399 1.00 44.61 93 HIS B C 1
ATOM 10549 O O . HIS D 1 67 ? 56.551 40.322 86.048 1.00 45.72 93 HIS B O 1
ATOM 10563 N N . GLN D 1 68 ? 57.008 41.975 87.519 1.00 39.58 94 GLN B N 1
ATOM 10564 C CA . GLN D 1 68 ? 57.867 41.154 88.358 1.00 44.24 94 GLN B CA 1
ATOM 10565 C C . GLN D 1 68 ? 57.620 41.474 89.824 1.00 42.81 94 GLN B C 1
ATOM 10566 O O . GLN D 1 68 ? 57.491 42.642 90.201 1.00 41.80 94 GLN B O 1
ATOM 10580 N N . LYS D 1 69 ? 57.564 40.431 90.647 1.00 41.84 95 LYS B N 1
ATOM 10581 C CA . LYS D 1 69 ? 57.393 40.609 92.081 1.00 41.95 95 LYS B CA 1
ATOM 10582 C C . LYS D 1 69 ? 58.700 41.056 92.716 1.00 38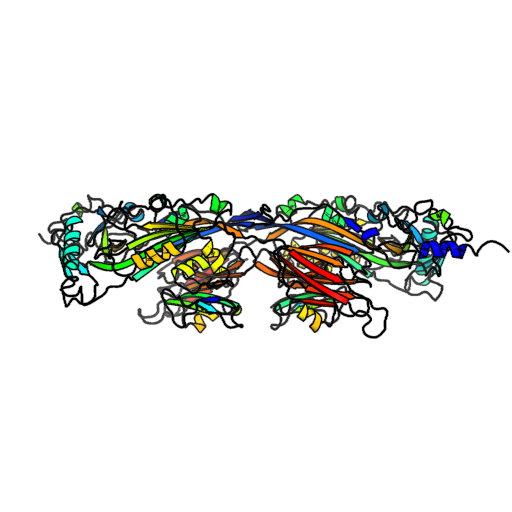.67 95 LYS B C 1
ATOM 10583 O O . LYS D 1 69 ? 59.779 40.562 92.373 1.00 40.57 95 LYS B O 1
ATOM 10602 N N . LYS D 1 70 ? 58.596 41.988 93.656 1.00 39.55 96 LYS B N 1
ATOM 10603 C CA . LYS D 1 70 ? 59.761 42.505 94.352 1.00 43.03 96 LYS B CA 1
ATOM 10604 C C . LYS D 1 70 ? 59.349 42.924 95.755 1.00 37.19 96 LYS B C 1
ATOM 10605 O O . LYS D 1 70 ? 58.173 42.865 96.127 1.00 40.06 96 LYS B O 1
ATOM 10624 N N . ASN D 1 71 ? 60.336 43.356 96.533 1.00 39.61 97 ASN B N 1
ATOM 10625 C CA . ASN D 1 71 ? 60.125 43.762 97.912 1.00 41.75 97 ASN B CA 1
ATOM 10626 C C . ASN D 1 71 ? 60.868 45.059 98.185 1.00 39.71 97 ASN B C 1
ATOM 10627 O O . ASN D 1 71 ? 61.985 45.258 97.701 1.00 37.38 97 ASN B O 1
ATOM 10638 N N . ILE D 1 72 ? 60.240 45.938 98.961 1.00 45.70 98 ILE B N 1
ATOM 10639 C CA . ILE D 1 72 ? 60.883 47.147 99.460 1.00 48.57 98 ILE B CA 1
ATOM 10640 C C . ILE D 1 72 ? 60.976 47.033 100.975 1.00 45.82 98 ILE B C 1
ATOM 10641 O O . ILE D 1 72 ? 59.959 46.844 101.656 1.00 46.34 98 ILE B O 1
ATOM 10657 N N . THR D 1 73 ? 62.194 47.133 101.500 1.00 48.87 99 THR B N 1
ATOM 10658 C CA . THR D 1 73 ? 62.434 47.225 102.934 1.00 52.55 99 THR B CA 1
ATOM 10659 C C . THR D 1 73 ? 63.146 48.541 103.201 1.00 49.80 99 THR B C 1
ATOM 10660 O O . THR D 1 73 ? 64.263 48.755 102.718 1.00 53.69 99 THR B O 1
ATOM 10671 N N . ASN D 1 74 ? 62.499 49.420 103.959 1.00 52.89 100 ASN B N 1
ATOM 10672 C CA . ASN D 1 74 ? 63.010 50.759 104.210 1.00 54.44 100 ASN B CA 1
ATOM 10673 C C . ASN D 1 74 ? 63.006 51.019 105.707 1.00 50.31 100 ASN B C 1
ATOM 10674 O O . ASN D 1 74 ? 61.978 50.843 106.370 1.00 46.02 100 ASN B O 1
ATOM 10685 N N . THR D 1 75 ? 64.157 51.433 106.235 1.00 49.80 101 THR B N 1
ATOM 10686 C CA . THR D 1 75 ? 64.303 51.761 107.648 1.00 54.45 101 THR B CA 1
ATOM 10687 C C . THR D 1 75 ? 64.901 53.154 107.760 1.00 51.14 101 THR B C 1
ATOM 10688 O O . THR D 1 75 ? 66.045 53.374 107.349 1.00 57.94 101 THR B O 1
ATOM 10699 N N . THR D 1 76 ? 64.132 54.088 108.315 1.00 50.10 102 THR B N 1
ATOM 10700 C CA . THR D 1 76 ? 64.566 55.469 108.455 1.00 52.49 102 THR B CA 1
ATOM 10701 C C . THR D 1 76 ? 64.245 55.980 109.852 1.00 52.28 102 THR B C 1
ATOM 10702 O O . THR D 1 76 ? 63.266 55.564 110.478 1.00 49.14 102 THR B O 1
ATOM 10713 N N . SER D 1 77 ? 65.091 56.891 110.330 1.00 48.18 103 SER B N 1
ATOM 10714 C CA . SER D 1 77 ? 64.860 57.607 111.577 1.00 46.25 103 SER B CA 1
ATOM 10715 C C . SER D 1 77 ? 64.406 59.041 111.355 1.00 47.49 103 SER B C 1
ATOM 10716 O O . SER D 1 77 ? 63.719 59.604 112.214 1.00 46.74 103 SER B O 1
ATOM 10724 N N . ASN D 1 78 ? 64.777 59.638 110.225 1.00 46.39 104 ASN B N 1
ATOM 10725 C CA . ASN D 1 78 ? 64.381 61.001 109.892 1.00 44.74 104 ASN B CA 1
ATOM 10726 C C . ASN D 1 78 ? 62.971 60.966 109.317 1.00 39.26 104 ASN B C 1
ATOM 10727 O O . ASN D 1 78 ? 62.756 60.469 108.206 1.00 51.30 104 ASN B O 1
ATOM 10738 N N . LEU D 1 79 ? 62.010 61.492 110.069 1.00 38.33 105 LEU B N 1
ATOM 10739 C CA . LEU D 1 79 ? 60.602 61.434 109.708 1.00 34.77 105 LEU B CA 1
ATOM 10740 C C . LEU D 1 79 ? 60.140 62.794 109.197 1.00 34.61 105 LEU B C 1
ATOM 10741 O O . LEU D 1 79 ? 60.641 63.839 109.619 1.00 35.77 105 LEU B O 1
ATOM 10757 N N . SER D 1 80 ? 59.176 62.773 108.279 1.00 32.41 106 SER B N 1
ATOM 10758 C CA . SER D 1 80 ? 58.750 63.980 107.583 1.00 38.78 106 SER B CA 1
ATOM 10759 C C . SER D 1 80 ? 57.711 64.747 108.389 1.00 42.06 106 SER B C 1
ATOM 10760 O O . SER D 1 80 ? 56.827 64.156 109.015 1.00 43.09 106 SER B O 1
ATOM 10768 N N . VAL D 1 81 ? 57.824 66.072 108.360 1.00 36.80 107 VAL B N 1
ATOM 10769 C CA . VAL D 1 81 ? 56.825 66.964 108.933 1.00 38.54 107 VAL B CA 1
ATOM 10770 C C . VAL D 1 81 ? 55.781 67.269 107.869 1.00 42.27 107 VAL B C 1
ATOM 10771 O O . VAL D 1 81 ? 56.087 67.369 106.676 1.00 51.35 107 VAL B O 1
ATOM 10784 N N . THR D 1 82 ? 54.534 67.422 108.306 1.00 47.47 108 THR B N 1
ATOM 10785 C CA . THR D 1 82 ? 53.431 67.722 107.407 1.00 52.00 108 THR B CA 1
ATOM 10786 C C . THR D 1 82 ? 52.430 68.601 108.145 1.00 60.79 108 THR B C 1
ATOM 10787 O O . THR D 1 82 ? 52.639 68.981 109.301 1.00 66.95 108 THR B O 1
ATOM 10798 N N . SER D 1 83 ? 51.330 68.926 107.463 1.00 61.64 109 SER B N 1
ATOM 10799 C CA . SER D 1 83 ? 50.276 69.716 108.092 1.00 69.17 109 SER B CA 1
ATOM 10800 C C . SER D 1 83 ? 49.600 68.935 109.208 1.00 68.22 109 SER B C 1
ATOM 10801 O O . SER D 1 83 ? 49.393 69.457 110.310 1.00 69.34 109 SER B O 1
ATOM 10809 N N . ALA D 1 84 ? 49.251 67.677 108.941 1.00 65.21 110 ALA B N 1
ATOM 10810 C CA . ALA D 1 84 ? 48.480 66.897 109.899 1.00 61.44 110 ALA B CA 1
ATOM 10811 C C . ALA D 1 84 ? 49.244 66.637 111.192 1.00 59.77 110 ALA B C 1
ATOM 10812 O O . ALA D 1 84 ? 48.613 66.379 112.223 1.00 72.87 110 ALA B O 1
ATOM 10819 N N . ASN D 1 85 ? 50.578 66.704 111.173 1.00 51.82 111 ASN B N 1
ATOM 10820 C CA . ASN D 1 85 ? 51.371 66.444 112.368 1.00 58.28 111 ASN B CA 1
ATOM 10821 C C . ASN D 1 85 ? 52.188 67.642 112.836 1.00 56.43 111 ASN B C 1
ATOM 10822 O O . ASN D 1 85 ? 52.819 67.558 113.895 1.00 54.29 111 ASN B O 1
ATOM 10833 N N . ASP D 1 86 ? 52.198 68.750 112.091 1.00 57.06 112 ASP B N 1
ATOM 10834 C CA . ASP D 1 86 ? 53.015 69.895 112.489 1.00 53.38 112 ASP B CA 1
ATOM 10835 C C . ASP D 1 86 ? 52.664 70.367 113.895 1.00 56.41 112 ASP B C 1
ATOM 10836 O O . ASP D 1 86 ? 53.553 70.724 114.677 1.00 50.45 112 ASP B O 1
ATOM 10845 N N . ASP D 1 87 ? 51.373 70.376 114.235 1.00 57.74 113 ASP B N 1
ATOM 10846 C CA . ASP D 1 87 ? 50.955 70.852 115.547 1.00 56.96 113 ASP B CA 1
ATOM 10847 C C . ASP D 1 87 ? 51.532 70.008 116.676 1.00 60.06 113 ASP B C 1
ATOM 10848 O O . ASP D 1 87 ? 51.611 70.485 117.813 1.00 60.62 113 ASP B O 1
ATOM 10857 N N . ARG D 1 88 ? 51.946 68.773 116.389 1.00 52.61 114 ARG B N 1
ATOM 10858 C CA . ARG D 1 88 ? 52.477 67.873 117.403 1.00 51.03 114 ARG B CA 1
ATOM 10859 C C . ARG D 1 88 ? 53.991 67.721 117.342 1.00 45.84 114 ARG B C 1
ATOM 10860 O O . ARG D 1 88 ? 54.571 67.121 118.252 1.00 41.40 114 ARG B O 1
ATOM 10881 N N . VAL D 1 89 ? 54.640 68.230 116.301 1.00 46.77 115 VAL B N 1
ATOM 10882 C CA . VAL D 1 89 ? 56.071 68.037 116.101 1.00 42.75 115 VAL B CA 1
ATOM 10883 C C . VAL D 1 89 ? 56.784 69.303 116.552 1.00 38.73 115 VAL B C 1
ATOM 10884 O O . VAL D 1 89 ? 56.615 70.373 115.958 1.00 41.17 115 VAL B O 1
ATOM 10897 N N . TYR D 1 90 ? 57.580 69.178 117.608 1.00 42.32 116 TYR B N 1
ATOM 10898 C CA . TYR D 1 90 ? 58.481 70.233 118.042 1.00 37.63 116 TYR B CA 1
ATOM 10899 C C . TYR D 1 90 ? 59.582 69.597 118.873 1.00 31.87 116 TYR B C 1
ATOM 10900 O O . TYR D 1 90 ? 59.389 68.508 119.427 1.00 36.24 116 TYR B O 1
ATOM 10918 N N . PRO D 1 91 ? 60.749 70.231 118.966 1.00 33.86 117 PRO B N 1
ATOM 10919 C CA . PRO D 1 91 ? 61.816 69.665 119.797 1.00 34.72 117 PRO B CA 1
ATOM 10920 C C . PRO D 1 91 ? 61.350 69.505 121.236 1.00 38.68 117 PRO B C 1
ATOM 10921 O O . PRO D 1 91 ? 60.680 70.376 121.793 1.00 39.08 117 PRO B O 1
ATOM 10932 N N . GLY D 1 92 ? 61.700 68.367 121.833 1.00 41.07 118 GLY B N 1
ATOM 10933 C CA . GLY D 1 92 ? 61.318 68.066 123.194 1.00 35.27 118 GLY B CA 1
ATOM 10934 C C . GLY D 1 92 ? 59.954 67.428 123.357 1.00 39.06 118 GLY B C 1
ATOM 10935 O O . GLY D 1 92 ? 59.646 66.942 124.453 1.00 42.43 118 GLY B O 1
ATOM 10939 N N . ALA D 1 93 ? 59.128 67.409 122.313 1.00 36.42 119 ALA B N 1
ATOM 10940 C CA . ALA D 1 93 ? 57.797 66.825 122.420 1.00 40.81 119 ALA B CA 1
ATOM 10941 C C . ALA D 1 93 ? 57.881 65.353 122.812 1.00 39.44 119 ALA B C 1
ATOM 10942 O O . ALA D 1 93 ? 58.875 64.672 122.549 1.00 33.37 119 ALA B O 1
ATOM 10949 N N . LEU D 1 94 ? 56.816 64.863 123.444 1.00 45.95 120 LEU B N 1
ATOM 10950 C CA . LEU D 1 94 ? 56.736 63.487 123.921 1.00 47.85 120 LEU B CA 1
ATOM 10951 C C . LEU D 1 94 ? 55.678 62.727 123.133 1.00 42.63 120 LEU B C 1
ATOM 10952 O O . LEU D 1 94 ? 54.554 63.213 122.963 1.00 42.32 120 LEU B O 1
ATOM 10968 N N . PHE D 1 95 ? 56.037 61.531 122.671 1.00 40.61 121 PHE B N 1
ATOM 10969 C CA . PHE D 1 95 ? 55.120 60.654 121.959 1.00 43.25 121 PHE B CA 1
ATOM 10970 C C . PHE D 1 95 ? 55.178 59.257 122.554 1.00 44.86 121 PHE B C 1
ATOM 10971 O O . PHE D 1 95 ? 56.123 58.893 123.260 1.00 42.58 121 PHE B O 1
ATOM 10988 N N . ARG D 1 96 ? 54.151 58.472 122.248 1.00 41.70 122 ARG B N 1
ATOM 10989 C CA . ARG D 1 96 ? 54.176 57.034 122.460 1.00 44.80 122 ARG B CA 1
ATOM 10990 C C . ARG D 1 96 ? 54.580 56.351 121.161 1.00 46.58 122 ARG B C 1
ATOM 10991 O O . ARG D 1 96 ? 54.115 56.726 120.080 1.00 39.36 122 ARG B O 1
ATOM 11012 N N . ALA D 1 97 ? 55.468 55.362 121.267 1.00 47.79 123 ALA B N 1
ATOM 11013 C CA . ALA D 1 97 ? 55.904 54.594 120.100 1.00 45.68 123 ALA B CA 1
ATOM 11014 C C . ALA D 1 97 ? 54.814 53.583 119.745 1.00 45.70 123 ALA B C 1
ATOM 11015 O O . ALA D 1 97 ? 54.949 52.370 119.920 1.00 51.66 123 ALA B O 1
ATOM 11022 N N . ASP D 1 98 ? 53.706 54.117 119.236 1.00 43.55 124 ASP B N 1
ATOM 11023 C CA . ASP D 1 98 ? 52.531 53.311 118.929 1.00 47.36 124 ASP B CA 1
ATOM 11024 C C . ASP D 1 98 ? 52.223 53.373 117.438 1.00 50.78 124 ASP B C 1
ATOM 11025 O O . ASP D 1 98 ? 53.072 53.781 116.639 1.00 51.19 124 ASP B O 1
ATOM 11034 N N . LYS D 1 99 ? 51.013 52.964 117.053 1.00 51.27 125 LYS B N 1
ATOM 11035 C CA . LYS D 1 99 ? 50.630 52.990 115.648 1.00 48.29 125 LYS B CA 1
ATOM 11036 C C . LYS D 1 99 ? 50.476 54.410 115.127 1.00 51.41 125 LYS B C 1
ATOM 11037 O O . LYS D 1 99 ? 50.552 54.623 113.912 1.00 55.40 125 LYS B O 1
ATOM 11056 N N . ASN D 1 100 ? 50.262 55.383 116.015 1.00 50.16 126 ASN B N 1
ATOM 11057 C CA . ASN D 1 100 ? 50.120 56.766 115.576 1.00 56.87 126 ASN B CA 1
ATOM 11058 C C . ASN D 1 100 ? 51.438 57.312 115.041 1.00 51.02 126 ASN B C 1
ATOM 11059 O O . ASN D 1 100 ? 51.455 58.028 114.034 1.00 43.73 126 ASN B O 1
ATOM 11070 N N . LEU D 1 101 ? 52.553 56.985 115.699 1.00 41.93 127 LEU B N 1
ATOM 11071 C CA . LEU D 1 101 ? 53.851 57.427 115.204 1.00 47.81 127 LEU B CA 1
ATOM 11072 C C . LEU D 1 101 ? 54.197 56.747 113.885 1.00 46.63 127 LEU B C 1
ATOM 11073 O O . LEU D 1 101 ? 54.760 57.379 112.984 1.00 50.45 127 LEU B O 1
ATOM 11089 N N . MET D 1 102 ? 53.871 55.460 113.755 1.00 49.17 128 MET B N 1
ATOM 11090 C CA . MET D 1 102 ? 54.179 54.742 112.524 1.00 49.48 128 MET B CA 1
ATOM 11091 C C . MET D 1 102 ? 53.349 55.252 111.354 1.00 48.14 128 MET B C 1
ATOM 11092 O O . MET D 1 102 ? 53.770 55.130 110.199 1.00 53.60 128 MET B O 1
ATOM 11106 N N . ASP D 1 103 ? 52.177 55.820 111.627 1.00 48.22 129 ASP B N 1
ATOM 11107 C CA . ASP D 1 103 ? 51.392 56.504 110.610 1.00 53.92 129 ASP B CA 1
ATOM 11108 C C . ASP D 1 103 ? 51.811 57.959 110.442 1.00 49.69 129 ASP B C 1
ATOM 11109 O O . ASP D 1 103 ? 51.116 58.719 109.762 1.00 50.36 129 ASP B O 1
ATOM 11118 N N . ASN D 1 104 ? 52.933 58.356 111.046 1.00 46.20 130 ASN B N 1
ATOM 11119 C CA . ASN D 1 104 ? 53.423 59.733 110.996 1.00 43.08 130 ASN B CA 1
ATOM 11120 C C . ASN D 1 104 ? 52.381 60.721 111.513 1.00 42.97 130 ASN B C 1
ATOM 11121 O O . ASN D 1 104 ? 52.313 61.863 111.053 1.00 42.31 130 ASN B O 1
ATOM 11132 N N . MET D 1 105 ? 51.564 60.289 112.472 1.00 44.12 131 MET B N 1
ATOM 11133 C CA . MET D 1 105 ? 50.599 61.157 113.149 1.00 48.60 131 MET B CA 1
ATOM 11134 C C . MET D 1 105 ? 50.707 60.951 114.655 1.00 50.28 131 MET B C 1
ATOM 11135 O O . MET D 1 105 ? 49.732 60.602 115.326 1.00 47.80 131 MET B O 1
ATOM 11149 N N . PRO D 1 106 ? 51.891 61.177 115.223 1.00 44.40 132 PRO B N 1
ATOM 11150 C CA . PRO D 1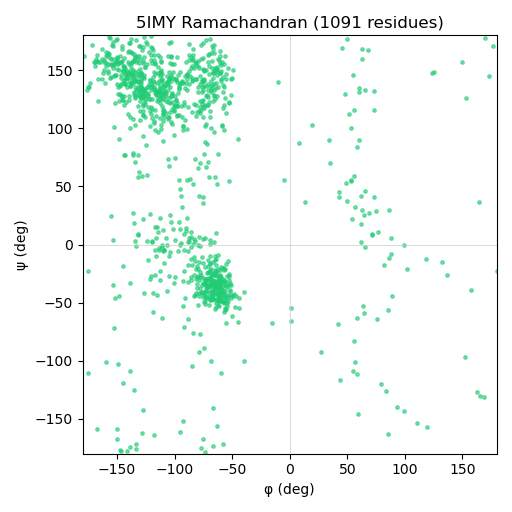 106 ? 52.103 60.852 116.638 1.00 48.26 132 PRO B CA 1
ATOM 11151 C C . PRO D 1 106 ? 51.147 61.605 117.551 1.00 46.11 132 PRO B C 1
ATOM 11152 O O . PRO D 1 106 ? 50.722 62.725 117.258 1.00 42.33 132 PRO B O 1
ATOM 11163 N N . SER D 1 107 ? 50.813 60.969 118.671 1.00 46.07 133 SER B N 1
ATOM 11164 C CA . SER D 1 107 ? 49.922 61.544 119.669 1.00 47.94 133 SER B CA 1
ATOM 11165 C C . SER D 1 107 ? 50.742 62.070 120.838 1.00 42.00 133 SER B C 1
ATOM 11166 O O . SER D 1 107 ? 51.602 61.360 121.370 1.00 37.14 133 SER B O 1
ATOM 11174 N N . LEU D 1 108 ? 50.476 63.315 121.229 1.00 46.76 134 LEU B N 1
ATOM 11175 C CA . LEU D 1 108 ? 51.197 63.928 122.335 1.00 53.11 134 LEU B CA 1
ATOM 11176 C C . LEU D 1 108 ? 50.926 63.182 123.636 1.00 51.35 134 LEU B C 1
ATOM 11177 O O . LEU D 1 108 ? 49.793 62.781 123.918 1.00 51.47 134 LEU B O 1
ATOM 11193 N N . ILE D 1 109 ? 51.975 62.997 124.433 1.00 48.69 135 ILE B N 1
ATOM 11194 C CA . ILE D 1 109 ? 51.826 62.594 125.827 1.00 53.45 135 ILE B CA 1
ATOM 11195 C C . ILE D 1 109 ? 51.698 63.880 126.634 1.00 55.96 135 ILE B C 1
ATOM 11196 O O . ILE D 1 109 ? 52.694 64.539 126.936 1.00 61.70 135 ILE B O 1
ATOM 11212 N N . SER D 1 110 ? 50.468 64.247 126.976 1.00 56.23 136 SER B N 1
ATOM 11213 C CA . SER D 1 110 ? 50.270 65.349 127.902 1.00 62.70 136 SER B CA 1
ATOM 11214 C C . SER D 1 110 ? 50.815 64.973 129.273 1.00 60.49 136 SER B C 1
ATOM 11215 O O . SER D 1 110 ? 50.772 63.810 129.682 1.00 67.14 136 SER B O 1
ATOM 11223 N N . ALA D 1 111 ? 51.319 65.976 129.988 1.00 59.96 137 ALA B N 1
ATOM 11224 C CA . ALA D 1 111 ? 51.849 65.798 131.337 1.00 60.78 137 ALA B CA 1
ATOM 11225 C C . ALA D 1 111 ? 52.502 67.093 131.789 1.00 62.00 137 ALA B C 1
ATOM 11226 O O . ALA D 1 111 ? 53.077 67.819 130.973 1.00 70.25 137 ALA B O 1
ATOM 11233 N N . ASN D 1 112 ? 52.400 67.407 133.077 1.00 60.59 138 ASN B N 1
ATOM 11234 C CA . ASN D 1 112 ? 53.092 68.573 133.606 1.00 62.81 138 ASN B CA 1
ATOM 11235 C C . ASN D 1 112 ? 54.584 68.403 133.356 1.00 56.47 138 ASN B C 1
ATOM 11236 O O . ASN D 1 112 ? 55.256 67.637 134.053 1.00 53.11 138 ASN B O 1
ATOM 11247 N N . ARG D 1 113 ? 55.102 69.104 132.354 1.00 53.95 139 ARG B N 1
ATOM 11248 C CA . ARG D 1 113 ? 56.460 68.892 131.879 1.00 52.63 139 ARG B CA 1
ATOM 11249 C C . ARG D 1 113 ? 57.463 69.705 132.688 1.00 46.79 139 ARG B C 1
ATOM 11250 O O . ARG D 1 113 ? 57.144 70.763 133.237 1.00 41.32 139 ARG B O 1
ATOM 11271 N N . ALA D 1 114 ? 58.684 69.190 132.757 1.00 43.55 140 ALA B N 1
ATOM 11272 C CA . ALA D 1 114 ? 59.813 69.899 133.331 1.00 45.58 140 ALA B CA 1
ATOM 11273 C C . ALA D 1 114 ? 60.460 70.787 132.280 1.00 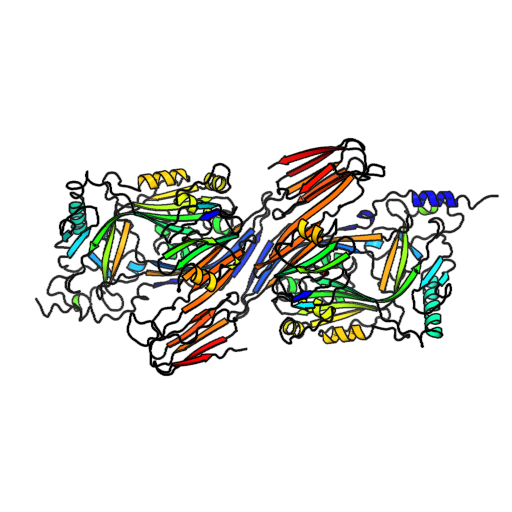55.78 140 ALA B C 1
ATOM 11274 O O . ALA D 1 114 ? 60.252 70.597 131.077 1.00 50.56 140 ALA B O 1
ATOM 11281 N N . PRO D 1 115 ? 61.250 71.775 132.694 1.00 60.11 141 PRO B N 1
ATOM 11282 C CA . PRO D 1 115 ? 61.976 72.579 131.707 1.00 53.82 141 PRO B CA 1
ATOM 11283 C C . PRO D 1 115 ? 62.963 71.723 130.930 1.00 55.22 141 PRO B C 1
ATOM 11284 O O . PRO D 1 115 ? 63.470 70.714 131.426 1.00 53.22 141 PRO B O 1
ATOM 11295 N N . ILE D 1 116 ? 63.227 72.134 129.691 1.00 46.64 142 ILE B N 1
ATOM 11296 C CA . ILE D 1 116 ? 64.144 71.420 128.813 1.00 53.10 142 ILE B CA 1
ATOM 11297 C C . ILE D 1 116 ? 64.986 72.442 128.062 1.00 51.35 142 ILE B C 1
ATOM 11298 O O . ILE D 1 116 ? 64.533 73.552 127.768 1.00 50.11 142 ILE B O 1
ATOM 11314 N N . THR D 1 117 ? 66.221 72.059 127.757 1.00 51.01 143 THR B N 1
ATOM 11315 C CA . THR D 1 117 ? 67.161 72.924 127.062 1.00 56.69 143 THR B CA 1
ATOM 11316 C C . THR D 1 117 ? 67.270 72.519 125.596 1.00 58.39 143 THR B C 1
ATOM 11317 O O . THR D 1 117 ? 67.176 71.338 125.250 1.00 55.97 143 THR B O 1
ATOM 11328 N N . LEU D 1 118 ? 67.468 73.517 124.736 1.00 47.94 144 LEU B N 1
ATOM 11329 C CA . LEU D 1 118 ? 67.579 73.308 123.300 1.00 49.88 144 LEU B CA 1
ATOM 11330 C C . LEU D 1 118 ? 68.864 73.936 122.782 1.00 54.65 144 LEU B C 1
ATOM 11331 O O . LEU D 1 118 ? 69.474 74.787 123.434 1.00 53.89 144 LEU B O 1
ATOM 11347 N N . SER D 1 119 ? 69.268 73.497 121.591 1.00 50.60 145 SER B N 1
ATOM 11348 C CA . SER D 1 119 ? 70.465 74.006 120.936 1.00 49.32 145 SER B CA 1
ATOM 11349 C C . SER D 1 119 ? 70.232 74.020 119.433 1.00 47.36 145 SER B C 1
ATOM 11350 O O . SER D 1 119 ? 69.383 73.293 118.911 1.00 41.47 145 SER B O 1
ATOM 11358 N N . VAL D 1 120 ? 71.002 74.858 118.740 1.00 54.35 146 VAL B N 1
ATOM 11359 C CA . VAL D 1 120 ? 70.862 75.037 117.301 1.00 48.83 146 VAL B CA 1
ATOM 11360 C C . VAL D 1 120 ? 72.242 75.069 116.664 1.00 48.80 146 VAL B C 1
ATOM 11361 O O . VAL D 1 120 ? 73.209 75.566 117.251 1.00 46.66 146 VAL B O 1
ATOM 11374 N N . ASP D 1 121 ? 72.327 74.528 115.448 1.00 52.36 147 ASP B N 1
ATOM 11375 C CA . ASP D 1 121 ? 73.542 74.618 114.648 1.00 51.26 147 ASP B CA 1
ATOM 11376 C C . ASP D 1 121 ? 73.894 76.080 114.397 1.00 49.33 147 ASP B C 1
ATOM 11377 O O . ASP D 1 121 ? 74.275 76.796 115.328 1.00 65.50 147 ASP B O 1
ATOM 11386 N N . LEU D 1 122 ? 73.766 76.533 113.148 1.00 54.61 148 LEU B N 1
ATOM 11387 C CA . LEU D 1 122 ? 74.006 77.913 112.743 1.00 57.09 148 LEU B CA 1
ATOM 11388 C C . LEU D 1 122 ? 75.447 78.332 113.029 1.00 61.00 148 LEU B C 1
ATOM 11389 O O . LEU D 1 122 ? 75.950 78.114 114.140 1.00 58.97 148 LEU B O 1
ATOM 11405 N N . PRO D 1 123 ? 76.142 78.938 112.069 1.00 62.05 149 PRO B N 1
ATOM 11406 C CA . PRO D 1 123 ? 77.557 79.252 112.286 1.00 64.40 149 PRO B CA 1
ATOM 11407 C C . PRO D 1 123 ? 77.730 80.402 113.265 1.00 65.93 149 PRO B C 1
ATOM 11408 O O . PRO D 1 123 ? 76.889 81.299 113.368 1.00 63.50 149 PRO B O 1
ATOM 11419 N N . GLY D 1 124 ? 78.851 80.372 113.980 1.00 66.76 150 GLY B N 1
ATOM 11420 C CA . GLY D 1 124 ? 79.097 81.333 115.034 1.00 70.36 150 GLY B CA 1
ATOM 11421 C C . GLY D 1 124 ? 78.636 80.799 116.373 1.00 67.59 150 GLY B C 1
ATOM 11422 O O . GLY D 1 124 ? 78.814 79.613 116.661 1.00 73.09 150 GLY B O 1
ATOM 11426 N N . PHE D 1 125 ? 78.025 81.658 117.189 1.00 66.01 151 PHE B N 1
ATOM 11427 C CA . PHE D 1 125 ? 77.549 81.272 118.514 1.00 72.18 151 PHE B CA 1
ATOM 11428 C C . PHE D 1 125 ? 78.695 80.775 119.389 1.00 80.09 151 PHE B C 1
ATOM 11429 O O . PHE D 1 125 ? 79.522 79.968 118.950 1.00 82.39 151 PHE B O 1
ATOM 11446 N N . HIS D 1 126 ? 78.745 81.241 120.634 1.00 77.73 152 HIS B N 1
ATOM 11447 C CA . HIS D 1 126 ? 79.835 80.926 121.545 1.00 79.84 152 HIS B CA 1
ATOM 11448 C C . HIS D 1 126 ? 79.300 80.279 122.814 1.00 81.42 152 HIS B C 1
ATOM 11449 O O . HIS D 1 126 ? 78.301 80.731 123.382 1.00 76.87 152 HIS B O 1
ATOM 11463 N N . GLY D 1 127 ? 79.978 79.219 123.250 1.00 84.91 153 GLY B N 1
ATOM 11464 C CA . GLY D 1 127 ? 79.685 78.583 124.519 1.00 82.98 153 GLY B CA 1
ATOM 11465 C C . GLY D 1 127 ? 78.248 78.128 124.668 1.00 98.44 153 GLY B C 1
ATOM 11466 O O . GLY D 1 127 ? 77.936 76.954 124.446 1.00 103.40 153 GLY B O 1
ATOM 11470 N N . GLY D 1 128 ? 77.367 79.048 125.051 1.00 92.03 154 GLY B N 1
ATOM 11471 C CA . GLY D 1 128 ? 75.984 78.706 125.320 1.00 80.89 154 GLY B CA 1
ATOM 11472 C C . GLY D 1 128 ? 74.991 79.633 124.654 1.00 72.17 154 GLY B C 1
ATOM 11473 O O . GLY D 1 128 ? 73.789 79.556 124.926 1.00 73.21 154 GLY B O 1
ATOM 11477 N N . GLU D 1 129 ? 75.473 80.521 123.783 1.00 75.27 155 GLU B N 1
ATOM 11478 C CA . GLU D 1 129 ? 74.563 81.389 123.046 1.00 71.11 155 GLU B CA 1
ATOM 11479 C C . GLU D 1 129 ? 73.770 80.625 121.996 1.00 62.79 155 GLU B C 1
ATOM 11480 O O . GLU D 1 129 ? 72.732 81.118 121.542 1.00 60.59 155 GLU B O 1
ATOM 11492 N N . SER D 1 130 ? 74.229 79.437 121.602 1.00 56.59 156 SER B N 1
ATOM 11493 C CA . SER D 1 130 ? 73.460 78.581 120.709 1.00 54.04 156 SER B CA 1
ATOM 11494 C C . SER D 1 130 ? 72.363 77.815 121.433 1.00 59.26 156 SER B C 1
ATOM 11495 O O . SER D 1 130 ? 71.635 77.053 120.787 1.00 57.89 156 SER B O 1
ATOM 11503 N N . ALA D 1 131 ? 72.224 77.994 122.745 1.00 54.89 157 ALA B N 1
ATOM 11504 C CA . ALA D 1 131 ? 71.291 77.219 123.544 1.00 51.60 157 ALA B CA 1
ATOM 11505 C C . ALA D 1 131 ? 70.233 78.125 124.157 1.00 48.75 157 ALA B C 1
ATOM 11506 O O . ALA D 1 131 ? 70.440 79.325 124.351 1.00 52.04 157 ALA B O 1
ATOM 11513 N N . VAL D 1 132 ? 69.088 77.520 124.465 1.00 49.19 158 VAL B N 1
ATOM 11514 C CA . VAL D 1 132 ? 67.971 78.218 125.089 1.00 45.73 158 VAL B CA 1
ATOM 11515 C C . VAL D 1 132 ? 67.202 77.210 125.930 1.00 47.39 158 VAL B C 1
ATOM 11516 O O . VAL D 1 132 ? 67.103 76.031 125.580 1.00 48.64 158 VAL B O 1
ATOM 11529 N N . THR D 1 133 ? 66.663 77.682 127.047 1.00 44.97 159 THR B N 1
ATOM 11530 C CA . THR D 1 133 ? 65.898 76.851 127.967 1.00 40.55 159 THR B CA 1
ATOM 11531 C C . THR D 1 133 ? 64.429 77.242 127.901 1.00 41.27 159 THR B C 1
ATOM 11532 O O . THR D 1 133 ? 64.085 78.414 128.081 1.00 50.21 159 THR B O 1
ATOM 11543 N N . VAL D 1 134 ? 63.573 76.259 127.640 1.00 43.11 160 VAL B N 1
ATOM 11544 C CA . VAL D 1 134 ? 62.129 76.452 127.594 1.00 43.13 160 VAL B CA 1
ATOM 11545 C C . VAL D 1 134 ? 61.550 75.923 128.899 1.00 52.37 160 VAL B C 1
ATOM 11546 O O . VAL D 1 134 ? 61.742 74.750 129.239 1.00 56.30 160 VAL B O 1
ATOM 11559 N N . GLN D 1 135 ? 60.841 76.784 129.633 1.00 52.46 161 GLN B N 1
ATOM 11560 C CA . GLN D 1 135 ? 60.385 76.409 130.967 1.00 61.98 161 GLN B CA 1
ATOM 11561 C C . GLN D 1 135 ? 59.193 75.458 130.917 1.00 63.52 161 GLN B C 1
ATOM 11562 O O . GLN D 1 135 ? 59.140 74.490 131.683 1.00 65.10 161 GLN B O 1
ATOM 11576 N N . ARG D 1 136 ? 58.231 75.709 130.026 1.00 67.15 162 ARG B N 1
ATOM 11577 C CA . ARG D 1 136 ? 57.036 74.875 129.890 1.00 67.53 162 ARG B CA 1
ATOM 11578 C C . ARG D 1 136 ? 56.928 74.403 128.445 1.00 57.47 162 ARG B C 1
ATOM 11579 O O . ARG D 1 136 ? 56.242 75.036 127.625 1.00 57.07 162 ARG B O 1
ATOM 11600 N N . PRO D 1 137 ? 57.587 73.293 128.087 1.00 55.80 163 PRO B N 1
ATOM 11601 C CA . PRO D 1 137 ? 57.570 72.834 126.691 1.00 51.14 163 PRO B CA 1
ATOM 11602 C C . PRO D 1 137 ? 56.175 72.629 126.123 1.00 49.44 163 PRO B C 1
ATOM 11603 O O . PRO D 1 137 ? 55.433 71.736 126.543 1.00 48.80 163 PRO B O 1
ATOM 11614 N N . THR D 1 138 ? 55.824 73.471 125.156 1.00 53.89 164 THR B N 1
ATOM 11615 C CA . THR D 1 138 ? 54.595 73.351 124.389 1.00 47.80 164 THR B CA 1
ATOM 11616 C C . THR D 1 138 ? 54.927 73.709 122.948 1.00 48.76 164 THR B C 1
ATOM 11617 O O . THR D 1 138 ? 55.920 74.390 122.678 1.00 46.79 164 THR B O 1
ATOM 11628 N N . LYS D 1 139 ? 54.105 73.223 122.015 1.00 42.35 165 LYS B N 1
ATOM 11629 C CA . LYS D 1 139 ? 54.283 73.610 120.620 1.00 44.74 165 LYS B CA 1
ATOM 11630 C C . LYS D 1 139 ? 54.461 75.118 120.500 1.00 43.41 165 LYS B C 1
ATOM 11631 O O . LYS D 1 139 ? 55.446 75.599 119.930 1.00 45.77 165 LYS B O 1
ATOM 11650 N N . SER D 1 140 ? 53.516 75.880 121.054 1.00 45.83 166 SER B N 1
ATOM 11651 C CA . SER D 1 140 ? 53.604 77.335 121.007 1.00 41.43 166 SER B CA 1
ATOM 11652 C C . SER D 1 140 ? 54.877 77.835 121.680 1.00 44.01 166 SER B C 1
ATOM 11653 O O . SER D 1 140 ? 55.605 78.663 121.120 1.00 44.50 166 SER B O 1
ATOM 11661 N N . SER D 1 141 ? 55.166 77.336 122.885 1.00 46.24 167 SER B N 1
ATOM 11662 C CA . SER D 1 141 ? 56.260 77.895 123.673 1.00 44.37 167 SER B CA 1
ATOM 11663 C C . SER D 1 141 ? 57.617 77.570 123.060 1.00 42.68 167 SER B C 1
ATOM 11664 O O . SER D 1 141 ? 58.513 78.422 123.037 1.00 43.72 167 SER B O 1
ATOM 11672 N N . VAL D 1 142 ? 57.795 76.344 122.566 1.00 43.76 168 VAL B N 1
ATOM 11673 C CA . VAL D 1 142 ? 59.067 75.976 121.953 1.00 40.56 168 VAL B CA 1
ATOM 11674 C C . VAL D 1 142 ? 59.252 76.707 120.630 1.00 43.26 168 VAL B C 1
ATOM 11675 O O . VAL D 1 142 ? 60.369 77.101 120.274 1.00 44.16 168 VAL B O 1
ATOM 11688 N N . THR D 1 143 ? 58.167 76.897 119.878 1.00 42.52 169 THR B N 1
ATOM 11689 C CA . THR D 1 143 ? 58.249 77.670 118.643 1.00 45.51 169 THR B CA 1
ATOM 11690 C C . THR D 1 143 ? 58.786 79.068 118.922 1.00 45.70 169 THR B C 1
ATOM 11691 O O . THR D 1 143 ? 59.810 79.479 118.364 1.00 50.19 169 THR B O 1
ATOM 11702 N N . SER D 1 144 ? 58.103 79.813 119.794 1.00 43.79 170 SER B N 1
ATOM 11703 C CA . SER D 1 144 ? 58.571 81.144 120.163 1.00 38.77 170 SER B CA 1
ATOM 11704 C C . SER D 1 144 ? 60.001 81.111 120.684 1.00 41.05 170 SER B C 1
ATOM 11705 O O . SER D 1 144 ? 60.762 82.061 120.472 1.00 43.27 170 SER B O 1
ATOM 11713 N N . ALA D 1 145 ? 60.386 80.028 121.363 1.00 41.25 171 ALA B N 1
ATOM 11714 C CA . ALA D 1 145 ? 61.756 79.909 121.851 1.00 39.17 171 ALA B CA 1
ATOM 11715 C C . ALA D 1 145 ? 62.738 79.701 120.703 1.00 42.97 171 ALA B C 1
ATOM 11716 O O . ALA D 1 145 ? 63.869 80.197 120.749 1.00 40.68 171 ALA B O 1
ATOM 11723 N N . VAL D 1 146 ? 62.329 78.967 119.667 1.00 41.11 172 VAL B N 1
ATOM 11724 C CA . VAL D 1 146 ? 63.200 78.767 118.512 1.00 49.51 172 VAL B CA 1
ATOM 11725 C C . VAL D 1 146 ? 63.276 80.043 117.681 1.00 49.89 172 VAL B C 1
ATOM 11726 O O . VAL D 1 146 ? 64.365 80.496 117.309 1.00 39.95 172 VAL B O 1
ATOM 11739 N N . ASN D 1 147 ? 62.120 80.636 117.371 1.00 41.69 173 ASN B N 1
ATOM 11740 C CA . ASN D 1 147 ? 62.113 81.899 116.639 1.00 45.66 173 ASN B CA 1
ATOM 11741 C C . ASN D 1 147 ? 63.005 82.928 117.319 1.00 55.10 173 ASN B C 1
ATOM 11742 O O . ASN D 1 147 ? 63.771 83.637 116.655 1.00 57.00 173 ASN B O 1
ATOM 11753 N N . GLY D 1 148 ? 62.923 83.021 118.649 1.00 44.27 174 GLY B N 1
ATOM 11754 C CA . GLY D 1 148 ? 63.742 83.975 119.373 1.00 39.27 174 GLY B CA 1
ATOM 11755 C C . GLY D 1 148 ? 65.224 83.684 119.269 1.00 42.19 174 GLY B C 1
ATOM 11756 O O . GLY D 1 148 ? 66.046 84.605 119.302 1.00 53.88 174 GLY B O 1
ATOM 11760 N N . LEU D 1 149 ? 65.589 82.407 119.150 1.00 45.07 175 LEU B N 1
ATOM 11761 C CA . LEU D 1 149 ? 66.990 82.044 118.985 1.00 50.03 175 LEU B CA 1
ATOM 11762 C C . LEU D 1 149 ? 67.456 82.263 117.551 1.00 48.51 175 LEU B C 1
ATOM 11763 O O . LEU D 1 149 ? 68.635 82.557 117.324 1.00 52.67 175 LEU B O 1
ATOM 11779 N N . VAL D 1 150 ? 66.551 82.125 116.580 1.00 51.15 176 VAL B N 1
ATOM 11780 C CA . VAL D 1 150 ? 66.863 82.497 115.204 1.00 52.06 176 VAL B CA 1
ATOM 11781 C C . VAL D 1 150 ? 66.729 84.002 115.012 1.00 51.08 176 VAL B C 1
ATOM 11782 O O . VAL D 1 150 ? 67.425 84.588 114.175 1.00 51.71 176 VAL B O 1
ATOM 11795 N N . SER D 1 151 ? 65.866 84.656 115.792 1.00 58.56 177 SER B N 1
ATOM 11796 C CA . SER D 1 151 ? 65.580 86.080 115.639 1.00 60.80 177 SER B CA 1
ATOM 11797 C C . SER D 1 151 ? 66.783 86.971 115.917 1.00 58.46 177 SER B C 1
ATOM 11798 O O . SER D 1 151 ? 66.638 88.194 116.008 1.00 78.16 177 SER B O 1
ATOM 11806 N N . LYS D 1 152 ? 67.971 86.390 116.053 1.00 56.96 178 LYS B N 1
ATOM 11807 C CA . LYS D 1 152 ? 69.072 87.124 116.652 1.00 64.05 178 LYS B CA 1
ATOM 11808 C C . LYS D 1 152 ? 70.419 86.609 116.164 1.00 69.84 178 LYS B C 1
ATOM 11809 O O . LYS D 1 152 ? 71.365 87.389 116.015 1.00 78.33 178 LYS B O 1
ATOM 11828 N N . TRP D 1 153 ? 70.534 85.301 115.917 1.00 64.72 179 TRP B N 1
ATOM 11829 C CA . TRP D 1 153 ? 71.622 84.857 115.058 1.00 62.49 179 TRP B CA 1
ATOM 11830 C C . TRP D 1 153 ? 71.594 85.647 113.759 1.00 61.99 179 TRP B C 1
ATOM 11831 O O . TRP D 1 153 ? 72.645 85.933 113.174 1.00 74.14 179 TRP B O 1
ATOM 11852 N N . ASN D 1 154 ? 70.395 86.011 113.300 1.00 56.40 180 ASN B N 1
ATOM 11853 C CA . ASN D 1 154 ? 70.208 87.043 112.282 1.00 62.42 180 ASN B CA 1
ATOM 11854 C C . ASN D 1 154 ? 70.308 88.450 112.866 1.00 72.06 180 ASN B C 1
ATOM 11855 O O . ASN D 1 154 ? 69.515 89.334 112.529 1.00 81.54 180 ASN B O 1
ATOM 11866 N N . ALA D 1 155 ? 71.272 88.674 113.762 1.00 69.44 181 ALA B N 1
ATOM 11867 C CA . ALA D 1 155 ? 71.511 89.989 114.345 1.00 60.15 181 ALA B CA 1
ATOM 11868 C C . ALA D 1 155 ? 72.978 90.114 114.735 1.00 66.60 181 ALA B C 1
ATOM 11869 O O . ALA D 1 155 ? 73.622 91.127 114.441 1.00 71.13 181 ALA B O 1
ATOM 11876 N N . GLN D 1 156 ? 73.515 89.087 115.395 1.00 68.99 182 GLN B N 1
ATOM 11877 C CA . GLN D 1 156 ? 74.941 89.024 115.691 1.00 70.34 182 GLN B CA 1
ATOM 11878 C C . GLN D 1 156 ? 75.748 88.434 114.543 1.00 67.36 182 GLN B C 1
ATOM 11879 O O . GLN D 1 156 ? 76.930 88.764 114.393 1.00 72.07 182 GLN B O 1
ATOM 11893 N N . TYR D 1 157 ? 75.137 87.565 113.733 1.00 64.01 183 TYR B N 1
ATOM 11894 C CA . TYR D 1 157 ? 75.837 86.880 112.657 1.00 71.76 183 TYR B CA 1
ATOM 11895 C C . TYR D 1 157 ? 75.066 86.874 111.343 1.00 66.18 183 TYR B C 1
ATOM 11896 O O . TYR D 1 157 ? 75.536 86.263 110.376 1.00 64.74 183 TYR B O 1
ATOM 11914 N N . GLY D 1 158 ? 73.904 87.527 111.277 1.00 68.57 184 GLY B N 1
ATOM 11915 C CA . GLY D 1 158 ? 73.121 87.504 110.051 1.00 72.57 184 GLY B CA 1
ATOM 11916 C C . GLY D 1 158 ? 73.905 87.995 108.850 1.00 73.53 184 GLY B C 1
ATOM 11917 O O . GLY D 1 158 ? 73.882 87.379 107.782 1.00 76.17 184 GLY B O 1
ATOM 11921 N N . ALA D 1 159 ? 74.609 89.116 109.009 1.00 73.70 185 ALA B N 1
ATOM 11922 C CA . ALA D 1 159 ? 75.426 89.652 107.929 1.00 79.64 185 ALA B CA 1
ATOM 11923 C C . ALA D 1 159 ? 76.778 88.964 107.820 1.00 76.93 185 ALA B C 1
ATOM 11924 O O . ALA D 1 159 ? 77.403 89.020 106.756 1.00 81.89 185 ALA B O 1
ATOM 11931 N N . SER D 1 160 ? 77.238 88.312 108.888 1.00 67.67 186 SER B N 1
ATOM 11932 C CA . SER D 1 160 ? 78.556 87.692 108.900 1.00 63.10 186 SER B CA 1
ATOM 11933 C C . SER D 1 160 ? 78.577 86.308 108.261 1.00 62.94 186 SER B C 1
ATOM 11934 O O . SER D 1 160 ? 79.667 85.772 108.028 1.00 54.91 186 SER B O 1
ATOM 11942 N N . HIS D 1 161 ? 77.419 85.716 107.973 1.00 63.24 187 HIS B N 1
ATOM 11943 C CA . HIS D 1 161 ? 77.371 84.372 107.413 1.00 67.03 187 HIS B CA 1
ATOM 11944 C C . HIS D 1 161 ? 76.177 84.239 106.479 1.00 66.51 187 HIS B C 1
ATOM 11945 O O . HIS D 1 161 ? 75.078 84.707 106.792 1.00 67.91 187 HIS B O 1
ATOM 11959 N N . HIS D 1 162 ? 76.404 83.594 105.337 1.00 70.71 188 HIS B N 1
ATOM 11960 C CA . HIS D 1 162 ? 75.334 83.143 104.453 1.00 72.29 188 HIS B CA 1
ATOM 11961 C C . HIS D 1 162 ? 75.198 81.636 104.633 1.00 71.45 188 HIS B C 1
ATOM 11962 O O . HIS D 1 162 ? 76.116 80.881 104.299 1.00 72.11 188 HIS B O 1
ATOM 11976 N N . VAL D 1 163 ? 74.061 81.201 105.165 1.00 67.10 189 VAL B N 1
ATOM 11977 C CA . VAL D 1 163 ? 73.841 79.791 105.467 1.00 61.67 189 VAL B CA 1
ATOM 11978 C C . VAL D 1 163 ? 73.257 79.116 104.235 1.00 62.43 189 VAL B C 1
ATOM 11979 O O . VAL D 1 163 ? 72.164 79.468 103.779 1.00 57.34 189 VAL B O 1
ATOM 11992 N N . ALA D 1 164 ? 73.987 78.144 103.700 1.00 63.97 190 ALA B N 1
ATOM 11993 C CA . ALA D 1 164 ? 73.515 77.363 102.568 1.00 68.13 190 ALA B CA 1
ATOM 11994 C C . ALA D 1 164 ? 72.499 76.338 103.063 1.00 56.15 190 ALA B C 1
ATOM 11995 O O . ALA D 1 164 ? 72.116 76.317 104.236 1.00 61.68 190 ALA B O 1
ATOM 12002 N N . ALA D 1 165 ? 72.047 75.474 102.164 1.00 59.96 191 ALA B N 1
ATOM 12003 C CA . ALA D 1 165 ? 71.186 74.358 102.511 1.00 56.70 191 ALA B CA 1
ATOM 12004 C C . ALA D 1 165 ? 71.949 73.057 102.318 1.00 54.38 191 ALA B C 1
ATOM 12005 O O . ALA D 1 165 ? 72.829 72.955 101.459 1.00 50.06 191 ALA B O 1
ATOM 12012 N N . ARG D 1 166 ? 71.613 72.067 103.136 1.00 56.33 192 ARG B N 1
ATOM 12013 C CA . ARG D 1 166 ? 72.165 70.723 103.000 1.00 54.97 192 ARG B CA 1
ATOM 12014 C C . ARG D 1 166 ? 71.096 69.872 102.327 1.00 44.71 192 ARG B C 1
ATOM 12015 O O . ARG D 1 166 ? 70.106 69.481 102.951 1.00 52.64 192 ARG B O 1
ATOM 12036 N N . MET D 1 167 ? 71.297 69.606 101.041 1.00 52.29 193 MET B N 1
ATOM 12037 C CA . MET D 1 167 ? 70.300 68.927 100.231 1.00 44.06 193 MET B CA 1
ATOM 12038 C C . MET D 1 167 ? 70.310 67.431 100.509 1.00 40.43 193 MET B C 1
ATOM 12039 O O . MET D 1 167 ? 71.369 66.811 100.640 1.00 42.89 193 MET B O 1
ATOM 12053 N N . GLN D 1 168 ? 69.115 66.856 100.598 1.00 40.85 194 GLN B N 1
ATOM 12054 C CA . GLN D 1 168 ? 68.949 65.422 100.762 1.00 44.36 194 GLN B CA 1
ATOM 12055 C C . GLN D 1 168 ? 67.639 65.034 100.098 1.00 45.66 194 GLN B C 1
ATOM 12056 O O . GLN D 1 168 ? 66.638 65.744 100.230 1.00 42.27 194 GLN B O 1
ATOM 12070 N N . TYR D 1 169 ? 67.649 63.913 99.379 1.00 44.16 195 TYR B N 1
ATOM 12071 C CA . TYR D 1 169 ? 66.459 63.479 98.666 1.00 42.10 195 TYR B CA 1
ATOM 12072 C C . TYR D 1 169 ? 66.427 61.961 98.598 1.00 40.85 195 TYR B C 1
ATOM 12073 O O . TYR D 1 169 ? 67.458 61.290 98.693 1.00 45.06 195 TYR B O 1
ATOM 12091 N N . ASP D 1 170 ? 65.219 61.429 98.431 1.00 39.45 196 ASP B N 1
ATOM 12092 C CA . ASP D 1 170 ? 64.999 60.004 98.234 1.00 43.84 196 ASP B CA 1
ATOM 12093 C C . ASP D 1 170 ? 64.169 59.813 96.975 1.00 42.84 196 ASP B C 1
ATOM 12094 O O . ASP D 1 170 ? 63.109 60.430 96.828 1.00 38.54 196 ASP B O 1
ATOM 12103 N N . SER D 1 171 ? 64.655 58.967 96.072 1.00 43.52 197 SER B N 1
ATOM 12104 C CA . SER D 1 171 ? 63.994 58.699 94.805 1.00 32.01 197 SER B CA 1
ATOM 12105 C C . SER D 1 171 ? 63.448 57.279 94.790 1.00 39.62 197 SER B C 1
ATOM 12106 O O . SER D 1 171 ? 64.035 56.363 95.373 1.00 41.68 197 SER B O 1
ATOM 12114 N N . ALA D 1 172 ? 62.319 57.104 94.112 1.00 39.81 198 ALA B N 1
ATOM 12115 C CA . ALA D 1 172 ? 61.739 55.782 93.941 1.00 37.58 198 ALA B CA 1
ATOM 12116 C C . ALA D 1 172 ? 60.874 55.780 92.692 1.00 40.56 198 ALA B C 1
ATOM 12117 O O . ALA D 1 172 ? 60.227 56.781 92.373 1.00 33.92 198 ALA B O 1
ATOM 12124 N N . SER D 1 173 ? 60.879 54.655 91.986 1.00 39.06 199 SER B N 1
ATOM 12125 C CA . SER D 1 173 ? 59.929 54.449 90.906 1.00 37.18 199 SER B CA 1
ATOM 12126 C C . SER D 1 173 ? 58.520 54.348 91.477 1.00 39.52 199 SER B C 1
ATOM 12127 O O . SER D 1 173 ? 58.313 53.872 92.597 1.00 38.12 199 SER B O 1
ATOM 12135 N N . ALA D 1 174 ? 57.544 54.814 90.704 1.00 37.86 200 ALA B N 1
ATOM 12136 C CA . ALA D 1 174 ? 56.143 54.747 91.113 1.00 34.09 200 ALA B CA 1
ATOM 12137 C C . ALA D 1 174 ? 55.553 53.454 90.567 1.00 39.02 200 ALA B C 1
ATOM 12138 O O . ALA D 1 174 ? 55.228 53.356 89.382 1.00 32.59 200 ALA B O 1
ATOM 12145 N N . GLN D 1 175 ? 55.416 52.457 91.438 1.00 36.87 201 GLN B N 1
ATOM 12146 C CA . GLN D 1 175 ? 54.878 51.149 91.079 1.00 31.19 201 GLN B CA 1
ATOM 12147 C C . GLN D 1 175 ? 53.560 50.830 91.765 1.00 33.85 201 GLN B C 1
ATOM 12148 O O . GLN D 1 175 ? 52.641 50.325 91.116 1.00 34.51 201 GLN B O 1
ATOM 12162 N N . SER D 1 176 ? 53.438 51.110 93.060 1.00 31.81 202 SER B N 1
ATOM 12163 C CA . SER D 1 176 ? 52.195 50.861 93.775 1.00 30.75 202 SER B CA 1
ATOM 12164 C C . SER D 1 176 ? 52.125 51.785 94.980 1.00 39.47 202 SER B C 1
ATOM 12165 O O . SER D 1 176 ? 53.141 52.301 95.452 1.00 38.94 202 SER B O 1
ATOM 12173 N N . MET D 1 177 ? 50.903 51.988 95.473 1.00 37.94 203 MET B N 1
ATOM 12174 C CA . MET D 1 177 ? 50.723 52.790 96.676 1.00 38.17 203 MET B CA 1
ATOM 12175 C C . MET D 1 177 ? 51.365 52.113 97.881 1.00 38.19 203 MET B C 1
ATOM 12176 O O . MET D 1 177 ? 51.964 52.781 98.731 1.00 40.30 203 MET B O 1
ATOM 12190 N N . ASN D 1 178 ? 51.267 50.783 97.963 1.00 37.29 204 ASN B N 1
ATOM 12191 C CA . ASN D 1 178 ? 51.835 50.065 99.101 1.00 38.53 204 ASN B CA 1
ATOM 12192 C C . ASN D 1 178 ? 53.347 50.242 99.177 1.00 37.82 204 ASN B C 1
ATOM 12193 O O . ASN D 1 178 ? 53.901 50.441 100.265 1.00 33.07 204 ASN B O 1
ATOM 12204 N N . GLN D 1 179 ? 54.035 50.163 98.037 1.00 42.48 205 GLN B N 1
ATOM 12205 C CA . GLN D 1 179 ? 55.486 50.304 98.052 1.00 43.65 205 GLN B CA 1
ATOM 12206 C C . GLN D 1 179 ? 55.909 51.759 98.206 1.00 34.60 205 GLN B C 1
ATOM 12207 O O . GLN D 1 179 ? 57.004 52.032 98.708 1.00 39.83 205 GLN B O 1
ATOM 12221 N N . LEU D 1 180 ? 55.061 52.701 97.787 1.00 34.45 206 LEU B N 1
ATOM 12222 C CA . LEU D 1 180 ? 55.368 54.112 97.983 1.00 39.16 206 LEU B CA 1
ATOM 12223 C C . LEU D 1 180 ? 55.191 54.517 99.440 1.00 35.48 206 LEU B C 1
ATOM 12224 O O . LEU D 1 180 ? 55.928 55.376 99.939 1.00 39.79 206 LEU B O 1
ATOM 12240 N N . LYS D 1 181 ? 54.226 53.913 100.137 1.00 36.55 207 LYS B N 1
ATOM 12241 C CA . LYS D 1 181 ? 54.077 54.158 101.568 1.00 36.46 207 LYS B CA 1
ATOM 12242 C C . LYS D 1 181 ? 55.288 53.647 102.340 1.00 38.33 207 LYS B C 1
ATOM 12243 O O . LYS D 1 181 ? 55.778 54.317 103.255 1.00 35.72 207 LYS B O 1
ATOM 12262 N N . ALA D 1 182 ? 55.782 52.458 101.985 1.00 37.28 208 ALA B N 1
ATOM 12263 C CA . ALA D 1 182 ? 56.981 51.932 102.628 1.00 34.63 208 ALA B CA 1
ATOM 12264 C C . ALA D 1 182 ? 58.189 52.821 102.367 1.00 38.07 208 ALA B C 1
ATOM 12265 O O . ALA D 1 182 ? 59.071 52.939 103.226 1.00 37.57 208 ALA B O 1
ATOM 12272 N N . LYS D 1 183 ? 58.246 53.455 101.194 1.00 38.57 209 LYS B N 1
ATOM 12273 C CA . LYS D 1 183 ? 59.381 54.305 100.849 1.00 36.55 209 LYS B CA 1
ATOM 12274 C C . LYS D 1 183 ? 59.288 55.675 101.512 1.00 32.94 209 LYS B C 1
ATOM 12275 O O . LYS D 1 183 ? 60.295 56.196 102.003 1.00 36.90 209 LYS B O 1
ATOM 12294 N N . PHE D 1 184 ? 58.097 56.275 101.531 1.00 34.37 210 PHE B N 1
ATOM 12295 C CA . PHE D 1 184 ? 57.939 57.662 101.943 1.00 33.36 210 PHE B CA 1
ATOM 12296 C C . PHE D 1 184 ? 57.106 57.854 103.202 1.00 39.15 210 PHE B C 1
ATOM 12297 O O . PHE D 1 184 ? 57.072 58.973 103.727 1.00 38.53 210 PHE B O 1
ATOM 12314 N N . GLY D 1 185 ? 56.441 56.818 103.701 1.00 42.84 211 GLY B N 1
ATOM 12315 C CA . GLY D 1 185 ? 55.653 56.929 104.917 1.00 37.73 211 GLY B CA 1
ATOM 12316 C C . GLY D 1 185 ? 54.222 56.480 104.705 1.00 43.27 211 GLY B C 1
ATOM 12317 O O . GLY D 1 185 ? 53.648 56.634 103.624 1.00 44.62 211 GLY B O 1
ATOM 12321 N N . ALA D 1 186 ? 53.629 55.920 105.762 1.00 36.49 212 ALA B N 1
ATOM 12322 C CA . ALA D 1 186 ? 52.270 55.398 105.674 1.00 43.03 212 ALA B CA 1
ATOM 12323 C C . ALA D 1 186 ? 51.261 56.471 105.286 1.00 42.89 212 ALA B C 1
ATOM 12324 O O . ALA D 1 186 ? 50.166 56.134 104.823 1.00 48.58 212 ALA B O 1
ATOM 12331 N N . ASP D 1 187 ? 51.598 57.746 105.463 1.00 39.86 213 ASP B N 1
ATOM 12332 C CA . ASP D 1 187 ? 50.704 58.846 105.129 1.00 50.25 213 ASP B CA 1
ATOM 12333 C C . ASP D 1 187 ? 50.880 59.344 103.698 1.00 48.76 213 ASP B C 1
ATOM 12334 O O . ASP D 1 187 ? 50.373 60.420 103.365 1.00 47.73 213 ASP B O 1
ATOM 12343 N N . PHE D 1 188 ? 51.573 58.589 102.844 1.00 48.14 214 PHE B N 1
ATOM 12344 C CA . PHE D 1 188 ? 51.895 59.094 101.513 1.00 50.52 214 PHE B CA 1
ATOM 12345 C C . PHE D 1 188 ? 50.654 59.268 100.648 1.00 49.12 214 PHE B C 1
ATOM 12346 O O . PHE D 1 188 ? 50.625 60.155 99.786 1.00 47.33 214 PHE B O 1
ATOM 12363 N N . ALA D 1 189 ? 49.626 58.441 100.853 1.00 48.47 215 ALA B N 1
ATOM 12364 C CA . ALA D 1 189 ? 48.434 58.525 100.015 1.00 53.85 215 ALA B CA 1
ATOM 12365 C C . ALA D 1 189 ? 47.812 59.915 100.073 1.0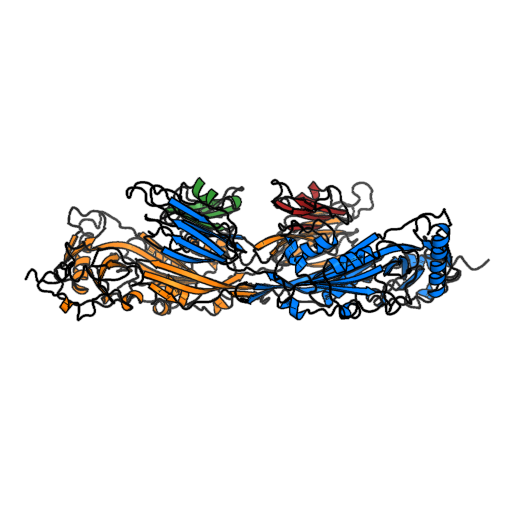0 59.93 215 ALA B C 1
ATOM 12366 O O . ALA D 1 189 ? 47.287 60.410 99.069 1.00 61.56 215 ALA B O 1
ATOM 12373 N N . LYS D 1 190 ? 47.864 60.564 101.237 1.00 61.85 216 LYS B N 1
ATOM 12374 C CA . LYS D 1 190 ? 47.293 61.898 101.378 1.00 64.65 216 LYS B CA 1
ATOM 12375 C C . LYS D 1 190 ? 48.260 62.987 100.937 1.00 58.45 216 LYS B C 1
ATOM 12376 O O . LYS D 1 190 ? 47.828 64.117 100.683 1.00 60.47 216 LYS B O 1
ATOM 12395 N N . ILE D 1 191 ? 49.552 62.672 100.833 1.00 61.13 217 ILE B N 1
ATOM 12396 C CA . ILE D 1 191 ? 50.505 63.614 100.260 1.00 60.55 217 ILE B CA 1
ATOM 12397 C C . ILE D 1 191 ? 50.535 63.481 98.744 1.00 54.91 217 ILE B C 1
ATOM 12398 O O . ILE D 1 191 ? 50.784 64.463 98.036 1.00 59.53 217 ILE B O 1
ATOM 12414 N N . GLY D 1 192 ? 50.288 62.282 98.223 1.00 58.94 218 GLY B N 1
ATOM 12415 C CA . GLY D 1 192 ? 50.421 62.029 96.800 1.00 49.41 218 GLY B CA 1
ATOM 12416 C C . GLY D 1 192 ? 49.122 62.120 96.027 1.00 56.50 218 GLY B C 1
ATOM 12417 O O . GLY D 1 192 ? 49.014 61.574 94.925 1.00 65.27 218 GLY B O 1
ATOM 12421 N N . VAL D 1 193 ? 48.126 62.789 96.596 1.00 59.05 219 VAL B N 1
ATOM 12422 C CA . VAL D 1 193 ? 46.892 63.098 95.878 1.00 54.96 219 VAL B CA 1
ATOM 12423 C C . VAL D 1 193 ? 47.143 64.310 94.987 1.00 58.17 219 VAL B C 1
ATOM 12424 O O . VAL D 1 193 ? 46.834 64.257 93.788 1.00 66.32 219 VAL B O 1
ATOM 12437 N N . PRO D 1 194 ? 47.676 65.420 95.510 1.00 57.69 220 PRO B N 1
ATOM 12438 C CA . PRO D 1 194 ? 48.048 66.523 94.608 1.00 60.58 220 PRO B CA 1
ATOM 12439 C C . PRO D 1 194 ? 48.923 66.067 93.451 1.00 60.71 220 PRO B C 1
ATOM 12440 O O . PRO D 1 194 ? 48.798 66.593 92.339 1.00 59.98 220 PRO B O 1
ATOM 12451 N N . LEU D 1 195 ? 49.804 65.096 93.682 1.00 58.83 221 LEU B N 1
ATOM 12452 C CA . LEU D 1 195 ? 50.496 64.414 92.594 1.00 63.65 221 LEU B CA 1
ATOM 12453 C C . LEU D 1 195 ? 49.527 63.410 91.984 1.00 61.45 221 LEU B C 1
ATOM 12454 O O . LEU D 1 195 ? 49.146 62.433 92.635 1.00 69.35 221 LEU B O 1
ATOM 12470 N N . LYS D 1 196 ? 49.118 63.643 90.740 1.00 53.92 222 LYS B N 1
ATOM 12471 C CA . LYS D 1 196 ? 48.139 62.775 90.086 1.00 59.34 222 LYS B CA 1
ATOM 12472 C C . LYS D 1 196 ? 48.860 61.554 89.512 1.00 52.61 222 LYS B C 1
ATOM 12473 O O . LYS D 1 196 ? 49.060 61.409 88.304 1.00 52.96 222 LYS B O 1
ATOM 12492 N N . ILE D 1 197 ? 49.261 60.662 90.416 1.00 50.15 223 ILE B N 1
ATOM 12493 C CA . ILE D 1 197 ? 49.936 59.433 90.010 1.00 54.84 223 ILE B CA 1
ATOM 12494 C C . ILE D 1 197 ? 48.919 58.524 89.332 1.00 55.52 223 ILE B C 1
ATOM 12495 O O . ILE D 1 197 ? 47.916 58.130 89.937 1.00 57.15 223 ILE B O 1
ATOM 12511 N N . ASP D 1 198 ? 49.177 58.186 88.067 1.00 57.86 224 ASP B N 1
ATOM 12512 C CA . ASP D 1 198 ? 48.204 57.432 87.285 1.00 60.65 224 ASP B CA 1
ATOM 12513 C C . ASP D 1 198 ? 48.213 55.950 87.647 1.00 66.72 224 ASP B C 1
ATOM 12514 O O . ASP D 1 198 ? 47.154 55.314 87.681 1.00 79.42 224 ASP B O 1
ATOM 12523 N N . PHE D 1 199 ? 49.390 55.383 87.918 1.00 57.91 225 PHE B N 1
ATOM 12524 C CA . PHE D 1 199 ? 49.508 53.972 88.276 1.00 52.41 225 PHE B CA 1
ATOM 12525 C C . PHE D 1 199 ? 48.959 53.064 87.184 1.00 48.12 225 PHE B C 1
ATOM 12526 O O . PHE D 1 199 ? 49.704 52.261 86.612 1.00 47.74 225 PHE B O 1
ATOM 12543 N N . ASP D 1 200 ? 47.657 53.164 86.903 1.00 48.01 226 ASP B N 1
ATOM 12544 C CA . ASP D 1 200 ? 47.083 52.411 85.793 1.00 55.93 226 ASP B CA 1
ATOM 12545 C C . ASP D 1 200 ? 47.924 52.578 84.533 1.00 48.45 226 ASP B C 1
ATOM 12546 O O . ASP D 1 200 ? 48.187 51.606 83.816 1.00 49.17 226 ASP B O 1
ATOM 12555 N N . ALA D 1 201 ? 48.365 53.807 84.256 1.00 50.85 227 ALA B N 1
ATOM 12556 C CA . ALA D 1 201 ? 49.192 54.054 83.081 1.00 39.98 227 ALA B CA 1
ATOM 12557 C C . ALA D 1 201 ? 50.575 53.435 83.226 1.00 45.19 227 ALA B C 1
ATOM 12558 O O . ALA D 1 201 ? 51.188 53.051 82.224 1.00 46.41 227 ALA B O 1
ATOM 12565 N N . VAL D 1 202 ? 51.088 53.337 84.454 1.00 49.58 228 VAL B N 1
ATOM 12566 C CA . VAL D 1 202 ? 52.381 52.693 84.663 1.00 46.09 228 VAL B CA 1
ATOM 12567 C C . VAL D 1 202 ? 52.255 51.187 84.480 1.00 44.21 228 VAL B C 1
ATOM 12568 O O . VAL D 1 202 ? 53.127 50.544 83.882 1.00 46.67 228 VAL B O 1
ATOM 12581 N N . HIS D 1 203 ? 51.170 50.603 84.988 1.00 42.48 229 HIS B N 1
ATOM 12582 C CA . HIS D 1 203 ? 50.987 49.160 84.891 1.00 48.09 229 HIS B CA 1
ATOM 12583 C C . HIS D 1 203 ? 50.736 48.722 83.455 1.00 40.11 229 HIS B C 1
ATOM 12584 O O . HIS D 1 203 ? 51.072 47.590 83.088 1.00 40.44 229 HIS B O 1
ATOM 12598 N N . LYS D 1 204 ? 50.153 49.592 82.635 1.00 43.54 230 LYS B N 1
ATOM 12599 C CA . LYS D 1 204 ? 49.894 49.289 81.235 1.00 45.64 230 LYS B CA 1
ATOM 12600 C C . LYS D 1 204 ? 51.068 49.632 80.328 1.00 45.79 230 LYS B C 1
ATOM 12601 O O . LYS D 1 204 ? 50.939 49.518 79.104 1.00 42.80 230 LYS B O 1
ATOM 12620 N N . GLY D 1 205 ? 52.203 50.041 80.891 1.00 46.34 231 GLY B N 1
ATOM 12621 C CA . GLY D 1 205 ? 53.355 50.397 80.087 1.00 45.69 231 GLY B CA 1
ATOM 12622 C C . GLY D 1 205 ? 53.217 51.689 79.318 1.00 45.76 231 GLY B C 1
ATOM 12623 O O . GLY D 1 205 ? 54.085 51.999 78.497 1.00 45.60 231 GLY B O 1
ATOM 12627 N N . GLU D 1 206 ? 52.155 52.454 79.556 1.00 41.76 232 GLU B N 1
ATOM 12628 C CA . GLU D 1 206 ? 51.920 53.705 78.851 1.00 43.44 232 GLU B CA 1
ATOM 12629 C C . GLU D 1 206 ? 52.632 54.889 79.488 1.00 42.88 232 GLU B C 1
ATOM 12630 O O . GLU D 1 206 ? 52.547 56.001 78.958 1.00 41.32 232 GLU B O 1
ATOM 12642 N N . LYS D 1 207 ? 53.330 54.686 80.603 1.00 48.82 233 LYS B N 1
ATOM 12643 C CA . LYS D 1 207 ? 53.953 55.796 81.306 1.00 41.49 233 LYS B CA 1
ATOM 12644 C C . LYS D 1 207 ? 55.033 55.276 82.241 1.00 44.42 233 LYS B C 1
ATOM 12645 O O . LYS D 1 207 ? 54.952 54.154 82.747 1.00 45.00 233 LYS B O 1
ATOM 12664 N N . GLN D 1 208 ? 56.048 56.108 82.451 1.00 37.69 234 GLN B N 1
ATOM 12665 C CA . GLN D 1 208 ? 57.043 55.912 83.494 1.00 37.08 234 GLN B CA 1
ATOM 12666 C C . GLN D 1 208 ? 57.002 57.114 84.424 1.00 43.03 234 GLN B C 1
ATOM 12667 O O . GLN D 1 208 ? 56.933 58.255 83.962 1.00 39.94 234 GLN B O 1
ATOM 12681 N N . THR D 1 209 ? 57.042 56.857 85.731 1.00 40.04 235 THR B N 1
ATOM 12682 C CA . THR D 1 209 ? 56.913 57.914 86.722 1.00 37.96 235 THR B CA 1
ATOM 12683 C C . THR D 1 209 ? 57.960 57.725 87.810 1.00 42.28 235 THR B C 1
ATOM 12684 O O . THR D 1 209 ? 58.275 56.594 88.189 1.00 44.10 235 THR B O 1
ATOM 12695 N N . GLN D 1 210 ? 58.488 58.842 88.309 1.00 38.19 236 GLN B N 1
ATOM 12696 C CA . GLN D 1 210 ? 59.471 58.849 89.385 1.00 36.22 236 GLN B CA 1
ATOM 12697 C C . GLN D 1 210 ? 59.044 59.866 90.432 1.00 36.67 236 GLN B C 1
ATOM 12698 O O . GLN D 1 210 ? 58.660 60.988 90.089 1.00 34.84 236 GLN B O 1
ATOM 12712 N N . ILE D 1 211 ? 59.118 59.475 91.701 1.00 35.01 237 ILE B N 1
ATOM 12713 C CA . ILE D 1 211 ? 58.746 60.332 92.822 1.00 33.86 237 ILE B CA 1
ATOM 12714 C C . ILE D 1 211 ? 60.000 60.623 93.632 1.00 28.66 237 ILE B C 1
ATOM 12715 O O . ILE D 1 211 ? 60.729 59.699 94.015 1.00 32.34 237 ILE B O 1
ATOM 12731 N N . VAL D 1 212 ? 60.252 61.904 93.893 1.00 31.37 238 VAL B N 1
ATOM 12732 C CA . VAL D 1 212 ? 61.425 62.342 94.639 1.00 31.98 238 VAL B CA 1
ATOM 12733 C C . VAL D 1 212 ? 60.969 63.285 95.743 1.00 31.54 238 VAL B C 1
ATOM 12734 O O . VAL D 1 212 ? 60.183 64.207 95.496 1.00 32.41 238 VAL B O 1
ATOM 12747 N N . ASN D 1 213 ? 61.463 63.053 96.955 1.00 35.09 239 ASN B N 1
ATOM 12748 C CA . ASN D 1 213 ? 61.172 63.893 98.110 1.00 33.98 239 ASN B CA 1
ATOM 12749 C C . ASN D 1 213 ? 62.436 64.656 98.476 1.00 33.08 239 ASN B C 1
ATOM 12750 O O . ASN D 1 213 ? 63.438 64.048 98.865 1.00 38.20 239 ASN B O 1
ATOM 12761 N N . PHE D 1 214 ? 62.390 65.978 98.347 1.00 33.78 240 PHE B N 1
ATOM 12762 C CA . PHE D 1 214 ? 63.547 66.829 98.586 1.00 33.09 240 PHE B CA 1
ATOM 12763 C C . PHE D 1 214 ? 63.469 67.454 99.971 1.00 36.92 240 PHE B C 1
ATOM 12764 O O . PHE D 1 214 ? 62.390 67.836 100.434 1.00 37.77 240 PHE B O 1
ATOM 12781 N N . LYS D 1 215 ? 64.623 67.562 100.624 1.00 39.77 241 LYS B N 1
ATOM 12782 C CA . LYS D 1 215 ? 64.724 68.188 101.938 1.00 43.74 241 LYS B CA 1
ATOM 12783 C C . LYS D 1 215 ? 65.985 69.038 101.965 1.00 44.10 241 LYS B C 1
ATOM 12784 O O . LYS D 1 215 ? 67.098 68.503 101.971 1.00 47.37 241 LYS B O 1
ATOM 12803 N N . GLN D 1 216 ? 65.807 70.355 101.975 1.00 42.16 242 GLN B N 1
ATOM 12804 C CA . GLN D 1 216 ? 66.907 71.310 102.035 1.00 49.01 242 GLN B CA 1
ATOM 12805 C C . GLN D 1 216 ? 66.948 71.887 103.444 1.00 43.68 242 GLN B C 1
ATOM 12806 O O . GLN D 1 216 ? 66.061 72.654 103.831 1.00 46.67 242 GLN B O 1
ATOM 12820 N N . THR D 1 217 ? 67.974 71.518 104.205 1.00 42.48 243 THR B N 1
ATOM 12821 C CA . THR D 1 217 ? 68.059 71.846 105.621 1.00 45.64 243 THR B CA 1
ATOM 12822 C C . THR D 1 217 ? 69.017 73.010 105.835 1.00 47.27 243 THR B C 1
ATOM 12823 O O . THR D 1 217 ? 70.162 72.973 105.373 1.00 52.23 243 THR B O 1
ATOM 12834 N N . TYR D 1 218 ? 68.545 74.036 106.543 1.00 44.22 244 TYR B N 1
ATOM 12835 C CA . TYR D 1 218 ? 69.383 75.158 106.948 1.00 48.81 244 TYR B CA 1
ATOM 12836 C C . TYR D 1 218 ? 69.978 74.938 108.335 1.00 49.86 244 TYR B C 1
ATOM 12837 O O . TYR D 1 218 ? 71.196 75.032 108.516 1.00 60.50 244 TYR B O 1
ATOM 12855 N N . TYR D 1 219 ? 69.129 74.648 109.319 1.00 40.59 245 TYR B N 1
ATOM 12856 C CA . TYR D 1 219 ? 69.577 74.417 110.683 1.00 44.15 245 TYR B CA 1
ATOM 12857 C C . TYR D 1 219 ? 68.655 73.401 111.338 1.00 42.80 245 TYR B C 1
ATOM 12858 O O . TYR D 1 219 ? 67.536 73.158 110.878 1.00 35.01 245 TYR B O 1
ATOM 12876 N N . THR D 1 220 ? 69.141 72.812 112.428 1.00 44.88 246 THR B N 1
ATOM 12877 C CA . THR D 1 220 ? 68.376 71.844 113.199 1.00 39.06 246 THR B CA 1
ATOM 12878 C C . THR D 1 220 ? 68.442 72.213 114.673 1.00 44.05 246 THR B C 1
ATOM 12879 O O . THR D 1 220 ? 69.504 72.576 115.186 1.00 41.20 246 THR B O 1
ATOM 12890 N N . VAL D 1 221 ? 67.300 72.127 115.344 1.00 42.66 247 VAL B N 1
ATOM 12891 C CA . VAL D 1 221 ? 67.214 72.336 116.784 1.00 37.06 247 VAL B CA 1
ATOM 12892 C C . VAL D 1 221 ? 67.183 70.966 117.444 1.00 42.47 247 VAL B C 1
ATOM 12893 O O . VAL D 1 221 ? 66.274 70.167 117.187 1.00 36.88 247 VAL B O 1
ATOM 12906 N N . SER D 1 222 ? 68.173 70.692 118.289 1.00 44.31 248 SER B N 1
ATOM 12907 C CA . SER D 1 222 ? 68.291 69.415 118.974 1.00 43.07 248 SER B CA 1
ATOM 12908 C C . SER D 1 222 ? 68.109 69.602 120.475 1.00 48.56 248 SER B C 1
ATOM 12909 O O . SER D 1 222 ? 68.384 70.673 121.024 1.00 50.81 248 SER B O 1
ATOM 12917 N N . VAL D 1 223 ? 67.639 68.547 121.129 1.00 49.89 249 VAL B N 1
ATOM 12918 C CA . VAL D 1 223 ? 67.326 68.574 122.553 1.00 49.92 249 VAL B CA 1
ATOM 12919 C C . VAL D 1 223 ? 68.543 68.118 123.344 1.00 54.75 249 VAL B C 1
ATOM 12920 O O . VAL D 1 223 ? 69.226 67.160 122.964 1.00 59.26 249 VAL B O 1
ATOM 12933 N N . ASP D 1 224 ? 68.810 68.802 124.455 1.00 49.45 250 ASP B N 1
ATOM 12934 C CA . ASP D 1 224 ? 69.836 68.370 125.399 1.00 60.20 250 ASP B CA 1
ATOM 12935 C C . ASP D 1 224 ? 69.265 67.239 126.247 1.00 57.79 250 ASP B C 1
ATOM 12936 O O . ASP D 1 224 ? 68.321 67.448 127.018 1.00 50.91 250 ASP B O 1
ATOM 12945 N N . ALA D 1 225 ? 69.828 66.045 126.103 1.00 57.30 251 ALA B N 1
ATOM 12946 C CA . ALA D 1 225 ? 69.327 64.873 126.808 1.00 57.64 251 ALA B CA 1
ATOM 12947 C C . ALA D 1 225 ? 69.323 65.121 128.315 1.00 59.55 251 ALA B C 1
ATOM 12948 O O . ALA D 1 225 ? 70.389 65.385 128.889 1.00 57.83 251 ALA B O 1
ATOM 12955 N N . PRO D 1 226 ? 68.173 65.053 128.987 1.00 58.79 252 PRO B N 1
ATOM 12956 C CA . PRO D 1 226 ? 68.147 65.315 130.433 1.00 76.73 252 PRO B CA 1
ATOM 12957 C C . PRO D 1 226 ? 69.015 64.334 131.209 1.00 85.64 252 PRO B C 1
ATOM 12958 O O . PRO D 1 226 ? 69.453 63.297 130.707 1.00 86.23 252 PRO B O 1
ATOM 12969 N N . ASP D 1 227 ? 69.262 64.688 132.473 1.00 83.94 253 ASP B N 1
ATOM 12970 C CA . ASP D 1 227 ? 70.011 63.805 133.363 1.00 84.81 253 ASP B CA 1
ATOM 12971 C C . ASP D 1 227 ? 69.320 62.456 133.502 1.00 73.50 253 ASP B C 1
ATOM 12972 O O . ASP D 1 227 ? 69.954 61.402 133.370 1.00 66.85 253 ASP B O 1
ATOM 12981 N N . SER D 1 228 ? 68.016 62.469 133.765 1.00 67.03 254 SER B N 1
ATOM 12982 C CA . SER D 1 228 ? 67.259 61.257 134.029 1.00 70.29 254 SER B CA 1
ATOM 12983 C C . SER D 1 228 ? 65.904 61.330 133.342 1.00 65.06 254 SER B C 1
ATOM 12984 O O . SER D 1 228 ? 65.394 62.427 133.083 1.00 63.27 254 SER B O 1
ATOM 12992 N N . PRO D 1 229 ? 65.298 60.180 133.036 1.00 63.17 255 PRO B N 1
ATOM 12993 C CA . PRO D 1 229 ? 63.946 60.194 132.457 1.00 53.60 255 PRO B CA 1
ATOM 12994 C C . PRO D 1 229 ? 62.926 61.003 133.248 1.00 56.10 255 PRO B C 1
ATOM 12995 O O . PRO D 1 229 ? 61.988 61.538 132.641 1.00 56.23 255 PRO B O 1
ATOM 13006 N N . ALA D 1 230 ? 63.056 61.108 134.575 1.00 58.76 256 ALA B N 1
ATOM 13007 C CA . ALA D 1 230 ? 62.161 61.990 135.325 1.00 50.88 256 ALA B CA 1
ATOM 13008 C C . ALA D 1 230 ? 62.295 63.423 134.837 1.00 56.06 256 ALA B C 1
ATOM 13009 O O . ALA D 1 230 ? 61.294 64.114 134.616 1.00 59.15 256 ALA B O 1
ATOM 13016 N N . ASP D 1 231 ? 63.531 63.889 134.673 1.00 57.01 257 ASP B N 1
ATOM 13017 C CA . ASP D 1 231 ? 63.777 65.180 134.049 1.00 58.32 257 ASP B CA 1
ATOM 13018 C C . ASP D 1 231 ? 63.147 65.171 132.664 1.00 58.19 257 ASP B C 1
ATOM 13019 O O . ASP D 1 231 ? 63.726 64.658 131.701 1.00 66.43 257 ASP B O 1
ATOM 13028 N N . PHE D 1 232 ? 61.950 65.743 132.579 1.00 47.39 258 PHE B N 1
ATOM 13029 C CA . PHE D 1 232 ? 61.034 65.597 131.455 1.00 53.49 258 PHE B CA 1
ATOM 13030 C C . PHE D 1 232 ? 59.651 65.916 131.998 1.00 49.71 258 PHE B C 1
ATOM 13031 O O . PHE D 1 232 ? 58.841 66.569 131.334 1.00 45.53 258 PHE B O 1
ATOM 13048 N N . PHE D 1 233 ? 59.394 65.468 133.225 1.00 45.68 259 PHE B N 1
ATOM 13049 C CA . PHE D 1 233 ? 58.118 65.637 133.896 1.00 46.94 259 PHE B CA 1
ATOM 13050 C C . PHE D 1 233 ? 58.290 66.496 135.140 1.00 47.85 259 PHE B C 1
ATOM 13051 O O . PHE D 1 233 ? 59.376 66.586 135.719 1.00 45.91 259 PHE B O 1
ATOM 13068 N N . ALA D 1 234 ? 57.192 67.133 135.545 1.00 58.06 260 ALA B N 1
ATOM 13069 C CA . ALA D 1 234 ? 57.187 67.914 136.768 1.00 54.87 260 ALA B CA 1
ATOM 13070 C C . ALA D 1 234 ? 57.476 67.007 137.962 1.00 48.78 260 ALA B C 1
ATOM 13071 O O . ALA D 1 234 ? 57.305 65.788 137.882 1.00 47.66 260 ALA B O 1
ATOM 13078 N N . PRO D 1 235 ? 57.919 67.576 139.081 1.00 61.54 261 PRO B N 1
ATOM 13079 C CA . PRO D 1 235 ? 58.119 66.758 140.280 1.00 58.06 261 PRO B CA 1
ATOM 13080 C C . PRO D 1 235 ? 56.812 66.128 140.736 1.00 58.14 261 PRO B C 1
ATOM 13081 O O . PRO D 1 235 ? 55.716 66.582 140.400 1.00 53.90 261 PRO B O 1
ATOM 13092 N N . CYS D 1 236 ? 56.942 65.053 141.513 1.00 60.76 262 CYS B N 1
ATOM 13093 C CA . CYS D 1 236 ? 55.790 64.316 142.032 1.00 67.39 262 CYS B CA 1
ATOM 13094 C C . CYS D 1 236 ? 54.954 63.706 140.908 1.00 69.01 262 CYS B C 1
ATOM 13095 O O . CYS D 1 236 ? 53.740 63.536 141.045 1.00 70.53 262 CYS B O 1
ATOM 13102 N N . THR D 1 237 ? 55.590 63.373 139.786 1.00 68.92 263 THR B N 1
ATOM 13103 C CA . THR D 1 237 ? 54.944 62.594 138.736 1.00 65.79 263 THR B CA 1
ATOM 13104 C C . THR D 1 237 ? 55.240 61.122 138.995 1.00 60.82 263 THR B C 1
ATOM 13105 O O . THR D 1 237 ? 56.407 60.722 139.065 1.00 59.22 263 THR B O 1
ATOM 13116 N N . THR D 1 238 ? 54.191 60.325 139.143 1.00 70.42 264 THR B N 1
ATOM 13117 C CA . THR D 1 238 ? 54.336 58.946 139.576 1.00 72.20 264 THR B CA 1
ATOM 13118 C C . THR D 1 238 ? 54.243 57.991 138.396 1.00 72.30 264 THR B C 1
ATOM 13119 O O . THR D 1 238 ? 53.662 58.321 137.360 1.00 67.18 264 THR B O 1
ATOM 13130 N N . PRO D 1 239 ? 54.828 56.797 138.509 1.00 74.27 265 PRO B N 1
ATOM 13131 C CA . PRO D 1 239 ? 54.625 55.791 137.453 1.00 71.59 265 PRO B CA 1
ATOM 13132 C C . PRO D 1 239 ? 53.164 55.585 137.091 1.00 72.22 265 PRO B C 1
ATOM 13133 O O . PRO D 1 239 ? 52.830 55.492 135.904 1.00 75.19 265 PRO B O 1
ATOM 13144 N N . ASP D 1 240 ? 52.280 55.509 138.089 1.00 71.56 266 ASP B N 1
ATOM 13145 C CA . ASP D 1 240 ? 50.862 55.310 137.812 1.00 75.93 266 ASP B CA 1
ATOM 13146 C C . ASP D 1 240 ? 50.294 56.434 136.957 1.00 73.46 266 ASP B C 1
ATOM 13147 O O . ASP D 1 240 ? 49.370 56.204 136.167 1.00 73.79 266 ASP B O 1
ATOM 13156 N N . SER D 1 241 ? 50.822 57.652 137.099 1.00 76.12 267 SER B N 1
ATOM 13157 C CA . SER D 1 241 ? 50.348 58.758 136.271 1.00 77.10 267 SER B CA 1
ATOM 13158 C C . SER D 1 241 ? 50.622 58.500 134.797 1.00 75.63 267 SER B C 1
ATOM 13159 O O . SER D 1 241 ? 49.832 58.906 133.937 1.00 69.83 267 SER B O 1
ATOM 13167 N N . LEU D 1 242 ? 51.735 57.832 134.487 1.00 67.56 268 LEU B N 1
ATOM 13168 C CA . LEU D 1 242 ? 51.988 57.387 133.123 1.00 68.94 268 LEU B CA 1
ATOM 13169 C C . LEU D 1 242 ? 51.238 56.099 132.803 1.00 63.83 268 LEU B C 1
ATOM 13170 O O . LEU D 1 242 ? 50.804 55.911 131.661 1.00 55.79 268 LEU B O 1
ATOM 13186 N N . LYS D 1 243 ? 51.067 55.211 133.787 1.00 69.07 269 LYS B N 1
ATOM 13187 C CA . LYS D 1 243 ? 50.214 54.028 133.633 1.00 64.36 269 LYS B CA 1
ATOM 13188 C C . LYS D 1 243 ? 48.754 54.441 133.819 1.00 67.25 269 LYS B C 1
ATOM 13189 O O . LYS D 1 243 ? 48.063 54.046 134.761 1.00 76.91 269 LYS B O 1
ATOM 13208 N N . ASN D 1 244 ? 48.290 55.261 132.883 1.00 56.26 270 ASN B N 1
ATOM 13209 C CA . ASN D 1 244 ? 46.939 55.808 132.927 1.00 61.26 270 ASN B CA 1
ATOM 13210 C C . ASN D 1 244 ? 46.717 56.706 131.719 1.00 66.04 270 ASN B C 1
ATOM 13211 O O . ASN D 1 244 ? 45.575 56.950 131.317 1.00 65.73 270 ASN B O 1
ATOM 13222 N N . ARG D 1 245 ? 47.809 57.215 131.150 1.00 63.94 271 ARG B N 1
ATOM 13223 C CA . ARG D 1 245 ? 47.793 57.888 129.862 1.00 60.41 271 ARG B CA 1
ATOM 13224 C C . ARG D 1 245 ? 48.345 57.004 128.750 1.00 60.96 271 ARG B C 1
ATOM 13225 O O . ARG D 1 245 ? 48.728 57.510 127.689 1.00 66.08 271 ARG B O 1
ATOM 13246 N N . GLY D 1 246 ? 48.391 55.690 128.975 1.00 55.00 272 GLY B N 1
ATOM 13247 C CA . GLY D 1 246 ? 48.775 54.740 127.956 1.00 59.52 272 GLY B CA 1
ATOM 13248 C C . GLY D 1 246 ? 50.258 54.465 127.854 1.00 62.94 272 GLY B C 1
ATOM 13249 O O . GLY D 1 246 ? 50.650 53.552 127.115 1.00 61.83 272 GLY B O 1
ATOM 13253 N N . VAL D 1 247 ? 51.097 55.218 128.562 1.00 53.29 273 VAL B N 1
ATOM 13254 C CA . VAL D 1 247 ? 52.538 55.006 128.493 1.00 52.33 273 VAL B CA 1
ATOM 13255 C C . VAL D 1 247 ? 52.879 53.738 129.265 1.00 53.54 273 VAL B C 1
ATOM 13256 O O . VAL D 1 247 ? 52.622 53.641 130.471 1.00 59.47 273 VAL B O 1
ATOM 13269 N N . ASP D 1 248 ? 53.463 52.759 128.573 1.00 56.44 274 ASP B N 1
ATOM 13270 C CA . ASP D 1 248 ? 53.690 51.449 129.170 1.00 58.20 274 ASP B CA 1
ATOM 13271 C C . ASP D 1 248 ? 54.632 50.599 128.325 1.00 56.73 274 ASP B C 1
ATOM 13272 O O . ASP D 1 248 ? 55.410 51.125 127.523 1.00 56.30 274 ASP B O 1
ATOM 13281 N N . ASN D 1 249 ? 54.572 49.278 128.514 1.00 59.75 275 ASN B N 1
ATOM 13282 C CA . ASN D 1 249 ? 55.354 48.360 127.692 1.00 63.02 275 ASN B CA 1
ATOM 13283 C C . ASN D 1 249 ? 54.829 48.311 126.266 1.00 62.94 275 ASN B C 1
ATOM 13284 O O . ASN D 1 249 ? 55.610 48.326 125.306 1.00 53.41 275 ASN B O 1
ATOM 13295 N N . LYS D 1 250 ? 53.508 48.243 126.111 1.00 60.63 276 LYS B N 1
ATOM 13296 C CA . LYS D 1 250 ? 52.910 48.146 124.787 1.00 58.50 276 LYS B CA 1
ATOM 13297 C C . LYS D 1 250 ? 53.126 49.422 123.986 1.00 54.94 276 LYS B C 1
ATOM 13298 O O . LYS D 1 250 ? 53.249 49.369 122.757 1.00 52.42 276 LYS B O 1
ATOM 13317 N N . ARG D 1 251 ? 53.188 50.566 124.662 1.00 59.08 277 ARG B N 1
ATOM 13318 C CA . ARG D 1 251 ? 53.354 51.866 124.012 1.00 48.94 277 ARG B CA 1
ATOM 13319 C C . ARG D 1 251 ? 54.386 52.665 124.794 1.00 48.19 277 ARG B C 1
ATOM 13320 O O . ARG D 1 251 ? 54.045 53.570 125.566 1.00 43.94 277 ARG B O 1
ATOM 13341 N N . PRO D 1 252 ? 55.668 52.352 124.627 1.00 46.19 278 PRO B N 1
ATOM 13342 C CA . PRO D 1 252 ? 56.708 53.054 125.383 1.00 45.03 278 PRO B CA 1
ATOM 13343 C C . PRO D 1 252 ? 56.866 54.483 124.896 1.00 47.29 278 PRO B C 1
ATOM 13344 O O . PRO D 1 252 ? 56.421 54.823 123.789 1.00 49.85 278 PRO B O 1
ATOM 13355 N N . PRO D 1 253 ? 57.505 55.353 125.688 1.00 36.77 279 PRO B N 1
ATOM 13356 C CA . PRO D 1 253 ? 57.574 56.770 125.315 1.00 38.15 279 PRO B CA 1
ATOM 13357 C C . PRO D 1 253 ? 58.844 57.152 124.569 1.00 38.10 279 PRO B C 1
ATOM 13358 O O . PRO D 1 253 ? 59.915 56.582 124.795 1.00 36.32 279 PRO B O 1
ATOM 13369 N N . VAL D 1 254 ? 58.718 58.132 123.674 1.00 38.72 280 VAL B N 1
ATOM 13370 C CA . VAL D 1 254 ? 59.841 58.702 122.945 1.00 31.88 280 VAL B CA 1
ATOM 13371 C C . VAL D 1 254 ? 59.726 60.218 123.017 1.00 32.97 280 VAL B C 1
ATOM 13372 O O . VAL D 1 254 ? 58.665 60.770 123.320 1.00 35.74 280 VAL B O 1
ATOM 13385 N N . TYR D 1 255 ? 60.837 60.894 122.733 1.00 36.34 281 TYR B N 1
ATOM 13386 C CA . TYR D 1 255 ? 60.840 62.344 122.622 1.00 38.67 281 TYR B CA 1
ATOM 13387 C C . TYR D 1 255 ? 61.520 62.761 121.326 1.00 39.19 281 TYR B C 1
ATOM 13388 O O . TYR D 1 255 ? 62.396 62.062 120.810 1.00 37.14 281 TYR B O 1
ATOM 13406 N N . VAL D 1 256 ? 61.097 63.908 120.801 1.00 34.93 282 VAL B N 1
ATOM 13407 C CA . VAL D 1 256 ? 61.675 64.450 119.575 1.00 34.15 282 VAL B CA 1
ATOM 13408 C C . VAL D 1 256 ? 63.103 64.889 119.883 1.00 34.30 282 VAL B C 1
ATOM 13409 O O . VAL D 1 256 ? 63.321 65.872 120.596 1.00 38.47 282 VAL B O 1
ATOM 13422 N N . SER D 1 257 ? 64.080 64.158 119.344 1.00 42.59 283 SER B N 1
ATOM 13423 C CA . SER D 1 257 ? 65.478 64.472 119.617 1.00 43.86 283 SER B CA 1
ATOM 13424 C C . SER D 1 257 ? 65.883 65.784 118.956 1.00 50.22 283 SER B C 1
ATOM 13425 O O . SER D 1 257 ? 66.514 66.640 119.588 1.00 49.70 283 SER B O 1
ATOM 13433 N N . ASN D 1 258 ? 65.533 65.960 117.683 1.00 46.80 284 ASN B N 1
ATOM 13434 C CA . ASN D 1 258 ? 65.813 67.205 116.985 1.00 51.01 284 ASN B CA 1
ATOM 13435 C C . ASN D 1 258 ? 64.793 67.394 115.871 1.00 44.07 284 ASN B C 1
ATOM 13436 O O . ASN D 1 258 ? 63.967 66.520 115.597 1.00 43.90 284 ASN B O 1
ATOM 13447 N N . VAL D 1 259 ? 64.860 68.560 115.234 1.00 33.04 285 VAL B N 1
ATOM 13448 C CA . VAL D 1 259 ? 63.934 68.937 114.174 1.00 33.83 285 VAL B CA 1
ATOM 13449 C C . VAL D 1 259 ? 64.705 69.738 113.136 1.00 39.78 285 VAL B C 1
ATOM 13450 O O . VAL D 1 259 ? 65.378 70.716 113.477 1.00 37.38 285 VAL B O 1
ATOM 13463 N N . ALA D 1 260 ? 64.607 69.326 111.875 1.00 34.30 286 ALA B N 1
ATOM 13464 C CA . ALA D 1 260 ? 65.285 70.009 110.784 1.00 35.33 286 ALA B CA 1
ATOM 13465 C C . ALA D 1 260 ? 64.408 71.131 110.247 1.00 40.36 286 ALA B C 1
ATOM 13466 O O . ALA D 1 260 ? 63.194 70.969 110.090 1.00 37.60 286 ALA B O 1
ATOM 13473 N N . TYR D 1 261 ? 65.032 72.271 109.966 1.00 38.82 287 TYR B N 1
ATOM 13474 C CA . TYR D 1 261 ? 64.332 73.451 109.484 1.00 35.89 287 TYR B CA 1
ATOM 13475 C C . TYR D 1 261 ? 64.810 73.781 108.079 1.00 42.71 287 TYR B C 1
ATOM 13476 O O . TYR D 1 261 ? 66.018 73.807 107.819 1.00 40.04 287 TYR B O 1
ATOM 13494 N N . GLY D 1 262 ? 63.861 74.020 107.176 1.00 43.72 288 GLY B N 1
ATOM 13495 C CA . GLY D 1 262 ? 64.194 74.375 105.813 1.00 48.07 288 GLY B CA 1
ATOM 13496 C C . GLY D 1 262 ? 63.011 74.337 104.869 1.00 49.44 288 GLY B C 1
ATOM 13497 O O . GLY D 1 262 ? 61.954 74.903 105.160 1.00 51.71 288 GLY B O 1
ATOM 13501 N N . ARG D 1 263 ? 63.187 73.676 103.728 1.00 46.53 289 ARG B N 1
ATOM 13502 C CA . ARG D 1 263 ? 62.155 73.576 102.707 1.00 50.58 289 ARG B CA 1
ATOM 13503 C C . ARG D 1 263 ? 62.128 72.152 102.179 1.00 43.56 289 ARG B C 1
ATOM 13504 O O . ARG D 1 263 ? 63.180 71.546 101.958 1.00 46.79 289 ARG B O 1
ATOM 13525 N N . SER D 1 264 ? 60.923 71.624 101.979 1.00 46.15 290 SER B N 1
ATOM 13526 C CA . SER D 1 264 ? 60.747 70.264 101.495 1.00 44.28 290 SER B CA 1
ATOM 13527 C C . SER D 1 264 ? 59.644 70.248 100.448 1.00 42.28 290 SER B C 1
ATOM 13528 O O . SER D 1 264 ? 58.760 71.109 100.432 1.00 42.58 290 SER B O 1
ATOM 13536 N N . MET D 1 265 ? 59.706 69.254 99.567 1.00 45.55 291 MET B N 1
ATOM 13537 C CA . MET D 1 265 ? 58.726 69.134 98.498 1.00 42.53 291 MET B CA 1
ATOM 13538 C C . MET D 1 265 ? 58.741 67.714 97.957 1.00 36.71 291 MET B C 1
ATOM 13539 O O . MET D 1 265 ? 59.726 66.984 98.099 1.00 37.12 291 MET B O 1
ATOM 13553 N N . TYR D 1 266 ? 57.623 67.332 97.345 1.00 36.23 292 TYR B N 1
ATOM 13554 C CA . TYR D 1 266 ? 57.519 66.107 96.567 1.00 39.89 292 TYR B CA 1
ATOM 13555 C C . TYR D 1 266 ? 57.439 66.467 95.091 1.00 36.18 292 TYR B C 1
ATOM 13556 O O . TYR D 1 266 ? 56.725 67.400 94.710 1.00 40.89 292 TYR B O 1
ATOM 13574 N N . VAL D 1 267 ? 58.176 65.730 94.266 1.00 37.47 293 VAL B N 1
ATOM 13575 C CA . VAL D 1 267 ? 58.242 65.988 92.833 1.00 35.13 293 VAL B CA 1
ATOM 13576 C C . VAL D 1 267 ? 57.896 64.704 92.098 1.00 31.14 293 VAL B C 1
ATOM 13577 O O . VAL D 1 267 ? 58.430 63.636 92.417 1.00 34.94 293 VAL B O 1
ATOM 13590 N N . LYS D 1 268 ? 57.008 64.812 91.115 1.00 34.46 294 LYS B N 1
ATOM 13591 C CA . LYS D 1 268 ? 56.637 63.699 90.249 1.00 35.54 294 LYS B CA 1
ATOM 13592 C C . LYS D 1 268 ? 57.256 63.934 88.875 1.00 38.27 294 LYS B C 1
ATOM 13593 O O . LYS D 1 268 ? 56.881 64.879 88.172 1.00 40.76 294 LYS B O 1
ATOM 13612 N N . PHE D 1 269 ? 58.211 63.086 88.504 1.00 36.51 295 PHE B N 1
ATOM 13613 C CA . PHE D 1 269 ? 58.740 63.041 87.147 1.00 31.87 295 PHE B CA 1
ATOM 13614 C C . PHE D 1 269 ? 58.030 61.929 86.393 1.00 36.60 295 PHE B C 1
ATOM 13615 O O . PHE D 1 269 ? 57.941 60.802 86.890 1.00 39.96 295 PHE B O 1
ATOM 13632 N N . ASP D 1 270 ? 57.533 62.233 85.197 1.00 38.41 296 ASP B N 1
ATOM 13633 C CA . ASP D 1 270 ? 56.929 61.193 84.382 1.00 43.00 296 ASP B CA 1
ATOM 13634 C C . ASP D 1 270 ? 57.037 61.555 82.909 1.00 43.01 296 ASP B C 1
ATOM 13635 O O . ASP D 1 270 ? 57.155 62.725 82.538 1.00 49.25 296 ASP B O 1
ATOM 13644 N N . THR D 1 271 ? 56.997 60.518 82.077 1.00 41.74 297 THR B N 1
ATOM 13645 C CA . THR D 1 271 ? 57.099 60.657 80.635 1.00 36.02 297 THR B CA 1
ATOM 13646 C C . THR D 1 271 ? 56.311 59.529 79.991 1.00 41.39 297 THR B C 1
ATOM 13647 O O . THR D 1 271 ? 56.015 58.514 80.627 1.00 39.01 297 THR B O 1
ATOM 13658 N N . THR D 1 272 ? 55.969 59.718 78.721 1.00 38.90 298 THR B N 1
ATOM 13659 C CA . THR D 1 272 ? 55.366 58.653 77.933 1.00 35.65 298 THR B CA 1
ATOM 13660 C C . THR D 1 272 ? 56.401 57.878 77.131 1.00 35.03 298 THR B C 1
ATOM 13661 O O . THR D 1 272 ? 56.035 56.952 76.398 1.00 36.89 298 THR B O 1
ATOM 13672 N N . SER D 1 273 ? 57.678 58.228 77.259 1.00 34.19 299 SER B N 1
ATOM 13673 C CA . SER D 1 273 ? 58.736 57.493 76.585 1.00 34.62 299 SER B CA 1
ATOM 13674 C C . SER D 1 273 ? 58.864 56.088 77.158 1.00 38.44 299 SER B C 1
ATOM 13675 O O . SER D 1 273 ? 58.553 55.833 78.325 1.00 41.96 299 SER B O 1
ATOM 13683 N N . LYS D 1 274 ? 59.331 55.171 76.317 1.00 43.89 300 LYS B N 1
ATOM 13684 C CA . LYS D 1 274 ? 59.614 53.804 76.726 1.00 41.64 300 LYS B CA 1
ATOM 13685 C C . LYS D 1 274 ? 61.095 53.573 76.988 1.00 38.42 300 LYS B C 1
ATOM 13686 O O . LYS D 1 274 ? 61.496 52.436 77.251 1.00 43.81 300 LYS B O 1
ATOM 13705 N N . SER D 1 275 ? 61.914 54.619 76.907 1.00 33.66 301 SER B N 1
ATOM 13706 C CA . SER D 1 275 ? 63.347 54.469 77.107 1.00 37.11 301 SER B CA 1
ATOM 13707 C C . SER D 1 275 ? 63.634 53.870 78.477 1.00 42.79 301 SER B C 1
ATOM 13708 O O . SER D 1 275 ? 62.940 54.139 79.461 1.00 47.93 301 SER B O 1
ATOM 13716 N N . THR D 1 276 ? 64.671 53.040 78.533 1.00 45.71 302 THR B N 1
ATOM 13717 C CA . THR D 1 276 ? 65.092 52.429 79.784 1.00 52.33 302 THR B CA 1
ATOM 13718 C C . THR D 1 276 ? 66.092 53.286 80.548 1.00 49.79 302 THR B C 1
ATOM 13719 O O . THR D 1 276 ? 66.454 52.932 81.675 1.00 56.82 302 THR B O 1
ATOM 13730 N N . ASP D 1 277 ? 66.543 54.393 79.961 1.00 51.23 303 ASP B N 1
ATOM 13731 C CA . ASP D 1 277 ? 67.462 55.321 80.607 1.00 48.68 303 ASP B CA 1
ATOM 13732 C C . ASP D 1 277 ? 66.741 56.418 81.382 1.00 42.30 303 ASP B C 1
ATOM 13733 O O . ASP D 1 277 ? 67.382 57.388 81.799 1.00 44.04 303 ASP B O 1
ATOM 13742 N N . PHE D 1 278 ? 65.430 56.286 81.585 1.00 36.14 304 PHE B N 1
ATOM 13743 C CA . PHE D 1 278 ? 64.648 57.365 82.179 1.00 38.12 304 PHE B CA 1
ATOM 13744 C C . PHE D 1 278 ? 65.083 57.642 83.614 1.00 42.15 304 PHE B C 1
ATOM 13745 O O . PHE D 1 278 ? 65.425 58.777 83.965 1.00 42.01 304 PHE B O 1
ATOM 13762 N N . GLN D 1 279 ? 65.068 56.614 84.466 1.00 42.14 305 GLN B N 1
ATOM 13763 C CA . GLN D 1 279 ? 65.479 56.802 85.854 1.00 42.96 305 GLN B CA 1
ATOM 13764 C C . GLN D 1 279 ? 66.862 57.435 85.935 1.00 41.46 305 GLN B C 1
ATOM 13765 O O . GLN D 1 279 ? 67.073 58.408 86.667 1.00 39.91 305 GLN B O 1
ATOM 13779 N N . ALA D 1 280 ? 67.821 56.896 85.179 1.00 40.03 306 ALA B N 1
ATOM 13780 C CA . ALA D 1 280 ? 69.180 57.421 85.227 1.00 39.61 306 ALA B CA 1
ATOM 13781 C C . ALA D 1 280 ? 69.238 58.871 84.767 1.00 43.86 306 ALA B C 1
ATOM 13782 O O . ALA D 1 280 ? 70.065 59.646 85.261 1.00 42.46 306 ALA B O 1
ATOM 13789 N N . ALA D 1 281 ? 68.370 59.260 83.828 1.00 46.49 307 ALA B N 1
ATOM 13790 C CA . ALA D 1 281 ? 68.359 60.643 83.362 1.00 44.03 307 ALA B CA 1
ATOM 13791 C C . ALA D 1 281 ? 67.754 61.571 84.408 1.00 37.95 307 ALA B C 1
ATOM 13792 O O . ALA D 1 281 ? 68.285 62.659 84.662 1.00 35.92 307 ALA B O 1
ATOM 13799 N N . VAL D 1 282 ? 66.640 61.164 85.020 1.00 31.87 308 VAL B N 1
ATOM 13800 C CA . VAL D 1 282 ? 66.041 61.958 86.091 1.00 39.98 308 VAL B CA 1
ATOM 13801 C C . VAL D 1 282 ? 67.072 62.232 87.178 1.00 41.07 308 VAL B C 1
ATOM 13802 O O . VAL D 1 282 ? 67.308 63.383 87.561 1.00 39.14 308 VAL B O 1
ATOM 13815 N N . GLU D 1 283 ? 67.709 61.174 87.685 1.00 41.82 309 GLU B N 1
ATOM 13816 C CA . GLU D 1 283 ? 68.666 61.339 88.773 1.00 45.05 309 GLU B CA 1
ATOM 13817 C C . GLU D 1 283 ? 69.864 62.176 88.345 1.00 44.06 309 GLU B C 1
ATOM 13818 O O . GLU D 1 283 ? 70.445 62.891 89.169 1.00 48.62 309 GLU B O 1
ATOM 13830 N N . ALA D 1 284 ? 70.252 62.103 87.070 1.00 44.00 310 ALA B N 1
ATOM 13831 C CA . ALA D 1 284 ? 71.345 62.941 86.592 1.00 51.26 310 ALA B CA 1
ATOM 13832 C C . ALA D 1 284 ? 70.937 64.407 86.539 1.00 49.22 310 ALA B C 1
ATOM 13833 O O . ALA D 1 284 ? 71.790 65.292 86.675 1.00 53.12 310 ALA B O 1
ATOM 13840 N N . ALA D 1 285 ? 69.646 64.684 86.341 1.00 45.52 311 ALA B N 1
ATOM 13841 C CA . ALA D 1 285 ? 69.174 66.065 86.360 1.00 43.87 311 ALA B CA 1
ATOM 13842 C C . ALA D 1 285 ? 69.164 66.620 87.779 1.00 47.36 311 ALA B C 1
ATOM 13843 O O . ALA D 1 285 ? 69.519 67.785 87.998 1.00 46.04 311 ALA B O 1
ATOM 13850 N N . ILE D 1 286 ? 68.756 65.803 88.753 1.00 48.10 312 ILE B N 1
ATOM 13851 C CA . ILE D 1 286 ? 68.786 66.227 90.152 1.00 47.56 312 ILE B CA 1
ATOM 13852 C C . ILE D 1 286 ? 70.180 66.720 90.516 1.00 50.01 312 ILE B C 1
ATOM 13853 O O . ILE D 1 286 ? 70.348 67.769 91.149 1.00 53.61 312 ILE B O 1
ATOM 13869 N N . LYS D 1 287 ? 71.199 65.965 90.114 1.00 49.72 313 LYS B N 1
ATOM 13870 C CA . LYS D 1 287 ? 72.572 66.204 90.534 1.00 51.73 313 LYS B CA 1
ATOM 13871 C C . LYS D 1 287 ? 73.244 67.349 89.791 1.00 53.95 313 LYS B C 1
ATOM 13872 O O . LYS D 1 287 ? 74.409 67.645 90.078 1.00 58.61 313 LYS B O 1
ATOM 13891 N N . GLY D 1 288 ? 72.561 67.989 88.847 1.00 54.88 314 GLY B N 1
ATOM 13892 C CA . GLY D 1 288 ? 73.185 69.040 88.068 1.00 63.06 314 GLY B CA 1
ATOM 13893 C C . GLY D 1 288 ? 74.406 68.537 87.327 1.00 60.87 314 GLY B C 1
ATOM 13894 O O . GLY D 1 288 ? 75.538 68.669 87.805 1.00 65.75 314 GLY B O 1
ATOM 13898 N N . VAL D 1 289 ? 74.176 67.945 86.157 1.00 62.76 315 VAL B N 1
ATOM 13899 C CA . VAL D 1 289 ? 75.229 67.343 85.347 1.00 71.21 315 VAL B CA 1
ATOM 13900 C C . VAL D 1 289 ? 75.178 67.969 83.955 1.00 76.70 315 VAL B C 1
ATOM 13901 O O . VAL D 1 289 ? 74.299 68.788 83.665 1.00 79.53 315 VAL B O 1
ATOM 13914 N N . GLU D 1 290 ? 76.148 67.624 83.108 1.00 75.78 316 GLU B N 1
ATOM 13915 C CA . GLU D 1 290 ? 76.172 68.006 81.694 1.00 77.41 316 GLU B CA 1
ATOM 13916 C C . GLU D 1 290 ? 74.839 67.836 80.966 1.00 78.63 316 GLU B C 1
ATOM 13917 O O . GLU D 1 290 ? 74.225 68.832 80.565 1.00 79.38 316 GLU B O 1
ATOM 13929 N N . ILE D 1 291 ? 74.386 66.589 80.793 1.00 83.51 317 ILE B N 1
ATOM 13930 C CA . ILE D 1 291 ? 73.309 66.226 79.865 1.00 82.38 317 ILE B CA 1
ATOM 13931 C C . ILE D 1 291 ? 73.365 67.129 78.639 1.00 81.74 317 ILE B C 1
ATOM 13932 O O . ILE D 1 291 ? 72.733 68.187 78.591 1.00 79.33 317 ILE B O 1
ATOM 13948 N N . LYS D 1 292 ? 74.102 66.701 77.648 1.00 80.75 318 LYS B N 1
ATOM 13949 C CA . LYS D 1 292 ? 74.667 67.527 76.585 1.00 82.40 318 LYS B CA 1
ATOM 13950 C C . LYS D 1 292 ? 73.717 67.606 75.387 1.00 76.68 318 LYS B C 1
ATOM 13951 O O . LYS D 1 292 ? 73.040 66.626 75.074 1.00 72.42 318 LYS B O 1
ATOM 13969 N N . PRO D 1 293 ? 73.678 68.767 74.711 1.00 76.60 319 PRO B N 1
ATOM 13970 C CA . PRO D 1 293 ? 72.793 68.965 73.552 1.00 79.60 319 PRO B CA 1
ATOM 13971 C C . PRO D 1 293 ? 72.167 67.738 72.890 1.00 77.76 319 PRO B C 1
ATOM 13972 O O . PRO D 1 293 ? 70.946 67.577 72.959 1.00 85.59 319 PRO B O 1
ATOM 13983 N N . ASN D 1 294 ? 72.951 66.879 72.239 1.00 67.73 320 ASN B N 1
ATOM 13984 C CA . ASN D 1 294 ? 72.386 65.879 71.339 1.00 73.24 320 ASN B CA 1
ATOM 13985 C C . ASN D 1 294 ? 72.486 64.453 71.868 1.00 76.42 320 ASN B C 1
ATOM 13986 O O . ASN D 1 294 ? 72.239 63.507 71.110 1.00 72.45 320 ASN B O 1
ATOM 13997 N N . THR D 1 295 ? 72.822 64.265 73.142 1.00 76.98 321 THR B N 1
ATOM 13998 C CA . THR D 1 295 ? 72.821 62.920 73.698 1.00 73.65 321 THR B CA 1
ATOM 13999 C C . THR D 1 295 ? 71.387 62.460 73.955 1.00 67.82 321 THR B C 1
ATOM 14000 O O . THR D 1 295 ? 70.424 63.217 73.807 1.00 66.07 321 THR B O 1
ATOM 14011 N N . GLU D 1 296 ? 71.251 61.192 74.345 1.00 71.84 322 GLU B N 1
ATOM 14012 C CA . GLU D 1 296 ? 69.926 60.627 74.562 1.00 67.11 322 GLU B CA 1
ATOM 14013 C C . GLU D 1 296 ? 69.298 61.122 75.859 1.00 68.02 322 GLU B C 1
ATOM 14014 O O . GLU D 1 296 ? 68.068 61.207 75.952 1.00 60.08 322 GLU B O 1
ATOM 14026 N N . PHE D 1 297 ? 70.112 61.451 76.865 1.00 61.46 323 PHE B N 1
ATOM 14027 C CA . PHE D 1 297 ? 69.568 62.004 78.101 1.00 61.74 323 PHE B CA 1
ATOM 14028 C C . PHE D 1 297 ? 68.877 63.336 77.846 1.00 58.54 323 PHE B C 1
ATOM 14029 O O . PHE D 1 297 ? 67.834 63.628 78.442 1.00 49.29 323 PHE B O 1
ATOM 14046 N N . HIS D 1 298 ? 69.446 64.161 76.966 1.00 62.06 324 HIS B N 1
ATOM 14047 C CA . HIS D 1 298 ? 68.795 65.413 76.595 1.00 58.46 324 HIS B CA 1
ATOM 14048 C C . HIS D 1 298 ? 67.392 65.161 76.060 1.00 56.16 324 HIS B C 1
ATOM 14049 O O . HIS D 1 298 ? 66.425 65.798 76.490 1.00 56.31 324 HIS B O 1
ATOM 14063 N N . ARG D 1 299 ? 67.261 64.226 75.117 1.00 55.68 325 ARG B N 1
ATOM 14064 C CA . ARG D 1 299 ? 65.975 64.014 74.464 1.00 57.14 325 ARG B CA 1
ATOM 14065 C C . ARG D 1 299 ? 64.938 63.435 75.419 1.00 52.24 325 ARG B C 1
ATOM 14066 O O . ARG D 1 299 ? 63.737 63.651 75.225 1.00 55.53 325 ARG B O 1
ATOM 14087 N N . ILE D 1 300 ? 65.370 62.709 76.452 1.00 50.91 326 ILE B N 1
ATOM 14088 C CA . ILE D 1 300 ? 64.424 62.203 77.442 1.00 50.97 326 ILE B CA 1
ATOM 14089 C C . ILE D 1 300 ? 63.953 63.334 78.347 1.00 43.94 326 ILE B C 1
ATOM 14090 O O . ILE D 1 300 ? 62.749 63.516 78.565 1.00 39.97 326 ILE B O 1
ATOM 14106 N N . LEU D 1 301 ? 64.895 64.110 78.889 1.00 45.35 327 LEU B N 1
ATOM 14107 C CA . LEU D 1 301 ? 64.533 65.183 79.809 1.00 48.27 327 LEU B CA 1
ATOM 14108 C C . LEU D 1 301 ? 63.712 66.263 79.118 1.00 52.25 327 LEU B C 1
ATOM 14109 O O . LEU D 1 301 ? 62.926 66.960 79.771 1.00 44.28 327 LEU B O 1
ATOM 14125 N N . GLN D 1 302 ? 63.876 66.419 77.803 1.00 50.87 328 GLN B N 1
ATOM 14126 C CA . GLN D 1 302 ? 63.095 67.390 77.045 1.00 43.60 328 GLN B CA 1
ATOM 14127 C C . GLN D 1 302 ? 61.627 67.010 76.928 1.00 41.25 328 GLN B C 1
ATOM 14128 O O . GLN D 1 302 ? 60.833 67.832 76.463 1.00 42.44 328 GLN B O 1
ATOM 14142 N N . ASN D 1 303 ? 61.245 65.794 77.321 1.00 42.14 329 ASN B N 1
ATOM 14143 C CA . ASN D 1 303 ? 59.848 65.378 77.278 1.00 41.12 329 ASN B CA 1
ATOM 14144 C C . ASN D 1 303 ? 59.380 64.836 78.625 1.00 40.74 329 ASN B C 1
ATOM 14145 O O . ASN D 1 303 ? 58.397 64.088 78.678 1.00 40.78 329 ASN B O 1
ATOM 14156 N N . THR D 1 304 ? 60.058 65.202 79.711 1.00 34.71 330 THR B N 1
ATOM 14157 C CA . THR D 1 304 ? 59.694 64.750 81.047 1.00 42.88 330 THR B CA 1
ATOM 14158 C C . THR D 1 304 ? 58.794 65.788 81.706 1.00 35.11 330 THR B C 1
ATOM 14159 O O . THR D 1 304 ? 59.204 66.936 81.903 1.00 34.29 330 THR B O 1
ATOM 14170 N N . SER D 1 305 ? 57.574 65.381 82.046 1.00 39.02 331 SER B N 1
ATOM 14171 C CA . SER D 1 305 ? 56.691 66.231 82.830 1.00 39.06 331 SER B CA 1
ATOM 14172 C C . SER D 1 305 ? 57.179 66.298 84.273 1.00 43.85 331 SER B C 1
ATOM 14173 O O . SER D 1 305 ? 57.562 65.284 84.863 1.00 44.04 331 SER B O 1
ATOM 14181 N N . VAL D 1 306 ? 57.171 67.502 84.840 1.00 35.79 332 VAL B N 1
ATOM 14182 C CA . VAL D 1 306 ? 57.580 67.728 86.221 1.00 42.94 332 VAL B CA 1
ATOM 14183 C C . VAL D 1 306 ? 56.392 68.293 86.986 1.00 47.53 332 VAL B C 1
ATOM 14184 O O . VAL D 1 306 ? 55.608 69.081 86.445 1.00 55.31 332 VAL B O 1
ATOM 14197 N N . CYS D 1 307 ? 56.271 67.894 88.252 1.00 45.95 333 CYS B N 1
ATOM 14198 C CA . CYS D 1 307 ? 55.055 68.135 89.025 1.00 50.73 333 CYS B CA 1
ATOM 14199 C C . CYS D 1 307 ? 55.450 68.202 90.499 1.00 49.05 333 CYS B C 1
ATOM 14200 O O . CYS D 1 307 ? 55.653 67.164 91.136 1.00 45.67 333 CYS B O 1
ATOM 14207 N N . ALA D 1 308 ? 55.549 69.417 91.030 1.00 48.10 334 ALA B N 1
ATOM 14208 C CA . ALA D 1 308 ? 56.052 69.646 92.376 1.00 44.35 334 ALA B CA 1
ATOM 14209 C C . ALA D 1 308 ? 54.952 70.173 93.285 1.00 49.14 334 ALA B C 1
ATOM 14210 O O . ALA D 1 308 ? 54.161 71.036 92.889 1.00 53.84 334 ALA B O 1
ATOM 14217 N N . VAL D 1 309 ? 54.914 69.647 94.507 1.00 47.41 335 VAL B N 1
ATOM 14218 C CA . VAL D 1 309 ? 54.071 70.168 95.577 1.00 54.31 335 VAL B CA 1
ATOM 14219 C C . VAL D 1 309 ? 54.974 70.389 96.781 1.00 44.91 335 VAL B C 1
ATOM 14220 O O . VAL D 1 309 ? 55.699 69.477 97.194 1.00 45.67 335 VAL B O 1
ATOM 14233 N N . ILE D 1 310 ? 54.953 71.600 97.324 1.00 50.06 336 ILE B N 1
ATOM 14234 C CA . ILE D 1 310 ? 55.903 72.014 98.348 1.00 57.17 336 ILE B CA 1
ATOM 14235 C C . ILE D 1 310 ? 55.190 72.025 99.690 1.00 58.33 336 ILE B C 1
ATOM 14236 O O . ILE D 1 310 ? 54.013 72.398 99.782 1.00 60.98 336 ILE B O 1
ATOM 14252 N N . LEU D 1 311 ? 55.912 71.613 100.733 1.00 61.65 337 LEU B N 1
ATOM 14253 C CA . LEU D 1 311 ? 55.308 71.334 102.028 1.00 77.17 337 LEU B CA 1
ATOM 14254 C C . LEU D 1 311 ? 56.013 72.077 103.155 1.00 83.47 337 LEU B C 1
ATOM 14255 O O . LEU D 1 311 ? 56.447 73.222 102.980 1.00 76.08 337 LEU B O 1
ATOM 14271 N N . GLY D 1 312 ? 56.135 71.423 104.309 1.00 84.38 338 GLY B N 1
ATOM 14272 C CA . GLY D 1 312 ? 56.743 72.009 105.479 1.00 109.33 338 GLY B CA 1
ATOM 14273 C C . GLY D 1 312 ? 55.735 72.047 106.607 1.00 99.85 338 GLY B C 1
ATOM 14274 O O . GLY D 1 312 ? 54.775 71.270 106.618 1.00 95.83 338 GLY B O 1
ATOM 14278 N N . GLY D 1 313 ? 55.939 72.946 107.562 1.00 92.72 339 GLY B N 1
ATOM 14279 C CA . GLY D 1 313 ? 54.981 73.143 108.629 1.00 102.95 339 GLY B CA 1
ATOM 14280 C C . GLY D 1 313 ? 53.794 73.963 108.168 1.00 117.12 339 GLY B C 1
ATOM 14281 O O . GLY D 1 313 ? 52.723 73.411 107.901 1.00 111.65 339 GLY B O 1
ATOM 14285 N N . SER D 1 314 ? 53.998 75.281 108.060 1.00 136.21 340 SER B N 1
ATOM 14286 C CA . SER D 1 314 ? 52.985 76.262 107.674 1.00 143.53 340 SER B CA 1
ATOM 14287 C C . SER D 1 314 ? 51.612 75.654 107.410 1.00 146.30 340 SER B C 1
ATOM 14288 O O . SER D 1 314 ? 50.661 75.927 108.148 1.00 127.79 340 SER B O 1
ATOM 14296 N N . ALA D 1 315 ? 51.508 74.826 106.366 1.00 155.39 341 ALA B N 1
ATOM 14297 C CA . ALA D 1 315 ? 50.260 74.171 105.972 1.00 138.39 341 ALA B CA 1
ATOM 14298 C C . ALA D 1 315 ? 50.375 73.627 104.556 1.00 144.06 341 ALA B C 1
ATOM 14299 O O . ALA D 1 315 ? 49.407 73.664 103.791 1.00 148.28 341 ALA B O 1
ATOM 14306 N N . ASN D 1 316 ? 51.553 73.121 104.199 1.00 134.88 342 ASN B N 1
ATOM 14307 C CA . ASN D 1 316 ? 51.799 72.622 102.854 1.00 121.31 342 ASN B CA 1
ATOM 14308 C C . ASN D 1 316 ? 51.475 73.708 101.832 1.00 126.03 342 ASN B C 1
ATOM 14309 O O . ASN D 1 316 ? 52.206 74.699 101.738 1.00 111.37 342 ASN B O 1
ATOM 14320 N N . GLY D 1 317 ? 50.392 73.556 101.075 1.00 134.70 343 GLY B N 1
ATOM 14321 C CA . GLY D 1 317 ? 50.013 74.554 100.092 1.00 122.15 343 GLY B CA 1
ATOM 14322 C C . GLY D 1 317 ? 49.679 73.942 98.746 1.00 113.75 343 GLY B C 1
ATOM 14323 O O . GLY D 1 317 ? 49.076 74.595 97.887 1.00 104.86 343 GLY B O 1
ATOM 14327 N N . ALA D 1 318 ? 50.070 72.687 98.553 1.00 118.19 344 ALA B N 1
ATOM 14328 C CA . ALA D 1 318 ? 49.794 71.969 97.304 1.00 105.98 344 ALA B CA 1
ATOM 14329 C C . ALA D 1 318 ? 50.445 72.751 96.159 1.00 111.66 344 ALA B C 1
ATOM 14330 O O . ALA D 1 318 ? 51.512 73.354 96.332 1.00 98.12 344 ALA B O 1
ATOM 14337 N N . ALA D 1 319 ? 49.816 72.741 94.985 1.00 117.78 345 ALA B N 1
ATOM 14338 C CA . ALA D 1 319 ? 50.290 73.516 93.847 1.00 115.98 345 ALA B CA 1
ATOM 14339 C C . ALA D 1 319 ? 49.101 74.155 93.135 1.00 120.56 345 ALA B C 1
ATOM 14340 O O . ALA D 1 319 ? 48.482 75.083 93.665 1.00 114.56 345 ALA B O 1
ATOM 14347 N N . LYS D 1 320 ? 48.766 73.659 91.945 1.00 130.02 346 LYS B N 1
ATOM 14348 C CA . LYS D 1 320 ? 47.632 74.149 91.172 1.00 133.17 346 LYS B CA 1
ATOM 14349 C C . LYS D 1 320 ? 47.240 73.078 90.163 1.00 127.88 346 LYS B C 1
ATOM 14350 O O . LYS D 1 320 ? 46.570 72.099 90.502 1.00 111.61 346 LYS B O 1
ATOM 14369 N N . VAL D 1 321 ? 47.658 73.271 88.915 1.00 139.25 347 VAL B N 1
ATOM 14370 C CA . VAL D 1 321 ? 47.697 72.225 87.904 1.00 123.25 347 VAL B CA 1
ATOM 14371 C C . VAL D 1 321 ? 49.164 71.883 87.701 1.00 114.88 347 VAL B C 1
ATOM 14372 O O . VAL D 1 321 ? 49.997 72.782 87.541 1.00 106.07 347 VAL B O 1
ATOM 14385 N N . CYS D 1 322 ? 49.488 70.596 87.748 1.00 110.73 348 CYS B N 1
ATOM 14386 C CA . CYS D 1 322 ? 50.890 70.210 87.689 1.00 103.78 348 CYS B CA 1
ATOM 14387 C C . CYS D 1 322 ? 51.434 70.388 86.278 1.00 92.37 348 CYS B C 1
ATOM 14388 O O . CYS D 1 322 ? 51.403 69.460 85.462 1.00 88.70 348 CYS B O 1
ATOM 14395 N N . THR D 1 323 ? 51.924 71.593 85.990 1.00 89.47 349 THR B N 1
ATOM 14396 C CA . THR D 1 323 ? 52.557 71.926 84.718 1.00 78.65 349 THR B CA 1
ATOM 14397 C C . THR D 1 323 ? 53.972 72.405 85.013 1.00 65.96 349 THR B C 1
ATOM 14398 O O . THR D 1 323 ? 54.161 73.445 85.653 1.00 72.99 349 THR B O 1
ATOM 14409 N N . GLY D 1 324 ? 54.957 71.645 84.554 1.00 50.23 350 GLY B N 1
ATOM 14410 C CA . GLY D 1 324 ? 56.347 72.010 84.755 1.00 46.48 350 GLY B CA 1
ATOM 14411 C C . GLY D 1 324 ? 57.241 71.083 83.965 1.00 41.31 350 GLY B C 1
ATOM 14412 O O . GLY D 1 324 ? 56.792 70.083 83.398 1.00 43.71 350 GLY B O 1
ATOM 14416 N N . ASN D 1 325 ? 58.523 71.434 83.936 1.00 40.37 351 ASN B N 1
ATOM 14417 C CA . ASN D 1 325 ? 59.520 70.657 83.216 1.00 41.41 351 ASN B CA 1
ATOM 14418 C C . ASN D 1 325 ? 60.778 70.592 84.072 1.00 42.15 351 ASN B C 1
ATOM 14419 O O . ASN D 1 325 ? 60.799 71.049 85.219 1.00 46.73 351 ASN B O 1
ATOM 14430 N N . ILE D 1 326 ? 61.842 70.017 83.506 1.00 41.87 352 ILE B N 1
ATOM 14431 C CA . ILE D 1 326 ? 63.103 69.909 84.225 1.00 45.57 352 ILE B CA 1
ATOM 14432 C C . ILE D 1 326 ? 63.614 71.279 84.639 1.00 49.41 352 ILE B C 1
ATOM 14433 O O . ILE D 1 326 ? 64.435 71.384 85.556 1.00 53.52 352 ILE B O 1
ATOM 14449 N N . ASP D 1 327 ? 63.142 72.340 83.981 1.00 50.40 353 ASP B N 1
ATOM 14450 C CA . ASP D 1 327 ? 63.568 73.694 84.315 1.00 51.85 353 ASP B CA 1
ATOM 14451 C C . ASP D 1 327 ? 62.862 74.219 85.558 1.00 53.44 353 ASP B C 1
ATOM 14452 O O . ASP D 1 327 ? 63.496 74.846 86.415 1.00 52.00 353 ASP B O 1
ATOM 14461 N N . THR D 1 328 ? 61.549 74.004 85.657 1.00 45.25 354 THR B N 1
ATOM 14462 C CA . THR D 1 328 ? 60.839 74.324 86.888 1.00 48.28 354 THR B CA 1
ATOM 14463 C C . THR D 1 328 ? 61.569 73.746 88.090 1.00 54.35 354 THR B C 1
ATOM 14464 O O . THR D 1 328 ? 61.739 74.421 89.111 1.00 55.02 354 THR B O 1
ATOM 14475 N N . LEU D 1 329 ? 62.012 72.494 87.981 1.00 54.39 355 LEU B N 1
ATOM 14476 C CA . LEU D 1 329 ? 62.754 71.864 89.065 1.00 48.92 355 LEU B CA 1
ATOM 14477 C C . LEU D 1 329 ? 63.976 72.693 89.442 1.00 52.65 355 LEU B C 1
ATOM 14478 O O . LEU D 1 329 ? 64.140 73.090 90.601 1.00 57.45 355 LEU B O 1
ATOM 14494 N N . LYS D 1 330 ? 64.846 72.972 88.467 1.00 54.14 356 LYS B N 1
ATOM 14495 C CA . LYS D 1 330 ? 66.096 73.663 88.768 1.00 52.27 356 LYS B CA 1
ATOM 14496 C C . LYS D 1 330 ? 65.855 75.006 89.443 1.00 57.41 356 LYS B C 1
ATOM 14497 O O . LYS D 1 330 ? 66.653 75.425 90.290 1.00 52.44 356 LYS B O 1
ATOM 14516 N N . ALA D 1 331 ? 64.770 75.696 89.088 1.00 55.37 357 ALA B N 1
ATOM 14517 C CA . ALA D 1 331 ? 64.476 76.979 89.716 1.00 55.18 357 ALA B CA 1
ATOM 14518 C C . ALA D 1 331 ? 64.098 76.797 91.181 1.00 55.33 357 ALA B C 1
ATOM 14519 O O . ALA D 1 331 ? 64.612 77.501 92.057 1.00 61.58 357 ALA B O 1
ATOM 14526 N N . LEU D 1 332 ? 63.201 75.850 91.466 1.00 53.16 358 LEU B N 1
ATOM 14527 C CA . LEU D 1 332 ? 62.781 75.615 92.844 1.00 55.52 358 LEU B CA 1
ATOM 14528 C C . LEU D 1 332 ? 63.962 75.209 93.717 1.00 58.09 358 LEU B C 1
ATOM 14529 O O . LEU D 1 332 ? 64.117 75.703 94.839 1.00 63.98 358 LEU B O 1
ATOM 14545 N N . ILE D 1 333 ? 64.803 74.297 93.222 1.00 56.79 359 ILE B N 1
ATOM 14546 C CA . ILE D 1 333 ? 66.028 73.943 93.940 1.00 59.85 359 ILE B CA 1
ATOM 14547 C C . ILE D 1 333 ? 66.783 75.209 94.322 1.00 66.57 359 ILE B C 1
ATOM 14548 O O . ILE D 1 333 ? 67.002 75.499 95.503 1.00 63.54 359 ILE B O 1
ATOM 14564 N N . GLN D 1 334 ? 67.188 75.985 93.315 1.00 68.08 360 GLN B N 1
ATOM 14565 C CA . GLN D 1 334 ? 67.891 77.236 93.573 1.00 64.42 360 GLN B CA 1
ATOM 14566 C C . GLN D 1 334 ? 67.047 78.189 94.408 1.00 62.42 360 GLN B C 1
ATOM 14567 O O . GLN D 1 334 ? 67.594 79.021 95.142 1.00 62.39 360 GLN B O 1
ATOM 14581 N N . GLU D 1 335 ? 65.721 78.090 94.311 1.00 62.44 361 GLU B N 1
ATOM 14582 C CA . GLU D 1 335 ? 64.843 78.956 95.086 1.00 72.25 361 GLU B CA 1
ATOM 14583 C C . GLU D 1 335 ? 64.682 78.483 96.525 1.00 71.34 361 GLU B C 1
ATOM 14584 O O . GLU D 1 335 ? 64.319 79.288 97.390 1.00 74.68 361 GLU B O 1
ATOM 14596 N N . GLY D 1 336 ? 64.946 77.207 96.797 1.00 65.33 362 GLY B N 1
ATOM 14597 C CA . GLY D 1 336 ? 64.850 76.670 98.141 1.00 71.16 362 GLY B CA 1
ATOM 14598 C C . GLY D 1 336 ? 66.219 76.411 98.733 1.00 71.90 362 GLY B C 1
ATOM 14599 O O . GLY D 1 336 ? 66.446 76.667 99.919 1.00 65.13 362 GLY B O 1
ATOM 14603 N N . ALA D 1 337 ? 67.140 75.893 97.920 1.00 78.42 363 ALA B N 1
ATOM 14604 C CA . ALA D 1 337 ? 68.543 75.884 98.304 1.00 79.11 363 ALA B CA 1
ATOM 14605 C C . ALA D 1 337 ? 68.934 77.271 98.783 1.00 70.56 363 ALA B C 1
ATOM 14606 O O . ALA D 1 337 ? 68.361 78.277 98.356 1.00 69.88 363 ALA B O 1
ATOM 14613 N N . ASN D 1 338 ? 69.901 77.332 99.695 1.00 77.71 364 ASN B N 1
ATOM 14614 C CA . ASN D 1 338 ? 70.340 78.629 100.192 1.00 85.77 364 ASN B CA 1
ATOM 14615 C C . ASN D 1 338 ? 69.168 79.301 100.907 1.00 87.39 364 ASN B C 1
ATOM 14616 O O . ASN D 1 338 ? 68.032 78.823 100.822 1.00 93.26 364 ASN B O 1
ATOM 14627 N N . LEU D 1 339 ? 69.420 80.382 101.639 1.00 84.65 365 LEU B N 1
ATOM 14628 C CA . LEU D 1 339 ? 68.378 80.965 102.472 1.00 89.69 365 LEU B CA 1
ATOM 14629 C C . LEU D 1 339 ? 67.255 81.552 101.619 1.00 101.34 365 LEU B C 1
ATOM 14630 O O . LEU D 1 339 ? 67.474 82.028 100.501 1.00 98.07 365 LEU B O 1
ATOM 14646 N N . SER D 1 340 ? 66.040 81.506 102.162 1.00 107.69 366 SER B N 1
ATOM 14647 C CA . SER D 1 340 ? 64.876 82.130 101.556 1.00 113.93 366 SER B CA 1
ATOM 14648 C C . SER D 1 340 ? 64.681 83.522 102.164 1.00 111.60 366 SER B C 1
ATOM 14649 O O . SER D 1 340 ? 65.604 84.084 102.763 1.00 105.72 366 SER B O 1
ATOM 14657 N N . THR D 1 341 ? 63.478 84.080 102.029 1.00 117.35 367 THR B N 1
ATOM 14658 C CA . THR D 1 341 ? 63.192 85.433 102.501 1.00 123.16 367 THR B CA 1
ATOM 14659 C C . THR D 1 341 ? 63.343 85.560 104.014 1.00 125.87 367 THR B C 1
ATOM 14660 O O . THR D 1 341 ? 62.430 86.044 104.691 1.00 120.52 367 THR B O 1
ATOM 14671 N N . SER D 1 342 ? 64.485 85.134 104.556 1.00 129.77 368 SER B N 1
ATOM 14672 C CA . SER D 1 342 ? 64.690 85.062 105.999 1.00 130.62 368 SER B CA 1
ATOM 14673 C C . SER D 1 342 ? 63.714 84.093 106.660 1.00 134.37 368 SER B C 1
ATOM 14674 O O . SER D 1 342 ? 63.728 83.931 107.884 1.00 132.06 368 SER B O 1
ATOM 14682 N N . SER D 1 343 ? 62.873 83.434 105.862 1.00 124.04 369 SER B N 1
ATOM 14683 C CA . SER D 1 343 ? 61.875 82.530 106.398 1.00 117.47 369 SER B CA 1
ATOM 14684 C C . SER D 1 343 ? 62.553 81.309 107.018 1.00 113.76 369 SER B C 1
ATOM 14685 O O . SER D 1 343 ? 63.693 80.986 106.682 1.00 111.08 369 SER B O 1
ATOM 14693 N N . PRO D 1 344 ? 61.865 80.610 107.938 1.00 110.05 370 PRO B N 1
ATOM 14694 C CA . PRO D 1 344 ? 62.456 79.458 108.637 1.00 101.43 370 PRO B CA 1
ATOM 14695 C C . PRO D 1 344 ? 63.203 78.420 107.765 1.00 86.55 370 PRO B C 1
ATOM 14696 O O . PRO D 1 344 ? 64.286 78.037 108.199 1.00 73.42 370 PRO B O 1
ATOM 14707 N N . ALA D 1 345 ? 62.698 77.973 106.609 1.00 95.11 371 ALA B N 1
ATOM 14708 C CA . ALA D 1 345 ? 61.417 78.377 106.029 1.00 97.52 371 ALA B CA 1
ATOM 14709 C C . ALA D 1 345 ? 60.269 77.540 106.581 1.00 99.09 371 ALA B C 1
ATOM 14710 O O . ALA D 1 345 ? 59.116 77.876 106.348 1.00 109.45 371 ALA B O 1
ATOM 14717 N N . VAL D 1 346 ? 60.593 76.449 107.277 1.00 86.29 372 VAL B N 1
ATOM 14718 C CA . VAL D 1 346 ? 59.646 75.721 108.127 1.00 70.11 372 VAL B CA 1
ATOM 14719 C C . VAL D 1 346 ? 60.323 74.487 108.713 1.00 56.21 372 VAL B C 1
ATOM 14720 O O . VAL D 1 346 ? 61.439 74.137 108.303 1.00 51.51 372 VAL B O 1
ATOM 14733 N N . PRO D 1 347 ? 59.690 73.796 109.665 1.00 54.58 373 PRO B N 1
ATOM 14734 C CA . PRO D 1 347 ? 60.172 72.461 110.057 1.00 47.97 373 PRO B CA 1
ATOM 14735 C C . PRO D 1 347 ? 59.872 71.437 108.972 1.00 43.93 373 PRO B C 1
ATOM 14736 O O . PRO D 1 347 ? 58.733 71.320 108.512 1.00 44.97 373 PRO B O 1
ATOM 14747 N N . ILE D 1 348 ? 60.900 70.687 108.572 1.00 42.26 374 ILE B N 1
ATOM 14748 C CA . ILE D 1 348 ? 60.765 69.717 107.498 1.00 40.22 374 ILE B CA 1
ATOM 14749 C C . ILE D 1 348 ? 60.913 68.277 107.981 1.00 39.51 374 ILE B C 1
ATOM 14750 O O . ILE D 1 348 ? 60.304 67.377 107.391 1.00 43.08 374 ILE B O 1
ATOM 14766 N N . ALA D 1 349 ? 61.698 68.027 109.026 1.00 35.85 375 ALA B N 1
ATOM 14767 C CA . ALA D 1 349 ? 61.913 66.666 109.494 1.00 39.38 375 ALA B CA 1
ATOM 14768 C C . ALA D 1 349 ? 62.092 66.671 111.004 1.00 35.65 375 ALA B C 1
ATOM 14769 O O . ALA D 1 349 ? 62.463 67.684 111.603 1.00 35.27 375 ALA B O 1
ATOM 14776 N N . TYR D 1 350 ? 61.824 65.519 111.614 1.00 33.61 376 TYR B N 1
ATOM 14777 C CA . TYR D 1 350 ? 62.014 65.347 113.045 1.00 41.63 376 TYR B CA 1
ATOM 14778 C C . TYR D 1 350 ? 62.514 63.938 113.326 1.00 40.53 376 TYR B C 1
ATOM 14779 O O . TYR D 1 350 ? 62.162 62.983 112.628 1.00 38.87 376 TYR B O 1
ATOM 14797 N N . THR D 1 351 ? 63.351 63.829 114.354 1.00 39.71 377 THR B N 1
ATOM 14798 C CA . THR D 1 351 ? 63.915 62.564 114.803 1.00 36.65 377 THR B CA 1
ATOM 14799 C C . THR D 1 351 ? 63.501 62.321 116.247 1.00 41.66 377 THR B C 1
ATOM 14800 O O . THR D 1 351 ? 63.500 63.249 117.062 1.00 42.65 377 THR B O 1
ATOM 14811 N N . THR D 1 352 ? 63.142 61.079 116.560 1.00 41.27 378 THR B N 1
ATOM 14812 C CA . THR D 1 352 ? 62.736 60.708 117.907 1.00 41.27 378 THR B CA 1
ATOM 14813 C C . THR D 1 352 ? 63.766 59.781 118.538 1.00 42.41 378 THR B C 1
ATOM 14814 O O . THR D 1 352 ? 64.545 59.113 117.852 1.00 42.07 378 THR B O 1
ATOM 14825 N N . SER D 1 353 ? 63.755 59.754 119.869 1.00 49.57 379 SER B N 1
ATOM 14826 C CA . SER D 1 353 ? 64.639 58.899 120.645 1.00 45.95 379 SER B CA 1
ATOM 14827 C C . SER D 1 353 ? 63.872 58.353 121.839 1.00 39.65 379 SER B C 1
ATOM 14828 O O . SER D 1 353 ? 62.956 58.997 122.356 1.00 33.80 379 SER B O 1
ATOM 14836 N N . PHE D 1 354 ? 64.250 57.153 122.269 1.00 46.96 380 PHE B N 1
ATOM 14837 C CA . PHE D 1 354 ? 63.572 56.514 123.388 1.00 48.40 380 PHE B CA 1
ATOM 14838 C C . PHE D 1 354 ? 63.969 57.172 124.702 1.00 49.61 380 PHE B C 1
ATOM 14839 O O . PHE D 1 354 ? 65.128 57.544 124.908 1.00 55.23 380 PHE B O 1
ATOM 14856 N N . VAL D 1 355 ? 62.987 57.320 125.594 1.00 49.43 381 VAL B N 1
ATOM 14857 C CA . VAL D 1 355 ? 63.236 57.961 126.883 1.00 48.08 381 VAL B CA 1
ATOM 14858 C C . VAL D 1 355 ? 64.250 57.162 127.689 1.00 51.16 381 VAL B C 1
ATOM 14859 O O . VAL D 1 355 ? 65.071 57.733 128.418 1.00 51.11 381 VAL B O 1
ATOM 14872 N N . LYS D 1 356 ? 64.212 55.834 127.574 1.00 53.85 382 LYS B N 1
ATOM 14873 C CA . LYS D 1 356 ? 65.065 54.970 128.383 1.00 67.79 382 LYS B CA 1
ATOM 14874 C C . LYS D 1 356 ? 66.539 55.329 128.233 1.00 67.46 382 LYS B C 1
ATOM 14875 O O . LYS D 1 356 ? 67.172 55.800 129.181 1.00 69.96 382 LYS B O 1
ATOM 14894 N N . ASP D 1 357 ? 67.087 55.105 127.040 1.00 61.33 383 ASP B N 1
ATOM 14895 C CA . ASP D 1 357 ? 68.514 55.221 126.786 1.00 67.94 383 ASP B CA 1
ATOM 14896 C C . ASP D 1 357 ? 68.872 56.401 125.893 1.00 65.88 383 ASP B C 1
ATOM 14897 O O . ASP D 1 357 ? 70.053 56.595 125.590 1.00 67.89 383 ASP B O 1
ATOM 14906 N N . ASN D 1 358 ? 67.888 57.176 125.433 1.00 60.92 384 ASN B N 1
ATOM 14907 C CA . ASN D 1 358 ? 68.136 58.324 124.559 1.00 63.61 384 ASN B CA 1
ATOM 14908 C C . ASN D 1 358 ? 68.724 57.903 123.212 1.00 57.64 384 ASN B C 1
ATOM 14909 O O . ASN D 1 358 ? 69.411 58.688 122.552 1.00 53.41 384 ASN B O 1
ATOM 14920 N N . GLU D 1 359 ? 68.465 56.669 122.780 1.00 58.18 385 GLU B N 1
ATOM 14921 C CA . GLU D 1 359 ? 68.912 56.220 121.469 1.00 62.81 385 GLU B CA 1
ATOM 14922 C C . GLU D 1 359 ? 67.861 56.541 120.415 1.00 50.33 385 GLU B C 1
ATOM 14923 O O . GLU D 1 359 ? 66.656 56.527 120.681 1.00 47.69 385 GLU B O 1
ATOM 14935 N N . VAL D 1 360 ? 68.336 56.834 119.207 1.00 51.48 386 VAL B N 1
ATOM 14936 C CA . VAL D 1 360 ? 67.450 57.208 118.111 1.00 52.80 386 VAL B CA 1
ATOM 14937 C C . VAL D 1 360 ? 66.599 56.006 117.723 1.00 40.76 386 VAL B C 1
ATOM 14938 O O . VAL D 1 360 ? 67.123 54.937 117.390 1.00 42.59 386 VAL B O 1
ATOM 14951 N N . ALA D 1 361 ? 65.282 56.182 117.756 1.00 39.58 387 ALA B N 1
ATOM 14952 C CA . ALA D 1 361 ? 64.366 55.161 117.278 1.00 45.21 387 ALA B CA 1
ATOM 14953 C C . ALA D 1 361 ? 64.348 55.140 115.754 1.00 47.44 387 ALA B C 1
ATOM 14954 O O . ALA D 1 361 ? 64.581 56.156 115.093 1.00 45.30 387 ALA B O 1
ATOM 14961 N N . THR D 1 362 ? 64.071 53.962 115.198 1.00 48.72 388 THR B N 1
ATOM 14962 C CA . THR D 1 362 ? 64.025 53.766 113.756 1.00 45.68 388 THR B CA 1
ATOM 14963 C C . THR D 1 362 ? 62.728 53.069 113.375 1.00 43.65 388 THR B C 1
ATOM 14964 O O . THR D 1 362 ? 62.317 52.103 114.026 1.00 46.35 388 THR B O 1
ATOM 14975 N N . LEU D 1 363 ? 62.092 53.559 112.315 1.00 44.34 389 LEU B N 1
ATOM 14976 C CA . LEU D 1 363 ? 60.903 52.934 111.755 1.00 45.23 389 LEU B CA 1
ATOM 14977 C C . LEU D 1 363 ? 61.301 52.038 110.592 1.00 48.24 389 LEU B C 1
ATOM 14978 O O . LEU D 1 363 ? 62.098 52.432 109.738 1.00 49.89 389 LEU B O 1
ATOM 14994 N N . GLN D 1 364 ? 60.736 50.834 110.560 1.00 47.61 390 GLN B N 1
ATOM 14995 C CA . GLN D 1 364 ? 61.040 49.851 109.529 1.00 48.44 390 GLN B CA 1
ATOM 14996 C C . GLN D 1 364 ? 59.780 49.560 108.729 1.00 49.46 390 GLN B C 1
ATOM 14997 O O . GLN D 1 364 ? 58.721 49.290 109.305 1.00 52.09 390 GLN B O 1
ATOM 15011 N N . SER D 1 365 ? 59.901 49.617 107.406 1.00 41.98 391 SER B N 1
ATOM 15012 C CA . SER D 1 365 ? 58.808 49.311 106.495 1.00 54.88 391 SER B CA 1
ATOM 15013 C C . SER D 1 365 ? 59.201 48.123 105.631 1.00 48.34 391 SER B C 1
ATOM 15014 O O . SER D 1 365 ? 60.355 48.009 105.205 1.00 45.50 391 SER B O 1
ATOM 15022 N N . ASN D 1 366 ? 58.241 47.236 105.379 1.00 50.29 392 ASN B N 1
ATOM 15023 C CA . ASN D 1 366 ? 58.482 46.032 104.590 1.00 57.66 392 ASN B CA 1
ATOM 15024 C C . ASN D 1 366 ? 57.242 45.744 103.761 1.00 54.34 392 ASN B C 1
ATOM 15025 O O . ASN D 1 366 ? 56.161 45.532 104.318 1.00 52.73 392 ASN B O 1
ATOM 15036 N N . SER D 1 367 ? 57.394 45.732 102.438 1.00 48.43 393 SER B N 1
ATOM 15037 C CA . SER D 1 367 ? 56.259 45.515 101.555 1.00 41.71 393 SER B CA 1
ATOM 15038 C C . SER D 1 367 ? 56.705 44.821 100.278 1.00 44.27 393 SER B C 1
ATOM 15039 O O . SER D 1 367 ? 57.723 45.186 99.682 1.00 47.56 393 SER B O 1
ATOM 15047 N N . ASP D 1 368 ? 55.933 43.819 99.868 1.00 45.03 394 ASP B N 1
ATOM 15048 C CA . ASP D 1 368 ? 56.063 43.224 98.547 1.00 43.11 394 ASP B CA 1
ATOM 15049 C C . ASP D 1 368 ? 55.204 43.995 97.554 1.00 39.05 394 ASP B C 1
ATOM 15050 O O . ASP D 1 368 ? 54.161 44.552 97.908 1.00 42.45 394 ASP B O 1
ATOM 15059 N N . TYR D 1 369 ? 55.650 44.026 96.301 1.00 35.43 395 TYR B N 1
ATOM 15060 C CA . TYR D 1 369 ? 54.883 44.698 95.261 1.00 37.55 395 TYR B CA 1
ATOM 15061 C C . TYR D 1 369 ? 55.261 44.124 93.905 1.00 36.60 395 TYR B C 1
ATOM 15062 O O . TYR D 1 369 ? 56.282 43.447 93.754 1.00 34.08 395 TYR B O 1
ATOM 15080 N N . ILE D 1 370 ? 54.409 44.398 92.923 1.00 41.11 396 ILE B N 1
ATOM 15081 C CA . ILE D 1 370 ? 54.630 43.990 91.541 1.00 31.03 396 ILE B CA 1
ATOM 15082 C C . ILE D 1 370 ? 55.152 45.195 90.774 1.00 31.48 396 ILE B C 1
ATOM 15083 O O . ILE D 1 370 ? 54.444 46.198 90.620 1.00 34.00 396 ILE B O 1
ATOM 15099 N N . GLU D 1 371 ? 56.389 45.100 90.296 1.00 32.28 397 GLU B N 1
ATOM 15100 C CA . GLU D 1 371 ? 56.980 46.144 89.473 1.00 39.95 397 GLU B CA 1
ATOM 15101 C C . GLU D 1 371 ? 56.565 45.979 88.017 1.00 43.65 397 GLU B C 1
ATOM 15102 O O . GLU D 1 371 ? 56.293 44.871 87.549 1.00 41.21 397 GLU B O 1
ATOM 15114 N N . THR D 1 372 ? 56.526 47.099 87.300 1.00 43.49 398 THR B N 1
ATOM 15115 C CA . THR D 1 372 ? 56.291 47.109 85.864 1.00 38.44 398 THR B CA 1
ATOM 15116 C C . THR D 1 372 ? 57.485 47.750 85.173 1.00 47.34 398 THR B C 1
ATOM 15117 O O . THR D 1 372 ? 57.951 48.815 85.593 1.00 43.29 398 THR B O 1
ATOM 15128 N N . LYS D 1 373 ? 57.975 47.100 84.119 1.00 44.11 399 LYS B N 1
ATOM 15129 C CA . LYS D 1 373 ? 59.048 47.630 83.291 1.00 43.16 399 LYS B CA 1
ATOM 15130 C C . LYS D 1 373 ? 58.590 47.653 81.842 1.00 44.33 399 LYS B C 1
ATOM 15131 O O . LYS D 1 373 ? 57.746 46.853 81.429 1.00 45.08 399 LYS B O 1
ATOM 15150 N N . VAL D 1 374 ? 59.157 48.577 81.069 1.00 45.99 400 VAL B N 1
ATOM 15151 C CA . VAL D 1 374 ? 58.710 48.823 79.705 1.00 42.55 400 VAL B CA 1
ATOM 15152 C C . VAL D 1 374 ? 59.922 48.959 78.794 1.00 46.92 400 VAL B C 1
ATOM 15153 O O . VAL D 1 374 ? 60.996 49.399 79.214 1.00 43.90 400 VAL B O 1
ATOM 15166 N N . SER D 1 375 ? 59.735 48.574 77.533 1.00 49.08 401 SER B N 1
ATOM 15167 C CA . SER D 1 375 ? 60.786 48.652 76.528 1.00 50.89 401 SER B CA 1
ATOM 15168 C C . SER D 1 375 ? 60.140 48.592 75.158 1.00 50.21 401 SER B C 1
ATOM 15169 O O . SER D 1 375 ? 59.024 48.093 75.003 1.00 47.63 401 SER B O 1
ATOM 15177 N N . SER D 1 376 ? 60.868 49.084 74.162 1.00 54.86 402 SER B N 1
ATOM 15178 C CA . SER D 1 376 ? 60.334 49.149 72.812 1.00 56.70 402 SER B CA 1
ATOM 15179 C C . SER D 1 376 ? 61.482 49.333 71.833 1.00 59.00 402 SER B C 1
ATOM 15180 O O . SER D 1 376 ? 62.491 49.966 72.153 1.00 59.62 402 SER B O 1
ATOM 15188 N N . TYR D 1 377 ? 61.319 48.771 70.637 1.00 59.64 403 TYR B N 1
ATOM 15189 C CA . TYR D 1 377 ? 62.241 49.039 69.544 1.00 66.37 403 TYR B CA 1
ATOM 15190 C C . TYR D 1 377 ? 61.448 49.304 68.273 1.00 66.15 403 TYR B C 1
ATOM 15191 O O . TYR D 1 377 ? 60.279 48.929 68.150 1.00 60.56 403 TYR B O 1
ATOM 15209 N N . ARG D 1 378 ? 62.106 49.971 67.329 1.00 68.49 404 ARG B N 1
ATOM 15210 C CA . ARG D 1 378 ? 61.482 50.440 66.099 1.00 73.30 404 ARG B CA 1
ATOM 15211 C C . ARG D 1 378 ? 62.033 49.637 64.929 1.00 66.60 404 ARG B C 1
ATOM 15212 O O . ARG D 1 378 ? 63.242 49.655 64.673 1.00 69.05 404 ARG B O 1
ATOM 15233 N N . ASN D 1 379 ? 61.148 48.936 64.225 1.00 66.06 405 ASN B N 1
ATOM 15234 C CA . ASN D 1 379 ? 61.565 48.162 63.066 1.00 69.66 405 ASN B CA 1
ATOM 15235 C C . ASN D 1 379 ? 62.190 49.067 62.011 1.00 75.17 405 ASN B C 1
ATOM 15236 O O . ASN D 1 379 ? 61.819 50.235 61.858 1.00 73.15 405 ASN B O 1
ATOM 15247 N N . GLY D 1 380 ? 63.155 48.513 61.284 1.00 75.79 406 GLY B N 1
ATOM 15248 C CA . GLY D 1 380 ? 63.811 49.226 60.207 1.00 81.70 406 GLY B CA 1
ATOM 15249 C C . GLY D 1 380 ? 63.601 48.540 58.874 1.00 74.29 406 GLY B C 1
ATOM 15250 O O . GLY D 1 380 ? 63.298 47.344 58.828 1.00 69.27 406 GLY B O 1
ATOM 15254 N N . TYR D 1 381 ? 63.757 49.284 57.782 1.00 76.49 407 TYR B N 1
ATOM 15255 C CA . TYR D 1 381 ? 63.552 48.756 56.442 1.00 68.18 407 TYR B CA 1
ATOM 15256 C C . TYR D 1 381 ? 64.750 49.089 55.568 1.00 68.28 407 TYR B C 1
ATOM 15257 O O . TYR D 1 381 ? 65.332 50.172 55.679 1.00 69.94 407 TYR B O 1
ATOM 15275 N N . LEU D 1 382 ? 65.112 48.146 54.700 1.00 64.41 408 LEU B N 1
ATOM 15276 C CA . LEU D 1 382 ? 66.195 48.319 53.739 1.00 69.31 408 LEU B CA 1
ATOM 15277 C C . LEU D 1 382 ? 65.648 48.023 52.352 1.00 64.57 408 LEU B C 1
ATOM 15278 O O . LEU D 1 382 ? 65.149 46.920 52.104 1.00 59.86 408 LEU B O 1
ATOM 15294 N N . THR D 1 383 ? 65.736 49.001 51.456 1.00 60.62 409 THR B N 1
ATOM 15295 C CA . THR D 1 383 ? 65.284 48.841 50.080 1.00 68.71 409 THR B CA 1
ATOM 15296 C C . THR D 1 383 ? 66.487 48.870 49.148 1.00 65.01 409 THR B C 1
ATOM 15297 O O . THR D 1 383 ? 67.335 49.763 49.247 1.00 60.15 409 THR B O 1
ATOM 15308 N N . LEU D 1 384 ? 66.554 47.889 48.251 1.00 65.57 410 LEU B N 1
ATOM 15309 C CA . LEU D 1 384 ? 67.655 47.740 47.303 1.00 67.59 410 LEU B CA 1
ATOM 15310 C C . LEU D 1 384 ? 67.097 47.906 45.896 1.00 75.19 410 LEU B C 1
ATOM 15311 O O . LEU D 1 384 ? 66.355 47.044 45.415 1.00 66.35 410 LEU B O 1
ATOM 15327 N N . ASP D 1 385 ? 67.452 49.008 45.239 1.00 80.79 411 ASP B N 1
ATOM 15328 C CA . ASP D 1 385 ? 67.017 49.289 43.873 1.00 82.47 411 ASP B CA 1
ATOM 15329 C C . ASP D 1 385 ? 68.223 49.160 42.953 1.00 68.64 411 ASP B C 1
ATOM 15330 O O . ASP D 1 385 ? 69.156 49.967 43.021 1.00 70.87 411 ASP B O 1
ATOM 15339 N N . HIS D 1 386 ? 68.199 48.147 42.095 1.00 62.05 412 HIS B N 1
ATOM 15340 C CA . HIS D 1 386 ? 69.293 47.866 41.176 1.00 71.64 412 HIS B CA 1
ATOM 15341 C C . HIS D 1 386 ? 68.888 48.292 39.768 1.00 78.90 412 HIS B C 1
ATOM 15342 O O . HIS D 1 386 ? 68.586 47.469 38.901 1.00 73.52 412 HIS B O 1
ATOM 15356 N N . ARG D 1 387 ? 68.867 49.607 39.547 1.00 87.95 413 ARG B N 1
ATOM 15357 C CA . ARG D 1 387 ? 68.609 50.150 38.213 1.00 93.30 413 ARG B CA 1
ATOM 15358 C C . ARG D 1 387 ? 69.932 50.549 37.561 1.00 84.88 413 ARG B C 1
ATOM 15359 O O . ARG D 1 387 ? 70.300 51.717 37.440 1.00 89.59 413 ARG B O 1
ATOM 15380 N N . GLY D 1 388 ? 70.654 49.512 37.141 1.00 77.73 414 GLY B N 1
ATOM 15381 C CA . GLY D 1 388 ? 71.898 49.671 36.419 1.00 75.97 414 GLY B CA 1
ATOM 15382 C C . GLY D 1 388 ? 72.122 48.449 35.558 1.00 82.27 414 GLY B C 1
ATOM 15383 O O . GLY D 1 388 ? 71.407 47.450 35.662 1.00 85.37 414 GLY B O 1
ATOM 15387 N N . ALA D 1 389 ? 73.132 48.538 34.696 1.00 80.33 415 ALA B N 1
ATOM 15388 C CA . ALA D 1 389 ? 73.462 47.433 33.805 1.00 73.16 415 ALA B CA 1
ATOM 15389 C C . ALA D 1 389 ? 73.900 46.212 34.607 1.00 76.24 415 ALA B C 1
ATOM 15390 O O . ALA D 1 389 ? 73.532 46.066 35.777 1.00 77.82 415 ALA B O 1
ATOM 15397 N N . TYR D 1 390 ? 74.682 45.333 33.979 1.00 74.68 416 TYR B N 1
ATOM 15398 C CA . TYR D 1 390 ? 75.385 44.232 34.636 1.00 70.46 416 TYR B CA 1
ATOM 15399 C C . TYR D 1 390 ? 74.520 43.378 35.558 1.00 66.23 416 TYR B C 1
ATOM 15400 O O . TYR D 1 390 ? 73.328 43.637 35.749 1.00 67.56 416 TYR B O 1
ATOM 15418 N N . VAL D 1 391 ? 75.134 42.334 36.110 1.00 63.05 417 VAL B N 1
ATOM 15419 C CA . VAL D 1 391 ? 74.489 41.400 37.024 1.00 60.88 417 VAL B CA 1
ATOM 15420 C C . VAL D 1 391 ? 74.929 41.756 38.437 1.00 63.47 417 VAL B C 1
ATOM 15421 O O . VAL D 1 391 ? 76.119 41.672 38.762 1.00 61.88 417 VAL B O 1
ATOM 15434 N N . ALA D 1 392 ? 73.979 42.154 39.276 1.00 66.59 418 ALA B N 1
ATOM 15435 C CA . ALA D 1 392 ? 74.288 42.526 40.646 1.00 62.06 418 ALA B CA 1
ATOM 15436 C C . ALA D 1 392 ? 74.265 41.300 41.556 1.00 60.08 418 ALA B C 1
ATOM 15437 O O . ALA D 1 392 ? 73.870 40.201 41.164 1.00 61.00 418 ALA B O 1
ATOM 15444 N N . ARG D 1 393 ? 74.693 41.512 42.798 1.00 57.54 419 ARG B N 1
ATOM 15445 C CA . ARG D 1 393 ? 74.909 40.427 43.745 1.00 51.07 419 ARG B CA 1
ATOM 15446 C C . ARG D 1 393 ? 75.076 41.001 45.145 1.00 46.96 419 ARG B C 1
ATOM 15447 O O . ARG D 1 393 ? 75.958 41.836 45.368 1.00 47.80 419 ARG B O 1
ATOM 15468 N N . TYR D 1 394 ? 74.251 40.566 46.091 1.00 53.14 420 TYR B N 1
ATOM 15469 C CA . TYR D 1 394 ? 74.249 41.122 47.435 1.00 44.29 420 TYR B CA 1
ATOM 15470 C C . TYR D 1 394 ? 74.733 40.094 48.450 1.00 48.94 420 TYR B C 1
ATOM 15471 O O . TYR D 1 394 ? 74.533 38.887 48.285 1.00 49.31 420 TYR B O 1
ATOM 15489 N N . TYR D 1 395 ? 75.375 40.593 49.507 1.00 48.48 421 TYR B N 1
ATOM 15490 C CA . TYR D 1 395 ? 75.810 39.769 50.636 1.00 47.62 421 TYR B CA 1
ATOM 15491 C C . TYR D 1 395 ? 75.526 40.568 51.905 1.00 49.03 421 TYR B C 1
ATOM 15492 O O . TYR D 1 395 ? 76.298 41.461 52.266 1.00 52.31 421 TYR B O 1
ATOM 15510 N N . ILE D 1 396 ? 74.422 40.247 52.577 1.00 42.59 422 ILE B N 1
ATOM 15511 C CA . ILE D 1 396 ? 73.970 40.984 53.750 1.00 43.87 422 ILE B CA 1
ATOM 15512 C C . ILE D 1 396 ? 73.975 40.045 54.949 1.00 44.32 422 ILE B C 1
ATOM 15513 O O . ILE D 1 396 ? 73.490 38.911 54.857 1.00 43.59 422 ILE B O 1
ATOM 15529 N N . TYR D 1 397 ? 74.514 40.522 56.070 1.00 41.20 423 TYR B N 1
ATOM 15530 C CA . TYR D 1 397 ? 74.554 39.754 57.307 1.00 48.45 423 TYR B CA 1
ATOM 15531 C C . TYR D 1 397 ? 74.204 40.666 58.474 1.00 41.57 423 TYR B C 1
ATOM 15532 O O . TYR D 1 397 ? 74.202 41.894 58.356 1.00 37.29 423 TYR B O 1
ATOM 15550 N N . TRP D 1 398 ? 73.911 40.046 59.615 1.00 43.44 424 TRP B N 1
ATOM 15551 C CA . TRP D 1 398 ? 73.632 40.778 60.844 1.00 42.66 424 TRP B CA 1
ATOM 15552 C C . TRP D 1 398 ? 73.591 39.785 61.996 1.00 44.27 424 TRP B C 1
ATOM 15553 O O . TRP D 1 398 ? 73.359 38.588 61.798 1.00 47.67 424 TRP B O 1
ATOM 15574 N N . ASP D 1 399 ? 73.825 40.297 63.201 1.00 45.15 425 ASP B N 1
ATOM 15575 C CA . ASP D 1 399 ? 73.871 39.486 64.409 1.00 44.10 425 ASP B CA 1
ATOM 15576 C C . ASP D 1 399 ? 72.624 39.715 65.250 1.00 42.20 425 ASP B C 1
ATOM 15577 O O . ASP D 1 399 ? 72.096 40.830 65.308 1.00 45.39 425 ASP B O 1
ATOM 15586 N N . GLU D 1 400 ? 72.162 38.654 65.902 1.00 44.68 426 GLU B N 1
ATOM 15587 C CA . GLU D 1 400 ? 71.048 38.718 66.843 1.00 48.22 426 GLU B CA 1
ATOM 15588 C C . GLU D 1 400 ? 71.601 38.451 68.238 1.00 44.60 426 GLU B C 1
ATOM 15589 O O . GLU D 1 400 ? 71.834 37.297 68.611 1.00 43.80 426 GLU B O 1
ATOM 15601 N N . TYR D 1 401 ? 71.822 39.516 69.004 1.00 50.20 427 TYR B N 1
ATOM 15602 C CA . TYR D 1 401 ? 72.133 39.353 70.417 1.00 48.62 427 TYR B CA 1
ATOM 15603 C C . TYR D 1 401 ? 70.901 38.825 71.136 1.00 46.80 427 TYR B C 1
ATOM 15604 O O . TYR D 1 401 ? 69.796 39.348 70.961 1.00 56.19 427 TYR B O 1
ATOM 15622 N N . GLY D 1 402 ? 71.087 37.781 71.941 1.00 44.27 428 GLY B N 1
ATOM 15623 C CA . GLY D 1 402 ? 69.974 37.144 72.607 1.00 51.51 428 GLY B CA 1
ATOM 15624 C C . GLY D 1 402 ? 70.326 36.762 74.029 1.00 48.61 428 GLY B C 1
ATOM 15625 O O . GLY D 1 402 ? 71.492 36.763 74.433 1.00 44.37 428 GLY B O 1
ATOM 15629 N N . THR D 1 403 ? 69.283 36.441 74.785 1.00 42.97 429 THR B N 1
ATOM 15630 C CA . THR D 1 403 ? 69.444 35.964 76.151 1.00 46.48 429 THR B CA 1
ATOM 15631 C C . THR D 1 403 ? 68.346 34.948 76.419 1.00 49.84 429 THR B C 1
ATOM 15632 O O . THR D 1 403 ? 67.163 35.244 76.230 1.00 51.38 429 THR B O 1
ATOM 15643 N N . GLU D 1 404 ? 68.741 33.745 76.818 1.00 47.29 430 GLU B N 1
ATOM 15644 C CA . GLU D 1 404 ? 67.770 32.745 77.218 1.00 56.77 430 GLU B CA 1
ATOM 15645 C C . GLU D 1 404 ? 67.091 33.179 78.513 1.00 50.99 430 GLU B C 1
ATOM 15646 O O . GLU D 1 404 ? 67.493 34.146 79.165 1.00 47.93 430 GLU B O 1
ATOM 15658 N N . ILE D 1 405 ? 66.042 32.449 78.890 1.00 53.26 431 ILE B N 1
ATOM 15659 C CA . ILE D 1 405 ? 65.649 32.453 80.289 1.00 58.52 431 ILE B CA 1
ATOM 15660 C C . ILE D 1 405 ? 66.844 31.942 81.072 1.00 58.89 431 ILE B C 1
ATOM 15661 O O . ILE D 1 405 ? 67.565 31.050 80.605 1.00 68.87 431 ILE B O 1
ATOM 15677 N N . ASP D 1 406 ? 67.068 32.516 82.257 1.00 57.45 432 ASP B N 1
ATOM 15678 C CA . ASP D 1 406 ? 68.252 32.261 83.080 1.00 56.99 432 ASP B CA 1
ATOM 15679 C C . ASP D 1 406 ? 69.229 33.422 82.928 1.00 56.69 432 ASP B C 1
ATOM 15680 O O . ASP D 1 406 ? 70.077 33.645 83.797 1.00 57.73 432 ASP B O 1
ATOM 15689 N N . GLY D 1 407 ? 69.107 34.177 81.838 1.00 57.08 433 GLY B N 1
ATOM 15690 C CA . GLY D 1 407 ? 69.984 35.299 81.584 1.00 47.41 433 GLY B CA 1
ATOM 15691 C C . GLY D 1 407 ? 71.261 34.959 80.849 1.00 47.27 433 GLY B C 1
ATOM 15692 O O . GLY D 1 407 ? 72.116 35.839 80.688 1.00 50.38 433 GLY B O 1
ATOM 15696 N N . THR D 1 408 ? 71.418 33.721 80.401 1.00 47.72 434 THR B N 1
ATOM 15697 C CA . THR D 1 408 ? 72.627 33.329 79.690 1.00 53.38 434 THR B CA 1
ATOM 15698 C C . THR D 1 408 ? 72.647 33.980 78.307 1.00 44.48 434 THR B C 1
ATOM 15699 O O . THR D 1 408 ? 71.638 33.934 77.595 1.00 48.20 434 THR B O 1
ATOM 15710 N N . PRO D 1 409 ? 73.757 34.589 77.890 1.00 41.09 435 PRO B N 1
ATOM 15711 C CA . PRO D 1 409 ? 73.800 35.242 76.578 1.00 49.85 435 PRO B CA 1
ATOM 15712 C C . PRO D 1 409 ? 74.135 34.292 75.439 1.00 44.58 435 PRO B C 1
ATOM 15713 O O . PRO D 1 409 ? 74.802 33.270 75.608 1.00 44.03 435 PRO B O 1
ATOM 15724 N N . TYR D 1 410 ? 73.657 34.660 74.253 1.00 44.77 436 TYR B N 1
ATOM 15725 C CA . TYR D 1 410 ? 74.008 33.951 73.032 1.00 41.75 436 TYR B CA 1
ATOM 15726 C C . TYR D 1 410 ? 73.967 34.925 71.864 1.00 43.86 436 TYR B C 1
ATOM 15727 O O . TYR D 1 410 ? 73.315 35.970 71.922 1.00 41.21 436 TYR B O 1
ATOM 15745 N N . VAL D 1 411 ? 74.671 34.562 70.795 1.00 48.86 437 VAL B N 1
ATOM 15746 C CA . VAL D 1 411 ? 74.708 35.344 69.564 1.00 44.00 437 VAL B CA 1
ATOM 15747 C C . VAL D 1 411 ? 74.428 34.397 68.406 1.00 43.81 437 VAL B C 1
ATOM 15748 O O . VAL D 1 411 ? 75.134 33.397 68.238 1.00 42.87 437 VAL B O 1
ATOM 15761 N N . ARG D 1 412 ? 73.402 34.705 67.617 1.00 44.04 438 ARG B N 1
ATOM 15762 C CA . ARG D 1 412 ? 73.073 33.942 66.416 1.00 40.85 438 ARG B CA 1
ATOM 15763 C C . ARG D 1 412 ? 73.139 34.885 65.221 1.00 42.04 438 ARG B C 1
ATOM 15764 O O . ARG D 1 412 ? 72.318 35.800 65.099 1.00 40.33 438 ARG B O 1
ATOM 15785 N N . SER D 1 413 ? 74.114 34.659 64.346 1.00 42.91 439 SER B N 1
ATOM 15786 C CA . SER D 1 413 ? 74.277 35.478 63.154 1.00 40.93 439 SER B CA 1
ATOM 15787 C C . SER D 1 413 ? 73.324 35.018 62.057 1.00 41.61 439 SER B C 1
ATOM 15788 O O . SER D 1 413 ? 72.906 33.857 62.014 1.00 39.01 439 SER B O 1
ATOM 15796 N N . ARG D 1 414 ? 72.989 35.941 61.159 1.00 41.22 440 ARG B N 1
ATOM 15797 C CA . ARG D 1 414 ? 72.026 35.679 60.099 1.00 46.53 440 ARG B CA 1
ATOM 15798 C C . ARG D 1 414 ? 72.607 36.070 58.747 1.00 47.65 440 ARG B C 1
ATOM 15799 O O . ARG D 1 414 ? 73.629 36.755 58.650 1.00 50.83 440 ARG B O 1
ATOM 15820 N N . ALA D 1 415 ? 71.922 35.623 57.696 1.00 48.13 441 ALA B N 1
ATOM 15821 C CA . ALA D 1 415 ? 72.284 35.942 56.325 1.00 40.82 441 ALA B CA 1
ATOM 15822 C C . ALA D 1 415 ? 71.019 36.127 55.502 1.00 43.55 441 ALA B C 1
ATOM 15823 O O . ALA D 1 415 ? 70.052 35.373 55.648 1.00 41.62 441 ALA B O 1
ATOM 15830 N N . TRP D 1 416 ? 71.038 37.141 54.644 1.00 49.55 442 TRP B N 1
ATOM 15831 C CA . TRP D 1 416 ? 69.903 37.449 53.784 1.00 49.21 442 TRP B CA 1
ATOM 15832 C C . TRP D 1 416 ? 69.551 36.255 52.905 1.00 45.33 442 TRP B C 1
ATOM 15833 O O . TRP D 1 416 ? 70.424 35.647 52.281 1.00 43.48 442 TRP B O 1
ATOM 15854 N N . GLU D 1 417 ? 68.260 35.906 52.884 1.00 52.03 443 GLU B N 1
ATOM 15855 C CA . GLU D 1 417 ? 67.763 34.829 52.030 1.00 58.17 443 GLU B CA 1
ATOM 15856 C C . GLU D 1 417 ? 68.356 34.913 50.628 1.00 55.25 443 GLU B C 1
ATOM 15857 O O . GLU D 1 417 ? 68.806 33.908 50.066 1.00 70.30 443 GLU B O 1
ATOM 15869 N N . GLY D 1 418 ? 68.362 36.112 50.052 1.00 53.34 444 GLY B N 1
ATOM 15870 C CA . GLY D 1 418 ? 68.874 36.319 48.714 1.00 71.76 444 GLY B CA 1
ATOM 15871 C C . GLY D 1 418 ? 70.319 36.769 48.697 1.00 61.97 444 GLY B C 1
ATOM 15872 O O . GLY D 1 418 ? 70.666 37.737 48.014 1.00 62.69 444 GLY B O 1
ATOM 15876 N N . ASN D 1 419 ? 71.171 36.081 49.453 1.00 56.21 445 ASN B N 1
ATOM 15877 C CA . ASN D 1 419 ? 72.593 36.394 49.476 1.00 54.47 445 ASN B CA 1
ATOM 15878 C C . ASN D 1 419 ? 73.274 35.759 48.271 1.00 55.14 445 ASN B C 1
ATOM 15879 O O . ASN D 1 419 ? 73.243 34.535 48.103 1.00 50.82 445 ASN B O 1
ATOM 15890 N N . GLY D 1 420 ? 73.882 36.592 47.431 1.00 58.72 446 GLY B N 1
ATOM 15891 C CA . GLY D 1 420 ? 74.642 36.106 46.301 1.00 60.61 446 GLY B CA 1
ATOM 15892 C C . GLY D 1 420 ? 73.825 35.634 45.122 1.00 57.73 446 GLY B C 1
ATOM 15893 O O . GLY D 1 420 ? 74.387 35.015 44.213 1.00 63.22 446 GLY B O 1
ATOM 15897 N N . LYS D 1 421 ? 72.520 35.892 45.102 1.00 60.46 447 LYS B N 1
ATOM 15898 C CA . LYS D 1 421 ? 71.717 35.518 43.948 1.00 63.34 447 LYS B CA 1
ATOM 15899 C C . LYS D 1 421 ? 72.085 36.382 42.751 1.00 65.93 447 LYS B C 1
ATOM 15900 O O . LYS D 1 421 ? 72.251 37.600 42.866 1.00 58.17 447 LYS B O 1
ATOM 15919 N N . TYR D 1 422 ? 72.220 35.739 41.596 1.00 70.09 448 TYR B N 1
ATOM 15920 C CA . TYR D 1 422 ? 72.473 36.448 40.346 1.00 68.61 448 TYR B CA 1
ATOM 15921 C C . TYR D 1 422 ? 71.252 37.293 40.011 1.00 61.24 448 TYR B C 1
ATOM 15922 O O . TYR D 1 422 ? 70.271 36.797 39.453 1.00 74.33 448 TYR B O 1
ATOM 15940 N N . ARG D 1 423 ? 71.300 38.575 40.362 1.00 57.94 449 ARG B N 1
ATOM 15941 C CA . ARG D 1 423 ? 70.247 39.498 39.970 1.00 63.12 449 ARG B CA 1
ATOM 15942 C C . ARG D 1 423 ? 70.379 39.805 38.479 1.00 78.04 449 ARG B C 1
ATOM 15943 O O . ARG D 1 423 ? 71.242 39.268 37.781 1.00 90.02 449 ARG B O 1
ATOM 15964 N N . THR D 1 424 ? 69.496 40.660 37.965 1.00 74.23 450 THR B N 1
ATOM 15965 C CA . THR D 1 424 ? 69.561 41.008 36.550 1.00 78.85 450 THR B CA 1
ATOM 15966 C C . THR D 1 424 ? 69.164 42.461 36.315 1.00 76.96 450 THR B C 1
ATOM 15967 O O . THR D 1 424 ? 69.818 43.376 36.826 1.00 77.90 450 THR B O 1
ATOM 15978 N N . ALA D 1 425 ? 68.104 42.686 35.538 1.00 78.98 451 ALA B N 1
ATOM 15979 C CA . ALA D 1 425 ? 67.711 44.028 35.127 1.00 75.94 451 ALA B CA 1
ATOM 15980 C C . ALA D 1 425 ? 67.242 44.847 36.324 1.00 81.28 451 ALA B C 1
ATOM 15981 O O . ALA D 1 425 ? 67.827 44.759 37.408 1.00 77.50 451 ALA B O 1
ATOM 15988 N N . HIS D 1 426 ? 66.196 45.653 36.144 1.00 83.37 452 HIS B N 1
ATOM 15989 C CA . HIS D 1 426 ? 65.645 46.423 37.249 1.00 76.70 452 HIS B CA 1
ATOM 15990 C C . HIS D 1 426 ? 65.210 45.484 38.365 1.00 73.06 452 HIS B C 1
ATOM 15991 O O . HIS D 1 426 ? 64.156 44.846 38.273 1.00 74.79 452 HIS B O 1
ATOM 16005 N N . PHE D 1 427 ? 66.023 45.376 39.411 1.00 74.83 453 PHE B N 1
ATOM 16006 C CA . PHE D 1 427 ? 65.696 44.576 40.582 1.00 77.49 453 PHE B CA 1
ATOM 16007 C C . PHE D 1 427 ? 65.410 45.505 41.752 1.00 74.71 453 PHE B C 1
ATOM 16008 O O . PHE D 1 427 ? 66.206 46.403 42.047 1.00 77.32 453 PHE B O 1
ATOM 16025 N N . ASN D 1 428 ? 64.270 45.294 42.404 1.00 72.92 454 ASN B N 1
ATOM 16026 C CA . ASN D 1 428 ? 63.884 46.074 43.568 1.00 75.53 454 ASN B CA 1
ATOM 16027 C C . ASN D 1 428 ? 63.306 45.138 44.616 1.00 69.82 454 ASN B C 1
ATOM 16028 O O . ASN D 1 428 ? 62.595 44.185 44.284 1.00 64.83 454 ASN B O 1
ATOM 16039 N N . THR D 1 429 ? 63.623 45.409 45.879 1.00 67.47 455 THR B N 1
ATOM 16040 C CA . THR D 1 429 ? 63.078 44.634 46.983 1.00 73.16 455 THR B CA 1
ATOM 16041 C C . THR D 1 429 ? 63.268 45.427 48.265 1.00 71.62 455 THR B C 1
ATOM 16042 O O . THR D 1 429 ? 64.100 46.334 48.338 1.00 69.26 455 THR B O 1
ATOM 16053 N N . THR D 1 430 ? 62.480 45.070 49.275 1.00 65.37 456 THR B N 1
ATOM 16054 C CA . THR D 1 430 ? 62.539 45.711 50.581 1.00 68.49 456 THR B CA 1
ATOM 16055 C C . THR D 1 430 ? 62.675 44.638 51.648 1.00 65.01 456 THR B C 1
ATOM 16056 O O . THR D 1 430 ? 61.969 43.626 51.608 1.00 66.37 456 THR B O 1
ATOM 16067 N N . ILE D 1 431 ? 63.581 44.862 52.596 1.00 66.36 457 ILE B N 1
ATOM 16068 C CA . ILE D 1 431 ? 63.865 43.914 53.666 1.00 68.39 457 ILE B CA 1
ATOM 16069 C C . ILE D 1 431 ? 63.399 44.512 54.985 1.00 62.69 457 ILE B C 1
ATOM 16070 O O . ILE D 1 431 ? 63.546 45.717 55.220 1.00 61.14 457 ILE B O 1
ATOM 16086 N N . GLN D 1 432 ? 62.844 43.663 55.845 1.00 65.78 458 GLN B N 1
ATOM 16087 C CA . GLN D 1 432 ? 62.321 44.070 57.141 1.00 61.98 458 GLN B CA 1
ATOM 16088 C C . GLN D 1 432 ? 63.210 43.502 58.239 1.00 60.18 458 GLN B C 1
ATOM 16089 O O . GLN D 1 432 ? 63.445 42.289 58.288 1.00 53.56 458 GLN B O 1
ATOM 16103 N N . PHE D 1 433 ? 63.707 44.376 59.110 1.00 59.48 459 PHE B N 1
ATOM 16104 C CA . PHE D 1 433 ? 64.589 43.990 60.203 1.00 63.07 459 PHE B CA 1
ATOM 16105 C C . PHE D 1 433 ? 63.885 44.204 61.535 1.00 64.55 459 PHE B C 1
ATOM 16106 O O . PHE D 1 433 ? 63.256 45.246 61.747 1.00 65.51 459 PHE B O 1
ATOM 16123 N N . LYS D 1 434 ? 63.994 43.220 62.427 1.00 65.69 460 LYS B N 1
ATOM 16124 C CA . LYS D 1 434 ? 63.647 43.449 63.821 1.00 58.32 460 LYS B CA 1
ATOM 16125 C C . LYS D 1 434 ? 64.420 44.650 64.349 1.00 62.99 460 LYS B C 1
ATOM 16126 O O . LYS D 1 434 ? 65.522 44.954 63.885 1.00 66.13 460 LYS B O 1
ATOM 16145 N N . GLY D 1 435 ? 63.841 45.334 65.335 1.00 61.20 461 GLY B N 1
ATOM 16146 C CA . GLY D 1 435 ? 64.481 46.517 65.884 1.00 62.58 461 GLY B CA 1
ATOM 16147 C C . GLY D 1 435 ? 65.754 46.235 66.656 1.00 63.46 461 GLY B C 1
ATOM 16148 O O . GLY D 1 435 ? 66.601 47.127 66.775 1.00 61.84 461 GLY B O 1
ATOM 16152 N N . ASN D 1 436 ? 65.911 45.021 67.179 1.00 62.59 462 ASN B N 1
ATOM 16153 C CA . ASN D 1 436 ? 67.059 44.674 68.007 1.00 65.70 462 ASN B CA 1
ATOM 16154 C C . ASN D 1 436 ? 68.188 44.015 67.219 1.00 68.84 462 ASN B C 1
ATOM 16155 O O . ASN D 1 436 ? 69.102 43.447 67.826 1.00 68.85 462 ASN B O 1
ATOM 16166 N N . VAL D 1 437 ? 68.147 44.079 65.886 1.00 65.46 463 VAL B N 1
ATOM 16167 C CA . VAL D 1 437 ? 69.254 43.589 65.073 1.00 53.43 463 VAL B CA 1
ATOM 16168 C C . VAL D 1 437 ? 70.491 44.440 65.331 1.00 51.92 463 VAL B C 1
ATOM 16169 O O . VAL D 1 437 ? 70.398 45.625 65.672 1.00 57.64 463 VAL B O 1
ATOM 16182 N N . ARG D 1 438 ? 71.666 43.833 65.160 1.00 47.99 464 ARG B N 1
ATOM 16183 C CA . ARG D 1 438 ? 72.916 44.524 65.426 1.00 49.94 464 ARG B CA 1
ATOM 16184 C C . ARG D 1 438 ? 73.986 44.110 64.427 1.00 41.85 464 ARG B C 1
ATOM 16185 O O . ARG D 1 438 ? 73.989 42.986 63.918 1.00 39.69 464 ARG B O 1
ATOM 16206 N N . ASN D 1 439 ? 74.902 45.045 64.158 1.00 41.64 465 ASN B N 1
ATOM 16207 C CA . ASN D 1 439 ? 76.085 44.789 63.335 1.00 43.76 465 ASN B CA 1
ATOM 16208 C C . ASN D 1 439 ? 75.692 44.468 61.892 1.00 48.52 465 ASN B C 1
ATOM 16209 O O . ASN D 1 439 ? 76.198 43.526 61.280 1.00 38.81 465 ASN B O 1
ATOM 16220 N N . LEU D 1 440 ? 74.790 45.279 61.347 1.00 48.74 466 LEU B N 1
ATOM 16221 C CA . LEU D 1 440 ? 74.323 45.072 59.985 1.00 47.83 466 LEU B CA 1
ATOM 16222 C C . LEU D 1 440 ? 75.476 45.232 58.998 1.00 46.97 466 LEU B C 1
ATOM 16223 O O . LEU D 1 440 ? 76.416 46.001 59.218 1.00 49.70 466 LEU B O 1
ATOM 16239 N N . ARG D 1 441 ? 75.390 44.494 57.894 1.00 46.86 467 ARG B N 1
ATOM 16240 C CA . ARG D 1 441 ? 76.508 44.326 56.975 1.00 47.28 467 ARG B CA 1
ATOM 16241 C C . ARG D 1 441 ? 75.954 44.196 55.565 1.00 43.45 467 ARG B C 1
ATOM 16242 O O . ARG D 1 441 ? 75.065 43.374 55.333 1.00 41.84 467 ARG B O 1
ATOM 16263 N N . ILE D 1 442 ? 76.463 45.005 54.635 1.00 47.76 468 ILE B N 1
ATOM 16264 C CA . ILE D 1 442 ? 75.956 45.033 53.264 1.00 44.98 468 ILE B CA 1
ATOM 16265 C C . ILE D 1 442 ? 77.138 45.164 52.311 1.00 49.24 468 ILE B C 1
ATOM 16266 O O . ILE D 1 442 ? 77.928 46.107 52.426 1.00 46.83 468 ILE B O 1
ATOM 16282 N N . LYS D 1 443 ? 77.253 44.229 51.366 1.00 44.71 469 LYS B N 1
ATOM 16283 C CA . LYS D 1 443 ? 78.258 44.288 50.311 1.00 50.97 469 LYS B CA 1
ATOM 16284 C C . LYS D 1 443 ? 77.573 44.085 48.967 1.00 53.33 469 LYS B C 1
ATOM 16285 O O . LYS D 1 443 ? 76.739 43.185 48.822 1.00 48.47 469 LYS B O 1
ATOM 16304 N N . LEU D 1 444 ? 77.930 44.914 47.989 1.00 51.81 470 LEU B N 1
ATOM 16305 C CA . LEU D 1 444 ? 77.367 44.844 46.647 1.00 53.51 470 LEU B CA 1
ATOM 16306 C C . LEU D 1 444 ? 78.493 44.658 45.640 1.00 56.85 470 LEU B C 1
ATOM 16307 O O . LEU D 1 444 ? 79.477 45.405 45.660 1.00 61.52 470 LEU B O 1
ATOM 16323 N N . VAL D 1 445 ? 78.348 43.663 44.765 1.00 52.80 471 VAL B N 1
ATOM 16324 C CA . VAL D 1 445 ? 79.319 43.394 43.714 1.00 55.91 471 VAL B CA 1
ATOM 16325 C C . VAL D 1 445 ? 78.594 43.409 42.370 1.00 58.18 471 VAL B C 1
ATOM 16326 O O . VAL D 1 445 ? 77.368 43.492 42.300 1.00 60.57 471 VAL B O 1
ATOM 16339 N N . GLU D 1 446 ? 79.376 43.323 41.296 1.00 63.97 472 GLU B N 1
ATOM 16340 C CA . GLU D 1 446 ? 78.872 43.603 39.954 1.00 64.37 472 GLU B CA 1
ATOM 16341 C C . GLU D 1 446 ? 79.665 42.797 38.939 1.00 63.57 472 GLU B C 1
ATOM 16342 O O . GLU D 1 446 ? 80.884 42.958 38.838 1.00 62.49 472 GLU B O 1
ATOM 16354 N N . LYS D 1 447 ? 78.977 41.961 38.164 1.00 63.75 473 LYS B N 1
ATOM 16355 C CA . LYS D 1 447 ? 79.655 41.079 37.222 1.00 62.89 473 LYS B CA 1
ATOM 16356 C C . LYS D 1 447 ? 80.136 41.877 36.016 1.00 67.56 473 LYS B C 1
ATOM 16357 O O . LYS D 1 447 ? 79.328 42.457 35.284 1.00 69.76 473 LYS B O 1
ATOM 16376 N N . THR D 1 448 ? 81.450 41.898 35.811 1.00 65.45 474 THR B N 1
ATOM 16377 C CA . THR D 1 448 ? 82.071 42.529 34.649 1.00 72.78 474 THR B CA 1
ATOM 16378 C C . THR D 1 448 ? 82.778 41.429 33.864 1.00 77.78 474 THR B C 1
ATOM 16379 O O . THR D 1 448 ? 83.893 41.033 34.214 1.00 80.66 474 THR B O 1
ATOM 16390 N N . GLY D 1 449 ? 82.127 40.930 32.814 1.00 73.47 475 GLY B N 1
ATOM 16391 C CA . GLY D 1 449 ? 82.725 39.916 31.964 1.00 76.85 475 GLY B CA 1
ATOM 16392 C C . GLY D 1 449 ? 84.164 40.235 31.617 1.00 73.66 475 GLY B C 1
ATOM 16393 O O . GLY D 1 449 ? 84.445 40.905 30.619 1.00 83.92 475 GLY B O 1
ATOM 16397 N N . LEU D 1 450 ? 85.084 39.738 32.442 1.00 72.99 476 LEU B N 1
ATOM 16398 C CA . LEU D 1 450 ? 86.488 40.126 32.400 1.00 77.21 476 LEU B CA 1
ATOM 16399 C C . LEU D 1 450 ? 87.282 39.253 33.361 1.00 77.81 476 LEU B C 1
ATOM 16400 O O . LEU D 1 450 ? 86.817 38.984 34.472 1.00 79.57 476 LEU B O 1
ATOM 16416 N N . VAL D 1 451 ? 88.473 38.806 32.968 1.00 71.43 477 VAL B N 1
ATOM 16417 C CA . VAL D 1 451 ? 89.415 38.313 33.966 1.00 70.53 477 VAL B CA 1
ATOM 16418 C C . VAL D 1 451 ? 89.900 39.562 34.686 1.00 67.56 477 VAL B C 1
ATOM 16419 O O . VAL D 1 451 ? 89.527 40.675 34.307 1.00 72.37 477 VAL B O 1
ATOM 16432 N N . TRP D 1 452 ? 90.726 39.394 35.717 1.00 68.78 478 TRP B N 1
ATOM 16433 C CA . TRP D 1 452 ? 91.121 40.504 36.580 1.00 68.35 478 TRP B CA 1
ATOM 16434 C C . TRP D 1 452 ? 89.880 41.248 37.071 1.00 69.91 478 TRP B C 1
ATOM 16435 O O . TRP D 1 452 ? 89.160 41.877 36.290 1.00 73.28 478 TRP B O 1
ATOM 16456 N N . GLU D 1 453 ? 89.604 41.160 38.367 1.00 77.59 479 GLU B N 1
ATOM 16457 C CA . GLU D 1 453 ? 88.448 41.812 38.967 1.00 80.43 479 GLU B CA 1
ATOM 16458 C C . GLU D 1 453 ? 87.156 41.433 38.229 1.00 68.45 479 GLU B C 1
ATOM 16459 O O . GLU D 1 453 ? 86.424 42.307 37.764 1.00 63.81 479 GLU B O 1
ATOM 16471 N N . PRO D 1 454 ? 86.857 40.133 38.111 1.00 60.14 480 PRO B N 1
ATOM 16472 C CA . PRO D 1 454 ? 85.617 39.723 37.434 1.00 64.92 480 PRO B CA 1
ATOM 16473 C C . PRO D 1 454 ? 84.350 40.061 38.196 1.00 67.18 480 PRO B C 1
ATOM 16474 O O . PRO D 1 454 ? 83.261 39.694 37.732 1.00 62.57 480 PRO B O 1
ATOM 16485 N N . TRP D 1 455 ? 84.446 40.741 39.339 1.00 73.83 481 TRP B N 1
ATOM 16486 C CA . TRP D 1 455 ? 83.265 41.034 40.146 1.00 64.60 481 TRP B CA 1
ATOM 16487 C C . TRP D 1 455 ? 83.216 42.438 40.734 1.00 62.41 481 TRP B C 1
ATOM 16488 O O . TRP D 1 455 ? 82.114 42.963 40.882 1.00 71.76 481 TRP B O 1
ATOM 16509 N N . ARG D 1 456 ? 84.342 43.055 41.089 1.00 59.12 482 ARG B N 1
ATOM 16510 C CA . ARG D 1 456 ? 84.392 44.496 41.325 1.00 72.61 482 ARG B CA 1
ATOM 16511 C C . ARG D 1 456 ? 83.392 44.966 42.377 1.00 69.19 482 ARG B C 1
ATOM 16512 O O . ARG D 1 456 ? 82.175 44.893 42.176 1.00 63.20 482 ARG B O 1
ATOM 16533 N N . THR D 1 457 ? 83.895 45.489 43.489 1.00 67.72 483 THR B N 1
ATOM 16534 C CA . THR D 1 457 ? 83.040 45.971 44.563 1.00 55.54 483 THR B CA 1
ATOM 16535 C C . THR D 1 457 ? 82.588 47.399 44.281 1.00 54.88 483 THR B C 1
ATOM 16536 O O . THR D 1 457 ? 83.355 48.217 43.768 1.00 56.17 483 THR B O 1
ATOM 16547 N N . VAL D 1 458 ? 81.332 47.688 44.621 1.00 56.79 484 VAL B N 1
ATOM 16548 C CA . VAL D 1 458 ? 80.741 49.003 44.392 1.00 56.49 484 VAL B CA 1
ATOM 16549 C C . VAL D 1 458 ? 80.275 49.589 45.719 1.00 58.04 484 VAL B C 1
ATOM 16550 O O . VAL D 1 458 ? 80.259 50.813 45.897 1.00 64.45 484 VAL B O 1
ATOM 16563 N N . TYR D 1 459 ? 79.890 48.727 46.658 1.00 56.95 485 TYR B N 1
ATOM 16564 C CA . TYR D 1 459 ? 79.439 49.174 47.973 1.00 50.96 485 TYR B CA 1
ATOM 16565 C C . TYR D 1 459 ? 79.813 48.116 48.998 1.00 53.11 485 TYR B C 1
ATOM 16566 O O . TYR D 1 459 ? 79.423 46.952 48.859 1.00 52.98 485 TYR B O 1
ATOM 16584 N N . ASP D 1 460 ? 80.565 48.518 50.025 1.00 53.51 486 ASP B N 1
ATOM 16585 C CA . ASP D 1 460 ? 81.034 47.585 51.052 1.00 54.13 486 ASP B CA 1
ATOM 16586 C C . ASP D 1 460 ? 81.129 48.361 52.367 1.00 52.27 486 ASP B C 1
ATOM 16587 O O . ASP D 1 460 ? 82.166 48.952 52.679 1.00 54.94 486 ASP B O 1
ATOM 16596 N N . ARG D 1 461 ? 80.037 48.352 53.128 1.00 48.96 487 ARG B N 1
ATOM 16597 C CA . ARG D 1 461 ? 79.981 49.024 54.417 1.00 58.98 487 ARG B CA 1
ATOM 16598 C C . ARG D 1 461 ? 79.542 48.043 55.493 1.00 57.78 487 ARG B C 1
ATOM 16599 O O . ARG D 1 461 ? 78.833 47.070 55.221 1.00 54.00 487 ARG B O 1
ATOM 16620 N N . SER D 1 462 ? 79.970 48.315 56.724 1.00 58.60 488 SER B N 1
ATOM 16621 C CA . SER D 1 462 ? 79.690 47.451 57.860 1.00 56.99 488 SER B CA 1
ATOM 16622 C C . SER D 1 462 ? 79.367 48.314 59.072 1.00 58.30 488 SER B C 1
ATOM 16623 O O . SER D 1 462 ? 79.494 49.540 59.041 1.00 58.64 488 SER B O 1
ATOM 16631 N N . ASP D 1 463 ? 78.950 47.654 60.150 1.00 64.88 489 ASP B N 1
ATOM 16632 C CA . ASP D 1 463 ? 78.505 48.335 61.365 1.00 63.91 489 ASP B CA 1
ATOM 16633 C C . ASP D 1 463 ? 77.500 49.433 61.022 1.00 63.36 489 ASP B C 1
ATOM 16634 O O . ASP D 1 463 ? 77.648 50.598 61.399 1.00 60.79 489 ASP B O 1
ATOM 16643 N N . LEU D 1 464 ? 76.460 49.048 60.283 1.00 61.26 490 LEU B N 1
ATOM 16644 C CA . LEU D 1 464 ? 75.462 50.016 59.865 1.00 66.42 490 LEU B CA 1
ATOM 16645 C C . LEU D 1 464 ? 74.488 50.308 61.004 1.00 66.19 490 LEU B C 1
ATOM 16646 O O . LEU D 1 464 ? 74.272 49.464 61.879 1.00 68.41 490 LEU B O 1
ATOM 16662 N N . PRO D 1 465 ? 73.875 51.492 61.006 1.00 75.04 491 PRO B N 1
ATOM 16663 C CA . PRO D 1 465 ? 72.928 51.827 62.071 1.00 73.62 491 PRO B CA 1
ATOM 16664 C C . PRO D 1 465 ? 71.519 51.394 61.712 1.00 75.79 491 PRO B C 1
ATOM 16665 O O . PRO D 1 465 ? 71.063 51.645 60.592 1.00 81.44 491 PRO B O 1
ATOM 16676 N N . LEU D 1 466 ? 70.816 50.737 62.635 1.00 66.93 492 LEU B N 1
ATOM 16677 C CA . LEU D 1 466 ? 69.463 50.303 62.323 1.00 74.41 492 LEU B CA 1
ATOM 16678 C C . LEU D 1 466 ? 68.539 51.511 62.274 1.00 83.33 492 LEU B C 1
ATOM 16679 O O . LEU D 1 466 ? 67.898 51.863 63.270 1.00 88.25 492 LEU B O 1
ATOM 16695 N N . VAL D 1 467 ? 68.472 52.148 61.116 1.00 85.29 493 VAL B N 1
ATOM 16696 C CA . VAL D 1 467 ? 67.638 53.320 60.924 1.00 83.05 493 VAL B CA 1
ATOM 16697 C C . VAL D 1 467 ? 66.240 52.877 60.512 1.00 84.89 493 VAL B C 1
ATOM 16698 O O . VAL D 1 467 ? 66.013 51.736 60.100 1.00 96.61 493 VAL B O 1
ATOM 16711 N N . ARG D 1 468 ? 65.286 53.800 60.632 1.00 80.02 494 ARG B N 1
ATOM 16712 C CA . ARG D 1 468 ? 63.913 53.509 60.235 1.00 83.13 494 ARG B CA 1
ATOM 16713 C C . ARG D 1 468 ? 63.841 53.082 58.774 1.00 86.81 494 ARG B C 1
ATOM 16714 O O . ARG D 1 468 ? 63.093 52.162 58.425 1.00 77.65 494 ARG B O 1
ATOM 16735 N N . GLN D 1 469 ? 64.614 53.734 57.907 1.00 87.41 495 GLN B N 1
ATOM 16736 C CA . GLN D 1 469 ? 64.601 53.429 56.483 1.00 86.91 495 GLN B CA 1
ATOM 16737 C C . GLN D 1 469 ? 65.997 53.629 55.916 1.00 82.32 495 GLN B C 1
ATOM 16738 O O . GLN D 1 469 ? 66.736 54.523 56.339 1.00 85.14 495 GLN B O 1
ATOM 16752 N N . ARG D 1 470 ? 66.345 52.790 54.944 1.00 81.71 496 ARG B N 1
ATOM 16753 C CA . ARG D 1 470 ? 67.647 52.850 54.294 1.00 77.63 496 ARG B CA 1
ATOM 16754 C C . ARG D 1 470 ? 67.482 52.456 52.835 1.00 72.04 496 ARG B C 1
ATOM 16755 O O . ARG D 1 470 ? 66.915 51.400 52.540 1.00 74.36 496 ARG B O 1
ATOM 16776 N N . THR D 1 471 ? 67.975 53.302 51.933 1.00 73.81 497 THR B N 1
ATOM 16777 C CA . THR D 1 471 ? 67.848 53.087 50.498 1.00 73.34 497 THR B CA 1
ATOM 16778 C C . THR D 1 471 ? 69.225 53.156 49.859 1.00 73.27 497 THR B C 1
ATOM 16779 O O . THR D 1 471 ? 69.979 54.103 50.102 1.00 67.04 497 THR B O 1
ATOM 16790 N N . ILE D 1 472 ? 69.537 52.158 49.037 1.00 72.85 498 ILE B N 1
ATOM 16791 C CA . ILE D 1 472 ? 70.834 52.031 48.383 1.00 75.40 498 ILE B CA 1
ATOM 16792 C C . ILE D 1 472 ? 70.571 51.904 46.889 1.00 80.68 498 ILE B C 1
ATOM 16793 O O . ILE D 1 472 ? 70.060 50.875 46.431 1.00 73.14 498 ILE B O 1
ATOM 16809 N N . SER D 1 473 ? 70.918 52.944 46.133 1.00 84.22 499 SER B N 1
ATOM 16810 C CA . SER D 1 473 ? 70.627 53.029 44.705 1.00 80.00 499 SER B CA 1
ATOM 16811 C C . SER D 1 473 ? 71.929 52.899 43.927 1.00 74.32 499 SER B C 1
ATOM 16812 O O . SER D 1 473 ? 72.780 53.794 43.980 1.00 71.09 499 SER B O 1
ATOM 16820 N N . ASN D 1 474 ? 72.080 51.795 43.200 1.00 66.82 500 ASN B N 1
ATOM 16821 C CA . ASN D 1 474 ? 73.243 51.565 42.357 1.00 71.36 500 ASN B CA 1
ATOM 16822 C C . ASN D 1 474 ? 72.835 51.627 40.892 1.00 78.29 500 ASN B C 1
ATOM 16823 O O . ASN D 1 474 ? 71.765 51.138 40.513 1.00 77.28 500 ASN B O 1
ATOM 16834 N N . TRP D 1 475 ? 73.690 52.232 40.074 1.00 80.36 501 TRP B N 1
ATOM 16835 C CA . TRP D 1 475 ? 73.466 52.314 38.637 1.00 80.06 501 TRP B CA 1
ATOM 16836 C C . TRP D 1 475 ? 74.826 52.357 37.950 1.00 76.81 501 TRP B C 1
ATOM 16837 O O . TRP D 1 475 ? 75.861 52.090 38.568 1.00 77.59 501 TRP B O 1
ATOM 16858 N N . GLY D 1 476 ? 74.823 52.693 36.664 1.00 75.67 502 GLY B N 1
ATOM 16859 C CA . GLY D 1 476 ? 76.056 52.838 35.918 1.00 73.68 502 GLY B CA 1
ATOM 16860 C C . GLY D 1 476 ? 76.257 51.752 34.882 1.00 67.79 502 GLY B C 1
ATOM 16861 O O . GLY D 1 476 ? 75.290 51.172 34.378 1.00 61.98 502 GLY B O 1
ATOM 16865 N N . THR D 1 477 ? 77.516 51.471 34.559 1.00 69.23 503 THR B N 1
ATOM 16866 C CA . THR D 1 477 ? 77.875 50.501 33.536 1.00 74.74 503 THR B CA 1
ATOM 16867 C C . THR D 1 477 ? 78.845 49.490 34.132 1.00 70.76 503 THR B C 1
ATOM 16868 O O . THR D 1 477 ? 79.227 49.575 35.303 1.00 72.79 503 THR B O 1
ATOM 16879 N N . THR D 1 478 ? 79.248 48.520 33.310 1.00 70.86 504 THR B N 1
ATOM 16880 C CA . THR D 1 478 ? 80.189 47.506 33.767 1.00 67.31 504 THR B CA 1
ATOM 16881 C C . THR D 1 478 ? 81.578 48.080 34.016 1.00 71.92 504 THR B C 1
ATOM 16882 O O . THR D 1 478 ? 82.364 47.471 34.749 1.00 64.18 504 THR B O 1
ATOM 16893 N N . LEU D 1 479 ? 81.894 49.233 33.425 1.00 77.58 505 LEU B N 1
ATOM 16894 C CA . LEU D 1 479 ? 83.213 49.837 33.568 1.00 77.53 505 LEU B CA 1
ATOM 16895 C C . LEU D 1 479 ? 83.287 50.837 34.714 1.00 80.63 505 LEU B C 1
ATOM 16896 O O . LEU D 1 479 ? 84.351 50.985 35.326 1.00 77.72 505 LEU B O 1
ATOM 16912 N N . TRP D 1 480 ? 82.189 51.528 35.020 1.00 84.38 506 TRP B N 1
ATOM 16913 C CA . TRP D 1 480 ? 82.155 52.517 36.099 1.00 91.23 506 TRP B CA 1
ATOM 16914 C C . TRP D 1 480 ? 80.798 52.471 36.785 1.00 85.59 506 TRP B C 1
ATOM 16915 O O . TRP D 1 480 ? 79.937 53.329 36.557 1.00 79.64 506 TRP B O 1
ATOM 16936 N N . PRO D 1 481 ? 80.566 51.473 37.637 1.00 82.79 507 PRO B N 1
ATOM 16937 C CA . PRO D 1 481 ? 79.329 51.464 38.428 1.00 71.96 507 PRO B CA 1
ATOM 16938 C C . PRO D 1 481 ? 79.298 52.614 39.423 1.00 77.00 507 PRO B C 1
ATOM 16939 O O . PRO D 1 481 ? 80.321 52.991 39.999 1.00 75.69 507 PRO B O 1
ATOM 16950 N N . ARG D 1 482 ? 78.106 53.174 39.616 1.00 76.76 508 ARG B N 1
ATOM 16951 C CA . ARG D 1 482 ? 77.879 54.260 40.557 1.00 79.29 508 ARG B CA 1
ATOM 16952 C C . ARG D 1 482 ? 76.850 53.817 41.590 1.00 80.17 508 ARG B C 1
ATOM 16953 O O . ARG D 1 482 ? 76.120 52.842 41.387 1.00 74.68 508 ARG B O 1
ATOM 16974 N N . VAL D 1 483 ? 76.793 54.539 42.706 1.00 75.53 509 VAL B N 1
ATOM 16975 C CA . VAL D 1 483 ? 75.970 54.114 43.834 1.00 70.28 509 VAL B CA 1
ATOM 16976 C C . VAL D 1 483 ? 75.768 55.297 44.770 1.00 75.81 509 VAL B C 1
ATOM 16977 O O . VAL D 1 483 ? 76.678 56.103 44.983 1.00 74.72 509 VAL B O 1
ATOM 16990 N N . ALA D 1 484 ? 74.563 55.387 45.334 1.00 75.87 510 ALA B N 1
ATOM 16991 C CA . ALA D 1 484 ? 74.215 56.410 46.308 1.00 78.02 510 ALA B CA 1
ATOM 16992 C C . ALA D 1 484 ? 73.469 55.765 47.469 1.00 79.37 510 ALA B C 1
ATOM 16993 O O . ALA D 1 484 ? 72.934 54.659 47.353 1.00 74.20 510 ALA B O 1
ATOM 17000 N N . GLU D 1 485 ? 73.433 56.474 48.598 1.00 79.40 511 GLU B N 1
ATOM 17001 C CA . GLU D 1 485 ? 72.832 55.955 49.819 1.00 80.71 511 GLU B CA 1
ATOM 17002 C C . GLU D 1 485 ? 72.029 57.052 50.502 1.00 83.91 511 GLU B C 1
ATOM 17003 O O . GLU D 1 485 ? 72.489 58.192 50.608 1.00 80.08 511 GLU B O 1
ATOM 17015 N N . THR D 1 486 ? 70.832 56.698 50.972 1.00 84.76 512 THR B N 1
ATOM 17016 C CA . THR D 1 486 ? 69.965 57.627 51.681 1.00 80.87 512 THR B CA 1
ATOM 17017 C C . THR D 1 486 ? 69.472 56.980 52.969 1.00 75.70 512 THR B C 1
ATOM 17018 O O . THR D 1 486 ? 69.419 55.754 53.096 1.00 72.89 512 THR B O 1
ATOM 17029 N N . VAL D 1 487 ? 69.109 57.829 53.930 1.00 84.46 513 VAL B N 1
ATOM 17030 C CA . VAL D 1 487 ? 68.640 57.407 55.241 1.00 85.24 513 VAL B CA 1
ATOM 17031 C C . VAL D 1 487 ? 67.386 58.205 55.587 1.00 89.51 513 VAL B C 1
ATOM 17032 O O . VAL D 1 487 ? 66.972 59.097 54.848 1.00 95.01 513 VAL B O 1
ATOM 17045 N N . LYS D 1 488 ? 66.784 57.876 56.728 1.00 90.94 514 LYS B N 1
ATOM 17046 C CA . LYS D 1 488 ? 65.539 58.515 57.128 1.00 95.68 514 LYS B CA 1
ATOM 17047 C C . LYS D 1 488 ? 65.162 58.054 58.528 1.00 92.10 514 LYS B C 1
ATOM 17048 O O . LYS D 1 488 ? 65.249 56.863 58.838 1.00 88.51 514 LYS B O 1
ATOM 17067 N N . ASN D 1 489 ? 64.744 59.003 59.362 1.00 91.10 515 ASN B N 1
ATOM 17068 C CA . ASN D 1 489 ? 64.235 58.702 60.697 1.00 84.63 515 ASN B CA 1
ATOM 17069 C C . ASN D 1 489 ? 62.959 59.494 60.965 1.00 80.55 515 ASN B C 1
ATOM 17070 O O . ASN D 1 489 ? 62.588 59.722 62.116 1.00 84.34 515 ASN B O 1
#

Radius of gyration: 39.38 Å; Cα contacts (8 Å, |Δi|>4): 2543; chains: 4; bounding box: 45×104×141 Å

Solvent-accessible surface area: 51150 Å² total; per-residue (Å²): 189,103,60,59,75,88,89,94,57,0,13,70,51,0,117,103,3,152,37,79,82,34,103,34,0,13,47,115,44,84,118,34,120,24,102,54,30,7,69,10,82,59,127,114,18,30,28,0,11,8,20,44,32,37,45,49,18,30,18,60,53,30,53,13,20,12,24,109,59,0,47,101,82,2,13,1,0,0,3,0,36,1,25,141,60,0,35,41,9,62,0,30,68,10,72,22,99,26,16,77,17,44,0,33,3,98,10,54,35,24,126,85,68,46,25,33,44,66,6,126,117,3,59,50,82,35,1,51,74,16,6,78,38,13,17,69,67,2,44,90,92,32,4,106,65,70,161,21,75,20,182,63,66,41,57,4,15,26,0,6,28,56,51,6,0,50,4,36,18,21,19,30,0,35,169,30,1,93,48,0,125,30,69,43,104,4,8,42,128,0,99,78,32,6,10,0,0,7,2,10,5,18,21,4,30,3,43,17,72,93,21,149,19,9,0,41,5,4,23,98,69,15,51,28,85,52,3,114,94,140,15,1,31,64,152,92,0,2,0,11,0,17,38,0,9,16,5,43,5,3,3,0,25,0,12,5,91,25,30,36,38,38,4,64,5,0,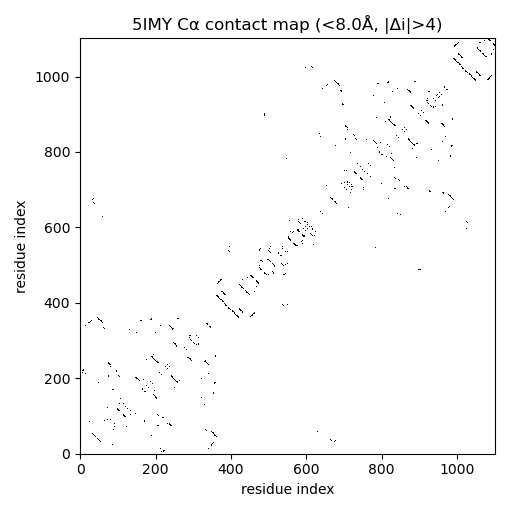1,6,0,1,25,13,22,46,129,32,96,92,98,80,74,10,38,165,21,12,120,88,4,56,1,8,8,7,48,55,36,76,98,92,100,51,44,53,172,117,30,116,17,75,14,110,49,3,89,63,46,27,129,140,1,20,79,33,78,66,102,65,71,44,32,24,5,0,0,11,0,2,0,1,55,56,73,86,80,1,56,16,18,10,30,4,19,19,39,21,8,50,12,8,34,50,126,45,1,62,1,20,0,14,0,146,6,73,21,36,0,48,2,25,0,10,28,4,32,117,20,41,36,27,101,24,24,60,41,4,44,3,69,42,51,134,2,11,34,106,131,29,93,76,107,44,82,34,84,9,118,8,96,26,62,9,98,51,7,43,2,59,2,7,0,77,60,26,109,106,198,64,114,44,94,75,11,32,88,109,42,93,9,92,58,37,128,44,8,31,3,30,0,89,21,53,38,105,169,25,130,50,44,60,74,74,124,171,161,21,36,0,1,42,11,104,104,44,55,86,49,3,114,62,21,48,74,2,62,108,67,66,65,0,0,0,0,0,40,3,71,181,89,18,17,3,47,12,20,69,53,133,30,9,51,22,85,38,0,16,90,140,22,209,43,121,82,6,22,0,10,0,3,78,57,44,2,11,0,10,27,55,34,6,56,128,200,22,45,0,0,42,11,117,102,52,56,77,80,1,107,62,32,54,110,7,68,104,62,65,70,0,0,0,0,0,21,2,62,173,80,19,24,1,29,11,24,70,48,124,32,6,53,21,95,40,0,23,99,126,24,220,35,112,76,5,30,0,4,0,6,77,39,37,4,11,0,9,23,50,30,8,64,126,107,70,84,109,87,60,2,30,57,77,32,0,149,87,4,137,39,74,65,80,97,34,2,15,57,136,33,166,111,61,122,46,90,45,28,8,77,16,85,54,182,110,68,40,12,6,21,7,21,54,57,34,71,47,17,38,35,81,54,36,68,11,23,2,13,55,50,0,32,92,78,1,12,2,0,0,0,0,35,0,13,141,61,0,11,68,14,68,0,28,66,6,76,23,123,34,15,81,9,42,0,27,9,74,17,53,39,22,132,98,49,82,26,35,42,68,10,120,198,8,70,38,83,38,0,56,76,19,5,82,38,9,24,85,63,7,63,80,94,36,23,103,78,61,168,18,70,24,136,75,83,31,47,4,16,34,1,10,27,61,100,7,0,58,4,37,22,17,20,26,0,21,165,18,7,106,48,1,138,24,63,30,102,8,7,72,135,1,93,57,37,7,5,0,0,5,0,20,2,15,8,12,26,0,45,17,63,63,28,146,28,10,7,43,5,10,25,95,53,22,37,36,82,38,1,99,134,118,15,1,17,61,151,92,0,1,0,4,0,20,42,1,9,17,0,41,4,12,3,0,14,0,9,6,93,39,43,26,57,23,2,57,9,0,0,4,0,4,25,14,45,25,73,40,105,113,139,47,82,14,56,165,8,3,92,108,5,54,1,4,17,1,58,16,0,2,95,67,42,57,50,51,201,112,32,111,21,76,24,95,52,2,99,60,48,38,124,86,1,27,71,66,22,118,83,32,60,12,16,20,1,1,0,12,0,0,4,2,42,54,54,99,78,2,59,16,58,4,54,10,23,25,61,9,13,60,10,23,38,51,130,40,0,70,2,26,0,13,0,154,20,54,32,41,0,50,1,31,0,17,32,4,50,106,20,38,43,23,52,23,30,52,30,8,45,2,61,46,52,108,7,33,13,86,133,40,91,74,123,44,91,34,73,8,116,5,89,16,62,12,127,32,5,45,0,61,1,12,0,85,1,68,63,118,166,92,67,54,58,78,26,18,89,112,56,113,11,71,55,21,92,45,8,34,0,22,0,114,23,73,51,106,174,22,126,51,43,61,72,90,127,124

Secondary structure (DSSP, 8-state):
--SSSTHHHHHHHHHT----TTGGGEEE-------EEEEEEE-SS-EEEEEEEEEEEEEEES-EEP-TTTGGG--TT-EEESSHHHHTT---B----BPPEEEEE--SS--TTTTEEEESS--HHHHHHHHHHHHHHHIIIIITT---BPEEEEEEEE---HHHHHHHH-TTHHHHSGGG---HHHHHTTS-EEEEEEEEEEEEEEEEPP-SSSS-SB-TT--THHHHTTT-BTTB-EEEEEEEEEEEEEEEEEEES---SSHHHHHHHHHT-----SSSTTHHHHTT-EEEEEEE-SS----SSS----HHHHHHHHHHSSB--SSS---EEEEEEEETTT-PBP-EEEEEEEEEEEEEEE--EEEEEEEEEES-B--EEEEEEEEE-SSS-EEEEEEE-TT-S--B-SEEEEEEEE-TT-EEEEEE--B--S-BTBPPBP--EEEEE---SEEEEEEEEETTEEEEEE----/--SS--STTTTSSS----TTTTTEEE-------EEEEE---SSB--EEEEEEEEEEEEES-EE--HHHHTT--TT-EEESSHHHHTT-PPB----BPPEEEEE--S---TTTTEEEESS--HHHHHHHHHHHHHHHHHHSTTT-----EEEEEEEE---HHHHHHHH-TTHHHHSTTTT--SHHHHTTS-EEEEEEEEEEEEEEEE---SSTTBTB-TT--HHHHTTTT-SSSS-EEEEEEEEEEEEEEEEEEES---TTHHHHHHHHHTT----TTSHHHHHHTT-EEEEEE-SSS---B-SS----HHHHHHHHHHHSS--SS----EEEEEEEETTT-PBP-EEEEEEEEEEEEE--B-EEEEEEE-SSSEEEEEEEEEEEEE-TTS-EEEEEEE-TTTT----SSEEEEEEE-TT-EEEEEEEEEE-SSSSSSS-EEEEEEEE---SEEEEEEEE-SSSEEEEEEEE-/--EEE--SS--SS---EEE--TT--EEEEEEETTEEEEEEE-GGG-SHHHHHHHHT-SS-EEEEESSTT---GGGS--/--EEE--SS--SS---EEE--TT--EEEEEEETTEEEEEEE-GGG-SHHHHHHHHT-SS-EEEEE-STT---GGGS--

Foldseek 3Di:
DDFQVCLVVLQCQQQPFDADLAVLQEAEADDDDFDKDKDWDQDPFKIKIKIKTKDKDKDKFQWAWDAPQQLQQDFFLFKFWSHVCVQQVNTDTQDAAAAKFKKFKDAPDDDVVLRIDIFGGDHSVRRLVVVVVNLVVCCVPDVVPDWFFFDKDKDKDWPADPQNVCQRRHNPVPVVCCLVVDDNVCQNVLQKTKMKMKMDTFRMKMFTDDPVTLSHSHDRRGRNVVQVVSPCGSSTHMKGFGMFTWFWIKMKMKMFRDLAPCLVVLVVCLVVPHCSDVCPDSVVVQVGIWMFMAIHAHPCPDRSDNGTDGSVVVVVVCVVRRIDPSPDDDGTTIIGMAGSNPRHTRMHMYMYMGMHMHMHIFGKAKEKEWEAAAFKKFKWKKWKAWDAPPVGHIDIDMDTDPRGGDIDDHIDIDMDIGTRRIFWIWMWMFTDQDDDVDDTDTDDGDIRDHGARYKYKYKYYYSVDIDIDIDGDD/DAKWQADPFWDDFGDDIDDDDPQQQKWKWKQAPNTIGTRRHHPVLQDLVSVCVVNVGDGIDMDMDRHHHPRGDVVDVD/DAKEFADPAWDPDGDDIDDDDPVAQKWKWKCQPPTIGTRGHHPVQPDPVNCCVVVVGPDMDMDMGRHHHPRDPVVDPD/DPPLLPCWCPQQVPQDDDLAPLFEAADDDDDWDWDKDWDPDPLKIKMKIKTKDKDKDKDQKAWDFAQALQQDDALWKFWSHVCVQQVNTDTDDAAWAKWKKFKDQPDDPDDLRMDIQGGDHSVRRVVRVCVSLVPCCPPCVVVDFFWWDKDKDKDWDADPQNVCQRRNNNVVVVCVLVVDPNVCQNVLQKTKMKMKMDTFRMKMFTDQDPILSNTHDPSCHNVNCVVSPDGNSTPMKGWGMWTFFWMKMKMKMARDQDPCQVVLVVCLVVDDCCDDPDPSVVNQVGIQMFMFIGAHPHRHRDDRRGDGSVVVVVVCVQRTTDHPSPSVHTTIIWMAGSNPRHTRMHMYMYMGMHMHMHMFRKAKEKEWEAAAFWKFKWKKWKAWDADVVRHTDIDIDTDPRHGPGHGHTDMDMDIDDRRIWWIWMWMWGAQPDPDRRIHTADGDIRDDRARYKYKYWYDYSVDIHIDIDGDD